Protein 5AF0 (pdb70)

Sequence (950 aa):
KNAEDNEKKDIQNIVKLKVFDQSIKTEDFYVIDVNSYCKANGDYLIGEFTVTQFSLQDGVKNSYHETIIPSCVPVGYMFDVKLGAEEFGLEMPGTDDAGPNYIQILANIIDYLKQKDRTVQVLPPMFTLPEKVDAVQNFISQMCNCATEDDSLFRIYKLDTFFFTLINAISSHHDEGFPKESLALTQLTKDACERHESLDKSNVCTTSRVKRWVFTILDRCCPLLGIPLQPGKHLPFMKNAEDNEKKDIQNIVKLKVFDQSIKTEDFYVIDVNSYCKANGDYLIGEFTVTQFSLQDGVKNSYHETIIPSCVPVGYMFDVKLGAEEFGLEMPGTDDAGPNYIQILANIIDYLKQKDRTVQVLPPMFTLPEKVDAVQNFISQMCNCATEDDSLFRIYKLDTFFFTLINAISHHDEGFPKESLALTQLTKACERHESLDKSNVCTTSRVKRWVFTILDRCCPLLGIPLQPGKHLPFREMKNAEDNEKKDIQNIVKLKVFDQSIKTEDFYVIDVNSYCKANGDYLIGEFTVTQFSLQDGVKNSYHETIIPSCVPVGYMFDVKLGAEEFGLEMPGAGPNYIQILANIIDYLKQKDRTVQVLPPMFTLPEKVDAVQNFISQMCNCATEDDSLFRIYKLDTFFFTLINAISHHDEGFPKESLALTQLTKDPGIACERHESLDKSNVCTTSRVKRWVFTILDRCCPLLGIPLQPGKHLPFQREMKNAEDNEKKDIQNIVKLKVFDQSIKTEDFYVIDVNSYCKANGDYLIGEFTVTQFSLQDGVKNSYHETIIPSCVPVGYMFDVKLGAEEFGLEMPGNYIQILANIIDYLKQKDRTVQVLPPMFTLPEKVDAVQNFISQMCNCATEDDSLFRIYKLDTFFFTLINAIHHDEGFPKESLALTQLTKDLFPGIACERHESLDKSNVCTTSRVKRWVFTILDRCCPLLGIPLQPGKHLPF

Solvent-accessible surface area: 45607 Å² total; per-residue (Å²): 164,127,72,36,40,86,19,81,130,32,1,74,52,13,0,86,22,19,13,90,9,79,41,7,94,72,34,24,10,3,0,0,0,8,0,24,5,15,116,9,116,56,60,52,29,2,1,0,0,0,0,6,26,1,0,3,79,59,0,38,97,82,55,36,63,48,72,7,36,14,48,87,44,28,147,74,60,103,157,53,0,110,89,6,9,130,104,42,30,18,107,55,18,38,68,105,89,71,20,55,71,31,122,101,3,5,56,45,1,27,104,49,0,141,42,98,100,68,27,16,180,35,17,10,10,1,4,0,25,53,134,8,26,87,10,0,78,27,0,4,38,34,0,1,121,71,46,137,67,63,77,89,64,18,62,12,28,54,0,11,18,2,0,46,14,0,2,44,25,13,16,81,90,69,77,30,19,9,122,39,102,67,69,0,33,89,52,4,109,80,94,76,8,89,56,4,67,88,94,98,54,27,91,37,0,0,18,12,38,2,28,83,16,1,45,14,0,0,74,87,0,0,76,59,38,64,16,100,56,86,91,46,20,2,29,87,219,194,114,143,85,41,49,86,19,88,130,28,0,70,54,17,0,120,28,14,24,53,9,69,38,10,85,83,35,46,11,4,2,0,0,7,1,25,8,15,114,13,137,45,65,40,28,8,0,2,0,0,0,6,29,6,5,0,68,82,0,35,55,80,54,37,60,39,84,24,34,18,53,81,40,30,145,72,68,99,149,63,1,110,92,5,7,135,88,39,34,20,116,56,31,29,63,97,97,69,32,60,80,25,111,103,4,5,56,47,1,38,106,47,0,66,22,126,84,44,31,12,156,33,21,9,14,0,9,0,27,47,122,31,23,90,12,0,82,31,4,4,34,62,4,3,119,71,45,132,75,76,71,80,58,13,59,16,32,59,7,12,14,2,0,43,17,0,5,59,34,21,95,85,71,72,42,18,8,128,36,102,69,76,0,65,85,46,17,107,119,101,16,157,67,12,65,84,100,102,76,27,100,44,0,0,21,25,44,0,25,53,18,4,40,46,2,0,77,77,0,0,77,68,46,58,12,114,57,43,102,41,17,5,28,94,121,129,113,101,138,97,64,50,30,51,12,85,92,32,0,79,77,41,3,112,96,58,36,140,111,157,32,5,92,74,42,41,12,7,0,0,0,0,0,6,2,7,61,7,84,51,31,32,22,0,1,0,0,0,0,4,25,0,0,0,88,70,0,37,86,80,56,36,50,50,70,7,67,5,78,67,46,29,94,24,55,66,22,56,0,66,30,0,6,123,69,16,46,19,115,61,20,88,159,51,39,83,4,98,99,22,1,47,46,0,33,116,38,0,88,48,101,109,95,136,80,152,70,4,15,12,0,7,0,18,46,117,41,9,90,8,0,85,34,0,4,26,8,0,6,91,15,29,145,63,72,71,90,74,16,65,10,21,61,0,14,10,2,0,44,16,1,1,73,52,16,124,66,112,134,39,21,19,118,48,78,88,69,0,40,61,69,5,107,78,76,158,75,84,30,11,97,67,7,52,91,66,94,57,18,66,37,0,0,27,24,42,0,22,40,14,0,43,18,0,0,75,98,0,0,82,50,37,63,15,116,56,50,92,43,16,4,77,53,230,152,97,94,124,160,115,55,26,73,80,20,72,132,45,2,66,69,46,2,109,87,53,31,156,101,133,35,4,67,69,51,44,13,6,2,0,0,1,0,6,2,8,67,10,86,44,30,29,19,0,1,0,0,0,0,4,29,6,0,1,88,62,0,40,85,80,54,35,50,63,65,26,80,28,101,44,27,36,70,26,50,60,21,26,0,74,32,0,9,129,62,12,44,15,122,59,14,88,135,38,113,90,10,0,49,52,1,26,111,40,0,87,51,114,105,100,137,76,154,64,8,14,12,0,8,0,6,39,107,38,17,91,7,0,89,30,0,5,41,6,0,5,93,21,29,143,61,63,59,92,90,18,61,11,27,70,5,14,2,4,1,48,18,1,3,86,48,37,175,203,138,60,20,17,132,56,45,85,38,0,41,58,64,0,83,70,70,14,140,140,68,49,30,11,92,66,4,62,91,55,110,64,22,58,34,0,0,22,7,8,0,13,30,0,2,37,21,0,0,87,88,0,0,77,44,60,67,23,119,70,50,92,50,17,10,39,50,234

InterPro domains:
  IPR009071 High mobility group box domain [PF09011] (2-69)
  IPR009071 High mobility group box domain [PS50118] (4-73)
  IPR024970 Maelstrom domain [PF13017] (131-335)
  IPR036910 High mobility group box domain superfamily [G3DSA:1.10.30.10] (7-65)
  IPR036910 High mobility group box domain superfamily [SSF47095] (3-83)
  IPR039259 Protein maelstrom [PTHR21358] (1-335)

Nearest PDB structures (foldseek):
  5af0-assembly1_A  TM=1.004E+00  e=3.821E-50  Bombyx mori
  5af0-assembly2_B  TM=9.986E-01  e=3.903E-43  Bombyx mori
  5af0-assembly3_C  TM=9.819E-01  e=5.572E-43  Bombyx mori
  5af0-assembly4_D  TM=9.742E-01  e=4.497E-41  Bombyx mori
  4ybg-assembly1_A  TM=8.453E-01  e=1.221E-15  Drosophila melanogaster

Radius of gyration: 37.14 Å; Cα contacts (8 Å, |Δi|>4): 1563; chains: 4; bounding box: 86×51×117 Å

Foldseek 3Di:
DVCVVVLLVVLLVVQLVCVVVPNQQPDKAKAKFWQFLAAPDNATRTFWMKIWIAGLAFFTPGMDIDGAAAQADDPPCPVSNVVSCVVQVGDHHRDVCPHDPLLVVLVVVVVVQDDPPDDDLAGHAYAYAPVRQRRVLRSNVVSCVVVVHDSVNYDYHHVLSNLQSNFVSLPPDPVAGDPDSVVSSVQLVVWADPVCVVVVDPPSHNRSSRSTSRLSSSVRRNVSVPHDCDDVGNHDD/DVVVVVVLLVVLLVVQLVCVVVPNQQPDKAKAKFFQFLAAPPQATRTQKMKIWIAGLFFFTPGMDIDGAAAQADPPPCPPSSCVSCVVLVGDHHRPVSPHGPLLVVLVVVVVVFDDDPDPDLAGHEYEYAPVRQSNVLRSQVVSCVVDPHDSVSYHYYYVLSNLQSNQVSLDDPVTGDPDSVVSVVLLVVDDPVCVVVVNRQSHNRNSVSVSQLSSSVRRRCSVDHDCDDPGSHDD/DVCVCPVVCLLVVLLCVQVVCPVVPCQQPDKAKAKFFQFLAAPPNAGRTQKMKIWIAGLAFFTDDIDIDGFQAQADDPPCPPSNVVSCVVLVGDHHRVHDQLQVVLVVVVVVFDDPPDPDLATDEYEYAPVRQSNVLRSNVVSQVSDVHDSVRYHYHHVLSSLQSNFVSLDDDVAGDDDSVVSNVLLVVWACDAPPSQVVVVDGPSGNRNSRSGSRLSSSVRRNVSNPHDDDDPGSHDD/DPPPVVVQVVLLVVLLCVQLVCPVVPNQQPDKAKAKFFQFLAAPPNATRTQKMKIFIAGLAFFTPDIDMDGDAAQADDPPCCVSNVVSCVVLVGDHHVCLQDVLVVVLVVFDDDPDPDPAGHEYEYAPVRLSRVLRSLCVSVVVDVHDSVRYHYYHVLSNLQSNFVSLPPPAGDPDSVVSSVQLVVQLPDQDADPSCSVVVHGSSGNRNNRNSSRLSSSVRHNVSPPHDQDDVRNHDD

Organism: Bombyx mori (NCBI:txid7091)

Secondary structure (DSSP, 8-state):
-TTTHHHHHHHHHHHHHHHHTT-TTT--EEEEEEEEEEEETTEEEEEEEEEEEEETTTEEEEEEEEE---S-PPTT-HHHHHHHHHHHTPPPS-STT----HHHHHHHHHHHHPPTT--SS-PPPEEE-GGGHHHHHHHHHHHHHTTS--GGG--EEEHHHHHHHHHHHS--STTSS-SSTHHHHHHHHH---HHHHHTS--SS-HHHHHHHHHHHHHHHHSGGGT----BTTTB--/-GGGTHHHHHHHHHHHHHHHHTT-TTT--EEEEEEEEEEEETTEEEEEEEEEEEEETTTEEEEEEEEE---SSPPTT-HHHHHHHHHHTTPPPTTGGG----HHHHHHHHHHHH--TT--SS-PPEEEE-GGGHHHHHHHHHHHHHSSS--GGG-EEEEHHHHHHHHHHH---TTSS-SSTHHHHHHHH---HHHHHTS-----HHHHHHHHHHHHHHHHSGGG-----BTTTB--/---HHHHHHHHHHHHHHHHHHHHTT-TTT--EEEEEEEEEEEETTEEEEEEEEEEEEETTTEEEEEEEEE---SSPPTT-HHHHHHHHHHHTPPPP-----HHHHHHHHHHHHPPTT--S--PPEEEE-SSTHHHHHHHHHHHHHSSS--GGG-EEEEHHHHHHHHHTT---TTSS-SSTHHHHHHHHH------HHHHHTS--SS-HHHHHHHHHHHHHHHHSGGGT----BTTTB--/---SGGGTHHHHHHHHHHHHHHHHTT-TTT--EEEEEEEEEEEETTEEEEEEEEEEEEETTTEEEEEEEEE---SSPPTT-HHHHHHHHHHHTPPPP--TTHHHHHHHHHHS-TT-SSS-PPEEEE-HHHHHHHHHHHHHHHHSSS--GGG-EEEEHHHHHHHHHTT--TTSS-SSTHHHHHHHHHTT----S-HHHHHTS--SS-HHHHHHHHHHHHHHHHSGGG-----BTTTB--

B-factor: mean 59.52, std 19.21, range [23.41, 143.08]

Structure (mmCIF, N/CA/C/O backbone):
data_5AF0
#
_entry.id   5AF0
#
_cell.length_a   75.370
_cell.length_b   101.210
_cell.length_c   101.640
_cell.angle_alpha   90.00
_cell.angle_beta   90.04
_cell.angle_gamma   90.00
#
_symmetry.space_group_name_H-M   'P 1 21 1'
#
loop_
_entity.id
_entity.type
_entity.pdbx_description
1 polymer MAELSTROM
2 non-polymer 'ZINC ION'
3 water water
#
loop_
_atom_site.group_PDB
_atom_site.id
_atom_site.type_symbol
_atom_site.label_atom_id
_atom_site.label_alt_id
_atom_site.label_comp_id
_atom_site.label_asym_id
_atom_site.label_entity_id
_atom_site.label_seq_id
_atom_site.pdbx_PDB_ins_code
_atom_site.Cartn_x
_atom_site.Cartn_y
_atom_site.Cartn_z
_atom_site.occupancy
_atom_site.B_iso_or_equiv
_atom_site.auth_seq_id
_atom_site.auth_comp_id
_atom_site.auth_asym_id
_atom_site.auth_atom_id
_atom_site.pdbx_PDB_model_num
ATOM 1 N N . LYS A 1 13 ? 90.277 -20.772 53.128 1.00 112.47 90 LYS A N 1
ATOM 2 C CA . LYS A 1 13 ? 90.663 -19.442 53.590 1.00 111.40 90 LYS A CA 1
ATOM 3 C C . LYS A 1 13 ? 91.767 -19.541 54.658 1.00 113.99 90 LYS A C 1
ATOM 4 O O . LYS A 1 13 ? 92.041 -18.602 55.409 1.00 113.14 90 LYS A O 1
ATOM 10 N N . ASN A 1 14 ? 92.427 -20.697 54.688 1.00 115.23 91 ASN A N 1
ATOM 11 C CA . ASN A 1 14 ? 93.614 -20.920 55.519 1.00 118.23 91 ASN A CA 1
ATOM 12 C C . ASN A 1 14 ? 94.704 -19.890 55.170 1.00 118.85 91 ASN A C 1
ATOM 13 O O . ASN A 1 14 ? 95.716 -19.766 55.856 1.00 118.45 91 ASN A O 1
ATOM 18 N N . ALA A 1 15 ? 94.488 -19.179 54.067 1.00 118.42 92 ALA A N 1
ATOM 19 C CA . ALA A 1 15 ? 95.384 -18.134 53.582 1.00 117.54 92 ALA A CA 1
ATOM 20 C C . ALA A 1 15 ? 94.801 -16.749 53.879 1.00 113.55 92 ALA A C 1
ATOM 21 O O . ALA A 1 15 ? 95.328 -15.732 53.426 1.00 117.74 92 ALA A O 1
ATOM 23 N N . GLU A 1 16 ? 93.693 -16.716 54.614 1.00 105.46 93 GLU A N 1
ATOM 24 C CA . GLU A 1 16 ? 93.043 -15.453 54.950 1.00 99.24 93 GLU A CA 1
ATOM 25 C C . GLU A 1 16 ? 93.359 -15.273 56.428 1.00 91.11 93 GLU A C 1
ATOM 26 O O . GLU A 1 16 ? 93.154 -14.211 57.010 1.00 90.37 93 GLU A O 1
ATOM 32 N N . ASP A 1 17 ? 93.862 -16.350 57.030 1.00 86.57 94 ASP A N 1
ATOM 33 C CA . ASP A 1 17 ? 94.460 -16.280 58.358 1.00 81.19 94 ASP A CA 1
ATOM 34 C C . ASP A 1 17 ? 95.798 -15.624 58.138 1.00 68.49 94 ASP A C 1
ATOM 35 O O . ASP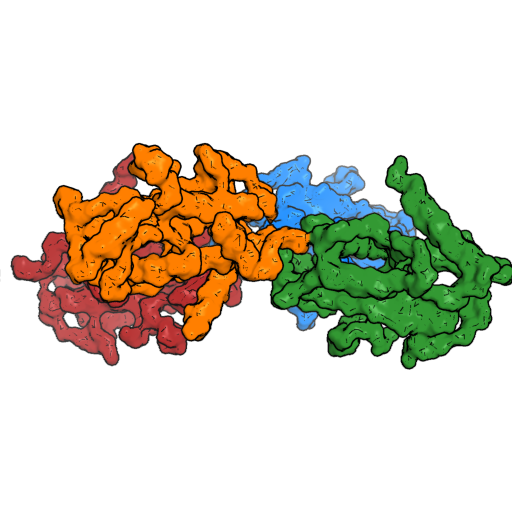 A 1 17 ? 96.300 -14.891 58.985 1.00 66.10 94 ASP A O 1
ATOM 40 N N . ASN A 1 18 ? 96.366 -15.917 56.972 1.00 57.45 95 ASN A N 1
ATOM 41 C CA . ASN A 1 18 ? 97.623 -15.345 56.547 1.00 55.11 95 ASN A CA 1
ATOM 42 C C . ASN A 1 18 ? 97.524 -13.850 56.388 1.00 53.97 95 ASN A C 1
ATOM 43 O O . ASN A 1 18 ? 98.443 -13.123 56.724 1.00 55.53 95 ASN A O 1
ATOM 48 N N . GLU A 1 19 ? 96.399 -13.395 55.859 1.00 52.41 96 GLU A N 1
ATOM 49 C CA . GLU A 1 19 ? 96.166 -11.969 55.717 1.00 54.76 96 GLU A CA 1
ATOM 50 C C . GLU A 1 19 ? 96.065 -11.330 57.082 1.00 52.16 96 GLU A C 1
ATOM 51 O O . GLU A 1 19 ? 96.582 -10.240 57.314 1.00 46.52 96 GLU A O 1
ATOM 57 N N . LYS A 1 20 ? 95.415 -12.046 57.990 1.00 54.67 97 LYS A N 1
ATOM 58 C CA . LYS A 1 20 ? 95.205 -11.569 59.341 1.00 56.21 97 LYS A CA 1
ATOM 59 C C . LYS A 1 20 ? 96.541 -11.510 60.079 1.00 52.24 97 LYS A C 1
ATOM 60 O O . LYS A 1 20 ? 96.874 -10.501 60.692 1.00 56.89 97 LYS A O 1
ATOM 66 N N . LYS A 1 21 ? 97.316 -12.584 59.999 1.00 47.96 98 LYS A N 1
ATOM 67 C CA . LYS A 1 21 ? 98.625 -12.625 60.636 1.00 49.34 98 LYS A CA 1
ATOM 68 C C . LYS A 1 21 ? 99.575 -11.631 59.980 1.00 48.35 98 LYS A C 1
ATOM 69 O O . LYS A 1 21 ? 100.535 -11.194 60.589 1.00 47.73 98 LYS A O 1
ATOM 75 N N . ASP A 1 22 ? 99.338 -11.326 58.712 1.00 49.74 99 ASP A N 1
ATOM 76 C CA . ASP A 1 22 ? 100.135 -10.331 57.999 1.00 50.15 99 ASP A CA 1
ATOM 77 C C . ASP A 1 22 ? 99.856 -8.916 58.533 1.00 50.94 99 ASP A C 1
ATOM 78 O O . ASP A 1 22 ? 100.774 -8.158 58.840 1.00 55.38 99 ASP A O 1
ATOM 83 N N . ILE A 1 23 ? 98.586 -8.570 58.658 1.00 45.69 100 ILE A N 1
ATOM 84 C CA . ILE A 1 23 ? 98.201 -7.254 59.152 1.00 50.25 100 ILE A CA 1
ATOM 85 C C . ILE A 1 23 ? 98.649 -7.022 60.599 1.00 54.15 100 ILE A C 1
ATOM 86 O O . ILE A 1 23 ? 99.036 -5.914 60.962 1.00 60.29 100 ILE A O 1
ATOM 91 N N . GLN A 1 24 ? 98.586 -8.056 61.428 1.00 52.68 101 GLN A N 1
ATOM 92 C CA . GLN A 1 24 ? 99.077 -7.945 62.800 1.00 48.98 101 GLN A CA 1
ATOM 93 C C . GLN A 1 24 ? 100.574 -7.741 62.824 1.00 48.70 101 GLN A C 1
ATOM 94 O O . GLN A 1 24 ? 101.089 -6.861 63.506 1.00 51.13 101 GLN A O 1
ATOM 100 N N . ASN A 1 25 ? 101.255 -8.578 62.058 1.00 52.76 102 ASN A N 1
ATOM 101 C CA . ASN A 1 25 ? 102.701 -8.545 61.920 1.00 53.22 102 ASN A CA 1
ATOM 102 C C . ASN A 1 25 ? 103.221 -7.165 61.567 1.00 47.78 102 ASN A C 1
ATOM 103 O O . ASN A 1 25 ? 104.194 -6.698 62.118 1.00 53.01 102 ASN A O 1
ATOM 108 N N . ILE A 1 26 ? 102.572 -6.512 60.631 1.00 48.54 103 ILE A N 1
ATOM 109 C CA . ILE A 1 26 ? 102.953 -5.158 60.298 1.00 46.24 103 ILE A CA 1
ATOM 110 C C . ILE A 1 26 ? 102.750 -4.224 61.477 1.00 51.67 103 ILE A C 1
ATOM 111 O O . ILE A 1 26 ? 103.652 -3.488 61.852 1.00 51.72 103 ILE A O 1
ATOM 116 N N . VAL A 1 27 ? 101.581 -4.295 62.100 1.00 52.43 104 VAL A N 1
ATOM 117 C CA . VAL A 1 27 ? 101.214 -3.260 63.051 1.00 47.14 104 VAL A CA 1
ATOM 118 C C . VAL A 1 27 ? 101.903 -3.410 64.380 1.00 46.02 104 VAL A C 1
ATOM 119 O O . VAL A 1 27 ? 102.387 -2.423 64.915 1.00 43.89 104 VAL A O 1
ATOM 123 N N . LYS A 1 28 ? 102.001 -4.640 64.879 1.00 52.18 105 LYS A N 1
ATOM 124 C CA . LYS A 1 28 ? 102.590 -4.878 66.197 1.00 50.95 105 LYS A CA 1
ATOM 125 C C . LYS A 1 28 ? 104.036 -4.412 66.228 1.00 50.77 105 LYS A C 1
ATOM 126 O O . LYS A 1 28 ? 104.425 -3.666 67.121 1.00 52.75 105 LYS A O 1
ATOM 132 N N . LEU A 1 29 ? 104.803 -4.808 65.217 1.00 44.91 106 LEU A N 1
ATOM 133 C CA . LEU A 1 29 ? 106.210 -4.466 65.143 1.00 40.92 106 LEU A CA 1
ATOM 134 C C . LEU A 1 29 ? 106.461 -2.963 65.003 1.00 36.51 106 LEU A C 1
ATOM 135 O O . LEU A 1 29 ? 107.429 -2.445 65.535 1.00 34.75 106 LEU A O 1
ATOM 140 N N . LYS A 1 30 ? 105.580 -2.260 64.315 1.00 38.13 107 LYS A N 1
ATOM 141 C CA . LYS A 1 30 ? 105.798 -0.847 64.070 1.00 39.32 107 LYS A CA 1
ATOM 142 C C . LYS A 1 30 ? 105.423 -0.042 65.278 1.00 41.26 107 LYS A C 1
ATOM 143 O O . LYS A 1 30 ? 105.832 1.101 65.397 1.00 44.82 107 LYS A O 1
ATOM 149 N N . VAL A 1 31 ? 104.641 -0.626 66.180 1.00 37.93 108 VAL A N 1
ATOM 150 C CA . VAL A 1 31 ? 104.380 0.062 67.423 1.00 34.80 108 VAL A CA 1
ATOM 151 C C . VAL A 1 31 ? 105.425 -0.440 68.374 1.00 41.99 108 VAL A C 1
ATOM 152 O O . VAL A 1 31 ? 105.895 0.302 69.225 1.00 54.97 108 VAL A O 1
ATOM 156 N N . PHE A 1 32 ? 105.830 -1.692 68.190 1.00 39.82 109 PHE A N 1
ATOM 157 C CA . PHE A 1 32 ? 106.845 -2.277 69.037 1.00 49.35 109 PHE A CA 1
ATOM 158 C C . PHE A 1 32 ? 108.159 -1.528 68.809 1.00 41.76 109 PHE A C 1
ATOM 159 O O . PHE A 1 32 ? 108.907 -1.325 69.743 1.00 46.38 109 PHE A O 1
ATOM 167 N N . ASP A 1 33 ? 108.475 -1.117 67.588 1.00 41.79 110 ASP A N 1
ATOM 168 C CA . ASP A 1 33 ? 109.677 -0.294 67.475 1.00 48.81 110 ASP A CA 1
ATOM 169 C C . ASP A 1 33 ? 109.321 1.198 67.472 1.00 39.60 110 ASP A C 1
ATOM 170 O O . ASP A 1 33 ? 110.090 2.022 66.986 1.00 47.32 110 ASP A O 1
ATOM 175 N N . GLN A 1 34 ? 108.175 1.524 68.059 1.00 25.74 111 GLN A N 1
ATOM 176 C CA . GLN A 1 34 ? 107.755 2.906 68.302 1.00 33.51 111 GLN A CA 1
ATOM 177 C C . GLN A 1 34 ? 107.923 3.854 67.116 1.00 45.07 111 GLN A C 1
ATOM 178 O O . GLN A 1 34 ? 108.594 4.884 67.233 1.00 47.03 111 GLN A O 1
ATOM 184 N N . SER A 1 35 ? 107.308 3.508 65.987 1.00 58.71 112 SER A N 1
ATOM 185 C CA . SER A 1 35 ? 107.383 4.309 64.759 1.00 61.08 112 SER A CA 1
ATOM 186 C C . SER A 1 35 ? 106.034 4.368 64.028 1.00 65.03 112 SER A C 1
ATOM 187 O O . SER A 1 35 ? 105.950 4.800 62.871 1.00 73.85 112 SER A O 1
ATOM 190 N N . ILE A 1 36 ? 104.985 3.920 64.703 1.00 56.42 113 ILE A N 1
ATOM 191 C CA . ILE A 1 36 ? 103.699 3.670 64.061 1.00 52.84 113 ILE A CA 1
ATOM 192 C C . ILE A 1 36 ? 102.929 4.937 63.667 1.00 44.82 113 ILE A C 1
ATOM 193 O O . ILE A 1 36 ? 102.105 4.903 62.771 1.00 50.19 113 ILE A O 1
ATOM 198 N N . LYS A 1 37 ? 103.213 6.047 64.341 1.00 44.82 114 LYS A N 1
ATOM 199 C CA . LYS A 1 37 ? 102.609 7.342 64.045 1.00 45.13 114 LYS A CA 1
ATOM 200 C C . LYS A 1 37 ? 103.073 7.902 62.714 1.00 43.37 114 LYS A C 1
ATOM 201 O O . LYS A 1 37 ? 102.439 8.781 62.149 1.00 43.79 114 LYS A O 1
ATOM 207 N N . THR A 1 38 ? 104.212 7.424 62.238 1.00 46.75 115 THR A N 1
ATOM 208 C CA . THR A 1 38 ? 104.813 8.020 61.067 1.00 48.66 115 THR A CA 1
ATOM 209 C C . THR A 1 38 ? 104.831 7.037 59.924 1.00 59.14 115 THR A C 1
ATOM 210 O O . THR A 1 38 ? 105.178 7.403 58.800 1.00 67.91 115 THR A O 1
ATOM 214 N N . GLU A 1 39 ? 104.478 5.786 60.183 1.00 57.33 116 GLU A N 1
ATOM 215 C CA . GLU A 1 39 ? 104.507 4.857 59.074 1.00 54.98 116 GLU A CA 1
ATOM 216 C C . GLU A 1 39 ? 103.410 5.221 58.089 1.00 48.86 116 GLU A C 1
ATOM 217 O O . GLU A 1 39 ? 102.352 5.721 58.460 1.00 48.08 116 GLU A O 1
ATOM 223 N N . ASP A 1 40 ? 103.703 4.966 56.820 1.00 48.97 117 ASP A N 1
ATOM 224 C CA . ASP A 1 40 ? 102.847 5.317 55.717 1.00 41.36 117 ASP A CA 1
ATOM 225 C C . ASP A 1 40 ? 102.018 4.095 55.328 1.00 38.72 117 ASP A C 1
ATOM 226 O O . ASP A 1 40 ? 102.561 3.053 54.957 1.00 40.84 117 ASP A O 1
ATOM 231 N N . PHE A 1 41 ? 100.701 4.233 55.371 1.00 35.91 118 PHE A N 1
ATOM 232 C CA . PHE A 1 41 ? 99.820 3.156 54.939 1.00 41.58 118 PHE A CA 1
ATOM 233 C C . PHE A 1 41 ? 98.980 3.611 53.758 1.00 42.84 118 PHE A C 1
ATOM 234 O O . PHE A 1 41 ? 98.725 4.806 53.591 1.00 44.94 118 PHE A O 1
ATOM 242 N N . TYR A 1 42 ? 98.553 2.644 52.952 1.00 38.89 119 TYR A N 1
ATOM 243 C CA . TYR A 1 42 ? 97.892 2.921 51.679 1.00 42.96 119 TYR A CA 1
ATOM 244 C C . TYR A 1 42 ? 96.473 2.352 51.548 1.00 43.98 119 TYR A C 1
ATOM 245 O O . TYR A 1 42 ? 96.261 1.158 51.740 1.00 40.93 119 TYR A O 1
ATOM 254 N N . VAL A 1 43 ? 95.518 3.219 51.200 1.00 45.16 120 VAL A N 1
ATOM 255 C CA . VAL A 1 43 ? 94.108 2.837 50.980 1.00 42.62 120 VAL A CA 1
ATOM 256 C C . VAL A 1 43 ? 93.672 3.035 49.515 1.00 46.60 120 VAL A C 1
ATOM 257 O O . VAL A 1 43 ? 94.032 4.015 48.868 1.00 46.36 120 VAL A O 1
ATOM 261 N N . ILE A 1 44 ? 92.901 2.092 48.996 1.00 43.11 121 ILE A N 1
ATOM 262 C CA . ILE A 1 44 ? 92.479 2.155 47.620 1.00 38.16 121 ILE A CA 1
ATOM 263 C C . ILE A 1 44 ? 90.963 1.917 47.510 1.00 43.64 121 ILE A C 1
ATOM 264 O O . ILE A 1 44 ? 90.396 1.163 48.279 1.00 45.09 121 ILE A O 1
ATOM 269 N N . ASP A 1 45 ? 90.304 2.610 46.590 1.00 46.96 122 ASP A N 1
ATOM 270 C CA . ASP A 1 45 ? 88.904 2.341 46.256 1.00 45.97 122 ASP A CA 1
ATOM 271 C C . ASP A 1 45 ? 88.742 2.495 44.735 1.00 55.55 122 ASP A C 1
ATOM 272 O O . ASP A 1 45 ? 89.500 3.236 44.110 1.00 53.89 122 ASP A O 1
ATOM 277 N N . VAL A 1 46 ? 87.762 1.813 44.142 1.00 57.98 123 VAL A N 1
ATOM 278 C CA . VAL A 1 46 ? 87.485 1.934 42.703 1.00 51.04 123 VAL A CA 1
ATOM 279 C C . VAL A 1 46 ? 85.997 2.074 42.453 1.00 44.67 123 VAL A C 1
ATOM 280 O O . VAL A 1 46 ? 85.208 1.661 43.286 1.00 50.36 123 VAL A O 1
ATOM 284 N N . ASN A 1 47 ? 85.631 2.687 41.328 1.00 39.84 124 ASN A N 1
ATOM 285 C CA . ASN A 1 47 ? 84.279 2.612 40.743 1.00 39.35 124 ASN A CA 1
ATOM 286 C C . ASN A 1 47 ? 84.226 1.706 39.515 1.00 28.70 124 ASN A C 1
ATOM 287 O O . ASN A 1 47 ? 85.103 1.760 38.679 1.00 28.78 124 ASN A O 1
ATOM 292 N N . SER A 1 48 ? 83.243 0.826 39.427 1.00 28.79 125 SER A N 1
ATOM 293 C CA . SER A 1 48 ? 83.103 0.006 38.222 1.00 39.35 125 SER A CA 1
ATOM 294 C C . SER A 1 48 ? 81.843 0.342 37.411 1.00 47.01 125 SER A C 1
ATOM 295 O O . SER A 1 48 ? 80.759 0.505 37.975 1.00 46.67 125 SER A O 1
ATOM 298 N N . TYR A 1 49 ? 82.005 0.535 36.100 1.00 44.05 126 TYR A N 1
ATOM 299 C CA . TYR A 1 49 ? 80.864 0.707 35.199 1.00 45.71 126 TYR A CA 1
ATOM 300 C C . TYR A 1 49 ? 79.939 -0.474 35.290 1.00 41.44 126 TYR A C 1
ATOM 301 O O . TYR A 1 49 ? 78.740 -0.321 35.453 1.00 53.35 126 TYR A O 1
ATOM 310 N N . CYS A 1 50 ? 80.522 -1.660 35.177 1.00 36.28 127 CYS A N 1
ATOM 311 C CA . CYS A 1 50 ? 79.777 -2.912 35.192 1.00 40.48 127 CYS A CA 1
ATOM 312 C C . CYS A 1 50 ? 80.729 -4.061 35.419 1.00 43.25 127 CYS A C 1
ATOM 313 O O . CYS A 1 50 ? 81.915 -3.844 35.577 1.00 45.95 127 CYS A O 1
ATOM 316 N N . LYS A 1 51 ? 80.220 -5.281 35.485 1.00 45.64 128 LYS A N 1
ATOM 317 C CA . LYS A 1 51 ? 81.123 -6.418 35.546 1.00 45.99 128 LYS A CA 1
ATOM 318 C C . LYS A 1 51 ? 80.944 -7.269 34.299 1.00 49.78 128 LYS A C 1
ATOM 319 O O . LYS A 1 51 ? 80.137 -8.192 34.259 1.00 53.94 128 LYS A O 1
ATOM 325 N N . ALA A 1 52 ? 81.751 -6.962 33.294 1.00 48.41 129 ALA A N 1
ATOM 326 C CA . ALA A 1 52 ? 81.675 -7.591 31.988 1.00 40.92 129 ALA A CA 1
ATOM 327 C C . ALA A 1 52 ? 82.740 -8.651 31.706 1.00 42.77 129 ALA A C 1
ATOM 328 O O . ALA A 1 52 ? 83.939 -8.387 31.788 1.00 44.35 129 ALA A O 1
ATOM 330 N N . ASN A 1 53 ? 82.269 -9.842 31.356 1.00 42.21 130 ASN A N 1
ATOM 331 C CA . ASN A 1 53 ? 83.090 -10.962 30.899 1.00 38.42 130 ASN A CA 1
ATOM 332 C C . ASN A 1 53 ? 84.054 -11.507 31.917 1.00 43.93 130 ASN A C 1
ATOM 333 O O . ASN A 1 53 ? 85.152 -11.919 31.547 1.00 50.16 130 ASN A O 1
ATOM 338 N N . GLY A 1 54 ? 83.638 -11.572 33.177 1.00 46.45 131 GLY A N 1
ATOM 339 C CA . GLY A 1 54 ? 84.487 -12.126 34.218 1.00 50.89 131 GLY A CA 1
ATOM 340 C C . GLY A 1 54 ? 85.341 -11.084 34.924 1.00 54.33 131 GLY A C 1
ATOM 341 O O . GLY A 1 54 ? 85.877 -11.324 36.007 1.00 53.29 131 GLY A O 1
ATOM 342 N N . ASP A 1 55 ? 85.513 -9.941 34.272 1.00 50.62 132 ASP A N 1
ATOM 343 C CA . ASP A 1 55 ? 86.308 -8.844 34.808 1.00 49.78 132 ASP A CA 1
ATOM 344 C C . ASP A 1 55 ? 85.434 -7.631 35.098 1.00 45.93 132 ASP A C 1
ATOM 345 O O . ASP A 1 55 ? 84.397 -7.449 34.491 1.00 42.26 132 ASP A O 1
ATOM 350 N N . TYR A 1 56 ? 85.855 -6.806 36.040 1.00 47.24 133 TYR A N 1
ATOM 351 C CA . TYR A 1 56 ? 85.126 -5.590 36.354 1.00 46.72 133 TYR A CA 1
ATOM 352 C C . TYR A 1 56 ? 85.566 -4.488 35.428 1.00 29.15 133 TYR A C 1
ATOM 353 O O . TYR A 1 56 ? 86.738 -4.311 35.198 1.00 29.02 133 TYR A O 1
ATOM 362 N N . LEU A 1 57 ? 84.606 -3.816 34.825 1.00 29.55 134 LEU A N 1
ATOM 363 C CA . LEU A 1 57 ? 84.885 -2.648 34.014 1.00 31.69 134 LEU A CA 1
ATOM 364 C C . LEU A 1 57 ? 85.196 -1.426 34.894 1.00 32.98 134 LEU A C 1
ATOM 365 O O . LEU A 1 57 ? 84.299 -0.710 35.311 1.00 40.20 134 LEU A O 1
ATOM 370 N N . ILE A 1 58 ? 86.473 -1.182 35.148 1.00 34.24 135 ILE A N 1
ATOM 371 C CA . ILE A 1 58 ? 86.873 -0.121 36.066 1.00 41.83 135 ILE A CA 1
ATOM 372 C C . ILE A 1 58 ? 86.708 1.282 35.473 1.00 40.50 135 ILE A C 1
ATOM 373 O O . ILE A 1 58 ? 87.106 1.538 34.352 1.00 43.36 135 ILE A O 1
ATOM 378 N N . GLY A 1 59 ? 86.142 2.193 36.241 1.00 29.41 136 GLY A N 1
ATOM 379 C CA . GLY A 1 59 ? 85.946 3.539 35.765 1.00 32.24 136 GLY A CA 1
ATOM 380 C C . GLY A 1 59 ? 86.652 4.645 36.502 1.00 35.95 136 GLY A C 1
ATOM 381 O O . GLY A 1 59 ? 86.743 5.751 35.984 1.00 33.30 136 GLY A O 1
ATOM 382 N N . GLU A 1 60 ? 87.090 4.368 37.732 1.00 35.81 137 GLU A N 1
ATOM 383 C CA . GLU A 1 60 ? 87.842 5.332 38.541 1.00 34.13 137 GLU A CA 1
ATOM 384 C C . GLU A 1 60 ? 88.593 4.600 39.638 1.00 32.09 137 GLU A C 1
ATOM 385 O O . GLU A 1 60 ? 88.233 3.492 39.998 1.00 41.05 137 GLU A O 1
ATOM 391 N N . PHE A 1 61 ? 89.645 5.202 40.164 1.00 32.86 138 PHE A N 1
ATOM 392 C CA . PHE A 1 61 ? 90.241 4.708 41.401 1.00 38.73 138 PHE A CA 1
ATOM 393 C C . PHE A 1 61 ? 91.018 5.822 42.070 1.00 40.20 138 PHE A C 1
ATOM 394 O O . PHE A 1 61 ? 91.439 6.762 41.407 1.00 41.97 138 PHE A O 1
ATOM 402 N N . THR A 1 62 ? 91.194 5.710 43.385 1.00 41.35 139 THR A N 1
ATOM 403 C CA . THR A 1 62 ? 92.140 6.550 44.110 1.00 46.30 139 THR A CA 1
ATOM 404 C C . THR A 1 62 ? 92.965 5.739 45.114 1.00 48.40 139 THR A C 1
ATOM 405 O O . THR A 1 62 ? 92.427 4.937 45.885 1.00 41.28 139 THR A O 1
ATOM 409 N N . VAL A 1 63 ? 94.273 5.986 45.126 1.00 49.59 140 VAL A N 1
ATOM 410 C CA . VAL A 1 63 ? 95.120 5.486 46.199 1.00 45.82 140 VAL A CA 1
ATOM 411 C C . VAL A 1 63 ? 95.640 6.685 46.949 1.00 45.68 140 VAL A C 1
ATOM 412 O O . VAL A 1 63 ? 96.155 7.641 46.365 1.00 42.43 140 VAL A O 1
ATOM 416 N N . THR A 1 64 ? 95.454 6.636 48.256 1.00 46.58 141 THR A N 1
ATOM 417 C CA . THR A 1 64 ? 95.788 7.752 49.099 1.00 48.53 141 THR A CA 1
ATOM 418 C C . THR A 1 64 ? 96.733 7.304 50.192 1.00 48.68 141 THR A C 1
ATOM 419 O O . THR A 1 64 ? 96.668 6.168 50.672 1.00 40.87 141 THR A O 1
ATOM 423 N N . GLN A 1 65 ? 97.653 8.194 50.535 1.00 54.42 142 GLN A N 1
ATOM 424 C CA . GLN A 1 65 ? 98.659 7.915 51.540 1.00 50.61 142 GLN A CA 1
ATOM 425 C C . GLN A 1 65 ? 98.414 8.721 52.811 1.00 50.17 142 GLN A C 1
ATOM 426 O O . GLN A 1 65 ? 98.131 9.920 52.757 1.00 41.82 142 GLN A O 1
ATOM 432 N N . PHE A 1 66 ? 98.455 8.028 53.946 1.00 55.92 143 PHE A N 1
ATOM 433 C CA . PHE A 1 66 ? 98.333 8.661 55.259 1.00 56.22 143 PHE A CA 1
ATOM 434 C C . PHE A 1 66 ? 99.258 8.047 56.333 1.00 59.20 143 PHE A C 1
ATOM 435 O O . PHE A 1 66 ? 99.779 6.946 56.157 1.00 62.74 143 PHE A O 1
ATOM 443 N N . SER A 1 67 ? 99.479 8.793 57.419 1.00 56.75 144 SER A N 1
ATOM 444 C CA . SER A 1 67 ? 100.122 8.299 58.649 1.00 47.59 144 SER A CA 1
ATOM 445 C C . SER A 1 67 ? 99.295 8.822 59.806 1.00 49.10 144 SER A C 1
ATOM 446 O O . SER A 1 67 ? 98.614 9.829 59.648 1.00 51.58 144 SER A O 1
ATOM 449 N N . LEU A 1 68 ? 99.343 8.174 60.965 1.00 48.96 145 LEU A N 1
ATOM 450 C CA . LEU A 1 68 ? 98.592 8.697 62.101 1.00 49.28 145 LEU A CA 1
ATOM 451 C C . LEU A 1 68 ? 98.954 10.152 62.391 1.00 50.97 145 LEU A C 1
ATOM 452 O O . LEU A 1 68 ? 98.077 10.990 62.577 1.00 52.76 145 LEU A O 1
ATOM 457 N N . GLN A 1 69 ? 100.243 10.453 62.377 1.00 51.30 146 GLN A N 1
ATOM 458 C CA . GLN A 1 69 ? 100.725 11.792 62.692 1.00 54.39 146 GLN A CA 1
ATOM 459 C C . GLN A 1 69 ? 100.287 12.898 61.743 1.00 55.69 146 GLN A C 1
ATOM 460 O O . GLN A 1 69 ? 99.799 13.934 62.177 1.00 54.45 146 GLN A O 1
ATOM 466 N N . ASP A 1 70 ? 100.528 12.696 60.452 1.00 60.54 147 ASP A N 1
ATOM 467 C CA . ASP A 1 70 ? 100.340 13.747 59.461 1.00 56.44 147 ASP A CA 1
ATOM 468 C C . ASP A 1 70 ? 98.971 13.669 58.806 1.00 58.10 147 ASP A C 1
ATOM 469 O O . ASP A 1 70 ? 98.522 14.624 58.177 1.00 50.56 147 ASP A O 1
ATOM 474 N N . GLY A 1 71 ? 98.328 12.515 58.936 1.00 64.61 148 GLY A N 1
ATOM 475 C CA . GLY A 1 71 ? 97.058 12.269 58.281 1.00 67.41 148 GLY A CA 1
ATOM 476 C C . GLY A 1 71 ? 97.261 11.962 56.810 1.00 64.92 148 GLY A C 1
ATOM 477 O O . GLY A 1 71 ? 98.320 11.462 56.430 1.00 70.03 148 GLY A O 1
ATOM 478 N N . VAL A 1 72 ? 96.275 12.291 55.980 1.00 55.66 149 VAL A N 1
ATOM 479 C CA . VAL A 1 72 ? 96.393 12.075 54.542 1.00 58.16 149 VAL A CA 1
ATOM 480 C C . VAL A 1 72 ? 97.499 12.965 53.972 1.00 60.17 149 VAL A C 1
ATOM 481 O O . VAL A 1 72 ? 97.477 14.185 54.130 1.00 63.00 149 VAL A O 1
ATOM 485 N N . LYS A 1 73 ? 98.500 12.341 53.358 1.00 58.54 150 LYS A N 1
ATOM 486 C CA . LYS A 1 73 ? 99.638 13.082 52.822 1.00 62.59 150 LYS A CA 1
ATOM 487 C C . LYS A 1 73 ? 99.298 13.596 51.432 1.00 66.60 150 LYS A C 1
ATOM 488 O O . LYS A 1 73 ? 99.489 14.775 51.120 1.00 70.11 150 LYS A O 1
ATOM 494 N N . ASN A 1 74 ? 98.770 12.698 50.616 1.00 66.61 151 ASN A N 1
ATOM 495 C CA . ASN A 1 74 ? 98.302 13.019 49.279 1.00 69.08 151 ASN A CA 1
ATOM 496 C C . ASN A 1 74 ? 97.549 11.823 48.752 1.00 64.17 151 ASN A C 1
ATOM 497 O O . ASN A 1 74 ? 97.257 10.886 49.487 1.00 67.18 151 ASN A O 1
ATOM 502 N N . SER A 1 75 ? 97.230 11.849 47.475 1.00 58.73 152 SER A N 1
ATOM 503 C CA . SER A 1 75 ? 96.549 10.726 46.885 1.00 55.04 152 SER A CA 1
ATOM 504 C C . SER A 1 75 ? 96.777 10.725 45.412 1.00 49.35 152 SER A C 1
ATOM 505 O O . SER A 1 75 ? 97.084 11.755 44.825 1.00 48.25 152 SER A O 1
ATOM 508 N N . TYR A 1 76 ? 96.618 9.553 44.820 1.00 50.20 153 TYR A N 1
ATOM 509 C CA . TYR A 1 76 ? 96.797 9.390 43.389 1.00 48.73 153 TYR A CA 1
ATOM 510 C C . TYR A 1 76 ? 95.490 8.979 42.716 1.00 53.91 153 TYR A C 1
ATOM 511 O O . TYR A 1 76 ? 94.983 7.877 42.910 1.00 54.89 153 TYR A O 1
ATOM 520 N N . HIS A 1 77 ? 94.945 9.903 41.936 1.00 59.64 154 HIS A N 1
ATOM 521 C CA . HIS A 1 77 ? 93.613 9.734 41.364 1.00 67.34 154 HIS A CA 1
ATOM 522 C C . HIS A 1 77 ? 93.546 9.811 39.846 1.00 64.32 154 HIS A C 1
ATOM 523 O O . HIS A 1 77 ? 94.115 10.721 39.228 1.00 59.36 154 HIS A O 1
ATOM 530 N N . GLU A 1 78 ? 92.858 8.838 39.257 1.00 65.32 155 GLU A N 1
ATOM 531 C CA . GLU A 1 78 ? 92.539 8.877 37.838 1.00 71.29 155 GLU A CA 1
ATOM 532 C C . GLU A 1 78 ? 91.088 8.447 37.535 1.00 71.48 155 GLU A C 1
ATOM 533 O O . GLU A 1 78 ? 90.540 7.540 38.167 1.00 72.36 155 GLU A O 1
ATOM 539 N N . THR A 1 79 ? 90.475 9.139 36.575 1.00 69.51 156 THR A N 1
ATOM 540 C CA . THR A 1 79 ? 89.192 8.758 35.988 1.00 56.82 156 THR A CA 1
ATOM 541 C C . THR A 1 79 ? 89.453 8.003 34.698 1.00 55.13 156 THR A C 1
ATOM 542 O O . THR A 1 79 ? 90.117 8.522 33.809 1.00 49.36 156 THR A O 1
ATOM 546 N N . ILE A 1 80 ? 88.947 6.778 34.594 1.00 60.13 157 ILE A N 1
ATOM 547 C CA . ILE A 1 80 ? 89.198 5.948 33.410 1.00 60.23 157 ILE A CA 1
ATOM 548 C C . ILE A 1 80 ? 88.036 5.806 32.451 1.00 64.09 157 ILE A C 1
ATOM 549 O O . ILE A 1 80 ? 87.024 5.201 32.787 1.00 73.06 157 ILE A O 1
ATOM 554 N N . ILE A 1 81 ? 88.171 6.388 31.268 1.00 66.29 158 ILE A N 1
ATOM 555 C CA . ILE A 1 81 ? 87.193 6.195 30.206 1.00 68.28 158 ILE A CA 1
ATOM 556 C C . ILE A 1 81 ? 87.630 5.154 29.181 1.00 77.45 158 ILE A C 1
ATOM 557 O O . ILE A 1 81 ? 88.406 5.466 28.275 1.00 83.90 158 ILE A O 1
ATOM 562 N N . PRO A 1 82 ? 87.125 3.914 29.307 1.00 77.08 159 PRO A N 1
ATOM 563 C CA . PRO A 1 82 ? 87.539 2.864 28.374 1.00 70.91 159 PRO A CA 1
ATOM 564 C C . PRO A 1 82 ? 87.159 3.281 26.974 1.00 67.64 159 PRO A C 1
ATOM 565 O O . PRO A 1 82 ? 86.296 4.138 26.813 1.00 59.06 159 PRO A O 1
ATOM 569 N N . SER A 1 83 ? 87.828 2.731 25.976 1.00 74.31 160 SER A N 1
ATOM 570 C CA . SER A 1 83 ? 87.486 3.051 24.605 1.00 77.00 160 SER A CA 1
ATOM 571 C C . SER A 1 83 ? 86.020 2.726 24.319 1.00 74.42 160 SER A C 1
ATOM 572 O O . SER A 1 83 ? 85.291 3.567 23.818 1.00 67.54 160 SER A O 1
ATOM 575 N N . CYS A 1 84 ? 85.570 1.534 24.703 1.00 74.07 161 CYS A N 1
ATOM 576 C CA . CYS A 1 84 ? 84.256 1.075 24.265 1.00 81.72 161 CYS A CA 1
ATOM 577 C C . CYS A 1 84 ? 83.433 0.282 25.282 1.00 79.74 161 CYS A C 1
ATOM 578 O O . CYS A 1 84 ? 83.951 -0.203 26.284 1.00 78.74 161 CYS A O 1
ATOM 581 N N . VAL A 1 85 ? 82.145 0.134 24.969 1.00 75.09 162 VAL A N 1
ATOM 582 C CA . VAL A 1 85 ? 81.194 -0.654 25.751 1.00 65.10 162 VAL A CA 1
ATOM 583 C C . VAL A 1 85 ? 81.203 -2.129 25.367 1.00 67.43 162 VAL A C 1
ATOM 584 O O . VAL A 1 85 ? 81.064 -2.446 24.186 1.00 75.62 162 VAL A O 1
ATOM 588 N N . PRO A 1 86 ? 81.353 -3.039 26.349 1.00 60.73 163 PRO A N 1
ATOM 589 C CA . PRO A 1 86 ? 81.332 -4.464 26.006 1.00 56.59 163 PRO A CA 1
ATOM 590 C C . PRO A 1 86 ? 80.023 -4.850 25.363 1.00 64.56 163 PRO A C 1
ATOM 591 O O . PRO A 1 86 ? 79.001 -4.219 25.616 1.00 69.65 163 PRO A O 1
ATOM 595 N N . VAL A 1 87 ? 80.060 -5.852 24.499 1.00 65.40 164 VAL A N 1
ATOM 596 C CA . VAL A 1 87 ? 78.874 -6.215 23.763 1.00 52.00 164 VAL A CA 1
ATOM 597 C C . VAL A 1 87 ? 78.075 -7.182 24.635 1.00 52.39 164 VAL A C 1
ATOM 598 O O . VAL A 1 87 ? 78.594 -8.168 25.176 1.00 47.82 164 VAL A O 1
ATOM 602 N N . GLY A 1 88 ? 76.813 -6.820 24.825 1.00 53.50 165 GLY A N 1
ATOM 603 C CA . GLY A 1 88 ? 75.918 -7.515 25.722 1.00 54.64 165 GLY A CA 1
ATOM 604 C C . GLY A 1 88 ? 75.601 -6.730 26.980 1.00 55.28 165 GLY A C 1
ATOM 605 O O . GLY A 1 88 ? 74.691 -7.108 27.706 1.00 60.65 165 GLY A O 1
ATOM 606 N N . TYR A 1 89 ? 76.322 -5.631 27.219 1.00 50.74 166 TYR A N 1
ATOM 607 C CA . TYR A 1 89 ? 76.297 -4.947 28.522 1.00 50.71 166 TYR A CA 1
ATOM 608 C C . TYR A 1 89 ? 76.044 -3.446 28.462 1.00 49.36 166 TYR A C 1
ATOM 609 O O . TYR A 1 89 ? 76.584 -2.690 29.255 1.00 50.08 166 TYR A O 1
ATOM 618 N N . MET A 1 90 ? 75.232 -3.012 27.519 1.00 46.57 167 MET A N 1
ATOM 619 C CA . MET A 1 90 ? 74.955 -1.599 27.375 1.00 45.68 167 MET A CA 1
ATOM 620 C C . MET A 1 90 ? 74.190 -1.038 28.570 1.00 48.59 167 MET A C 1
ATOM 621 O O . MET A 1 90 ? 74.557 -0.001 29.127 1.00 52.74 167 MET A O 1
ATOM 626 N N . PHE A 1 91 ? 73.139 -1.753 28.968 1.00 45.72 168 PHE A N 1
ATOM 627 C CA . PHE A 1 91 ? 72.292 -1.352 30.072 1.00 44.69 168 PHE A CA 1
ATOM 628 C C . PHE A 1 91 ? 73.162 -1.210 31.304 1.00 55.31 168 PHE A C 1
ATOM 629 O O . PHE A 1 91 ? 73.114 -0.216 32.029 1.00 59.91 168 PHE A O 1
ATOM 637 N N . ASP A 1 92 ? 73.963 -2.236 31.523 1.00 55.94 169 ASP A N 1
ATOM 638 C CA . ASP A 1 92 ? 74.825 -2.321 32.684 1.00 58.01 169 ASP A CA 1
ATOM 639 C C . ASP A 1 92 ? 75.821 -1.148 32.718 1.00 57.29 169 ASP A C 1
ATOM 640 O O . ASP A 1 92 ? 75.960 -0.481 33.733 1.00 56.58 169 ASP A O 1
ATOM 645 N N . VAL A 1 93 ? 76.475 -0.880 31.590 1.00 59.56 170 VAL A N 1
ATOM 646 C CA . VAL A 1 93 ? 77.414 0.232 31.458 1.00 53.51 170 VAL A CA 1
ATOM 647 C C . VAL A 1 93 ? 76.745 1.567 31.721 1.00 54.59 170 VAL A C 1
ATOM 648 O O . VAL A 1 93 ? 77.303 2.450 32.364 1.00 49.04 170 VAL A O 1
ATOM 652 N N . LYS A 1 94 ? 75.542 1.722 31.195 1.00 62.12 171 LYS A N 1
ATOM 653 C CA . LYS A 1 94 ? 74.817 2.965 31.379 1.00 66.89 171 LYS A CA 1
ATOM 654 C C . LYS A 1 94 ? 74.405 3.147 32.852 1.00 58.90 171 LYS A C 1
ATOM 655 O O . LYS A 1 94 ? 74.410 4.252 33.384 1.00 55.50 171 LYS A O 1
ATOM 661 N N . LEU A 1 95 ? 74.080 2.048 33.513 1.00 50.00 172 LEU A N 1
ATOM 662 C CA . LEU A 1 95 ? 73.687 2.091 34.907 1.00 49.48 172 LEU A CA 1
ATOM 663 C C . LEU A 1 95 ? 74.805 2.573 35.832 1.00 46.16 172 LEU A C 1
ATOM 664 O O . LEU A 1 95 ? 74.592 3.457 36.654 1.00 50.42 172 LEU A O 1
ATOM 669 N N . GLY A 1 96 ? 75.989 1.980 35.714 1.00 43.79 173 GLY A N 1
ATOM 670 C CA . GLY A 1 96 ? 77.118 2.392 36.524 1.00 31.36 173 GLY A CA 1
ATOM 671 C C . GLY A 1 96 ? 77.544 3.823 36.246 1.00 34.74 173 GLY A C 1
ATOM 672 O O . GLY A 1 96 ? 77.791 4.586 37.167 1.00 47.22 173 GLY A O 1
ATOM 673 N N . ALA A 1 97 ? 77.594 4.196 34.977 1.00 32.09 174 ALA A N 1
ATOM 674 C CA . ALA A 1 97 ? 77.942 5.549 34.569 1.00 44.17 174 ALA A CA 1
ATOM 675 C C . ALA A 1 97 ? 77.000 6.514 35.236 1.00 49.53 174 ALA A C 1
ATOM 676 O O . ALA A 1 97 ? 77.389 7.598 35.668 1.00 43.63 174 ALA A O 1
ATOM 678 N N . GLU A 1 98 ? 75.748 6.062 35.311 1.00 59.81 175 GLU A N 1
ATOM 679 C CA . GLU A 1 98 ? 74.617 6.767 35.893 1.00 62.35 175 GLU A CA 1
ATOM 680 C C . GLU A 1 98 ? 74.839 6.946 37.365 1.00 54.17 175 GLU A C 1
ATOM 681 O O . GLU A 1 98 ? 74.864 8.069 37.856 1.00 53.24 175 GLU A O 1
ATOM 687 N N . GLU A 1 99 ? 75.089 5.836 38.045 1.00 49.79 176 GLU A N 1
ATOM 688 C CA . GLU A 1 99 ? 75.307 5.855 39.475 1.00 48.75 176 GLU A CA 1
ATOM 689 C C . GLU A 1 99 ? 76.514 6.676 39.857 1.00 54.26 176 GLU A C 1
ATOM 690 O O . GLU A 1 99 ? 76.455 7.476 40.785 1.00 57.00 176 GLU A O 1
ATOM 696 N N . PHE A 1 100 ? 77.599 6.485 39.119 1.00 48.13 177 PHE A N 1
ATOM 697 C CA . PHE A 1 100 ? 78.900 6.978 39.526 1.00 46.69 177 PHE A CA 1
ATOM 698 C C . PHE A 1 100 ? 79.381 8.279 38.892 1.00 47.82 177 PHE A C 1
ATOM 699 O O . PHE A 1 100 ? 80.471 8.745 39.186 1.00 52.53 177 PHE A O 1
ATOM 707 N N . GLY A 1 101 ? 78.564 8.871 38.034 1.00 49.06 178 GLY A N 1
ATOM 708 C CA . GLY A 1 101 ? 78.881 10.164 37.454 1.00 53.49 178 GLY A CA 1
ATOM 709 C C . GLY A 1 101 ? 79.960 10.058 36.404 1.00 57.27 178 GLY A C 1
ATOM 710 O O . GLY A 1 101 ? 80.469 11.060 35.905 1.00 58.35 178 GLY A O 1
ATOM 711 N N . LEU A 1 102 ? 80.278 8.819 36.054 1.00 62.37 179 LEU A N 1
ATOM 712 C CA . LEU A 1 102 ? 81.316 8.508 35.096 1.00 57.53 179 LEU A CA 1
ATOM 713 C C . LEU A 1 102 ? 80.854 8.887 33.698 1.00 68.52 179 LEU A C 1
ATOM 714 O O . LEU A 1 102 ? 79.661 8.831 33.395 1.00 75.57 179 LEU A O 1
ATOM 719 N N . GLU A 1 103 ? 81.788 9.266 32.835 1.00 70.40 180 GLU A N 1
ATOM 720 C CA . GLU A 1 103 ? 81.440 9.507 31.441 1.00 73.10 180 GLU A CA 1
ATOM 721 C C . GLU A 1 103 ? 81.455 8.206 30.646 1.00 69.35 180 GLU A C 1
ATOM 722 O O . GLU A 1 103 ? 82.053 7.220 31.063 1.00 69.73 180 GLU A O 1
ATOM 728 N N . MET A 1 104 ? 80.756 8.206 29.517 1.00 65.35 181 MET A N 1
ATOM 729 C CA . MET A 1 104 ? 80.612 7.019 28.682 1.00 61.53 181 MET A CA 1
ATOM 730 C C . MET A 1 104 ? 81.889 6.729 27.904 1.00 63.05 181 MET A C 1
ATOM 731 O O . MET A 1 104 ? 82.675 7.641 27.623 1.00 58.84 181 MET A O 1
ATOM 736 N N . PRO A 1 105 ? 82.093 5.452 27.546 1.00 65.27 182 PRO A N 1
ATOM 737 C CA . PRO A 1 105 ? 83.260 5.004 26.784 1.00 65.37 182 PRO A CA 1
ATOM 738 C C . PRO A 1 105 ? 83.531 5.821 25.530 1.00 62.74 182 PRO A C 1
ATOM 739 O O . PRO A 1 105 ? 82.625 6.453 24.988 1.00 59.52 182 PRO A O 1
ATOM 743 N N . GLY A 1 106 ? 84.789 5.850 25.119 1.00 63.83 183 GLY A N 1
ATOM 744 C CA . GLY A 1 106 ? 85.143 6.527 23.904 1.00 68.71 183 GLY A CA 1
ATOM 745 C C . GLY A 1 106 ? 84.931 8.013 24.010 1.00 73.66 183 GLY A C 1
ATOM 746 O O . GLY A 1 106 ? 83.838 8.506 23.757 1.00 70.77 183 GLY A O 1
ATOM 747 N N . THR A 1 107 ? 85.929 8.726 24.497 1.00 78.55 184 THR A N 1
ATOM 748 C CA . THR A 1 107 ? 85.916 10.167 24.335 1.00 83.39 184 THR A CA 1
ATOM 749 C C . THR A 1 107 ? 87.314 10.521 23.867 1.00 90.70 184 THR A C 1
ATOM 750 O O . THR A 1 107 ? 88.259 10.614 24.662 1.00 88.83 184 THR A O 1
ATOM 754 N N . ASP A 1 108 ? 87.412 10.647 22.543 1.00 101.36 185 ASP A N 1
ATOM 755 C CA . ASP A 1 108 ? 88.651 10.894 21.818 1.00 113.11 185 ASP A CA 1
ATOM 756 C C . ASP A 1 108 ? 89.532 9.655 21.923 1.00 117.20 185 ASP A C 1
ATOM 757 O O . ASP A 1 108 ? 90.688 9.661 21.494 1.00 119.92 185 ASP A O 1
ATOM 759 N N . ASP A 1 109 ? 88.951 8.584 22.459 1.00 119.46 186 ASP A N 1
ATOM 760 C CA . ASP A 1 109 ? 89.711 7.418 22.883 1.00 122.25 186 ASP A CA 1
ATOM 761 C C . ASP A 1 109 ? 90.915 7.862 23.699 1.00 120.53 186 ASP A C 1
ATOM 762 O O . ASP A 1 109 ? 92.035 7.384 23.506 1.00 116.14 186 ASP A O 1
ATOM 767 N N . ALA A 1 110 ? 90.662 8.787 24.621 1.00 115.91 187 ALA A N 1
ATOM 768 C CA . ALA A 1 110 ? 91.622 9.161 25.644 1.00 111.09 187 ALA A CA 1
ATOM 769 C C . ALA A 1 110 ? 91.738 7.910 26.505 1.00 112.64 187 ALA A C 1
ATOM 770 O O . ALA A 1 110 ? 91.306 7.880 27.655 1.00 110.91 187 ALA A O 1
ATOM 772 N N . GLY A 1 111 ? 92.255 6.855 25.874 1.00 116.33 188 GLY A N 1
ATOM 773 C CA . GLY A 1 111 ? 92.221 5.490 26.364 1.00 119.00 188 GLY A CA 1
ATOM 774 C C . GLY A 1 111 ? 92.994 5.137 27.613 1.00 119.88 188 GLY A C 1
ATOM 775 O O . GLY A 1 111 ? 93.928 5.834 28.003 1.00 123.98 188 GLY A O 1
ATOM 776 N N . PRO A 1 112 ? 92.564 4.045 28.273 1.00 110.42 189 PRO A N 1
ATOM 777 C CA . PRO A 1 112 ? 93.219 3.492 29.466 1.00 100.53 189 PRO A CA 1
ATOM 778 C C . PRO A 1 112 ? 94.722 3.246 29.273 1.00 94.84 189 PRO A C 1
ATOM 779 O O . PRO A 1 112 ? 95.123 2.398 28.460 1.00 95.98 189 PRO A O 1
ATOM 783 N N . ASN A 1 113 ? 95.538 3.993 30.011 1.00 83.35 190 ASN A N 1
ATOM 784 C CA . ASN A 1 113 ? 96.992 3.886 29.958 1.00 70.01 190 ASN A CA 1
ATOM 785 C C . ASN A 1 113 ? 97.477 2.800 30.923 1.00 66.37 190 ASN A C 1
ATOM 786 O O . ASN A 1 113 ? 98.397 3.029 31.695 1.00 70.42 190 ASN A O 1
ATOM 791 N N . TYR A 1 114 ? 96.851 1.627 30.881 1.00 62.12 191 TYR A N 1
ATOM 792 C CA . TYR A 1 114 ? 97.101 0.553 31.849 1.00 58.68 191 TYR A CA 1
ATOM 793 C C . TYR A 1 114 ? 98.534 0.088 32.015 1.00 61.92 191 TYR A C 1
ATOM 794 O O . TYR A 1 114 ? 98.949 -0.280 33.115 1.00 63.79 191 TYR A O 1
ATOM 803 N N . ILE A 1 115 ? 99.280 0.072 30.919 1.00 69.30 192 ILE A N 1
ATOM 804 C CA . ILE A 1 115 ? 100.693 -0.238 30.983 1.00 62.86 192 ILE A CA 1
ATOM 805 C C . ILE A 1 115 ? 101.290 0.786 31.942 1.00 60.61 192 ILE A C 1
ATOM 806 O O . ILE A 1 115 ? 101.964 0.447 32.908 1.00 65.95 192 ILE A O 1
ATOM 811 N N . GLN A 1 116 ? 100.942 2.039 31.721 1.00 55.59 193 GLN A N 1
ATOM 812 C CA . GLN A 1 116 ? 101.491 3.123 32.479 1.00 44.51 193 GLN A CA 1
ATOM 813 C C . GLN A 1 116 ? 100.948 3.120 33.902 1.00 42.84 193 GLN A C 1
ATOM 814 O O . GLN A 1 116 ? 101.671 3.386 34.856 1.00 54.38 193 GLN A O 1
ATOM 820 N N . ILE A 1 117 ? 99.669 2.837 34.060 1.00 43.72 194 ILE A N 1
ATOM 821 C CA . ILE A 1 117 ? 99.070 3.042 35.351 1.00 40.78 194 ILE A CA 1
ATOM 822 C C . ILE A 1 117 ? 99.628 2.106 36.410 1.00 50.16 194 ILE A C 1
ATOM 823 O O . ILE A 1 117 ? 99.946 2.563 37.501 1.00 60.90 194 ILE A O 1
ATOM 828 N N . LEU A 1 118 ? 99.847 0.840 36.076 1.00 47.97 195 LEU A N 1
ATOM 829 C CA . LEU A 1 118 ? 100.492 -0.080 37.012 1.00 41.40 195 LEU A CA 1
ATOM 830 C C . LEU A 1 118 ? 101.812 0.491 37.492 1.00 38.04 195 LEU A C 1
ATOM 831 O O . LEU A 1 118 ? 102.150 0.432 38.671 1.00 39.42 195 LEU A O 1
ATOM 836 N N . ALA A 1 119 ? 102.538 1.057 36.543 1.00 33.22 196 ALA A N 1
ATOM 837 C CA . ALA A 1 119 ? 103.787 1.709 36.798 1.00 30.79 196 ALA A CA 1
ATOM 838 C C . ALA A 1 119 ? 103.652 3.010 37.589 1.00 38.91 196 ALA A C 1
ATOM 839 O O . ALA A 1 119 ? 104.596 3.399 38.277 1.00 42.13 196 ALA A O 1
ATOM 841 N N . ASN A 1 120 ? 102.510 3.690 37.531 1.00 35.80 197 ASN A N 1
ATOM 842 C CA . ASN A 1 120 ? 102.409 4.900 38.341 1.00 40.85 197 ASN A CA 1
ATOM 843 C C . ASN A 1 120 ? 102.099 4.520 39.752 1.00 45.32 197 ASN A C 1
ATOM 844 O O . ASN A 1 120 ? 102.526 5.169 40.717 1.00 43.38 197 ASN A O 1
ATOM 849 N N . ILE A 1 121 ? 101.341 3.439 39.842 1.00 46.11 198 ILE A N 1
ATOM 850 C CA . ILE A 1 121 ? 100.960 2.839 41.096 1.00 38.68 198 ILE A CA 1
ATOM 851 C C . ILE A 1 121 ? 102.196 2.257 41.725 1.00 35.42 198 ILE A C 1
ATOM 852 O O . ILE A 1 121 ? 102.520 2.550 42.868 1.00 40.55 198 ILE A O 1
ATOM 857 N N . ILE A 1 122 ? 102.905 1.448 40.957 1.00 32.77 199 ILE A N 1
ATOM 858 C CA . ILE A 1 122 ? 104.104 0.824 41.463 1.00 37.23 199 ILE A CA 1
ATOM 859 C C . ILE A 1 122 ? 105.116 1.873 41.920 1.00 45.65 199 ILE A C 1
ATOM 860 O O . ILE A 1 122 ? 105.827 1.676 42.904 1.00 50.42 199 ILE A O 1
ATOM 865 N N . ASP A 1 123 ? 105.182 2.993 41.219 1.00 49.17 200 ASP A N 1
ATOM 866 C CA . ASP A 1 123 ? 106.020 4.079 41.696 1.00 45.11 200 ASP A CA 1
ATOM 867 C C . ASP A 1 123 ? 105.458 4.639 43.012 1.00 42.05 200 ASP A C 1
ATOM 868 O O . ASP A 1 123 ? 106.199 4.811 43.965 1.00 40.75 200 ASP A O 1
ATOM 873 N N . TYR A 1 124 ? 104.141 4.859 43.085 1.00 45.81 201 TYR A N 1
ATOM 874 C CA . TYR A 1 124 ? 103.492 5.447 44.278 1.00 36.71 201 TYR A CA 1
ATOM 875 C C . TYR A 1 124 ? 103.675 4.651 45.562 1.00 45.57 201 TYR A C 1
ATOM 876 O O . TYR A 1 124 ? 103.837 5.226 46.642 1.00 51.77 201 TYR A O 1
ATOM 885 N N . LEU A 1 125 ? 103.717 3.332 45.439 1.00 47.88 202 LEU A N 1
ATOM 886 C CA . LEU A 1 125 ? 103.769 2.452 46.602 1.00 37.62 202 LEU A CA 1
ATOM 887 C C . LEU A 1 125 ? 105.172 2.249 47.153 1.00 33.02 202 LEU A C 1
ATOM 888 O O . LEU A 1 125 ? 105.351 2.037 48.339 1.00 42.43 202 LEU A O 1
ATOM 893 N N . LYS A 1 126 ? 106.156 2.322 46.271 1.00 45.37 203 LYS A N 1
ATOM 894 C CA . LYS A 1 126 ? 107.547 1.992 46.563 1.00 51.53 203 LYS A CA 1
ATOM 895 C C . LYS A 1 126 ? 108.079 2.830 47.728 1.00 64.63 203 LYS A C 1
ATOM 896 O O . LYS A 1 126 ? 107.892 4.053 47.759 1.00 69.31 203 LYS A O 1
ATOM 902 N N . GLN A 1 127 ? 108.717 2.160 48.692 1.00 66.96 204 GLN A N 1
ATOM 903 C CA . GLN A 1 127 ? 109.185 2.799 49.927 1.00 58.85 204 GLN A CA 1
ATOM 904 C C . GLN A 1 127 ? 110.613 3.318 49.832 1.00 63.87 204 GLN A C 1
ATOM 905 O O . GLN A 1 127 ? 111.514 2.612 49.367 1.00 62.27 204 GLN A O 1
ATOM 911 N N . LYS A 1 128 ? 110.810 4.562 50.258 1.00 72.08 205 LYS A N 1
ATOM 912 C CA . LYS A 1 128 ? 112.144 5.156 50.288 1.00 68.88 205 LYS A CA 1
ATOM 913 C C . LYS A 1 128 ? 113.083 4.329 51.157 1.00 62.18 205 LYS A C 1
ATOM 914 O O . LYS A 1 128 ? 112.767 4.029 52.302 1.00 62.05 205 LYS A O 1
ATOM 916 N N . ASP A 1 129 ? 114.222 3.952 50.591 1.00 55.74 206 ASP A N 1
ATOM 917 C CA . ASP A 1 129 ? 115.270 3.204 51.287 1.00 46.81 206 ASP A CA 1
ATOM 918 C C . ASP A 1 129 ? 114.861 1.818 51.788 1.00 41.06 206 ASP A C 1
ATOM 919 O O . ASP A 1 129 ? 115.294 1.386 52.842 1.00 41.65 206 ASP A O 1
ATOM 924 N N . ARG A 1 130 ? 114.060 1.110 51.007 1.00 42.01 207 ARG A N 1
ATOM 925 C CA . ARG A 1 130 ? 113.708 -0.276 51.298 1.00 42.91 207 ARG A CA 1
ATOM 926 C C . ARG A 1 130 ? 114.762 -1.173 50.663 1.00 55.34 207 ARG A C 1
ATOM 927 O O . ARG A 1 130 ? 115.296 -0.829 49.615 1.00 63.34 207 ARG A O 1
ATOM 935 N N . THR A 1 131 ? 115.107 -2.294 51.291 1.00 52.78 208 THR A N 1
ATOM 936 C CA . THR A 1 131 ? 116.121 -3.176 50.704 1.00 45.33 208 THR A CA 1
ATOM 937 C C . THR A 1 131 ? 115.580 -4.524 50.226 1.00 51.44 208 THR A C 1
ATOM 938 O O . THR A 1 131 ? 116.354 -5.443 49.972 1.00 47.69 208 THR A O 1
ATOM 942 N N . VAL A 1 132 ? 114.253 -4.635 50.129 1.00 56.31 209 VAL A N 1
ATOM 943 C CA . VAL A 1 132 ? 113.575 -5.821 49.588 1.00 42.66 209 VAL A CA 1
ATOM 944 C C . VAL A 1 132 ? 112.686 -5.470 48.403 1.00 45.19 209 VAL A C 1
ATOM 945 O O . VAL A 1 132 ? 112.297 -4.319 48.238 1.00 46.54 209 VAL A O 1
ATOM 949 N N . GLN A 1 133 ? 112.395 -6.465 47.566 1.00 53.45 210 GLN A N 1
ATOM 950 C CA . GLN A 1 133 ? 111.478 -6.295 46.438 1.00 60.14 210 GLN A CA 1
ATOM 951 C C . GLN A 1 133 ? 110.057 -6.514 46.966 1.00 53.86 210 GLN A C 1
ATOM 952 O O . GLN A 1 133 ? 109.440 -7.546 46.698 1.00 52.22 210 GLN A O 1
ATOM 958 N N . VAL A 1 134 ? 109.555 -5.561 47.749 1.00 50.38 211 VAL A N 1
ATOM 959 C CA . VAL A 1 134 ? 108.261 -5.716 48.401 1.00 38.39 211 VAL A CA 1
ATOM 960 C C . VAL A 1 134 ? 107.549 -4.372 48.495 1.00 44.61 211 VAL A C 1
ATOM 961 O O . VAL A 1 134 ? 108.106 -3.395 48.999 1.00 41.81 211 VAL A O 1
ATOM 965 N N . LEU A 1 135 ? 106.298 -4.346 48.044 1.00 54.02 212 LEU A N 1
ATOM 966 C CA . LEU A 1 135 ? 105.464 -3.155 48.112 1.00 55.14 212 LEU A CA 1
ATOM 967 C C . LEU A 1 135 ? 104.516 -3.243 49.285 1.00 46.07 212 LEU A C 1
ATOM 968 O O . LEU A 1 135 ? 104.082 -4.329 49.656 1.00 51.81 212 LEU A O 1
ATOM 973 N N . PRO A 1 136 ? 104.189 -2.090 49.868 1.00 39.45 213 PRO A N 1
ATOM 974 C CA . PRO A 1 136 ? 103.200 -2.028 50.936 1.00 38.32 213 PRO A CA 1
ATOM 975 C C . PRO A 1 136 ? 101.866 -2.620 50.504 1.00 41.62 213 PRO A C 1
ATOM 976 O O . PRO A 1 136 ? 101.628 -2.801 49.310 1.00 38.09 213 PRO A O 1
ATOM 980 N N . PRO A 1 137 ? 100.998 -2.932 51.475 1.00 39.94 214 PRO A N 1
ATOM 981 C CA . PRO A 1 137 ? 99.624 -3.292 51.129 1.00 39.38 214 PRO A CA 1
ATOM 982 C C . PRO A 1 137 ? 98.816 -2.069 50.775 1.00 39.30 214 PRO A C 1
ATOM 983 O O . PRO A 1 137 ? 99.191 -0.941 51.112 1.00 40.65 214 PRO A O 1
ATOM 987 N N . MET A 1 138 ? 97.708 -2.307 50.096 1.00 37.70 215 MET A N 1
ATOM 988 C CA . MET A 1 138 ? 96.676 -1.323 49.991 1.00 34.41 215 MET A CA 1
ATOM 989 C C . MET A 1 138 ? 95.477 -1.973 50.643 1.00 37.04 215 MET A C 1
ATOM 990 O O . MET A 1 138 ? 95.241 -3.167 50.476 1.00 40.62 215 MET A O 1
ATOM 995 N N . PHE A 1 139 ? 94.758 -1.189 51.434 1.00 44.42 216 PHE A N 1
ATOM 996 C CA . PHE A 1 139 ? 93.607 -1.661 52.204 1.00 33.50 216 PHE A CA 1
ATOM 997 C C . PHE A 1 139 ? 92.409 -1.014 51.635 1.00 30.80 216 PHE A C 1
ATOM 998 O O . PHE A 1 139 ? 92.458 0.167 51.361 1.00 24.67 216 PHE A O 1
ATOM 1006 N N . THR A 1 140 ? 91.319 -1.763 51.521 1.00 40.19 217 THR A N 1
ATOM 1007 C CA . THR A 1 140 ? 90.064 -1.241 50.977 1.00 41.03 217 THR A CA 1
ATOM 1008 C C . THR A 1 140 ? 88.936 -1.904 51.727 1.00 40.70 217 THR A C 1
ATOM 1009 O O . THR A 1 140 ? 89.164 -2.881 52.443 1.00 40.53 217 THR A O 1
ATOM 1013 N N . LEU A 1 141 ? 87.732 -1.359 51.619 1.00 33.65 218 LEU A N 1
ATOM 1014 C CA . LEU A 1 141 ? 86.609 -2.031 52.246 1.00 34.71 218 LEU A CA 1
ATOM 1015 C C . LEU A 1 141 ? 86.419 -3.385 51.600 1.00 39.92 218 LEU A C 1
ATOM 1016 O O . LEU A 1 141 ? 86.668 -3.543 50.413 1.00 48.48 218 LEU A O 1
ATOM 1021 N N . PRO A 1 142 ? 86.033 -4.378 52.402 1.00 38.47 219 PRO A N 1
ATOM 1022 C CA . PRO A 1 142 ? 85.855 -5.774 51.994 1.00 42.50 219 PRO A CA 1
ATOM 1023 C C . PRO A 1 142 ? 85.110 -5.970 50.671 1.00 51.81 219 PRO A C 1
ATOM 1024 O O . PRO A 1 142 ? 85.519 -6.836 49.896 1.00 56.33 219 PRO A O 1
ATOM 1028 N N . GLU A 1 143 ? 84.088 -5.156 50.395 1.00 57.51 220 GLU A N 1
ATOM 1029 C CA . GLU A 1 143 ? 83.279 -5.329 49.188 1.00 62.12 220 GLU A CA 1
ATOM 1030 C C . GLU A 1 143 ? 84.130 -5.082 47.963 1.00 60.64 220 GLU A C 1
ATOM 1031 O O . GLU A 1 143 ? 84.052 -5.831 46.983 1.00 59.36 220 GLU A O 1
ATOM 1037 N N . LYS A 1 144 ? 84.975 -4.055 48.057 1.00 58.22 221 LYS A N 1
ATOM 1038 C CA . LYS A 1 144 ? 85.779 -3.590 46.942 1.00 55.12 221 LYS A CA 1
ATOM 1039 C C . LYS A 1 144 ? 87.006 -4.451 46.651 1.00 50.63 221 LYS A C 1
ATOM 1040 O O . LYS A 1 144 ? 87.737 -4.144 45.735 1.00 58.16 221 LYS A O 1
ATOM 1043 N N . VAL A 1 145 ? 87.222 -5.531 47.395 1.00 42.54 222 VAL A N 1
ATOM 1044 C CA . VAL A 1 145 ? 88.378 -6.397 47.153 1.00 36.76 222 VAL A CA 1
ATOM 1045 C C . VAL A 1 145 ? 88.365 -7.122 45.807 1.00 34.69 222 VAL A C 1
ATOM 1046 O O . VAL A 1 145 ? 89.377 -7.123 45.118 1.00 41.46 222 VAL A O 1
ATOM 1050 N N . ASP A 1 146 ? 87.260 -7.755 45.434 1.00 37.21 223 ASP A N 1
ATOM 1051 C CA . ASP A 1 146 ? 87.210 -8.450 44.149 1.00 38.02 223 ASP A CA 1
ATOM 1052 C C . ASP A 1 146 ? 87.480 -7.512 42.989 1.00 38.74 223 ASP A C 1
ATOM 1053 O O . ASP A 1 146 ? 88.248 -7.828 42.087 1.00 41.58 223 ASP A O 1
ATOM 1058 N N . ALA A 1 147 ? 86.860 -6.345 43.039 1.00 40.16 224 ALA A N 1
ATOM 1059 C CA . ALA A 1 147 ? 87.052 -5.328 42.021 1.00 43.93 224 ALA A CA 1
ATOM 1060 C C . ALA A 1 147 ? 88.496 -4.866 41.951 1.00 52.10 224 ALA A C 1
ATOM 1061 O O . ALA A 1 147 ? 89.096 -4.839 40.877 1.00 55.66 224 ALA A O 1
ATOM 1063 N N . VAL A 1 148 ? 89.058 -4.499 43.097 1.00 56.21 225 VAL A N 1
ATOM 1064 C CA . VAL A 1 148 ? 90.394 -3.916 43.103 1.00 55.26 225 VAL A CA 1
ATOM 1065 C C . VAL A 1 148 ? 91.501 -4.939 42.790 1.00 47.46 225 VAL A C 1
ATOM 1066 O O . VAL A 1 148 ? 92.510 -4.576 42.223 1.00 52.83 225 VAL A O 1
ATOM 1070 N N . GLN A 1 149 ? 91.341 -6.194 43.191 1.00 46.34 226 GLN A N 1
ATOM 1071 C CA . GLN A 1 149 ? 92.288 -7.242 42.808 1.00 45.97 226 GLN A CA 1
ATOM 1072 C C . GLN A 1 149 ? 92.238 -7.469 41.298 1.00 47.61 226 GLN A C 1
ATOM 1073 O O . GLN A 1 149 ? 93.270 -7.642 40.637 1.00 56.56 226 GLN A O 1
ATOM 1079 N N . ASN A 1 150 ? 91.025 -7.427 40.762 1.00 42.41 227 ASN A N 1
ATOM 1080 C CA . ASN A 1 150 ? 90.764 -7.649 39.346 1.00 39.79 227 ASN A CA 1
ATOM 1081 C C . ASN A 1 150 ? 91.435 -6.566 38.511 1.00 44.69 227 ASN A C 1
ATOM 1082 O O . ASN A 1 150 ? 92.169 -6.868 37.576 1.00 59.23 227 ASN A O 1
ATOM 1087 N N . PHE A 1 151 ? 91.165 -5.309 38.854 1.00 42.37 228 PHE A N 1
ATOM 1088 C CA . PHE A 1 151 ? 91.862 -4.133 38.315 1.00 40.32 228 PHE A CA 1
ATOM 1089 C C . PHE A 1 151 ? 93.374 -4.305 38.263 1.00 39.98 228 PHE A C 1
ATOM 1090 O O . PHE A 1 151 ? 94.023 -3.997 37.271 1.00 41.39 228 PHE A O 1
ATOM 1098 N N . ILE A 1 152 ? 93.926 -4.739 39.388 1.00 43.31 229 ILE A N 1
ATOM 1099 C CA . ILE A 1 152 ? 95.348 -4.972 39.525 1.00 44.10 229 ILE A CA 1
ATOM 1100 C C . ILE A 1 152 ? 95.740 -6.061 38.544 1.00 45.76 229 ILE A C 1
ATOM 1101 O O . ILE A 1 152 ? 96.677 -5.894 37.768 1.00 59.67 229 ILE A O 1
ATOM 1106 N N . SER A 1 153 ? 95.023 -7.173 38.579 1.00 33.68 230 SER A N 1
ATOM 1107 C CA . SER A 1 153 ? 95.262 -8.240 37.625 1.00 39.95 230 SER A CA 1
ATOM 1108 C C . SER A 1 153 ? 95.145 -7.809 36.149 1.00 44.38 230 SER A C 1
ATOM 1109 O O . SER A 1 153 ? 95.942 -8.239 35.320 1.00 46.03 230 SER A O 1
ATOM 1112 N N . GLN A 1 154 ? 94.126 -7.018 35.807 1.00 45.47 231 GLN A N 1
ATOM 1113 C CA . GLN A 1 154 ? 93.961 -6.555 34.418 1.00 47.58 231 GLN A CA 1
ATOM 1114 C C . GLN A 1 154 ? 95.213 -5.849 33.915 1.00 54.71 231 GLN A C 1
ATOM 1115 O O . GLN A 1 154 ? 95.608 -5.987 32.755 1.00 62.81 231 GLN A O 1
ATOM 1121 N N . MET A 1 155 ? 95.845 -5.098 34.800 1.00 52.70 232 MET A N 1
ATOM 1122 C CA . MET A 1 155 ? 96.960 -4.280 34.398 1.00 53.24 232 MET A CA 1
ATOM 1123 C C . MET A 1 155 ? 98.193 -5.138 34.214 1.00 59.82 232 MET A C 1
ATOM 1124 O O . MET A 1 155 ? 99.066 -4.822 33.399 1.00 63.57 232 MET A O 1
ATOM 1129 N N . CYS A 1 156 ? 98.250 -6.243 34.949 1.00 59.47 233 CYS A N 1
ATOM 1130 C CA . CYS A 1 156 ? 99.441 -7.080 34.935 1.00 60.70 233 CYS A CA 1
ATOM 1131 C C . CYS A 1 156 ? 99.543 -7.964 33.693 1.00 54.27 233 CYS A C 1
ATOM 1132 O O . CYS A 1 156 ? 100.586 -8.566 33.441 1.00 49.76 233 CYS A O 1
ATOM 1135 N N . ASN A 1 157 ? 98.491 -7.988 32.883 1.00 50.56 234 ASN A N 1
ATOM 1136 C CA . ASN A 1 157 ? 98.545 -8.700 31.609 1.00 46.97 234 ASN A CA 1
ATOM 1137 C C . ASN A 1 157 ? 99.045 -7.825 30.469 1.00 51.92 234 ASN A C 1
ATOM 1138 O O . ASN A 1 157 ? 99.710 -8.303 29.532 1.00 49.85 234 ASN A O 1
ATOM 1143 N N . CYS A 1 158 ? 98.767 -6.529 30.587 1.00 52.00 235 CYS A N 1
ATOM 1144 C CA . CYS A 1 158 ? 99.217 -5.540 29.615 1.00 59.37 235 CYS A CA 1
ATOM 1145 C C . CYS A 1 158 ? 100.719 -5.295 29.746 1.00 57.76 235 CYS A C 1
ATOM 1146 O O . CYS A 1 158 ? 101.268 -4.380 29.140 1.00 60.56 235 CYS A O 1
ATOM 1149 N N . ALA A 1 159 ? 101.363 -6.138 30.546 1.00 61.42 236 ALA A N 1
ATOM 1150 C CA . ALA A 1 159 ? 102.768 -6.027 30.881 1.00 64.01 236 ALA A CA 1
ATOM 1151 C C . ALA A 1 159 ? 103.280 -7.369 31.374 1.00 70.52 236 ALA A C 1
ATOM 1152 O O . ALA A 1 159 ? 104.289 -7.432 32.086 1.00 65.25 236 ALA A O 1
ATOM 1154 N N . THR A 1 160 ? 102.548 -8.437 31.044 1.00 75.17 237 THR A N 1
ATOM 1155 C CA . THR A 1 160 ? 102.938 -9.811 31.391 1.00 73.29 237 THR A CA 1
ATOM 1156 C C . THR A 1 160 ? 103.195 -9.962 32.919 1.00 76.12 237 THR A C 1
ATOM 1157 O O . THR A 1 160 ? 103.480 -11.051 33.424 1.00 76.64 237 THR A O 1
ATOM 1161 N N . GLU A 1 161 ? 103.026 -8.853 33.636 1.00 80.10 238 GLU A N 1
ATOM 1162 C CA . GLU A 1 161 ? 103.392 -8.664 35.042 1.00 81.34 238 GLU A CA 1
ATOM 1163 C C . GLU A 1 161 ? 102.577 -9.565 35.981 1.00 81.72 238 GLU A C 1
ATOM 1164 O O . GLU A 1 161 ? 101.617 -10.208 35.547 1.00 87.24 238 GLU A O 1
ATOM 1170 N N . ASP A 1 162 ? 102.957 -9.612 37.258 1.00 80.94 239 ASP A N 1
ATOM 1171 C CA . ASP A 1 162 ? 102.341 -10.534 38.211 1.00 80.34 239 ASP A CA 1
ATOM 1172 C C . ASP A 1 162 ? 101.451 -9.925 39.308 1.00 79.45 239 ASP A C 1
ATOM 1173 O O . ASP A 1 162 ? 101.771 -8.887 39.888 1.00 82.17 239 ASP A O 1
ATOM 1178 N N . ASP A 1 163 ? 100.331 -10.610 39.565 1.00 72.21 240 ASP A N 1
ATOM 1179 C CA . ASP A 1 163 ? 99.440 -10.390 40.704 1.00 58.19 240 ASP A CA 1
ATOM 1180 C C . ASP A 1 163 ? 100.174 -10.317 42.024 1.00 52.50 240 ASP A C 1
ATOM 1181 O O . ASP A 1 163 ? 99.951 -9.404 42.806 1.00 48.59 240 ASP A O 1
ATOM 1186 N N . SER A 1 164 ? 101.047 -11.308 42.240 1.00 56.78 241 SER A N 1
ATOM 1187 C CA . SER A 1 164 ? 101.709 -11.601 43.518 1.00 52.81 241 SER A CA 1
ATOM 1188 C C . SER A 1 164 ? 102.415 -10.420 44.125 1.00 45.51 241 SER A C 1
ATOM 1189 O O . SER A 1 164 ? 102.605 -10.370 45.344 1.00 40.71 241 SER A O 1
ATOM 1192 N N . LEU A 1 165 ? 102.842 -9.498 43.269 1.00 47.45 242 LEU A N 1
ATOM 1193 C CA . LEU A 1 165 ? 103.474 -8.270 43.727 1.00 51.56 242 LEU A CA 1
ATOM 1194 C C . LEU A 1 165 ? 102.657 -7.564 44.809 1.00 48.49 242 LEU A C 1
ATOM 1195 O O . LEU A 1 165 ? 103.206 -6.918 45.698 1.00 46.64 242 LEU A O 1
ATOM 1200 N N . PHE A 1 166 ? 101.338 -7.687 44.699 1.00 52.40 243 PHE A N 1
ATOM 1201 C CA . PHE A 1 166 ? 100.401 -6.908 45.504 1.00 50.65 243 PHE A CA 1
ATOM 1202 C C . PHE A 1 166 ? 99.647 -7.710 46.532 1.00 42.37 243 PHE A C 1
ATOM 1203 O O . PHE A 1 166 ? 99.284 -8.865 46.315 1.00 42.83 243 PHE A O 1
ATOM 1211 N N . ARG A 1 167 ? 99.407 -7.065 47.657 1.00 37.64 244 ARG A N 1
ATOM 1212 C CA . ARG A 1 167 ? 98.556 -7.629 48.684 1.00 31.24 244 ARG A CA 1
ATOM 1213 C C . ARG A 1 167 ? 97.388 -6.698 48.760 1.00 34.06 244 ARG A C 1
ATOM 1214 O O . ARG A 1 167 ? 97.548 -5.517 49.077 1.00 33.88 244 ARG A O 1
ATOM 1222 N N . ILE A 1 168 ? 96.210 -7.220 48.442 1.00 39.70 245 ILE A N 1
ATOM 1223 C CA . ILE A 1 168 ? 95.005 -6.413 48.526 1.00 39.89 245 ILE A CA 1
ATOM 1224 C C . ILE A 1 168 ? 94.223 -6.899 49.701 1.00 41.70 245 ILE A C 1
ATOM 1225 O O . ILE A 1 168 ? 93.587 -7.947 49.646 1.00 45.61 245 ILE A O 1
ATOM 1230 N N . TYR A 1 169 ? 94.309 -6.105 50.765 1.00 42.47 246 TYR A N 1
ATOM 1231 C CA . TYR A 1 169 ? 93.906 -6.468 52.109 1.00 29.35 246 TYR A CA 1
ATOM 1232 C C . TYR A 1 169 ? 92.722 -5.640 52.614 1.00 37.25 246 TYR A C 1
ATOM 1233 O O . TYR A 1 169 ? 92.486 -4.528 52.153 1.00 41.60 246 TYR A O 1
ATOM 1242 N N . LYS A 1 170 ? 92.000 -6.183 53.590 1.00 42.73 247 LYS A N 1
ATOM 1243 C CA . LYS A 1 170 ? 90.776 -5.570 54.118 1.00 47.11 247 LYS A CA 1
ATOM 1244 C C . LYS A 1 170 ? 91.036 -4.457 55.133 1.00 44.12 247 LYS A C 1
ATOM 1245 O O . LYS A 1 170 ? 91.836 -4.625 56.053 1.00 40.31 247 LYS A O 1
ATOM 1251 N N . LEU A 1 171 ? 90.378 -3.316 54.933 1.00 43.21 248 LEU A N 1
ATOM 1252 C CA . LEU A 1 171 ? 90.613 -2.111 55.731 1.00 32.40 248 LEU A CA 1
ATOM 1253 C C . LEU A 1 171 ? 90.077 -2.199 57.150 1.00 47.46 248 LEU A C 1
ATOM 1254 O O . LEU A 1 171 ? 90.662 -1.641 58.079 1.00 66.61 248 LEU A O 1
ATOM 1259 N N . ASP A 1 172 ? 88.975 -2.916 57.326 1.00 43.61 249 ASP A N 1
ATOM 1260 C CA . ASP A 1 172 ? 88.369 -3.040 58.639 1.00 38.45 249 ASP A CA 1
ATOM 1261 C C . ASP A 1 172 ? 89.318 -3.761 59.595 1.00 45.59 249 ASP A C 1
ATOM 1262 O O . ASP A 1 172 ? 89.483 -3.346 60.740 1.00 47.47 249 ASP A O 1
ATOM 1267 N N . THR A 1 173 ? 89.954 -4.822 59.097 1.00 42.92 250 THR A N 1
ATOM 1268 C CA . THR A 1 173 ? 90.964 -5.589 59.823 1.00 31.94 250 THR A CA 1
ATOM 1269 C C . THR A 1 173 ? 92.137 -4.717 60.201 1.00 29.30 250 THR A C 1
ATOM 1270 O O . THR A 1 173 ? 92.718 -4.857 61.269 1.00 29.58 250 THR A O 1
ATOM 1274 N N . PHE A 1 174 ? 92.483 -3.796 59.323 1.00 36.01 251 PHE A N 1
ATOM 1275 C CA . PHE A 1 174 ? 93.513 -2.836 59.659 1.00 31.43 251 PHE A CA 1
ATOM 1276 C C . PHE A 1 174 ? 93.110 -1.900 60.797 1.00 32.36 251 PHE A C 1
ATOM 1277 O O . PHE A 1 174 ? 93.869 -1.748 61.747 1.00 34.61 251 PHE A O 1
ATOM 1285 N N . PHE A 1 175 ? 91.937 -1.264 60.678 1.00 36.00 252 PHE A N 1
ATOM 1286 C CA . PHE A 1 175 ? 91.429 -0.317 61.678 1.00 37.13 252 PHE A CA 1
ATOM 1287 C C . PHE A 1 175 ? 91.433 -0.996 63.034 1.00 43.03 252 PHE A C 1
ATOM 1288 O O . PHE A 1 175 ? 92.014 -0.493 63.988 1.00 52.15 252 PHE A O 1
ATOM 1296 N N . PHE A 1 176 ? 90.822 -2.173 63.072 1.00 49.66 253 PHE A N 1
ATOM 1297 C CA . PHE A 1 176 ? 90.704 -3.020 64.255 1.00 41.42 253 PHE A CA 1
ATOM 1298 C C . PHE A 1 176 ? 92.039 -3.241 64.963 1.00 34.59 253 PHE A C 1
ATOM 1299 O O . PHE A 1 176 ? 92.159 -3.030 66.160 1.00 42.29 253 PHE A O 1
ATOM 1307 N N . THR A 1 177 ? 93.047 -3.651 64.204 1.00 42.07 254 THR A N 1
ATOM 1308 C CA . THR A 1 177 ? 94.375 -3.974 64.734 1.00 31.83 254 THR A CA 1
ATOM 1309 C C . THR A 1 177 ? 95.195 -2.754 65.121 1.00 33.55 254 THR A C 1
ATOM 1310 O O . THR A 1 177 ? 95.840 -2.735 66.172 1.00 33.69 254 THR A O 1
ATOM 1314 N N . LEU A 1 178 ? 95.170 -1.741 64.266 1.00 39.17 255 LEU A N 1
ATOM 1315 C CA . LEU A 1 178 ? 95.857 -0.492 64.554 1.00 42.96 255 LEU A CA 1
ATOM 1316 C C . LEU A 1 178 ? 95.351 0.077 65.862 1.00 43.71 255 LEU A C 1
ATOM 1317 O O . LEU A 1 178 ? 96.128 0.336 66.760 1.00 51.78 255 LEU A O 1
ATOM 1322 N N . ILE A 1 179 ? 94.048 0.273 65.972 1.00 45.89 256 ILE A N 1
ATOM 1323 C CA . ILE A 1 179 ? 93.495 0.897 67.158 1.00 45.84 256 ILE A CA 1
ATOM 1324 C C . ILE A 1 179 ? 93.795 0.055 68.404 1.00 53.81 256 ILE A C 1
ATOM 1325 O O . ILE A 1 179 ? 94.188 0.604 69.431 1.00 61.62 256 ILE A O 1
ATOM 1330 N N . ASN A 1 180 ? 93.668 -1.267 68.317 1.00 49.49 257 ASN A N 1
ATOM 1331 C CA . ASN A 1 180 ? 93.777 -2.086 69.522 1.00 43.80 257 ASN A CA 1
ATOM 1332 C C . ASN A 1 180 ? 95.208 -2.284 69.998 1.00 45.35 257 ASN A C 1
ATOM 1333 O O . ASN A 1 180 ? 95.455 -2.729 71.132 1.00 44.62 257 ASN A O 1
ATOM 1338 N N . ALA A 1 181 ? 96.153 -1.893 69.158 1.00 41.51 258 ALA A N 1
ATOM 1339 C CA . ALA A 1 181 ? 97.551 -1.994 69.518 1.00 41.63 258 ALA A CA 1
ATOM 1340 C C . ALA A 1 181 ? 98.075 -0.683 70.071 1.00 36.06 258 ALA A C 1
ATOM 1341 O O . ALA A 1 181 ? 99.109 -0.652 70.717 1.00 32.49 258 ALA A O 1
ATOM 1343 N N . ILE A 1 182 ? 97.322 0.387 69.863 1.00 41.90 259 ILE A N 1
ATOM 1344 C CA . ILE A 1 182 ? 97.738 1.723 70.263 1.00 40.64 259 ILE A CA 1
ATOM 1345 C C . ILE A 1 182 ? 96.800 2.223 71.327 1.00 50.78 259 ILE A C 1
ATOM 1346 O O . ILE A 1 182 ? 96.740 3.410 71.629 1.00 57.89 259 ILE A O 1
ATOM 1351 N N . SER A 1 183 ? 96.080 1.278 71.911 1.00 52.75 260 SER A N 1
ATOM 1352 C CA . SER A 1 183 ? 94.953 1.584 72.757 1.00 51.53 260 SER A CA 1
ATOM 1353 C C . SER A 1 183 ? 95.329 2.015 74.167 1.00 67.49 260 SER A C 1
ATOM 1354 O O . SER A 1 183 ? 94.769 2.993 74.674 1.00 76.50 260 SER A O 1
ATOM 1357 N N . SER A 1 184 ? 96.275 1.301 74.785 1.00 70.73 261 SER A N 1
ATOM 1358 C CA . SER A 1 184 ? 96.584 1.416 76.235 1.00 74.19 261 SER A CA 1
ATOM 1359 C C . SER A 1 184 ? 95.352 1.097 77.111 1.00 80.25 261 SER A C 1
ATOM 1360 O O . SER A 1 184 ? 95.133 -0.067 77.449 1.00 81.07 261 SER A O 1
ATOM 1363 N N . HIS A 1 185 ? 94.568 2.111 77.495 1.00 78.14 262 HIS A N 1
ATOM 1364 C CA . HIS A 1 185 ? 93.400 1.910 78.376 1.00 65.27 262 HIS A CA 1
ATOM 1365 C C . HIS A 1 185 ? 92.326 0.976 77.824 1.00 61.58 262 HIS A C 1
ATOM 1366 O O . HIS A 1 185 ? 92.085 0.920 76.617 1.00 59.92 262 HIS A O 1
ATOM 1373 N N . HIS A 1 186 ? 91.676 0.270 78.747 1.00 60.61 263 HIS A N 1
ATOM 1374 C CA . HIS A 1 186 ? 90.673 -0.745 78.446 1.00 56.10 263 HIS A CA 1
ATOM 1375 C C . HIS A 1 186 ? 89.449 -0.149 77.786 1.00 60.68 263 HIS A C 1
ATOM 1376 O O . HIS A 1 186 ? 88.800 -0.784 76.956 1.00 64.39 263 HIS A O 1
ATOM 1383 N N . ASP A 1 187 ? 89.161 1.095 78.145 1.00 63.27 264 ASP A N 1
ATOM 1384 C CA . ASP A 1 187 ? 87.992 1.787 77.635 1.00 68.29 264 ASP A CA 1
ATOM 1385 C C . ASP A 1 187 ? 88.081 1.994 76.125 1.00 71.28 264 ASP A C 1
ATOM 1386 O O . ASP A 1 187 ? 87.063 2.156 75.440 1.00 68.84 264 ASP A O 1
ATOM 1388 N N . GLU A 1 188 ? 89.313 1.986 75.624 1.00 75.73 265 GLU A N 1
ATOM 1389 C CA . GLU A 1 188 ? 89.614 2.259 74.220 1.00 78.52 265 GLU A CA 1
ATOM 1390 C C . GLU A 1 188 ? 89.521 1.040 73.296 1.00 77.58 265 GLU A C 1
ATOM 1391 O O . GLU A 1 188 ? 89.846 -0.081 73.689 1.00 83.17 265 GLU A O 1
ATOM 1393 N N . GLY A 1 189 ? 89.062 1.268 72.071 1.00 71.84 266 GLY A N 1
ATOM 1394 C CA . GLY A 1 189 ? 89.098 0.239 71.051 1.00 69.12 266 GLY A CA 1
ATOM 1395 C C . GLY A 1 189 ? 87.846 -0.549 70.710 1.00 67.35 266 GLY A C 1
ATOM 1396 O O . GLY A 1 189 ? 86.728 -0.210 71.106 1.00 71.21 266 GLY A O 1
ATOM 1397 N N . PHE A 1 190 ? 88.054 -1.595 69.917 1.00 61.78 267 PHE A N 1
ATOM 1398 C CA . PHE A 1 190 ? 86.981 -2.444 69.424 1.00 58.44 267 PHE A CA 1
ATOM 1399 C C . PHE A 1 190 ? 87.095 -3.828 70.038 1.00 53.52 267 PHE A C 1
ATOM 1400 O O . PHE A 1 190 ? 88.104 -4.487 69.862 1.00 50.76 267 PHE A O 1
ATOM 1408 N N . PRO A 1 191 ? 86.050 -4.296 70.725 1.00 57.04 268 PRO A N 1
ATOM 1409 C CA . PRO A 1 191 ? 86.102 -5.675 71.232 1.00 53.27 268 PRO A CA 1
ATOM 1410 C C . PRO A 1 191 ? 85.989 -6.711 70.109 1.00 49.63 268 PRO A C 1
ATOM 1411 O O . PRO A 1 191 ? 86.674 -7.737 70.121 1.00 45.89 268 PRO A O 1
ATOM 1415 N N . LYS A 1 192 ? 85.152 -6.428 69.124 1.00 45.92 269 LYS A N 1
ATOM 1416 C CA . LYS A 1 192 ? 84.981 -7.356 68.031 1.00 45.69 269 LYS A CA 1
ATOM 1417 C C . LYS A 1 192 ? 85.314 -6.633 66.719 1.00 50.26 269 LYS A C 1
ATOM 1418 O O . LYS A 1 192 ? 85.135 -5.416 66.608 1.00 54.68 269 LYS A O 1
ATOM 1420 N N . GLU A 1 193 ? 85.811 -7.387 65.739 1.00 44.45 270 GLU A N 1
ATOM 1421 C CA . GLU A 1 193 ? 86.224 -6.844 64.441 1.00 43.17 270 GLU A CA 1
ATOM 1422 C C . GLU A 1 193 ? 85.058 -6.168 63.740 1.00 50.66 270 GLU A C 1
ATOM 1423 O O . GLU A 1 193 ? 85.245 -5.244 62.934 1.00 48.07 270 GLU A O 1
ATOM 1429 N N . SER A 1 194 ? 83.868 -6.702 64.013 1.00 51.37 271 SER A N 1
ATOM 1430 C CA . SER A 1 194 ? 82.604 -6.206 63.503 1.00 43.39 271 SER A CA 1
ATOM 1431 C C . SER A 1 194 ? 82.442 -4.703 63.659 1.00 38.25 271 SER A C 1
ATOM 1432 O O . SER A 1 194 ? 81.935 -4.030 62.772 1.00 44.81 271 SER A O 1
ATOM 1435 N N . LEU A 1 195 ? 82.888 -4.178 64.785 1.00 41.47 272 LEU A N 1
ATOM 1436 C CA . LEU A 1 195 ? 82.678 -2.773 65.094 1.00 49.00 272 LEU A CA 1
ATOM 1437 C C . LEU A 1 195 ? 83.421 -1.868 64.156 1.00 53.19 272 LEU A C 1
ATOM 1438 O O . LEU A 1 195 ? 83.061 -0.706 63.988 1.00 57.34 272 LEU A O 1
ATOM 1443 N N . ALA A 1 196 ? 84.481 -2.406 63.571 1.00 56.64 273 ALA A N 1
ATOM 1444 C CA . ALA A 1 196 ? 85.337 -1.627 62.697 1.00 54.12 273 ALA A CA 1
ATOM 1445 C C . ALA A 1 196 ? 84.686 -1.420 61.336 1.00 51.29 273 ALA A C 1
ATOM 1446 O O . ALA A 1 196 ? 84.552 -0.280 60.882 1.00 54.84 273 ALA A O 1
ATOM 1448 N N . LEU A 1 197 ? 84.246 -2.519 60.719 1.00 46.07 274 LEU A N 1
ATOM 1449 C CA . LEU A 1 197 ? 83.491 -2.480 59.464 1.00 48.67 274 LEU A CA 1
ATOM 1450 C C . LEU A 1 197 ? 82.304 -1.567 59.638 1.00 53.77 274 LEU A C 1
ATOM 1451 O O . LEU A 1 197 ? 81.945 -0.781 58.751 1.00 56.35 274 LEU A O 1
ATOM 1453 N N . THR A 1 198 ? 81.680 -1.734 60.796 1.00 48.88 275 THR A N 1
ATOM 1454 C CA . THR A 1 198 ? 80.491 -1.017 61.164 1.00 47.57 275 THR A CA 1
ATOM 1455 C C . THR A 1 198 ? 80.776 0.461 61.347 1.00 45.20 275 THR A C 1
ATOM 1456 O O . THR A 1 198 ? 79.945 1.296 61.037 1.00 47.28 275 THR A O 1
ATOM 1460 N N . GLN A 1 199 ? 81.984 0.797 61.765 1.00 43.39 276 GLN A N 1
ATOM 1461 C CA . GLN A 1 199 ? 82.292 2.199 61.960 1.00 49.21 276 GLN A CA 1
ATOM 1462 C C . GLN A 1 199 ? 82.721 2.839 60.662 1.00 47.72 276 GLN A C 1
ATOM 1463 O O . GLN A 1 199 ? 82.505 4.031 60.467 1.00 48.18 276 GLN A O 1
ATOM 1469 N N . LEU A 1 200 ? 83.309 2.035 59.777 1.00 49.83 277 LEU A N 1
ATOM 1470 C CA . LEU A 1 200 ? 83.742 2.488 58.442 1.00 48.99 277 LEU A CA 1
ATOM 1471 C C . LEU A 1 200 ? 82.554 2.534 57.495 1.00 42.91 277 LEU A C 1
ATOM 1472 O O . LEU A 1 200 ? 82.620 3.115 56.420 1.00 37.12 277 LEU A O 1
ATOM 1477 N N . THR A 1 201 ? 81.476 1.888 57.912 1.00 46.21 278 THR A N 1
ATOM 1478 C CA . THR A 1 201 ? 80.205 1.952 57.215 1.00 55.02 278 THR A CA 1
ATOM 1479 C C . THR A 1 201 ? 79.382 3.143 57.726 1.00 72.08 278 THR A C 1
ATOM 1480 O O . THR A 1 201 ? 78.579 3.735 56.986 1.00 65.22 278 THR A O 1
ATOM 1484 N N . LYS A 1 202 ? 79.564 3.461 59.009 1.00 87.09 279 LYS A N 1
ATOM 1485 C CA . LYS A 1 202 ? 78.939 4.636 59.608 1.00 85.32 279 LYS A CA 1
ATOM 1486 C C . LYS A 1 202 ? 79.298 5.901 58.828 1.00 87.63 279 LYS A C 1
ATOM 1487 O O . LYS A 1 202 ? 78.421 6.586 58.295 1.00 94.27 279 LYS A O 1
ATOM 1489 N N . ASP A 1 203 ? 80.593 6.178 58.725 1.00 76.95 280 ASP A N 1
ATOM 1490 C CA . ASP A 1 203 ? 81.060 7.335 57.978 1.00 74.11 280 ASP A CA 1
ATOM 1491 C C . ASP A 1 203 ? 82.155 6.955 56.978 1.00 78.50 280 ASP A C 1
ATOM 1492 O O . ASP A 1 203 ? 82.944 6.033 57.206 1.00 79.25 280 ASP A O 1
ATOM 1497 N N . ALA A 1 212 ? 87.317 15.656 47.659 1.00 72.67 289 ALA A N 1
ATOM 1498 C CA . ALA A 1 212 ? 86.887 14.836 46.530 1.00 78.41 289 ALA A CA 1
ATOM 1499 C C . ALA A 1 212 ? 87.769 15.037 45.301 1.00 82.79 289 ALA A C 1
ATOM 1500 O O . ALA A 1 212 ? 88.959 15.338 45.413 1.00 83.79 289 ALA A O 1
ATOM 1502 N N . CYS A 1 213 ? 87.168 14.865 44.126 1.00 85.05 290 CYS A N 1
ATOM 1503 C CA . CYS A 1 213 ? 87.848 15.135 42.863 1.00 88.25 290 CYS A CA 1
ATOM 1504 C C . CYS A 1 213 ? 87.151 16.298 42.161 1.00 91.36 290 CYS A C 1
ATOM 1505 O O . CYS A 1 213 ? 85.965 16.541 42.388 1.00 89.51 290 CYS A O 1
ATOM 1508 N N . GLU A 1 214 ? 87.915 17.051 41.374 1.00 95.89 291 GLU A N 1
ATOM 1509 C CA . GLU A 1 214 ? 87.428 18.258 40.701 1.00 97.84 291 GLU A CA 1
ATOM 1510 C C . GLU A 1 214 ? 86.175 18.033 39.850 1.00 97.32 291 GLU A C 1
ATOM 1511 O O . GLU A 1 214 ? 85.237 18.830 39.909 1.00 99.79 291 GLU A O 1
ATOM 1513 N N . ARG A 1 215 ? 86.164 16.963 39.056 1.00 94.19 292 ARG A N 1
ATOM 1514 C CA . ARG A 1 215 ? 85.011 16.639 38.211 1.00 90.70 292 ARG A CA 1
ATOM 1515 C C . ARG A 1 215 ? 83.763 16.467 39.055 1.00 90.81 292 ARG A C 1
ATOM 1516 O O . ARG A 1 215 ? 82.732 17.081 38.795 1.00 92.50 292 ARG A O 1
ATOM 1518 N N . HIS A 1 216 ? 83.865 15.600 40.052 1.00 91.68 293 HIS A N 1
ATOM 1519 C CA . HIS A 1 216 ? 82.748 15.288 40.928 1.00 97.20 293 HIS A CA 1
ATOM 1520 C C . HIS A 1 216 ? 82.331 16.541 41.708 1.00 100.71 293 HIS A C 1
ATOM 1521 O O . HIS A 1 216 ? 81.140 16.785 41.917 1.00 97.90 293 HIS A O 1
ATOM 1528 N N . GLU A 1 217 ? 83.312 17.314 42.167 1.00 100.95 294 GLU A N 1
ATOM 1529 C CA . GLU A 1 217 ? 83.023 18.588 42.811 1.00 102.02 294 GLU A CA 1
ATOM 1530 C C . GLU A 1 217 ? 82.315 19.499 41.799 1.00 104.18 294 GLU A C 1
ATOM 1531 O O . GLU A 1 217 ? 81.490 20.326 42.182 1.00 109.89 294 GLU A O 1
ATOM 1533 N N . SER A 1 218 ? 82.642 19.348 40.512 1.00 100.93 295 SER A N 1
ATOM 1534 C CA . SER A 1 218 ? 81.934 20.062 39.441 1.00 92.40 295 SER A CA 1
ATOM 1535 C C . SER A 1 218 ? 80.559 19.430 39.177 1.00 88.55 295 SER A C 1
ATOM 1536 O O . SER A 1 218 ? 79.675 20.081 38.630 1.00 88.64 295 SER A O 1
ATOM 1538 N N . LEU A 1 219 ? 80.404 18.150 39.518 1.00 88.39 296 LEU A N 1
ATOM 1539 C CA . LEU A 1 219 ? 79.122 17.443 39.370 1.00 88.52 296 LEU A CA 1
ATOM 1540 C C . LEU A 1 219 ? 78.281 17.439 40.656 1.00 92.97 296 LEU A C 1
ATOM 1541 O O . LEU A 1 219 ? 77.392 16.594 40.808 1.00 91.58 296 LEU A O 1
ATOM 1546 N N . ASP A 1 220 ? 78.589 18.352 41.578 1.00 94.54 297 ASP A N 1
ATOM 1547 C CA . ASP A 1 220 ? 77.867 18.531 42.846 1.00 98.05 297 ASP A CA 1
ATOM 1548 C C . ASP A 1 220 ? 78.139 17.385 43.837 1.00 101.30 297 ASP A C 1
ATOM 1549 O O . ASP A 1 220 ? 78.526 17.623 44.985 1.00 98.09 297 ASP A O 1
ATOM 1551 N N . LYS A 1 221 ? 77.933 16.148 43.393 1.00 107.07 298 LYS A N 1
ATOM 1552 C CA . LYS A 1 221 ? 78.272 14.964 44.184 1.00 106.61 298 LYS A CA 1
ATOM 1553 C C . LYS A 1 221 ? 79.133 14.042 43.316 1.00 99.84 298 LYS A C 1
ATOM 1554 O O . LYS A 1 221 ? 78.607 13.499 42.343 1.00 97.47 298 LYS A O 1
ATOM 1556 N N . SER A 1 222 ? 80.427 13.831 43.595 1.00 95.29 299 SER A N 1
ATOM 1557 C CA . SER A 1 222 ? 81.242 14.241 44.759 1.00 86.87 299 SER A CA 1
ATOM 1558 C C . SER A 1 222 ? 80.754 13.616 46.037 1.00 77.19 299 SER A C 1
ATOM 1559 O O . SER A 1 222 ? 80.870 14.192 47.109 1.00 78.49 299 SER A O 1
ATOM 1561 N N . ASN A 1 223 ? 80.254 12.399 45.911 1.00 72.85 300 ASN A N 1
ATOM 1562 C CA . ASN A 1 223 ? 79.833 11.635 47.059 1.00 72.99 300 ASN A CA 1
ATOM 1563 C C . ASN A 1 223 ? 80.120 10.185 46.743 1.00 65.66 300 ASN A C 1
ATOM 1564 O O . ASN A 1 223 ? 80.383 9.370 47.624 1.00 66.88 300 ASN A O 1
ATOM 1569 N N . VAL A 1 224 ? 80.131 9.898 45.448 1.00 55.57 301 VAL A N 1
ATOM 1570 C CA . VAL A 1 224 ? 80.485 8.586 44.947 1.00 56.80 301 VAL A CA 1
ATOM 1571 C C . VAL A 1 224 ? 81.883 8.640 44.372 1.00 57.40 301 VAL A C 1
ATOM 1572 O O . VAL A 1 224 ? 82.316 7.729 43.673 1.00 52.70 301 VAL A O 1
ATOM 1576 N N . CYS A 1 225 ? 82.589 9.719 44.677 1.00 56.61 302 CYS A N 1
ATOM 1577 C CA . CYS A 1 225 ? 83.971 9.860 44.240 1.00 55.11 302 CYS A CA 1
ATOM 1578 C C . CYS A 1 225 ? 84.893 8.923 45.015 1.00 55.79 302 CYS A C 1
ATOM 1579 O O . CYS A 1 225 ? 84.846 8.869 46.243 1.00 59.44 302 CYS A O 1
ATOM 1582 N N . THR A 1 226 ? 85.722 8.174 44.296 1.00 50.39 303 THR A N 1
ATOM 1583 C CA . THR A 1 226 ? 86.646 7.274 44.957 1.00 47.44 303 THR A CA 1
ATOM 1584 C C . THR A 1 226 ? 87.632 8.068 45.777 1.00 48.80 303 THR A C 1
ATOM 1585 O O . THR A 1 226 ? 88.161 7.563 46.748 1.00 55.75 303 THR A O 1
ATOM 1589 N N . THR A 1 227 ? 87.904 9.300 45.376 1.00 43.07 304 THR A N 1
ATOM 1590 C CA . THR A 1 227 ? 88.705 10.176 46.213 1.00 40.40 304 THR A CA 1
ATOM 1591 C C . THR A 1 227 ? 87.909 10.501 47.474 1.00 34.58 304 THR A C 1
ATOM 1592 O O . THR A 1 227 ? 88.398 10.415 48.592 1.00 38.54 304 THR A O 1
ATOM 1596 N N . SER A 1 228 ? 86.661 10.874 47.284 1.00 37.55 305 SER A N 1
ATOM 1597 C CA . SER A 1 228 ? 85.770 11.078 48.409 1.00 38.14 305 SER A CA 1
ATOM 1598 C C . SER A 1 228 ? 85.608 9.820 49.234 1.00 35.04 305 SER A C 1
ATOM 1599 O O . SER A 1 228 ? 85.961 9.818 50.399 1.00 38.10 305 SER A O 1
ATOM 1602 N N . ARG A 1 229 ? 85.133 8.740 48.606 1.00 39.83 306 ARG A N 1
ATOM 1603 C CA . ARG A 1 229 ? 84.863 7.487 49.320 1.00 39.69 306 ARG A CA 1
ATOM 1604 C C . ARG A 1 229 ? 86.025 7.075 50.182 1.00 36.93 306 ARG A C 1
ATOM 1605 O O . ARG A 1 229 ? 85.852 6.804 51.368 1.00 37.33 306 ARG A O 1
ATOM 1613 N N . VAL A 1 230 ? 87.199 7.022 49.563 1.00 41.52 307 VAL A N 1
ATOM 1614 C CA . VAL A 1 230 ? 88.434 6.632 50.225 1.00 43.99 307 VAL A CA 1
ATOM 1615 C C . VAL A 1 230 ? 88.823 7.604 51.365 1.00 51.40 307 VAL A C 1
ATOM 1616 O O . VAL A 1 230 ? 89.284 7.163 52.405 1.00 57.94 307 VAL A O 1
ATOM 1620 N N . LYS A 1 231 ? 88.567 8.904 51.212 1.00 54.28 308 LYS A N 1
ATOM 1621 C CA . LYS A 1 231 ? 88.955 9.894 52.229 1.00 46.68 308 LYS A CA 1
ATOM 1622 C C . LYS A 1 231 ? 88.053 9.860 53.467 1.00 52.35 308 LYS A C 1
ATOM 1623 O O . LYS A 1 231 ? 88.488 10.163 54.572 1.00 57.40 308 LYS A O 1
ATOM 1625 N N . ARG A 1 232 ? 86.782 9.528 53.292 1.00 54.36 309 ARG A N 1
ATOM 1626 C CA . ARG A 1 232 ? 85.893 9.411 54.449 1.00 52.05 309 ARG A CA 1
ATOM 1627 C C . ARG A 1 232 ? 86.254 8.182 55.284 1.00 51.71 309 ARG A C 1
ATOM 1628 O O . ARG A 1 232 ? 86.062 8.179 56.487 1.00 57.51 309 ARG A O 1
ATOM 1636 N N . TRP A 1 233 ? 86.791 7.146 54.645 1.00 57.08 310 TRP A N 1
ATOM 1637 C CA . TRP A 1 233 ? 87.219 5.949 55.361 1.00 54.33 310 TRP A CA 1
ATOM 1638 C C . TRP A 1 233 ? 88.308 6.295 56.367 1.00 58.62 310 TRP A C 1
ATOM 1639 O O . TRP A 1 233 ? 88.203 5.971 57.550 1.00 59.05 310 TRP A O 1
ATOM 1650 N N . VAL A 1 234 ? 89.338 6.985 55.883 1.00 60.60 311 VAL A N 1
ATOM 1651 C CA . VAL A 1 234 ? 90.514 7.302 56.686 1.00 60.49 311 VAL A CA 1
ATOM 1652 C C . VAL A 1 234 ? 90.194 8.283 57.798 1.00 57.33 311 VAL A C 1
ATOM 1653 O O . VAL A 1 234 ? 90.800 8.221 58.867 1.00 63.01 311 VAL A O 1
ATOM 1657 N N . PHE A 1 235 ? 89.295 9.223 57.537 1.00 48.21 312 PHE A N 1
ATOM 1658 C CA . PHE A 1 235 ? 88.949 10.201 58.543 1.00 44.50 312 PHE A CA 1
ATOM 1659 C C . PHE A 1 235 ? 88.337 9.558 59.774 1.00 48.38 312 PHE A C 1
ATOM 1660 O O . PHE A 1 235 ? 88.552 10.041 60.883 1.00 47.42 312 PHE A O 1
ATOM 1668 N N . THR A 1 236 ? 87.598 8.466 59.605 1.00 48.25 313 THR A N 1
ATOM 1669 C CA . THR A 1 236 ? 86.992 7.858 60.780 1.00 55.73 313 THR A CA 1
ATOM 1670 C C . THR A 1 236 ? 88.008 7.052 61.575 1.00 54.87 313 THR A C 1
ATOM 1671 O O . THR A 1 236 ? 88.007 7.077 62.814 1.00 53.47 313 THR A O 1
ATOM 1675 N N . ILE A 1 237 ? 88.907 6.373 60.871 1.00 52.97 314 ILE A N 1
ATOM 1676 C CA . ILE A 1 237 ? 89.949 5.641 61.569 1.00 47.53 314 ILE A CA 1
ATOM 1677 C C . ILE A 1 237 ? 90.957 6.604 62.201 1.00 49.56 314 ILE A C 1
ATOM 1678 O O . ILE A 1 237 ? 91.306 6.432 63.363 1.00 53.46 314 ILE A O 1
ATOM 1683 N N . LEU A 1 238 ? 91.391 7.633 61.480 1.00 45.98 315 LEU A N 1
ATOM 1684 C CA . LEU A 1 238 ? 92.192 8.674 62.128 1.00 50.21 315 LEU A CA 1
ATOM 1685 C C . LEU A 1 238 ? 91.456 9.257 63.323 1.00 50.07 315 LEU A C 1
ATOM 1686 O O . LEU A 1 238 ? 92.043 9.507 64.369 1.00 60.89 315 LEU A O 1
ATOM 1691 N N . ASP A 1 239 ? 90.167 9.483 63.144 1.00 46.77 316 ASP A N 1
ATOM 1692 C CA . ASP A 1 239 ? 89.329 10.043 64.180 1.00 48.50 316 ASP A CA 1
ATOM 1693 C C . ASP A 1 239 ? 89.418 9.237 65.478 1.00 47.48 316 ASP A C 1
ATOM 1694 O O . ASP A 1 239 ? 89.444 9.804 66.556 1.00 48.56 316 ASP A O 1
ATOM 1699 N N . ARG A 1 240 ? 89.424 7.912 65.377 1.00 47.95 317 ARG A N 1
ATOM 1700 C CA . ARG A 1 240 ? 89.404 7.074 66.571 1.00 42.93 317 ARG A CA 1
ATOM 1701 C C . ARG A 1 240 ? 90.814 6.708 67.050 1.00 44.55 317 ARG A C 1
ATOM 1702 O O . ARG A 1 240 ? 90.992 6.349 68.209 1.00 41.22 317 ARG A O 1
ATOM 1710 N N . CYS A 1 241 ? 91.804 6.828 66.162 1.00 50.63 318 CYS A N 1
ATOM 1711 C CA . CYS A 1 241 ? 93.191 6.378 66.393 1.00 42.81 318 CYS A CA 1
ATOM 1712 C C . CYS A 1 241 ? 94.178 7.466 66.832 1.00 40.92 318 CYS A C 1
ATOM 1713 O O . CYS A 1 241 ? 95.133 7.210 67.572 1.00 24.45 318 CYS A O 1
ATOM 1716 N N . CYS A 1 242 ? 93.992 8.662 66.290 1.00 50.05 319 CYS A N 1
ATOM 1717 C CA . CYS A 1 242 ? 94.864 9.797 66.575 1.00 49.48 319 CYS A CA 1
ATOM 1718 C C . CYS A 1 242 ? 94.869 10.237 68.019 1.00 63.64 319 CYS A C 1
ATOM 1719 O O . CYS A 1 242 ? 95.939 10.503 68.566 1.00 70.25 319 CYS A O 1
ATOM 1722 N N . PRO A 1 243 ? 93.679 10.352 68.644 1.00 67.19 320 PRO A N 1
ATOM 1723 C CA . PRO A 1 243 ? 93.753 10.888 69.997 1.00 62.93 320 PRO A CA 1
ATOM 1724 C C . PRO A 1 243 ? 94.332 9.893 70.991 1.00 59.82 320 PRO A C 1
ATOM 1725 O O . PRO A 1 243 ? 94.854 10.302 72.019 1.00 65.09 320 PRO A O 1
ATOM 1729 N N . LEU A 1 244 ? 94.261 8.607 70.681 1.00 55.66 321 LEU A N 1
ATOM 1730 C CA . LEU A 1 244 ? 94.903 7.602 71.512 1.00 54.18 321 LEU A CA 1
ATOM 1731 C C . LEU A 1 244 ? 96.408 7.824 71.608 1.00 50.82 321 LEU A C 1
ATOM 1732 O O . LEU A 1 244 ? 97.080 7.266 72.472 1.00 54.03 321 LEU A O 1
ATOM 1737 N N . LEU A 1 245 ? 96.930 8.656 70.722 1.00 48.78 322 LEU A N 1
ATOM 1738 C CA . LEU A 1 245 ? 98.356 8.936 70.676 1.00 52.90 322 LEU A CA 1
ATOM 1739 C C . LEU A 1 245 ? 98.610 10.418 70.882 1.00 60.55 322 LEU A C 1
ATOM 1740 O O . LEU A 1 245 ? 99.743 10.893 70.761 1.00 63.31 322 LEU A O 1
ATOM 1745 N N . GLY A 1 246 ? 97.537 11.137 71.190 1.00 61.44 323 GLY A N 1
ATOM 1746 C CA . GLY A 1 246 ? 97.588 12.572 71.367 1.00 62.03 323 GLY A CA 1
ATOM 1747 C C . GLY A 1 246 ? 98.091 13.251 70.119 1.00 70.35 323 GLY A C 1
ATOM 1748 O O . GLY A 1 246 ? 99.204 13.774 70.089 1.00 77.44 323 GLY A O 1
ATOM 1749 N N . ILE A 1 247 ? 97.256 13.246 69.088 1.00 69.87 324 ILE A N 1
ATOM 1750 C CA . ILE A 1 247 ? 97.568 13.910 67.833 1.00 67.26 324 ILE A CA 1
ATOM 1751 C C . ILE A 1 247 ? 96.405 14.828 67.524 1.00 71.68 324 ILE A C 1
ATOM 1752 O O . ILE A 1 247 ? 95.268 14.372 67.424 1.00 70.64 324 ILE A O 1
ATOM 1757 N N . PRO A 1 248 ? 96.686 16.125 67.351 1.00 69.64 325 PRO A N 1
ATOM 1758 C CA . PRO A 1 248 ? 95.620 17.072 67.028 1.00 63.58 325 PRO A CA 1
ATOM 1759 C C . PRO A 1 248 ? 95.104 16.797 65.628 1.00 57.55 325 PRO A C 1
ATOM 1760 O O . PRO A 1 248 ? 95.907 16.641 64.712 1.00 63.29 325 PRO A O 1
ATOM 1764 N N . LEU A 1 249 ? 93.792 16.716 65.465 1.00 49.81 326 LEU A N 1
ATOM 1765 C CA . LEU A 1 249 ? 93.240 16.362 64.176 1.00 53.64 326 LEU A CA 1
ATOM 1766 C C . LEU A 1 249 ? 93.148 17.605 63.324 1.00 62.18 326 LEU A C 1
ATOM 1767 O O . LEU A 1 249 ? 92.099 18.228 63.226 1.00 70.78 326 LEU A O 1
ATOM 1772 N N . GLN A 1 250 ? 94.250 17.947 62.678 1.00 59.86 327 GLN A N 1
ATOM 1773 C CA . GLN A 1 250 ? 94.307 19.156 61.886 1.00 59.88 327 GLN A CA 1
ATOM 1774 C C . GLN A 1 250 ? 93.417 19.095 60.677 1.00 68.09 327 GLN A C 1
ATOM 1775 O O . GLN A 1 250 ? 93.408 18.105 59.956 1.00 77.07 327 GLN A O 1
ATOM 1781 N N . PRO A 1 251 ? 92.691 20.182 60.430 1.00 69.47 328 PRO A N 1
ATOM 1782 C CA . PRO A 1 251 ? 91.790 20.222 59.288 1.00 72.25 328 PRO A CA 1
ATOM 1783 C C . PRO A 1 251 ? 92.588 20.295 57.987 1.00 68.70 328 PRO A C 1
ATOM 1784 O O . PRO A 1 251 ? 93.596 20.996 57.900 1.00 67.17 328 PRO A O 1
ATOM 1788 N N . GLY A 1 252 ? 92.135 19.550 56.990 1.00 63.08 329 GLY A N 1
ATOM 1789 C CA . GLY A 1 252 ? 92.841 19.435 55.734 1.00 63.85 329 GLY A CA 1
ATOM 1790 C C . GLY A 1 252 ? 93.975 18.445 55.845 1.00 69.12 329 GLY A C 1
ATOM 1791 O O . GLY A 1 252 ? 94.731 18.241 54.896 1.00 76.40 329 GLY A O 1
ATOM 1792 N N . LYS A 1 253 ? 94.093 17.820 57.009 1.00 63.02 330 LYS A N 1
ATOM 1793 C CA . LYS A 1 253 ? 95.088 16.784 57.191 1.00 57.34 330 LYS A CA 1
ATOM 1794 C C . LYS A 1 253 ? 94.410 15.582 57.841 1.00 57.63 330 LYS A C 1
ATOM 1795 O O . LYS A 1 253 ? 94.320 14.518 57.238 1.00 62.87 330 LYS A O 1
ATOM 1797 N N . HIS A 1 254 ? 93.870 15.774 59.039 1.00 54.50 331 HIS A N 1
ATOM 1798 C CA . HIS A 1 254 ? 93.152 14.708 59.741 1.00 58.96 331 HIS A CA 1
ATOM 1799 C C . HIS A 1 254 ? 91.644 14.920 59.686 1.00 63.03 331 HIS A C 1
ATOM 1800 O O . HIS A 1 254 ? 90.860 13.976 59.763 1.00 58.99 331 HIS A O 1
ATOM 1807 N N . LEU A 1 255 ? 91.260 16.185 59.578 1.00 68.09 332 LEU A N 1
ATOM 1808 C CA . LEU A 1 255 ? 89.874 16.600 59.455 1.00 67.11 332 LEU A CA 1
ATOM 1809 C C . LEU A 1 255 ? 89.744 17.257 58.080 1.00 71.23 332 LEU A C 1
ATOM 1810 O O . LEU A 1 255 ? 90.755 17.502 57.411 1.00 67.95 332 LEU A O 1
ATOM 1812 N N . PRO A 1 256 ? 88.510 17.503 57.621 1.00 78.04 333 PRO A N 1
ATOM 1813 C CA . PRO A 1 256 ? 88.444 18.308 56.398 1.00 81.43 333 PRO A CA 1
ATOM 1814 C C . PRO A 1 256 ? 88.756 19.798 56.625 1.00 87.04 333 PRO A C 1
ATOM 1815 O O . PRO A 1 256 ? 88.663 20.275 57.756 1.00 84.55 333 PRO A O 1
ATOM 1819 N N . PHE A 1 257 ? 89.046 20.494 55.519 1.00 94.13 334 PHE A N 1
ATOM 1820 C CA . PHE A 1 257 ? 89.413 21.924 55.411 1.00 101.75 334 PHE A CA 1
ATOM 1821 C C . PHE A 1 257 ? 90.927 22.086 55.540 1.00 103.53 334 PHE A C 1
ATOM 1822 O O . PHE A 1 257 ? 91.625 22.349 54.559 1.00 103.59 334 PHE A O 1
ATOM 1830 N N . MET B 1 12 ? 132.782 -21.417 90.350 1.00 103.93 89 MET B N 1
ATOM 1831 C CA . MET B 1 12 ? 131.747 -20.490 90.800 1.00 107.76 89 MET B CA 1
ATOM 1832 C C . MET B 1 12 ? 130.974 -19.872 89.638 1.00 106.06 89 MET B C 1
ATOM 1833 O O . MET B 1 12 ? 130.179 -18.958 89.845 1.00 103.97 89 MET B O 1
ATOM 1838 N N . LYS B 1 13 ? 131.250 -20.322 88.416 1.00 104.22 90 LYS B N 1
ATOM 1839 C CA . LYS B 1 13 ? 130.527 -19.833 87.239 1.00 100.88 90 LYS B CA 1
ATOM 1840 C C . LYS B 1 13 ? 129.033 -20.169 87.182 1.00 99.73 90 LYS B C 1
ATOM 1841 O O . LYS B 1 13 ? 128.277 -19.488 86.488 1.00 92.08 90 LYS B O 1
ATOM 1847 N N . ASN B 1 14 ? 128.605 -21.180 87.938 1.00 106.27 91 ASN B N 1
ATOM 1848 C CA . ASN B 1 14 ? 127.199 -21.582 87.969 1.00 112.87 91 ASN B CA 1
ATOM 1849 C C . ASN B 1 14 ? 126.288 -20.416 88.375 1.00 119.32 91 ASN B C 1
ATOM 1850 O O . ASN B 1 14 ? 125.161 -20.291 87.899 1.00 118.09 91 ASN B O 1
ATOM 1855 N N . ALA B 1 15 ? 126.811 -19.561 89.250 1.00 126.37 92 ALA B N 1
ATOM 1856 C CA . ALA B 1 15 ? 126.140 -18.345 89.711 1.00 126.74 92 ALA B CA 1
ATOM 1857 C C . ALA B 1 15 ? 126.824 -17.055 89.195 1.00 125.55 92 ALA B C 1
ATOM 1858 O O . ALA B 1 15 ? 126.627 -15.992 89.789 1.00 133.21 92 ALA B O 1
ATOM 1860 N N . GLU B 1 16 ? 127.772 -17.170 88.259 1.00 116.10 93 GLU B N 1
ATOM 1861 C CA . GLU B 1 16 ? 128.521 -15.988 87.784 1.00 105.74 93 GLU B CA 1
ATOM 1862 C C . GLU B 1 16 ? 128.317 -15.545 86.319 1.00 99.47 93 GLU B C 1
ATOM 1863 O O . GLU B 1 16 ? 128.604 -14.402 85.939 1.00 91.17 93 GLU B O 1
ATOM 1869 N N . ASP B 1 17 ? 127.843 -16.471 85.502 1.00 106.17 94 ASP B N 1
ATOM 1870 C CA . ASP B 1 17 ? 127.397 -16.177 84.147 1.00 103.45 94 ASP B CA 1
ATOM 1871 C C . ASP B 1 17 ? 126.002 -15.595 84.220 1.00 90.68 94 ASP B C 1
ATOM 1872 O O . ASP B 1 17 ? 125.571 -14.855 83.342 1.00 91.48 94 ASP B O 1
ATOM 1877 N N . ASN B 1 18 ? 125.298 -15.972 85.279 1.00 76.29 95 ASN B N 1
ATOM 1878 C CA . ASN B 1 18 ? 123.975 -15.455 85.558 1.00 70.42 95 ASN B CA 1
ATOM 1879 C C . ASN B 1 18 ? 124.010 -13.949 85.721 1.00 64.62 95 ASN B C 1
ATOM 1880 O O . ASN B 1 18 ? 123.035 -13.278 85.414 1.00 65.60 95 ASN B O 1
ATOM 1885 N N . GLU B 1 19 ? 125.110 -13.420 86.243 1.00 57.41 96 GLU B N 1
ATOM 1886 C CA . GLU B 1 19 ? 125.255 -11.973 86.348 1.00 55.64 96 GLU B CA 1
ATOM 1887 C C . GLU B 1 19 ? 125.231 -11.352 84.967 1.00 52.98 96 GLU B C 1
ATOM 1888 O O . GLU B 1 19 ? 124.600 -10.331 84.744 1.00 46.26 96 GLU B O 1
ATOM 1894 N N . LYS B 1 20 ? 125.901 -12.009 84.029 1.00 57.06 97 LYS B N 1
ATOM 1895 C CA . LYS B 1 20 ? 126.012 -11.509 82.668 1.00 50.31 97 LYS B CA 1
ATOM 1896 C C . LYS B 1 20 ? 124.687 -11.556 81.950 1.00 52.73 97 LYS B C 1
ATOM 1897 O O . LYS B 1 20 ? 124.307 -10.589 81.294 1.00 63.08 97 LYS B O 1
ATOM 1903 N N . LYS B 1 21 ? 123.984 -12.676 82.076 1.00 48.65 98 LYS B N 1
ATOM 1904 C CA . LYS B 1 21 ? 122.693 -12.850 81.415 1.00 46.46 98 LYS B CA 1
ATOM 1905 C C . LYS B 1 21 ? 121.687 -11.855 81.960 1.00 37.61 98 LYS B C 1
ATOM 1906 O O . LYS B 1 21 ? 120.807 -11.398 81.250 1.00 33.25 98 LYS B O 1
ATOM 1912 N N . ASP B 1 22 ? 121.847 -11.528 83.233 1.00 42.23 99 ASP B N 1
ATOM 1913 C CA . ASP B 1 22 ? 121.067 -10.508 83.919 1.00 48.30 99 ASP B CA 1
ATOM 1914 C C . ASP B 1 22 ? 121.429 -9.086 83.453 1.00 52.11 99 ASP B C 1
ATOM 1915 O O . ASP B 1 22 ? 120.550 -8.270 83.167 1.00 47.35 99 ASP B O 1
ATOM 1920 N N . ILE B 1 23 ? 122.728 -8.787 83.402 1.00 56.21 100 ILE B N 1
ATOM 1921 C CA . ILE B 1 23 ? 123.184 -7.465 82.962 1.00 57.61 100 ILE B CA 1
ATOM 1922 C C . ILE B 1 23 ? 122.802 -7.246 81.493 1.00 53.30 100 ILE B C 1
ATOM 1923 O O . ILE B 1 23 ? 122.447 -6.141 81.101 1.00 60.78 100 ILE B O 1
ATOM 1928 N N . GLN B 1 24 ? 122.876 -8.293 80.682 1.00 44.25 101 GLN B N 1
ATOM 1929 C CA . GLN B 1 24 ? 122.383 -8.217 79.309 1.00 40.61 101 GLN B CA 1
ATOM 1930 C C . GLN B 1 24 ? 120.863 -8.028 79.286 1.00 43.84 101 GLN B C 1
ATOM 1931 O O . GLN B 1 24 ? 120.331 -7.190 78.558 1.00 39.83 101 GLN B O 1
ATOM 1937 N N . ASN B 1 25 ? 120.181 -8.846 80.082 1.00 46.27 102 ASN B N 1
ATOM 1938 C CA . ASN B 1 25 ? 118.738 -8.780 80.248 1.00 48.86 102 ASN B CA 1
ATOM 1939 C C . ASN B 1 25 ? 118.203 -7.418 80.618 1.00 51.94 102 ASN B C 1
ATOM 1940 O O . ASN B 1 25 ? 117.154 -7.000 80.151 1.00 53.00 102 ASN B O 1
ATOM 1945 N N . ILE B 1 26 ? 118.879 -6.756 81.534 1.00 55.47 103 ILE B N 1
ATOM 1946 C CA . ILE B 1 26 ? 118.458 -5.426 81.903 1.00 45.63 103 ILE B CA 1
ATOM 1947 C C . ILE B 1 26 ? 118.610 -4.462 80.733 1.00 45.84 103 ILE B C 1
ATOM 1948 O O . ILE B 1 26 ? 117.669 -3.758 80.379 1.00 51.31 103 ILE B O 1
ATOM 1953 N N . VAL B 1 27 ? 119.781 -4.484 80.102 1.00 41.22 104 VAL B N 1
ATOM 1954 C CA . VAL B 1 27 ? 120.179 -3.431 79.178 1.00 42.62 104 VAL B CA 1
ATOM 1955 C C . VAL B 1 27 ? 119.534 -3.562 77.811 1.00 39.92 104 VAL B C 1
ATOM 1956 O O . VAL B 1 27 ? 119.175 -2.563 77.189 1.00 42.88 104 VAL B O 1
ATOM 1960 N N . LYS B 1 28 ? 119.422 -4.790 77.328 1.00 38.60 105 LYS B N 1
ATOM 1961 C CA . LYS B 1 28 ? 118.837 -5.029 76.016 1.00 46.86 105 LYS B CA 1
ATOM 1962 C C . LYS B 1 28 ? 117.385 -4.556 76.004 1.00 52.82 105 LYS B C 1
ATOM 1963 O O . LYS B 1 28 ? 116.948 -3.868 75.085 1.00 60.43 105 LYS B O 1
ATOM 1969 N N . LEU B 1 29 ? 116.643 -4.931 77.035 1.00 51.03 106 LEU B N 1
ATOM 1970 C CA . LEU B 1 29 ? 115.241 -4.567 77.145 1.00 48.03 106 LEU B CA 1
ATOM 1971 C C . LEU B 1 29 ? 114.992 -3.061 77.309 1.00 49.08 106 LEU B C 1
ATOM 1972 O O . LEU B 1 29 ? 114.029 -2.549 76.754 1.00 53.99 106 LEU B O 1
ATOM 1977 N N . LYS B 1 30 ? 115.867 -2.334 77.996 1.00 42.37 107 LYS B N 1
ATOM 1978 C CA . LYS B 1 30 ? 115.604 -0.918 78.197 1.00 40.30 107 LYS B CA 1
ATOM 1979 C C . LYS B 1 30 ? 115.897 -0.106 76.965 1.00 42.33 107 LYS B C 1
ATOM 1980 O O . LYS B 1 30 ? 115.522 1.050 76.880 1.00 43.93 107 LYS B O 1
ATOM 1986 N N . VAL B 1 31 ? 116.648 -0.674 76.039 1.00 45.86 108 VAL B N 1
ATOM 1987 C CA . VAL B 1 31 ? 116.833 -0.002 74.774 1.00 54.59 108 VAL B CA 1
ATOM 1988 C C . VAL B 1 31 ? 115.752 -0.592 73.900 1.00 61.63 108 VAL B C 1
ATOM 1989 O O . VAL B 1 31 ? 115.252 0.076 72.996 1.00 74.29 108 VAL B O 1
ATOM 1993 N N . PHE B 1 32 ? 115.378 -1.842 74.185 1.00 54.00 109 PHE B N 1
ATOM 1994 C CA . PHE B 1 32 ? 114.318 -2.468 73.420 1.00 42.12 109 PHE B CA 1
ATOM 1995 C C . PHE B 1 32 ? 113.076 -1.676 73.682 1.00 33.66 109 PHE B C 1
ATOM 1996 O O . PHE B 1 32 ? 112.330 -1.382 72.765 1.00 47.03 109 PHE B O 1
ATOM 1998 N N . ASP B 1 33 ? 112.849 -1.265 74.915 1.00 33.65 110 ASP B N 1
ATOM 1999 C CA . ASP B 1 33 ? 111.686 -0.430 75.065 1.00 37.94 110 ASP B CA 1
ATOM 2000 C C . ASP B 1 33 ? 112.078 1.036 75.036 1.00 32.05 110 ASP B C 1
ATOM 2001 O O . ASP B 1 33 ? 111.288 1.883 75.355 1.00 24.36 110 ASP B O 1
ATOM 2006 N N . GLN B 1 34 ? 113.253 1.309 74.486 1.00 30.63 111 GLN B N 1
ATOM 2007 C CA . GLN B 1 34 ? 113.703 2.673 74.213 1.00 41.67 111 GLN B CA 1
ATOM 2008 C C . GLN B 1 34 ? 113.514 3.635 75.381 1.00 50.29 111 GLN B C 1
ATOM 2009 O O . GLN B 1 34 ? 112.746 4.592 75.288 1.00 48.66 111 GLN B O 1
ATOM 2015 N N . SER B 1 35 ? 114.199 3.350 76.485 1.00 56.07 112 SER B N 1
ATOM 2016 C CA . SER B 1 35 ? 114.110 4.158 77.693 1.00 59.94 112 SER B CA 1
ATOM 2017 C C . SER B 1 35 ? 115.457 4.424 78.382 1.00 64.14 112 SER B C 1
ATOM 2018 O O . SER B 1 35 ? 115.502 4.967 79.493 1.00 70.00 112 SER B O 1
ATOM 2021 N N . ILE B 1 36 ? 116.554 4.059 77.730 1.00 57.48 113 ILE B N 1
ATOM 2022 C CA . ILE B 1 36 ? 117.838 4.011 78.431 1.00 50.86 113 ILE B CA 1
ATOM 2023 C C . ILE B 1 36 ? 118.510 5.359 78.714 1.00 46.54 113 ILE B C 1
ATOM 2024 O O . ILE B 1 36 ? 119.260 5.468 79.666 1.00 49.28 113 ILE B O 1
ATOM 2029 N N . LYS B 1 37 ? 118.227 6.392 77.930 1.00 44.72 114 LYS B N 1
ATOM 2030 C CA . LYS B 1 37 ? 118.847 7.686 78.190 1.00 47.84 114 LYS B CA 1
ATOM 2031 C C . LYS B 1 37 ? 118.351 8.251 79.501 1.00 45.02 114 LYS B C 1
ATOM 2032 O O . LYS B 1 37 ? 118.990 9.095 80.100 1.00 48.84 114 LYS B O 1
ATOM 2038 N N . THR B 1 38 ? 117.209 7.777 79.956 1.00 42.58 115 THR B N 1
ATOM 2039 C CA . THR B 1 38 ? 116.585 8.386 81.110 1.00 46.46 115 THR B CA 1
ATOM 2040 C C . THR B 1 38 ? 116.593 7.429 82.283 1.00 54.73 115 THR B C 1
ATOM 2041 O O . THR B 1 38 ? 116.207 7.797 83.395 1.00 59.94 115 THR B O 1
ATOM 2045 N N . GLU B 1 39 ? 117.014 6.193 82.038 1.00 53.12 116 GLU B N 1
ATOM 2046 C CA . GLU B 1 39 ? 117.034 5.227 83.115 1.00 48.25 116 GLU B CA 1
ATOM 2047 C C . GLU B 1 39 ? 118.135 5.586 84.108 1.00 44.27 116 GLU B C 1
ATOM 2048 O O . GLU B 1 39 ? 119.153 6.146 83.738 1.00 47.32 116 GLU B O 1
ATOM 2054 N N . ASP B 1 40 ? 117.890 5.271 85.377 1.00 44.61 117 ASP B N 1
ATOM 2055 C CA . ASP B 1 40 ? 118.762 5.585 86.500 1.00 40.80 117 ASP B CA 1
ATOM 2056 C C . ASP B 1 40 ? 119.612 4.372 86.840 1.00 43.53 117 ASP B C 1
ATOM 2057 O O . ASP B 1 40 ? 119.086 3.280 87.021 1.00 38.64 117 ASP B O 1
ATOM 2062 N N . PHE B 1 41 ? 120.926 4.551 86.909 1.00 45.74 118 PHE B N 1
ATOM 2063 C CA . PHE B 1 41 ? 121.795 3.452 87.314 1.00 51.50 118 PHE B CA 1
ATOM 2064 C C . PHE B 1 41 ? 122.577 3.777 88.577 1.00 46.31 118 PHE B C 1
ATOM 2065 O O . PHE B 1 41 ? 122.814 4.943 88.891 1.00 43.49 118 PHE B O 1
ATOM 2073 N N . TYR B 1 42 ? 122.972 2.728 89.295 1.00 49.58 119 TYR B N 1
ATOM 2074 C CA . TYR B 1 42 ? 123.626 2.892 90.585 1.00 48.43 119 TYR B CA 1
ATOM 2075 C C . TYR B 1 42 ? 125.027 2.280 90.686 1.00 51.73 119 TYR B C 1
ATOM 2076 O O . TYR B 1 42 ? 125.237 1.102 90.429 1.00 53.87 119 TYR B O 1
ATOM 2085 N N . VAL B 1 43 ? 125.984 3.122 91.054 1.00 57.28 120 VAL B N 1
ATOM 2086 C CA . VAL B 1 43 ? 127.365 2.707 91.274 1.00 68.54 120 VAL B CA 1
ATOM 2087 C C . VAL B 1 43 ? 127.795 2.944 92.721 1.00 71.86 120 VAL B C 1
ATOM 2088 O O . VAL B 1 43 ? 127.426 3.944 93.335 1.00 73.48 120 VAL B O 1
ATOM 2092 N N . ILE B 1 44 ? 128.545 1.999 93.276 1.00 66.33 121 ILE B N 1
ATOM 2093 C CA . ILE B 1 44 ? 128.981 2.085 94.659 1.00 53.02 121 ILE B CA 1
ATOM 2094 C C . ILE B 1 44 ? 130.487 1.803 94.766 1.00 56.90 121 ILE B C 1
ATOM 2095 O O . ILE B 1 44 ? 131.032 1.024 93.997 1.00 62.15 121 ILE B O 1
ATOM 2100 N N . ASP B 1 45 ? 131.170 2.485 95.680 1.00 58.49 122 ASP B N 1
ATOM 2101 C CA . ASP B 1 45 ? 132.572 2.194 95.993 1.00 50.85 122 ASP B CA 1
ATOM 2102 C C . ASP B 1 45 ? 132.808 2.324 97.508 1.00 54.86 122 ASP B C 1
ATOM 2103 O O . ASP B 1 45 ? 132.080 3.049 98.190 1.00 52.04 122 ASP B O 1
ATOM 2108 N N . VAL B 1 46 ? 133.814 1.632 98.040 1.00 56.22 123 VAL B N 1
ATOM 2109 C CA . VAL B 1 46 ? 134.150 1.767 99.456 1.00 56.62 123 VAL B CA 1
ATOM 2110 C C . VAL B 1 46 ? 135.636 1.922 99.652 1.00 57.97 123 VAL B C 1
ATOM 2111 O O . VAL B 1 46 ? 136.404 1.454 98.823 1.00 68.14 123 VAL B O 1
ATOM 2115 N N . ASN B 1 47 ? 136.024 2.610 100.730 1.00 51.87 124 ASN B N 1
ATOM 2116 C CA . ASN B 1 47 ? 137.363 2.496 101.302 1.00 49.01 124 ASN B CA 1
ATOM 2117 C C . ASN B 1 47 ? 137.252 1.685 102.573 1.00 50.65 124 ASN B C 1
ATOM 2118 O O . ASN B 1 47 ? 136.538 2.088 103.476 1.00 45.60 124 ASN B O 1
ATOM 2123 N N . SER B 1 48 ? 137.984 0.592 102.706 1.00 51.08 125 SER B N 1
ATOM 2124 C CA . SER B 1 48 ? 137.929 -0.079 103.981 1.00 51.41 125 SER B CA 1
ATOM 2125 C C . SER B 1 48 ? 139.307 0.007 104.636 1.00 56.43 125 SER B C 1
ATOM 2126 O O . SER B 1 48 ? 140.318 -0.291 104.011 1.00 63.38 125 SER B O 1
ATOM 2129 N N . TYR B 1 49 ? 139.324 0.417 105.905 1.00 62.16 126 TYR B N 1
ATOM 2130 C CA . TYR B 1 49 ? 140.552 0.574 106.689 1.00 71.96 126 TYR B CA 1
ATOM 2131 C C . TYR B 1 49 ? 141.468 -0.618 106.577 1.00 74.79 126 TYR B C 1
ATOM 2132 O O . TYR B 1 49 ? 142.672 -0.494 106.370 1.00 76.53 126 TYR B O 1
ATOM 2141 N N . CYS B 1 50 ? 140.859 -1.780 106.755 1.00 73.02 127 CYS B N 1
ATOM 2142 C CA . CYS B 1 50 ? 141.552 -3.046 106.764 1.00 69.90 127 CYS B CA 1
ATOM 2143 C C . CYS B 1 50 ? 140.523 -4.144 106.597 1.00 64.69 127 CYS B C 1
ATOM 2144 O O . CYS B 1 50 ? 139.344 -3.874 106.496 1.00 66.20 127 CYS B O 1
ATOM 2147 N N . LYS B 1 51 ? 140.979 -5.382 106.538 1.00 63.12 128 LYS B N 1
ATOM 2148 C CA . LYS B 1 51 ? 140.086 -6.524 106.524 1.00 57.32 128 LYS B CA 1
ATOM 2149 C C . LYS B 1 51 ? 140.346 -7.397 107.772 1.00 62.29 128 LYS B C 1
ATOM 2150 O O . LYS B 1 51 ? 141.241 -8.242 107.761 1.00 63.15 128 LYS B O 1
ATOM 2156 N N . ALA B 1 52 ? 139.574 -7.223 108.845 1.00 69.24 129 ALA B N 1
ATOM 2157 C CA . ALA B 1 52 ? 139.880 -7.962 110.071 1.00 73.35 129 ALA B CA 1
ATOM 2158 C C . ALA B 1 52 ? 139.051 -9.224 110.270 1.00 84.35 129 ALA B C 1
ATOM 2159 O O . ALA B 1 52 ? 137.883 -9.172 110.626 1.00 79.04 129 ALA B O 1
ATOM 2161 N N . ASN B 1 53 ? 139.715 -10.360 110.095 1.00 110.81 130 ASN B N 1
ATOM 2162 C CA . ASN B 1 53 ? 139.142 -11.676 110.341 1.00 115.68 130 ASN B CA 1
ATOM 2163 C C . ASN B 1 53 ? 137.866 -11.939 109.543 1.00 115.69 130 ASN B C 1
ATOM 2164 O O . ASN B 1 53 ? 136.850 -12.335 110.111 1.00 123.57 130 ASN B O 1
ATOM 2169 N N . GLY B 1 54 ? 137.920 -11.672 108.238 1.00 104.25 131 GLY B N 1
ATOM 2170 C CA . GLY B 1 54 ? 136.824 -11.950 107.320 1.00 91.97 131 GLY B CA 1
ATOM 2171 C C . GLY B 1 54 ? 135.885 -10.821 106.951 1.00 78.63 131 GLY B C 1
ATOM 2172 O O . GLY B 1 54 ? 135.198 -10.901 105.936 1.00 77.94 131 GLY B O 1
ATOM 2173 N N . ASP B 1 55 ? 135.857 -9.763 107.749 1.00 69.04 132 ASP B N 1
ATOM 2174 C CA . ASP B 1 55 ? 134.961 -8.655 107.467 1.00 67.05 132 ASP B CA 1
ATOM 2175 C C . ASP B 1 55 ? 135.830 -7.468 107.076 1.00 61.70 132 ASP B C 1
ATOM 2176 O O . ASP B 1 55 ? 136.897 -7.278 107.630 1.00 55.30 132 ASP B O 1
ATOM 2181 N N . TYR B 1 56 ? 135.358 -6.637 106.160 1.00 60.74 133 TYR B N 1
ATOM 2182 C CA . TYR B 1 56 ? 136.103 -5.443 105.809 1.00 54.84 133 TYR B CA 1
ATOM 2183 C C . TYR B 1 56 ? 135.664 -4.297 106.698 1.00 60.27 133 TYR B C 1
ATOM 2184 O O . TYR B 1 56 ? 134.475 -3.999 106.800 1.00 70.34 133 TYR B O 1
ATOM 2193 N N . LEU B 1 57 ? 136.610 -3.645 107.350 1.00 52.69 134 LEU B N 1
ATOM 2194 C CA . LEU B 1 57 ? 136.256 -2.486 108.145 1.00 53.26 134 LEU B CA 1
ATOM 2195 C C . LEU B 1 57 ? 135.962 -1.282 107.282 1.00 52.10 134 LEU B C 1
ATOM 2196 O O . LEU B 1 57 ? 136.883 -0.568 106.903 1.00 57.29 134 LEU B O 1
ATOM 2201 N N . ILE B 1 58 ? 134.697 -1.029 106.984 1.00 41.72 135 ILE B N 1
ATOM 2202 C CA . ILE B 1 58 ? 134.390 0.054 106.068 1.00 45.57 135 ILE B CA 1
ATOM 2203 C C . ILE B 1 58 ? 134.645 1.385 106.745 1.00 47.96 135 ILE B C 1
ATOM 2204 O O . ILE B 1 58 ? 134.250 1.580 107.868 1.00 54.56 135 ILE B O 1
ATOM 2209 N N . GLY B 1 59 ? 135.293 2.312 106.061 1.00 48.16 136 GLY B N 1
ATOM 2210 C CA . GLY B 1 59 ? 135.554 3.595 106.668 1.00 50.20 136 GLY B CA 1
ATOM 2211 C C . GLY B 1 59 ? 134.847 4.713 105.949 1.00 52.09 136 GLY B C 1
ATOM 2212 O O . GLY B 1 59 ? 134.659 5.791 106.511 1.00 51.22 136 GLY B O 1
ATOM 2213 N N . GLU B 1 60 ? 134.446 4.426 104.708 1.00 56.67 137 GLU B N 1
ATOM 2214 C CA . GLU B 1 60 ? 133.723 5.348 103.821 1.00 55.08 137 GLU B CA 1
ATOM 2215 C C . GLU B 1 60 ? 132.951 4.559 102.761 1.00 50.75 137 GLU B C 1
ATOM 2216 O O . GLU B 1 60 ? 133.287 3.416 102.482 1.00 51.17 137 GLU B O 1
ATOM 2222 N N . PHE B 1 61 ? 131.895 5.150 102.203 1.00 48.72 138 PHE B N 1
ATOM 2223 C CA . PHE B 1 61 ? 131.274 4.618 100.986 1.00 44.94 138 PHE B CA 1
ATOM 2224 C C . PHE B 1 61 ? 130.528 5.741 100.291 1.00 50.81 138 PHE B C 1
ATOM 2225 O O . PHE B 1 61 ? 130.138 6.725 100.914 1.00 48.56 138 PHE B O 1
ATOM 2233 N N . THR B 1 62 ? 130.326 5.577 98.991 1.00 52.74 139 THR B N 1
ATOM 2234 C CA . THR B 1 62 ? 129.416 6.424 98.242 1.00 53.21 139 THR B CA 1
ATOM 2235 C C . THR B 1 62 ? 128.589 5.589 97.280 1.00 50.93 139 THR B C 1
ATOM 2236 O O . THR B 1 62 ? 129.099 4.645 96.691 1.00 49.97 139 THR B O 1
ATOM 2240 N N . VAL B 1 63 ? 127.299 5.894 97.167 1.00 47.51 140 VAL B N 1
ATOM 2241 C CA . VAL B 1 63 ? 126.495 5.359 96.068 1.00 49.52 140 VAL B CA 1
ATOM 2242 C C . VAL B 1 63 ? 126.017 6.525 95.213 1.00 47.57 140 VAL B C 1
ATOM 2243 O O . VAL B 1 63 ? 125.534 7.522 95.734 1.00 44.09 140 VAL B O 1
ATOM 2247 N N . THR B 1 64 ? 126.188 6.414 93.901 1.00 53.59 141 THR B N 1
ATOM 2248 C CA . THR B 1 64 ? 125.861 7.520 93.004 1.00 53.05 141 THR B CA 1
ATOM 2249 C C . THR B 1 64 ? 124.828 7.088 92.010 1.00 47.08 141 THR B C 1
ATOM 2250 O O . THR B 1 64 ? 124.824 5.957 91.535 1.00 39.74 141 THR B O 1
ATOM 2254 N N . GLN B 1 65 ? 123.930 8.010 91.727 1.00 52.34 142 GLN B N 1
ATOM 2255 C CA . GLN B 1 65 ? 122.885 7.784 90.771 1.00 48.25 142 GLN B CA 1
ATOM 2256 C C . GLN B 1 65 ? 123.169 8.630 89.555 1.00 51.66 142 GLN B C 1
ATOM 2257 O O . GLN B 1 65 ? 123.490 9.815 89.666 1.00 53.22 142 GLN B O 1
ATOM 2263 N N . PHE B 1 66 ? 123.122 7.996 88.397 1.00 48.37 143 PHE B N 1
ATOM 2264 C CA . PHE B 1 66 ? 123.298 8.698 87.144 1.00 47.99 143 PHE B CA 1
ATOM 2265 C C . PHE B 1 66 ? 122.361 8.151 86.063 1.00 44.98 143 PHE B C 1
ATOM 2266 O O . PHE B 1 66 ? 121.791 7.069 86.209 1.00 40.76 143 PHE B O 1
ATOM 2274 N N . SER B 1 67 ? 122.182 8.931 85.001 1.00 48.47 144 SER B N 1
ATOM 2275 C CA . SER B 1 67 ? 121.517 8.463 83.788 1.00 48.59 144 SER B CA 1
ATOM 2276 C C . SER B 1 67 ? 122.385 8.926 82.643 1.00 58.83 144 SER B C 1
ATOM 2277 O O . SER B 1 67 ? 123.140 9.888 82.794 1.00 63.18 144 SER B O 1
ATOM 2280 N N . LEU B 1 68 ? 122.294 8.248 81.506 1.00 59.49 145 LEU B N 1
ATOM 2281 C CA . LEU B 1 68 ? 123.100 8.622 80.355 1.00 55.00 145 LEU B CA 1
ATOM 2282 C C . LEU B 1 68 ? 122.837 10.063 79.935 1.00 54.07 145 LEU B C 1
ATOM 2283 O O . LEU B 1 68 ? 123.750 10.846 79.747 1.00 56.74 145 LEU B O 1
ATOM 2288 N N . GLN B 1 69 ? 121.569 10.415 79.822 1.00 59.10 146 GLN B N 1
ATOM 2289 C CA . GLN B 1 69 ? 121.199 11.742 79.363 1.00 66.72 146 GLN B CA 1
ATOM 2290 C C . GLN B 1 69 ? 121.615 12.851 80.321 1.00 72.08 146 GLN B C 1
ATOM 2291 O O . GLN B 1 69 ? 122.284 13.801 79.918 1.00 73.61 146 GLN B O 1
ATOM 2297 N N . ASP B 1 70 ? 121.245 12.706 81.589 1.00 73.08 147 ASP B N 1
ATOM 2298 C CA . ASP B 1 70 ? 121.400 13.765 82.584 1.00 70.54 147 ASP B CA 1
ATOM 2299 C C . ASP B 1 70 ? 122.723 13.674 83.347 1.00 69.11 147 ASP B C 1
ATOM 2300 O O . ASP B 1 70 ? 123.110 14.610 84.044 1.00 68.65 147 ASP B O 1
ATOM 2305 N N . GLY B 1 71 ? 123.399 12.536 83.248 1.00 65.49 148 GLY B N 1
ATOM 2306 C CA . GLY B 1 71 ? 124.637 12.352 83.977 1.00 69.57 148 GLY B CA 1
ATOM 2307 C C . GLY B 1 71 ? 124.404 12.025 85.432 1.00 72.06 148 GLY B C 1
ATOM 2308 O O . GLY B 1 71 ? 123.405 11.401 85.777 1.00 76.30 148 GLY B O 1
ATOM 2309 N N . VAL B 1 72 ? 125.324 12.448 86.288 1.00 66.50 149 VAL B N 1
ATOM 2310 C CA . VAL B 1 72 ? 125.181 12.218 87.717 1.00 68.07 149 VAL B CA 1
ATOM 2311 C C . VAL B 1 72 ? 123.985 12.975 88.289 1.00 70.08 149 VAL B C 1
ATOM 2312 O O . VAL B 1 72 ? 123.850 14.188 88.121 1.00 72.15 149 VAL B O 1
ATOM 2316 N N . LYS B 1 73 ? 123.073 12.236 88.909 1.00 69.41 150 LYS B N 1
ATOM 2317 C CA . LYS B 1 73 ? 121.879 12.849 89.472 1.00 72.09 150 LYS B CA 1
ATOM 2318 C C . LYS B 1 73 ? 122.208 13.393 90.850 1.00 78.71 150 LYS B C 1
ATOM 2319 O O . LYS B 1 73 ? 121.919 14.550 91.168 1.00 82.75 150 LYS B O 1
ATOM 2321 N N . ASN B 1 74 ? 122.814 12.529 91.656 1.00 76.60 151 ASN B N 1
ATOM 2322 C CA . ASN B 1 74 ? 123.272 12.846 93.000 1.00 73.31 151 ASN B CA 1
ATOM 2323 C C . ASN B 1 74 ? 124.039 11.659 93.548 1.00 71.85 151 ASN B C 1
ATOM 2324 O O . ASN B 1 74 ? 124.362 10.731 92.810 1.00 75.52 151 ASN B O 1
ATOM 2329 N N . SER B 1 75 ? 124.313 11.671 94.845 1.00 66.88 152 SER B N 1
ATOM 2330 C CA . SER B 1 75 ? 124.997 10.548 95.465 1.00 61.99 152 SER B CA 1
ATOM 2331 C C . SER B 1 75 ? 124.688 10.476 96.933 1.00 63.65 152 SER B C 1
ATOM 2332 O O . SER B 1 75 ? 124.255 11.460 97.532 1.00 65.13 152 SER B O 1
ATOM 2335 N N . TYR B 1 76 ? 124.877 9.290 97.501 1.00 64.84 153 TYR B N 1
ATOM 2336 C CA . TYR B 1 76 ? 124.703 9.095 98.935 1.00 60.72 153 TYR B CA 1
ATOM 2337 C C . TYR B 1 76 ? 126.036 8.649 99.529 1.00 60.36 153 TYR B C 1
ATOM 2338 O O . TYR B 1 76 ? 126.478 7.517 99.331 1.00 59.42 153 TYR B O 1
ATOM 2347 N N . HIS B 1 77 ? 126.653 9.549 100.278 1.00 62.34 154 HIS B N 1
ATOM 2348 C CA . HIS B 1 77 ? 127.996 9.332 100.787 1.00 66.18 154 HIS B CA 1
ATOM 2349 C C . HIS B 1 77 ? 128.037 9.375 102.309 1.00 75.69 154 HIS B C 1
ATOM 2350 O O . HIS B 1 77 ? 127.483 10.287 102.938 1.00 76.53 154 HIS B O 1
ATOM 2357 N N . GLU B 1 78 ? 128.701 8.388 102.896 1.00 80.01 155 GLU B N 1
ATOM 2358 C CA . GLU B 1 78 ? 128.923 8.380 104.333 1.00 74.95 155 GLU B CA 1
ATOM 2359 C C . GLU B 1 78 ? 130.347 8.015 104.756 1.00 68.11 155 GLU B C 1
ATOM 2360 O O . GLU B 1 78 ? 131.032 7.210 104.125 1.00 59.83 155 GLU B O 1
ATOM 2366 N N . THR B 1 79 ? 130.784 8.669 105.827 1.00 71.17 156 THR B N 1
ATOM 2367 C CA . THR B 1 79 ? 132.003 8.315 106.528 1.00 66.83 156 THR B CA 1
ATOM 2368 C C . THR B 1 79 ? 131.698 7.454 107.746 1.00 71.13 156 THR B C 1
ATOM 2369 O O . THR B 1 79 ? 130.962 7.871 108.636 1.00 74.92 156 THR B O 1
ATOM 2373 N N . ILE B 1 80 ? 132.250 6.250 107.791 1.00 69.05 157 ILE B N 1
ATOM 2374 C CA . ILE B 1 80 ? 131.986 5.372 108.919 1.00 62.38 157 ILE B CA 1
ATOM 2375 C C . ILE B 1 80 ? 133.180 5.243 109.829 1.00 67.18 157 ILE B C 1
ATOM 2376 O O . ILE B 1 80 ? 134.165 4.603 109.485 1.00 81.47 157 ILE B O 1
ATOM 2381 N N . ILE B 1 81 ? 133.077 5.836 111.005 1.00 63.87 158 ILE B N 1
ATOM 2382 C CA . ILE B 1 81 ? 134.101 5.686 112.013 1.00 66.21 158 ILE B CA 1
ATOM 2383 C C . ILE B 1 81 ? 133.706 4.573 112.953 1.00 67.87 158 ILE B C 1
ATOM 2384 O O . ILE B 1 81 ? 132.812 4.756 113.769 1.00 73.19 158 ILE B O 1
ATOM 2389 N N . PRO B 1 82 ? 134.331 3.394 112.808 1.00 67.24 159 PRO B N 1
ATOM 2390 C CA . PRO B 1 82 ? 133.934 2.277 113.662 1.00 68.31 159 PRO B CA 1
ATOM 2391 C C . PRO B 1 82 ? 134.148 2.704 115.102 1.00 71.45 159 PRO B C 1
ATOM 2392 O O . PRO B 1 82 ? 134.939 3.617 115.331 1.00 72.16 159 PRO B O 1
ATOM 2396 N N . SER B 1 83 ? 133.456 2.098 116.052 1.00 72.40 160 SER B N 1
ATOM 2397 C CA . SER B 1 83 ? 133.647 2.497 117.436 1.00 78.58 160 SER B CA 1
ATOM 2398 C C . SER B 1 83 ? 135.128 2.392 117.827 1.00 85.43 160 SER B C 1
ATOM 2399 O O . SER B 1 83 ? 135.685 3.317 118.406 1.00 87.06 160 SER B O 1
ATOM 2402 N N . CYS B 1 84 ? 135.769 1.292 117.450 1.00 85.61 161 CYS B N 1
ATOM 2403 C CA . CYS B 1 84 ? 137.111 0.965 117.925 1.00 86.53 161 CYS B CA 1
ATOM 2404 C C . CYS B 1 84 ? 138.010 0.294 116.891 1.00 78.81 161 CYS B C 1
ATOM 2405 O O . CYS B 1 84 ? 137.553 -0.087 115.827 1.00 80.65 161 CYS B O 1
ATOM 2408 N N . VAL B 1 85 ? 139.297 0.170 117.202 1.00 75.33 162 VAL B N 1
ATOM 2409 C CA . VAL B 1 85 ? 140.231 -0.568 116.352 1.00 64.54 162 VAL B CA 1
ATOM 2410 C C . VAL B 1 85 ? 140.207 -2.047 116.695 1.00 63.39 162 VAL B C 1
ATOM 2411 O O . VAL B 1 85 ? 140.359 -2.390 117.852 1.00 65.46 162 VAL B O 1
ATOM 2415 N N . PRO B 1 86 ? 140.011 -2.933 115.702 1.00 60.14 163 PRO B N 1
ATOM 2416 C CA . PRO B 1 86 ? 140.006 -4.357 116.050 1.00 57.93 163 PRO B CA 1
ATOM 2417 C C . PRO B 1 86 ? 141.333 -4.734 116.650 1.00 60.31 163 PRO B C 1
ATOM 2418 O O . PRO B 1 86 ? 142.340 -4.173 116.238 1.00 69.66 163 PRO B O 1
ATOM 2422 N N . VAL B 1 87 ? 141.332 -5.671 117.589 1.00 62.74 164 VAL B N 1
ATOM 2423 C CA . VAL B 1 87 ? 142.534 -5.982 118.350 1.00 60.43 164 VAL B CA 1
ATOM 2424 C C . VAL B 1 87 ? 143.398 -7.004 117.639 1.00 72.77 164 VAL B C 1
ATOM 2425 O O . VAL B 1 87 ? 142.955 -8.098 117.268 1.00 73.80 164 VAL B O 1
ATOM 2429 N N . GLY B 1 88 ? 144.650 -6.600 117.438 1.00 78.98 165 GLY B N 1
ATOM 2430 C CA . GLY B 1 88 ? 145.591 -7.354 116.645 1.00 74.96 165 GLY B CA 1
ATOM 2431 C C . GLY B 1 88 ? 145.861 -6.676 115.316 1.00 72.86 165 GLY B C 1
ATOM 2432 O O . GLY B 1 88 ? 146.739 -7.115 114.588 1.00 66.76 165 GLY B O 1
ATOM 2433 N N . TYR B 1 89 ? 145.109 -5.619 114.999 1.00 74.06 166 TYR B N 1
ATOM 2434 C CA . TYR B 1 89 ? 145.093 -5.058 113.640 1.00 69.93 166 TYR B CA 1
ATOM 2435 C C . TYR B 1 89 ? 145.334 -3.560 113.673 1.00 64.79 166 TYR B C 1
ATOM 2436 O O . TYR B 1 89 ? 144.816 -2.822 112.845 1.00 70.50 166 TYR B O 1
ATOM 2445 N N . MET B 1 90 ? 146.120 -3.116 114.637 1.00 58.00 167 MET B N 1
ATOM 2446 C CA . MET B 1 90 ? 146.364 -1.701 114.826 1.00 62.45 167 MET B CA 1
ATOM 2447 C C . MET B 1 90 ? 147.114 -1.117 113.663 1.00 64.56 167 MET B C 1
ATOM 2448 O O . MET B 1 90 ? 146.793 -0.037 113.177 1.00 68.44 167 MET B O 1
ATOM 2453 N N . PHE B 1 91 ? 148.151 -1.832 113.250 1.00 62.50 168 PHE B N 1
ATOM 2454 C CA . PHE B 1 91 ? 148.982 -1.406 112.149 1.00 61.78 168 PHE B CA 1
ATOM 2455 C C . PHE B 1 91 ? 148.195 -1.273 110.856 1.00 62.17 168 PHE B C 1
ATOM 2456 O O . PHE B 1 91 ? 148.273 -0.264 110.156 1.00 63.47 168 PHE B O 1
ATOM 2464 N N . ASP B 1 92 ? 147.442 -2.310 110.538 1.00 60.34 169 ASP B N 1
ATOM 2465 C CA . ASP B 1 92 ? 146.699 -2.329 109.299 1.00 58.85 169 ASP B CA 1
ATOM 2466 C C . ASP B 1 92 ? 145.721 -1.166 109.259 1.00 61.46 169 ASP B C 1
ATOM 2467 O O . ASP B 1 92 ? 145.662 -0.452 108.269 1.00 69.75 169 ASP B O 1
ATOM 2472 N N . VAL B 1 93 ? 144.993 -0.943 110.349 1.00 59.10 170 VAL B N 1
ATOM 2473 C CA . VAL B 1 93 ? 144.039 0.162 110.430 1.00 59.98 170 VAL B CA 1
ATOM 2474 C C . VAL B 1 93 ? 144.734 1.496 110.183 1.00 69.13 170 VAL B C 1
ATOM 2475 O O . VAL B 1 93 ? 144.222 2.367 109.493 1.00 79.60 170 VAL B O 1
ATOM 2479 N N . LYS B 1 94 ? 145.909 1.653 110.761 1.00 66.87 171 LYS B N 1
ATOM 2480 C CA . LYS B 1 94 ? 146.666 2.882 110.623 1.00 64.12 171 LYS B CA 1
ATOM 2481 C C . LYS B 1 94 ? 147.187 3.020 109.165 1.00 57.36 171 LYS B C 1
ATOM 2482 O O . LYS B 1 94 ? 147.251 4.113 108.588 1.00 50.77 171 LYS B O 1
ATOM 2488 N N . LEU B 1 95 ? 147.543 1.893 108.565 1.00 50.69 172 LEU B N 1
ATOM 2489 C CA . LEU B 1 95 ? 147.993 1.921 107.191 1.00 49.71 172 LEU B CA 1
ATOM 2490 C C . LEU B 1 95 ? 146.880 2.392 106.268 1.00 56.66 172 LEU B C 1
ATOM 2491 O O . LEU B 1 95 ? 147.103 3.303 105.466 1.00 63.17 172 LEU B O 1
ATOM 2496 N N . GLY B 1 96 ? 145.696 1.778 106.385 1.00 56.14 173 GLY B N 1
ATOM 2497 C CA . GLY B 1 96 ? 144.543 2.139 105.572 1.00 47.59 173 GLY B CA 1
ATOM 2498 C C . GLY B 1 96 ? 144.037 3.547 105.824 1.00 51.00 173 GLY B C 1
ATOM 2499 O O . GLY B 1 96 ? 143.801 4.298 104.887 1.00 59.03 173 GLY B O 1
ATOM 2500 N N . ALA B 1 97 ? 143.935 3.921 107.093 1.00 49.31 174 ALA B N 1
ATOM 2501 C CA . ALA B 1 97 ? 143.520 5.261 107.506 1.00 53.74 174 ALA B CA 1
ATOM 2502 C C . ALA B 1 97 ? 144.419 6.330 106.897 1.00 63.87 174 ALA B C 1
ATOM 2503 O O . ALA B 1 97 ? 143.980 7.441 106.609 1.00 68.40 174 ALA B O 1
ATOM 2505 N N . GLU B 1 98 ? 145.690 5.983 106.739 1.00 72.74 175 GLU B N 1
ATOM 2506 C CA . GLU B 1 98 ? 146.705 6.890 106.215 1.00 80.63 175 GLU B CA 1
ATOM 2507 C C . GLU B 1 98 ? 146.445 7.303 104.770 1.00 77.10 175 GLU B C 1
ATOM 2508 O O . GLU B 1 98 ? 146.500 8.488 104.439 1.00 76.57 175 GLU B O 1
ATOM 2514 N N . GLU B 1 99 ? 146.204 6.314 103.914 1.00 70.91 176 GLU B N 1
ATOM 2515 C CA . GLU B 1 99 ? 145.953 6.529 102.490 1.00 61.86 176 GLU B CA 1
ATOM 2516 C C . GLU B 1 99 ? 144.701 7.313 102.240 1.00 61.86 176 GLU B C 1
ATOM 2517 O O . GLU B 1 99 ? 144.659 8.223 101.415 1.00 65.08 176 GLU B O 1
ATOM 2523 N N . PHE B 1 100 ? 143.671 6.926 102.979 1.00 50.92 177 PHE B N 1
ATOM 2524 C CA . PHE B 1 100 ? 142.330 7.284 102.633 1.00 50.91 177 PHE B CA 1
ATOM 2525 C C . PHE B 1 100 ? 141.945 8.527 103.378 1.00 61.17 177 PHE B C 1
ATOM 2526 O O . PHE B 1 100 ? 140.815 9.007 103.280 1.00 72.30 177 PHE B O 1
ATOM 2534 N N . GLY B 1 101 ? 142.898 9.032 104.153 1.00 57.03 178 GLY B N 1
ATOM 2535 C CA . GLY B 1 101 ? 142.737 10.299 104.835 1.00 59.18 178 GLY B CA 1
ATOM 2536 C C . GLY B 1 101 ? 141.774 10.169 105.976 1.00 67.20 178 GLY B C 1
ATOM 2537 O O . GLY B 1 101 ? 141.310 11.167 106.509 1.00 78.87 178 GLY B O 1
ATOM 2538 N N . LEU B 1 102 ? 141.451 8.931 106.327 1.00 66.71 179 LEU B N 1
ATOM 2539 C CA . LEU B 1 102 ? 140.442 8.660 107.340 1.00 64.09 179 LEU B CA 1
ATOM 2540 C C . LEU B 1 102 ? 140.901 8.972 108.765 1.00 69.55 179 LEU B C 1
ATOM 2541 O O . LEU B 1 102 ? 142.087 8.861 109.075 1.00 71.35 179 LEU B O 1
ATOM 2546 N N . GLU B 1 103 ? 139.960 9.367 109.627 1.00 71.51 180 GLU B N 1
ATOM 2547 C CA . GLU B 1 103 ? 140.249 9.532 111.049 1.00 66.99 180 GLU B CA 1
ATOM 2548 C C . GLU B 1 103 ? 140.130 8.257 111.861 1.00 58.91 180 GLU B C 1
ATOM 2549 O O . GLU B 1 103 ? 139.468 7.311 111.489 1.00 56.30 180 GLU B O 1
ATOM 2555 N N . MET B 1 104 ? 140.823 8.252 112.984 1.00 64.77 181 MET B N 1
ATOM 2556 C CA . MET B 1 104 ? 140.880 7.098 113.858 1.00 76.36 181 MET B CA 1
ATOM 2557 C C . MET B 1 104 ? 139.583 7.005 114.658 1.00 87.03 181 MET B C 1
ATOM 2558 O O . MET B 1 104 ? 138.874 8.005 114.816 1.00 93.25 181 MET B O 1
ATOM 2563 N N . PRO B 1 105 ? 139.244 5.794 115.115 1.00 85.72 182 PRO B N 1
ATOM 2564 C CA . PRO B 1 105 ? 138.042 5.489 115.898 1.00 83.39 182 PRO B CA 1
ATOM 2565 C C . PRO B 1 105 ? 137.684 6.406 117.077 1.00 86.61 182 PRO B C 1
ATOM 2566 O O . PRO B 1 105 ? 138.449 7.266 117.536 1.00 84.97 182 PRO B O 1
ATOM 2570 N N . GLY B 1 106 ? 136.442 6.209 117.517 1.00 91.39 183 GLY B N 1
ATOM 2571 C CA . GLY B 1 106 ? 135.853 6.850 118.678 1.00 105.44 183 GLY B CA 1
ATOM 2572 C C . GLY B 1 106 ? 135.440 8.299 118.652 1.00 108.92 183 GLY B C 1
ATOM 2573 O O . GLY B 1 106 ? 134.866 8.763 119.640 1.00 114.08 183 GLY B O 1
ATOM 2574 N N . THR B 1 107 ? 135.750 9.011 117.570 1.00 104.52 184 THR B N 1
ATOM 2575 C CA . THR B 1 107 ? 135.286 10.389 117.395 1.00 101.04 184 THR B CA 1
ATOM 2576 C C . THR B 1 107 ? 133.854 10.591 117.896 1.00 104.02 184 THR B C 1
ATOM 2577 O O . THR B 1 107 ? 132.876 10.208 117.244 1.00 95.93 184 THR B O 1
ATOM 2581 N N . ASP B 1 108 ? 133.785 11.112 119.124 1.00 115.46 185 ASP B N 1
ATOM 2582 C CA . ASP B 1 108 ? 132.551 11.381 119.863 1.00 121.39 185 ASP B CA 1
ATOM 2583 C C . ASP B 1 108 ? 131.850 10.078 120.206 1.00 126.75 185 ASP B C 1
ATOM 2584 O O . ASP B 1 108 ? 130.746 10.076 120.750 1.00 126.55 185 ASP B O 1
ATOM 2586 N N . ASP B 1 109 ? 132.528 8.976 119.898 1.00 132.90 186 ASP B N 1
ATOM 2587 C CA . ASP B 1 109 ? 131.932 7.649 119.869 1.00 135.67 186 ASP B CA 1
ATOM 2588 C C . ASP B 1 109 ? 130.585 7.742 119.176 1.00 132.59 186 ASP B C 1
ATOM 2589 O O . ASP B 1 109 ? 129.618 7.095 119.576 1.00 135.15 186 ASP B O 1
ATOM 2594 N N . ALA B 1 110 ? 130.532 8.559 118.131 1.00 125.77 187 ALA B N 1
ATOM 2595 C CA . ALA B 1 110 ? 129.390 8.578 117.254 1.00 122.49 187 ALA B CA 1
ATOM 2596 C C . ALA B 1 110 ? 129.492 7.274 116.499 1.00 125.63 187 ALA B C 1
ATOM 2597 O O . ALA B 1 110 ? 130.048 7.228 115.404 1.00 127.63 187 ALA B O 1
ATOM 2599 N N . GLY B 1 111 ? 129.012 6.202 117.122 1.00 125.61 188 GLY B N 1
ATOM 2600 C CA . GLY B 1 111 ? 129.251 4.867 116.614 1.00 127.67 188 GLY B CA 1
ATOM 2601 C C . GLY B 1 111 ? 128.561 4.637 115.289 1.00 127.44 188 GLY B C 1
ATOM 2602 O O . GLY B 1 111 ? 127.544 5.270 115.001 1.00 133.13 188 GLY B O 1
ATOM 2603 N N . PRO B 1 112 ? 129.112 3.722 114.475 1.00 113.82 189 PRO B N 1
ATOM 2604 C CA . PRO B 1 112 ? 128.519 3.346 113.188 1.00 101.31 189 PRO B CA 1
ATOM 2605 C C . PRO B 1 112 ? 127.051 2.941 113.327 1.00 86.34 189 PRO B C 1
ATOM 2606 O O . PRO B 1 112 ? 126.719 1.914 113.926 1.00 77.67 189 PRO B O 1
ATOM 2610 N N . ASN B 1 113 ? 126.187 3.769 112.745 1.00 78.76 190 ASN B N 1
ATOM 2611 C CA . ASN B 1 113 ? 124.739 3.590 112.772 1.00 68.18 190 ASN B CA 1
ATOM 2612 C C . ASN B 1 113 ? 124.291 2.660 111.643 1.00 61.30 190 ASN B C 1
ATOM 2613 O O . ASN B 1 113 ? 123.546 3.052 110.758 1.00 58.14 190 ASN B O 1
ATOM 2618 N N . TYR B 1 114 ? 124.799 1.434 111.658 1.00 55.10 191 TYR B N 1
ATOM 2619 C CA . TYR B 1 114 ? 124.570 0.487 110.577 1.00 46.95 191 TYR B CA 1
ATOM 2620 C C . TYR B 1 114 ? 123.109 0.139 110.279 1.00 57.03 191 TYR B C 1
ATOM 2621 O O . TYR B 1 114 ? 122.724 0.026 109.123 1.00 66.06 191 TYR B O 1
ATOM 2623 N N . ILE B 1 115 ? 122.289 0.005 111.308 1.00 63.71 192 ILE B N 1
ATOM 2624 C CA . ILE B 1 115 ? 120.857 -0.178 111.122 1.00 62.46 192 ILE B CA 1
ATOM 2625 C C . ILE B 1 115 ? 120.325 1.005 110.355 1.00 61.18 192 ILE B C 1
ATOM 2626 O O . ILE B 1 115 ? 119.548 0.877 109.422 1.00 65.82 192 ILE B O 1
ATOM 2631 N N . GLN B 1 116 ? 120.776 2.171 110.770 1.00 62.93 193 GLN B N 1
ATOM 2632 C CA . GLN B 1 116 ? 120.338 3.414 110.192 1.00 63.37 193 GLN B CA 1
ATOM 2633 C C . GLN B 1 116 ? 120.756 3.529 108.718 1.00 66.10 193 GLN B C 1
ATOM 2634 O O . GLN B 1 116 ? 119.939 3.848 107.871 1.00 64.32 193 GLN B O 1
ATOM 2640 N N . ILE B 1 117 ? 122.000 3.228 108.381 1.00 70.07 194 ILE B N 1
ATOM 2641 C CA . ILE B 1 117 ? 122.420 3.493 107.015 1.00 66.11 194 ILE B CA 1
ATOM 2642 C C . ILE B 1 117 ? 121.851 2.495 105.989 1.00 62.51 194 ILE B C 1
ATOM 2643 O O . ILE B 1 117 ? 121.529 2.898 104.877 1.00 57.65 194 ILE B O 1
ATOM 2648 N N . LEU B 1 118 ? 121.698 1.221 106.353 1.00 61.99 195 LEU B N 1
ATOM 2649 C CA . LEU B 1 118 ? 121.099 0.235 105.438 1.00 54.68 195 LEU B CA 1
ATOM 2650 C C . LEU B 1 118 ? 119.782 0.689 104.875 1.00 56.65 195 LEU B C 1
ATOM 2651 O O . LEU B 1 118 ? 119.528 0.591 103.675 1.00 59.78 195 LEU B O 1
ATOM 2656 N N . ALA B 1 119 ? 118.963 1.217 105.771 1.00 50.56 196 ALA B N 1
ATOM 2657 C CA . ALA B 1 119 ? 117.657 1.720 105.434 1.00 35.98 196 ALA B CA 1
ATOM 2658 C C . ALA B 1 119 ? 117.795 2.952 104.577 1.00 45.46 196 ALA B C 1
ATOM 2659 O O . ALA B 1 119 ? 116.879 3.294 103.842 1.00 49.94 196 ALA B O 1
ATOM 2661 N N . ASN B 1 120 ? 118.930 3.633 104.654 1.00 39.09 197 ASN B N 1
ATOM 2662 C CA . ASN B 1 120 ? 119.096 4.775 103.783 1.00 35.38 197 ASN B CA 1
ATOM 2663 C C . ASN B 1 120 ? 119.540 4.347 102.405 1.00 42.85 197 ASN B C 1
ATOM 2664 O O . ASN B 1 120 ? 119.211 4.986 101.411 1.00 48.21 197 ASN B O 1
ATOM 2669 N N . ILE B 1 121 ? 120.302 3.263 102.354 1.00 44.76 198 ILE B N 1
ATOM 2670 C CA . ILE B 1 121 ? 120.728 2.708 101.090 1.00 41.35 198 ILE B CA 1
ATOM 2671 C C . ILE B 1 121 ? 119.530 2.116 100.420 1.00 46.37 198 ILE B C 1
ATOM 2672 O O . ILE B 1 121 ? 119.228 2.442 99.279 1.00 54.79 198 ILE B O 1
ATOM 2677 N N . ILE B 1 122 ? 118.825 1.271 101.156 1.00 51.41 199 ILE B N 1
ATOM 2678 C CA . ILE B 1 122 ? 117.629 0.643 100.638 1.00 47.32 199 ILE B CA 1
ATOM 2679 C C . ILE B 1 122 ? 116.646 1.702 100.150 1.00 55.89 199 ILE B C 1
ATOM 2680 O O . ILE B 1 122 ? 116.061 1.574 99.073 1.00 58.47 199 ILE B O 1
ATOM 2685 N N . ASP B 1 123 ? 116.544 2.792 100.897 1.00 59.98 200 ASP B N 1
ATOM 2686 C CA . ASP B 1 123 ? 115.692 3.901 100.503 1.00 59.16 200 ASP B CA 1
ATOM 2687 C C . ASP B 1 123 ? 116.170 4.538 99.219 1.00 55.30 200 ASP B C 1
ATOM 2688 O O . ASP B 1 123 ? 115.361 4.852 98.356 1.00 61.69 200 ASP B O 1
ATOM 2693 N N . TYR B 1 124 ? 117.481 4.741 99.101 1.00 54.89 201 TYR B N 1
ATOM 2694 C CA . TYR B 1 124 ? 118.074 5.365 97.912 1.00 51.35 201 TYR B CA 1
ATOM 2695 C C . TYR B 1 124 ? 117.833 4.568 96.630 1.00 55.66 201 TYR B C 1
ATOM 2696 O O . TYR B 1 124 ? 117.688 5.131 95.541 1.00 52.32 201 TYR B O 1
ATOM 2705 N N . LEU B 1 125 ? 117.776 3.250 96.773 1.00 59.72 202 LEU B N 1
ATOM 2706 C CA . LEU B 1 125 ? 117.691 2.356 95.629 1.00 55.56 202 LEU B CA 1
ATOM 2707 C C . LEU B 1 125 ? 116.267 2.126 95.134 1.00 59.96 202 LEU B C 1
ATOM 2708 O O . LEU B 1 125 ? 116.090 1.779 93.970 1.00 61.70 202 LEU B O 1
ATOM 2713 N N . LYS B 1 126 ? 115.265 2.259 96.009 1.00 65.16 203 LYS B N 1
ATOM 2714 C CA . LYS B 1 126 ? 113.889 1.914 95.635 1.00 59.61 203 LYS B CA 1
ATOM 2715 C C . LYS B 1 126 ? 113.420 2.708 94.423 1.00 62.05 203 LYS B C 1
ATOM 2716 O O . LYS B 1 126 ? 113.417 3.942 94.427 1.00 63.30 203 LYS B O 1
ATOM 2718 N N . GLN B 1 127 ? 112.990 1.974 93.401 1.00 67.71 204 GLN B N 1
ATOM 2719 C CA . GLN B 1 127 ? 112.607 2.560 92.124 1.00 71.07 204 GLN B CA 1
ATOM 2720 C C . GLN B 1 127 ? 111.148 2.882 91.979 1.00 74.61 204 GLN B C 1
ATOM 2721 O O . GLN B 1 127 ? 110.281 2.058 92.275 1.00 72.46 204 GLN B O 1
ATOM 2727 N N . LYS B 1 128 ? 110.930 4.105 91.504 1.00 76.27 205 LYS B N 1
ATOM 2728 C CA . LYS B 1 128 ? 109.639 4.655 91.110 1.00 70.92 205 LYS B CA 1
ATOM 2729 C C . LYS B 1 128 ? 108.394 3.942 91.589 1.00 72.30 205 LYS B C 1
ATOM 2730 O O . LYS B 1 128 ? 108.232 3.598 92.760 1.00 75.29 205 LYS B O 1
ATOM 2736 N N . ASP B 1 129 ? 107.517 3.758 90.614 1.00 69.33 206 ASP B N 1
ATOM 2737 C CA . ASP B 1 129 ? 106.264 3.052 90.719 1.00 62.65 206 ASP B CA 1
ATOM 2738 C C . ASP B 1 129 ? 106.505 1.576 90.413 1.00 49.11 206 ASP B C 1
ATOM 2739 O O . ASP B 1 129 ? 105.831 1.000 89.571 1.00 48.80 206 ASP B O 1
ATOM 2744 N N . ARG B 1 130 ? 107.494 0.976 91.063 1.00 41.77 207 ARG B N 1
ATOM 2745 C CA . ARG B 1 130 ? 107.773 -0.428 90.833 1.00 39.28 207 ARG B CA 1
ATOM 2746 C C . ARG B 1 130 ? 106.796 -1.277 91.656 1.00 44.30 207 ARG B C 1
ATOM 2747 O O . ARG B 1 130 ? 106.486 -0.938 92.791 1.00 45.82 207 ARG B O 1
ATOM 2755 N N . THR B 1 131 ? 106.316 -2.382 91.084 1.00 45.94 208 THR B N 1
ATOM 2756 C CA . THR B 1 131 ? 105.311 -3.225 91.745 1.00 44.15 208 THR B CA 1
ATOM 2757 C C . THR B 1 131 ? 105.853 -4.597 92.176 1.00 49.70 208 THR B C 1
ATOM 2758 O O . THR B 1 131 ? 105.081 -5.502 92.516 1.00 48.55 208 THR B O 1
ATOM 2762 N N . VAL B 1 132 ? 107.180 -4.730 92.174 1.00 53.50 209 VAL B N 1
ATOM 2763 C CA . VAL B 1 132 ? 107.865 -5.928 92.676 1.00 47.33 209 VAL B CA 1
ATOM 2764 C C . VAL B 1 132 ? 108.767 -5.543 93.850 1.00 43.63 209 VAL B C 1
ATOM 2765 O O . VAL B 1 132 ? 109.179 -4.388 93.998 1.00 32.37 209 VAL B O 1
ATOM 2769 N N . GLN B 1 133 ? 109.029 -6.507 94.722 1.00 52.97 210 GLN B N 1
ATOM 2770 C CA . GLN B 1 133 ? 109.904 -6.253 95.847 1.00 58.89 210 GLN B CA 1
ATOM 2771 C C . GLN B 1 133 ? 111.318 -6.557 95.395 1.00 63.63 210 GLN B C 1
ATOM 2772 O O . GLN B 1 133 ? 111.908 -7.548 95.828 1.00 71.4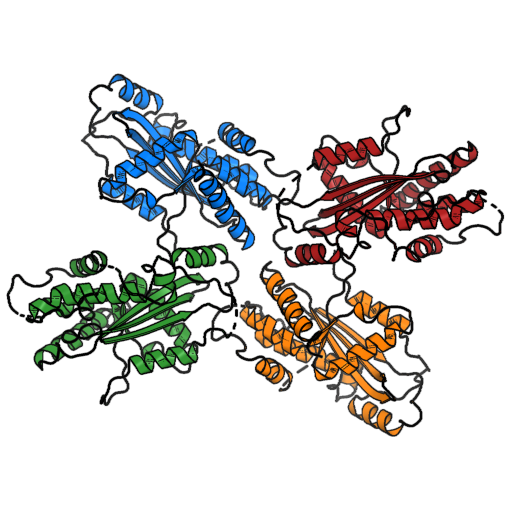1 210 GLN B O 1
ATOM 2778 N N . VAL B 1 134 ? 111.860 -5.691 94.535 1.00 60.37 211 VAL B N 1
ATOM 2779 C CA . VAL B 1 134 ? 113.165 -5.905 93.894 1.00 41.79 211 VAL B CA 1
ATOM 2780 C C . VAL B 1 134 ? 113.918 -4.591 93.761 1.00 36.36 211 VAL B C 1
ATOM 2781 O O . VAL B 1 134 ? 113.400 -3.627 93.217 1.00 31.31 211 VAL B O 1
ATOM 2785 N N . LEU B 1 135 ? 115.160 -4.570 94.230 1.00 42.61 212 LEU B N 1
ATOM 2786 C CA . LEU B 1 135 ? 115.980 -3.373 94.134 1.00 52.29 212 LEU B CA 1
ATOM 2787 C C . LEU B 1 135 ? 116.983 -3.463 92.976 1.00 55.13 212 LEU B C 1
ATOM 2788 O O . LEU B 1 135 ? 117.481 -4.550 92.657 1.00 55.90 212 LEU B O 1
ATOM 2793 N N . PRO B 1 136 ? 117.294 -2.306 92.360 1.00 48.69 213 PRO B N 1
ATOM 2794 C CA . PRO B 1 136 ? 118.324 -2.191 91.336 1.00 47.83 213 PRO B CA 1
ATOM 2795 C C . PRO B 1 136 ? 119.647 -2.738 91.810 1.00 48.41 213 PRO B C 1
ATOM 2796 O O . PRO B 1 136 ? 119.838 -2.951 93.013 1.00 56.91 213 PRO B O 1
ATOM 2800 N N . PRO B 1 137 ? 120.556 -2.990 90.864 1.00 34.59 214 PRO B N 1
ATOM 2801 C CA . PRO B 1 137 ? 121.937 -3.340 91.174 1.00 33.62 214 PRO B CA 1
ATOM 2802 C C . PRO B 1 137 ? 122.781 -2.148 91.576 1.00 37.46 214 PRO B C 1
ATOM 2803 O O . PRO B 1 137 ? 122.440 -0.983 91.401 1.00 37.14 214 PRO B O 1
ATOM 2807 N N . MET B 1 138 ? 123.900 -2.470 92.181 1.00 39.29 215 MET B N 1
ATOM 2808 C CA . MET B 1 138 ? 124.926 -1.502 92.345 1.00 39.52 215 MET B CA 1
ATOM 2809 C C . MET B 1 138 ? 126.109 -2.097 91.641 1.00 39.79 215 MET B C 1
ATOM 2810 O O . MET B 1 138 ? 126.331 -3.304 91.701 1.00 37.80 215 MET B O 1
ATOM 2815 N N . PHE B 1 139 ? 126.817 -1.254 90.904 1.00 45.23 216 PHE B N 1
ATOM 2816 C CA . PHE B 1 139 ? 127.933 -1.684 90.071 1.00 36.95 216 PHE B CA 1
ATOM 2817 C C . PHE B 1 139 ? 129.184 -1.104 90.627 1.00 37.78 216 PHE B C 1
ATOM 2818 O O . PHE B 1 139 ? 129.169 0.022 91.098 1.00 40.19 216 PHE B O 1
ATOM 2826 N N . THR B 1 140 ? 130.249 -1.890 90.642 1.00 45.63 217 THR B N 1
ATOM 2827 C CA . THR B 1 140 ? 131.535 -1.403 91.111 1.00 43.39 217 THR B CA 1
ATOM 2828 C C . THR B 1 140 ? 132.663 -2.146 90.439 1.00 48.11 217 THR B C 1
ATOM 2829 O O . THR B 1 140 ? 132.434 -3.165 89.800 1.00 52.35 217 THR B O 1
ATOM 2833 N N . LEU B 1 141 ? 133.885 -1.652 90.590 1.00 47.27 218 LEU B N 1
ATOM 2834 C CA . LEU B 1 141 ? 135.003 -2.382 90.039 1.00 43.01 218 LEU B CA 1
ATOM 2835 C C . LEU B 1 141 ? 135.070 -3.768 90.634 1.00 46.00 218 LEU B C 1
ATOM 2836 O O . LEU B 1 141 ? 134.848 -3.940 91.820 1.00 56.73 218 LEU B O 1
ATOM 2841 N N . PRO B 1 142 ? 135.394 -4.759 89.799 1.00 47.38 219 PRO B N 1
ATOM 2842 C CA . PRO B 1 142 ? 135.449 -6.189 90.107 1.00 50.74 219 PRO B CA 1
ATOM 2843 C C . PRO B 1 142 ? 136.144 -6.459 91.412 1.00 59.44 219 PRO B C 1
ATOM 2844 O O . PRO B 1 142 ? 135.752 -7.344 92.173 1.00 62.69 219 PRO B O 1
ATOM 2848 N N . GLU B 1 143 ? 137.179 -5.667 91.658 1.00 66.60 220 GLU B N 1
ATOM 2849 C CA . GLU B 1 143 ? 138.011 -5.820 92.831 1.00 70.81 220 GLU B CA 1
ATOM 2850 C C . GLU B 1 143 ? 137.195 -5.498 94.063 1.00 63.61 220 GLU B C 1
ATOM 2851 O O . GLU B 1 143 ? 137.262 -6.220 95.056 1.00 56.29 220 GLU B O 1
ATOM 2857 N N . LYS B 1 144 ? 136.367 -4.458 93.952 1.00 68.90 221 LYS B N 1
ATOM 2858 C CA . LYS B 1 144 ? 135.582 -3.951 95.077 1.00 62.71 221 LYS B CA 1
ATOM 2859 C C . LYS B 1 144 ? 134.367 -4.807 95.401 1.00 51.61 221 LYS B C 1
ATOM 2860 O O . LYS B 1 144 ? 133.667 -4.531 96.352 1.00 49.02 221 LYS B O 1
ATOM 2866 N N . VAL B 1 145 ? 134.133 -5.877 94.660 1.00 50.28 222 VAL B N 1
ATOM 2867 C CA . VAL B 1 145 ? 132.945 -6.656 94.947 1.00 48.33 222 VAL B CA 1
ATOM 2868 C C . VAL B 1 145 ? 132.983 -7.348 96.318 1.00 46.13 222 VAL B C 1
ATOM 2869 O O . VAL B 1 145 ? 132.039 -7.187 97.070 1.00 60.92 222 VAL B O 1
ATOM 2873 N N . ASP B 1 146 ? 134.040 -8.077 96.670 1.00 39.59 223 ASP B N 1
ATOM 2874 C CA . ASP B 1 146 ? 134.090 -8.727 97.984 1.00 35.43 223 ASP B CA 1
ATOM 2875 C C . ASP B 1 146 ? 133.929 -7.739 99.123 1.00 48.20 223 ASP B C 1
ATOM 2876 O O . ASP B 1 146 ? 133.251 -8.023 100.118 1.00 61.96 223 ASP B O 1
ATOM 2881 N N . ALA B 1 147 ? 134.572 -6.590 98.990 1.00 41.71 224 ALA B N 1
ATOM 2882 C CA . ALA B 1 147 ? 134.440 -5.534 99.977 1.00 48.65 224 ALA B CA 1
ATOM 2883 C C . ALA B 1 147 ? 132.982 -5.052 100.110 1.00 49.31 224 ALA B C 1
ATOM 2884 O O . ALA B 1 147 ? 132.451 -4.973 101.211 1.00 49.77 224 ALA B O 1
ATOM 2886 N N . VAL B 1 148 ? 132.355 -4.720 98.976 1.00 50.35 225 VAL B N 1
ATOM 2887 C CA . VAL B 1 148 ? 131.011 -4.140 98.947 1.00 46.94 225 VAL B CA 1
ATOM 2888 C C . VAL B 1 148 ? 129.900 -5.158 99.269 1.00 49.98 225 VAL B C 1
ATOM 2889 O O . VAL B 1 148 ? 128.911 -4.828 99.925 1.00 48.76 225 VAL B O 1
ATOM 2893 N N . GLN B 1 149 ? 130.077 -6.398 98.823 1.00 54.47 226 GLN B N 1
ATOM 2894 C CA . GLN B 1 149 ? 129.138 -7.459 99.165 1.00 55.36 226 GLN B CA 1
ATOM 2895 C C . GLN B 1 149 ? 129.141 -7.673 100.658 1.00 57.47 226 GLN B C 1
ATOM 2896 O O . GLN B 1 149 ? 128.090 -7.895 101.264 1.00 63.00 226 GLN B O 1
ATOM 2902 N N . ASN B 1 150 ? 130.336 -7.622 101.241 1.00 54.54 227 ASN B N 1
ATOM 2903 C CA . ASN B 1 150 ? 130.510 -7.842 102.673 1.00 55.64 227 ASN B CA 1
ATOM 2904 C C . ASN B 1 150 ? 129.863 -6.747 103.509 1.00 54.71 227 ASN B C 1
ATOM 2905 O O . ASN B 1 150 ? 129.115 -7.045 104.429 1.00 69.66 227 ASN B O 1
ATOM 2910 N N . PHE B 1 151 ? 130.160 -5.490 103.190 1.00 49.17 228 PHE B N 1
ATOM 2911 C CA . PHE B 1 151 ? 129.482 -4.326 103.779 1.00 44.23 228 PHE B CA 1
ATOM 2912 C C . PHE B 1 151 ? 127.986 -4.524 103.945 1.00 47.47 228 PHE B C 1
ATOM 2913 O O . PHE B 1 151 ? 127.424 -4.297 105.007 1.00 53.76 228 PHE B O 1
ATOM 2921 N N . ILE B 1 152 ? 127.360 -4.922 102.853 1.00 44.76 229 ILE B N 1
ATOM 2922 C CA . ILE B 1 152 ? 125.961 -5.215 102.807 1.00 40.48 229 ILE B CA 1
ATOM 2923 C C . ILE B 1 152 ? 125.628 -6.408 103.685 1.00 44.43 229 ILE B C 1
ATOM 2924 O O . ILE B 1 152 ? 124.769 -6.327 104.538 1.00 51.57 229 ILE B O 1
ATOM 2929 N N . SER B 1 153 ? 126.310 -7.519 103.466 1.00 46.46 230 SER B N 1
ATOM 2930 C CA . SER B 1 153 ? 126.096 -8.690 104.289 1.00 54.27 230 SER B CA 1
ATOM 2931 C C . SER B 1 153 ? 126.350 -8.328 105.736 1.00 62.76 230 SER B C 1
ATOM 2932 O O . SER B 1 153 ? 125.595 -8.726 106.626 1.00 65.86 230 SER B O 1
ATOM 2935 N N . GLN B 1 154 ? 127.424 -7.580 105.969 1.00 66.14 231 GLN B N 1
ATOM 2936 C CA . GLN B 1 154 ? 127.766 -7.152 107.320 1.00 70.48 231 GLN B CA 1
ATOM 2937 C C . GLN B 1 154 ? 126.576 -6.428 107.963 1.00 65.83 231 GLN B C 1
ATOM 2938 O O . GLN B 1 154 ? 126.263 -6.621 109.144 1.00 66.26 231 GLN B O 1
ATOM 2944 N N . MET B 1 155 ? 125.900 -5.617 107.164 1.00 64.69 232 MET B N 1
ATOM 2945 C CA . MET B 1 155 ? 124.790 -4.818 107.657 1.00 70.11 232 MET B CA 1
ATOM 2946 C C . MET B 1 155 ? 123.461 -5.571 107.772 1.00 74.30 232 MET B C 1
ATOM 2947 O O . MET B 1 155 ? 122.611 -5.209 108.585 1.00 76.93 232 MET B O 1
ATOM 2952 N N . CYS B 1 156 ? 123.270 -6.607 106.966 1.00 68.58 233 CYS B N 1
ATOM 2953 C CA . CYS B 1 156 ? 122.006 -7.326 106.985 1.00 59.73 233 CYS B CA 1
ATOM 2954 C C . CYS B 1 156 ? 121.890 -8.230 108.210 1.00 62.21 233 CYS B C 1
ATOM 2955 O O . CYS B 1 156 ? 120.872 -8.884 108.416 1.00 59.45 233 CYS B O 1
ATOM 2958 N N . ASN B 1 157 ? 122.954 -8.283 109.002 1.00 62.40 234 ASN B N 1
ATOM 2959 C CA . ASN B 1 157 ? 122.941 -8.973 110.282 1.00 62.90 234 ASN B CA 1
ATOM 2960 C C . ASN B 1 157 ? 122.578 -8.082 111.482 1.00 67.49 234 ASN B C 1
ATOM 2961 O O . ASN B 1 157 ? 121.994 -8.562 112.460 1.00 70.65 234 ASN B O 1
ATOM 2966 N N . CYS B 1 158 ? 122.914 -6.789 111.396 1.00 74.60 235 CYS B N 1
ATOM 2967 C CA . CYS B 1 158 ? 122.584 -5.790 112.433 1.00 85.42 235 CYS B CA 1
ATOM 2968 C C . CYS B 1 158 ? 121.098 -5.434 112.409 1.00 84.96 235 CYS B C 1
ATOM 2969 O O . CYS B 1 158 ? 120.655 -4.469 113.018 1.00 79.53 235 CYS B O 1
ATOM 2972 N N . ALA B 1 159 ? 120.358 -6.233 111.660 1.00 88.92 236 ALA B N 1
ATOM 2973 C CA . ALA B 1 159 ? 118.936 -6.100 111.430 1.00 90.27 236 ALA B CA 1
ATOM 2974 C C . ALA B 1 159 ? 118.600 -7.528 111.075 1.00 92.17 236 ALA B C 1
ATOM 2975 O O . ALA B 1 159 ? 119.255 -8.436 111.581 1.00 98.25 236 ALA B O 1
ATOM 2977 N N . THR B 1 160 ? 117.645 -7.780 110.200 1.00 89.53 237 THR B N 1
ATOM 2978 C CA . THR B 1 160 ? 117.402 -9.180 109.906 1.00 87.31 237 THR B CA 1
ATOM 2979 C C . THR B 1 160 ? 117.442 -9.501 108.433 1.00 81.87 237 THR B C 1
ATOM 2980 O O . THR B 1 160 ? 117.380 -10.670 108.053 1.00 80.65 237 THR B O 1
ATOM 2984 N N . GLU B 1 161 ? 117.609 -8.475 107.608 1.00 81.61 238 GLU B N 1
ATOM 2985 C CA . GLU B 1 161 ? 117.416 -8.621 106.167 1.00 78.99 238 GLU B CA 1
ATOM 2986 C C . GLU B 1 161 ? 118.432 -9.539 105.512 1.00 81.27 238 GLU B C 1
ATOM 2987 O O . GLU B 1 161 ? 119.368 -10.004 106.158 1.00 88.53 238 GLU B O 1
ATOM 2993 N N . ASP B 1 162 ? 118.216 -9.827 104.234 1.00 78.40 239 ASP B N 1
ATOM 2994 C CA . ASP B 1 162 ? 119.047 -10.780 103.512 1.00 78.79 239 ASP B CA 1
ATOM 2995 C C . ASP B 1 162 ? 119.931 -10.100 102.490 1.00 79.69 239 ASP B C 1
ATOM 2996 O O . ASP B 1 162 ? 119.538 -9.102 101.884 1.00 78.91 239 ASP B O 1
ATOM 3001 N N . ASP B 1 163 ? 121.128 -10.663 102.321 1.00 77.14 240 ASP B N 1
ATOM 3002 C CA . ASP B 1 163 ? 122.049 -10.272 101.272 1.00 72.28 240 ASP B CA 1
ATOM 3003 C C . ASP B 1 163 ? 121.315 -10.081 99.967 1.00 67.26 240 ASP B C 1
ATOM 3004 O O . ASP B 1 163 ? 121.442 -9.041 99.335 1.00 67.27 240 ASP B O 1
ATOM 3009 N N . SER B 1 164 ? 120.500 -11.083 99.628 1.00 62.95 241 SER B N 1
ATOM 3010 C CA . SER B 1 164 ? 119.888 -11.270 98.310 1.00 53.35 241 SER B CA 1
ATOM 3011 C C . SER B 1 164 ? 119.112 -10.086 97.743 1.00 51.78 241 SER B C 1
ATOM 3012 O O . SER B 1 164 ? 118.965 -9.962 96.521 1.00 49.23 241 SER B O 1
ATOM 3015 N N . LEU B 1 165 ? 118.603 -9.237 98.626 1.00 52.92 242 LEU B N 1
ATOM 3016 C CA . LEU B 1 165 ? 117.893 -8.020 98.228 1.00 57.79 242 LEU B CA 1
ATOM 3017 C C . LEU B 1 165 ? 118.673 -7.219 97.189 1.00 57.12 242 LEU B C 1
ATOM 3018 O O . LEU B 1 165 ? 118.114 -6.518 96.341 1.00 53.62 242 LEU B O 1
ATOM 3023 N N . PHE B 1 166 ? 119.988 -7.311 97.315 1.00 55.34 243 PHE B N 1
ATOM 3024 C CA . PHE B 1 166 ? 120.894 -6.463 96.584 1.00 54.35 243 PHE B CA 1
ATOM 3025 C C . PHE B 1 166 ? 121.630 -7.264 95.532 1.00 46.37 243 PHE B C 1
ATOM 3026 O O . PHE B 1 166 ? 122.008 -8.426 95.746 1.00 44.37 243 PHE B O 1
ATOM 3034 N N . ARG B 1 167 ? 121.866 -6.620 94.404 1.00 37.29 244 ARG B N 1
ATOM 3035 C CA . ARG B 1 167 ? 122.708 -7.227 93.403 1.00 42.34 244 ARG B CA 1
ATOM 3036 C C . ARG B 1 167 ? 123.960 -6.372 93.315 1.00 44.84 244 ARG B C 1
ATOM 3037 O O . ARG B 1 167 ? 123.913 -5.183 93.012 1.00 46.60 244 ARG B O 1
ATOM 3045 N N . ILE B 1 168 ? 125.087 -7.003 93.618 1.00 51.14 245 ILE B N 1
ATOM 3046 C CA . ILE B 1 168 ? 126.378 -6.344 93.557 1.00 54.79 245 ILE B CA 1
ATOM 3047 C C . ILE B 1 168 ? 127.117 -6.856 92.328 1.00 56.39 245 ILE B C 1
ATOM 3048 O O . ILE B 1 168 ? 127.625 -7.976 92.310 1.00 60.49 245 ILE B O 1
ATOM 3053 N N . TYR B 1 169 ? 127.127 -6.030 91.287 1.00 53.97 246 TYR B N 1
ATOM 3054 C CA . TYR B 1 169 ? 127.546 -6.467 89.967 1.00 48.53 246 TYR B CA 1
ATOM 3055 C C . TYR B 1 169 ? 128.778 -5.741 89.453 1.00 47.73 246 TYR B C 1
ATOM 3056 O O . TYR B 1 169 ? 129.077 -4.624 89.868 1.00 50.53 246 TYR B O 1
ATOM 3065 N N . LYS B 1 170 ? 129.458 -6.365 88.501 1.00 45.24 247 LYS B N 1
ATOM 3066 C CA . LYS B 1 170 ? 130.730 -5.855 88.000 1.00 48.48 247 LYS B CA 1
ATOM 3067 C C . LYS B 1 170 ? 130.497 -4.724 87.022 1.00 48.96 247 LYS B C 1
ATOM 3068 O O . LYS B 1 170 ? 129.678 -4.836 86.112 1.00 52.38 247 LYS B O 1
ATOM 3074 N N . LEU B 1 171 ? 131.192 -3.617 87.245 1.00 46.22 248 LEU B N 1
ATOM 3075 C CA . LEU B 1 171 ? 130.990 -2.414 86.457 1.00 48.78 248 LEU B CA 1
ATOM 3076 C C . LEU B 1 171 ? 131.538 -2.573 85.047 1.00 66.40 248 LEU B C 1
ATOM 3077 O O . LEU B 1 171 ? 131.001 -1.988 84.104 1.00 77.90 248 LEU B O 1
ATOM 3082 N N . ASP B 1 172 ? 132.594 -3.372 84.890 1.00 70.41 249 ASP B N 1
ATOM 3083 C CA . ASP B 1 172 ? 133.187 -3.562 83.562 1.00 71.60 249 ASP B CA 1
ATOM 3084 C C . ASP B 1 172 ? 132.182 -4.241 82.614 1.00 71.79 249 ASP B C 1
ATOM 3085 O O . ASP B 1 172 ? 132.084 -3.864 81.442 1.00 73.37 249 ASP B O 1
ATOM 3090 N N . THR B 1 173 ? 131.424 -5.208 83.131 1.00 65.91 250 THR B N 1
ATOM 3091 C CA . THR B 1 173 ? 130.377 -5.873 82.363 1.00 56.99 250 THR B CA 1
ATOM 3092 C C . THR B 1 173 ? 129.317 -4.893 81.859 1.00 58.07 250 THR B C 1
ATOM 3093 O O . THR B 1 173 ? 128.820 -5.026 80.745 1.00 58.27 250 THR B O 1
ATOM 3097 N N . PHE B 1 174 ? 128.984 -3.899 82.677 1.00 54.77 251 PHE B N 1
ATOM 3098 C CA . PHE B 1 174 ? 127.970 -2.919 82.313 1.00 47.03 251 PHE B CA 1
ATOM 3099 C C . PHE B 1 174 ? 128.398 -2.006 81.168 1.00 52.54 251 PHE B C 1
ATOM 3100 O O . PHE B 1 174 ? 127.660 -1.882 80.194 1.00 56.31 251 PHE B O 1
ATOM 3108 N N . PHE B 1 175 ? 129.573 -1.372 81.284 1.00 54.77 252 PHE B N 1
ATOM 3109 C CA . PHE B 1 175 ? 130.089 -0.442 80.256 1.00 54.37 252 PHE B CA 1
ATOM 3110 C C . PHE B 1 175 ? 130.074 -1.145 78.924 1.00 47.02 252 PHE B C 1
ATOM 3111 O O . PHE B 1 175 ? 129.517 -0.655 77.957 1.00 54.10 252 PHE B O 1
ATOM 3119 N N . PHE B 1 176 ? 130.678 -2.319 78.912 1.00 45.16 253 PHE B N 1
ATOM 3120 C CA . PHE B 1 176 ? 130.782 -3.162 77.740 1.00 39.95 253 PHE B CA 1
ATOM 3121 C C . PHE B 1 176 ? 129.401 -3.376 77.128 1.00 33.38 253 PHE B C 1
ATOM 3122 O O . PHE B 1 176 ? 129.171 -3.059 75.976 1.00 41.25 253 PHE B O 1
ATOM 3130 N N . THR B 1 177 ? 128.449 -3.805 77.947 1.00 39.77 254 THR B N 1
ATOM 3131 C CA . THR B 1 177 ? 127.089 -4.116 77.492 1.00 34.33 254 THR B CA 1
ATOM 3132 C C . THR B 1 177 ? 126.326 -2.861 77.127 1.00 37.47 254 THR B C 1
ATOM 3133 O O . THR B 1 177 ? 125.694 -2.797 76.087 1.00 43.03 254 THR B O 1
ATOM 3137 N N . LEU B 1 178 ? 126.435 -1.844 77.961 1.00 36.76 255 LEU B N 1
ATOM 3138 C CA . LEU B 1 178 ? 125.802 -0.574 77.674 1.00 35.79 255 LEU B CA 1
ATOM 3139 C C . LEU B 1 178 ? 126.273 -0.034 76.341 1.00 36.00 255 LEU B C 1
ATOM 3140 O O . LEU B 1 178 ? 125.470 0.220 75.469 1.00 40.85 255 LEU B O 1
ATOM 3145 N N . ILE B 1 179 ? 127.581 0.149 76.191 1.00 47.92 256 ILE B N 1
ATOM 3146 C CA . ILE B 1 179 ? 128.132 0.792 74.998 1.00 46.90 256 ILE B CA 1
ATOM 3147 C C . ILE B 1 179 ? 127.821 -0.068 73.777 1.00 45.28 256 ILE B C 1
ATOM 3148 O O . ILE B 1 179 ? 127.422 0.447 72.734 1.00 49.68 256 ILE B O 1
ATOM 3153 N N . ASN B 1 180 ? 127.970 -1.381 73.912 1.00 44.34 257 ASN B N 1
ATOM 3154 C CA . ASN B 1 180 ? 127.785 -2.267 72.774 1.00 39.68 257 ASN B CA 1
ATOM 3155 C C . ASN B 1 180 ? 126.311 -2.471 72.486 1.00 41.71 257 ASN B C 1
ATOM 3156 O O . ASN B 1 180 ? 125.974 -3.135 71.522 1.00 44.30 257 ASN B O 1
ATOM 3161 N N . ALA B 1 181 ? 125.431 -1.958 73.347 1.00 47.44 258 ALA B N 1
ATOM 3162 C CA . ALA B 1 181 ? 123.998 -2.039 73.072 1.00 42.89 258 ALA B CA 1
ATOM 3163 C C . ALA B 1 181 ? 123.532 -0.752 72.409 1.00 35.70 258 ALA B C 1
ATOM 3164 O O . ALA B 1 181 ? 122.511 -0.723 71.742 1.00 34.46 258 ALA B O 1
ATOM 3166 N N . ILE B 1 182 ? 124.334 0.290 72.533 1.00 39.13 259 ILE B N 1
ATOM 3167 C CA . ILE B 1 182 ? 123.989 1.594 72.008 1.00 37.25 259 ILE B CA 1
ATOM 3168 C C . ILE B 1 182 ? 124.996 2.039 70.967 1.00 50.86 259 ILE B C 1
ATOM 3169 O O . ILE B 1 182 ? 124.630 2.631 69.952 1.00 62.34 259 ILE B O 1
ATOM 3174 N N . SER B 1 184 ? 125.322 1.537 67.272 1.00 64.20 261 SER B N 1
ATOM 3175 C CA . SER B 1 184 ? 124.985 1.611 65.842 1.00 59.25 261 SER B CA 1
ATOM 3176 C C . SER B 1 184 ? 126.113 1.051 64.965 1.00 65.76 261 SER B C 1
ATOM 3177 O O . SER B 1 184 ? 126.187 -0.155 64.728 1.00 65.49 261 SER B O 1
ATOM 3179 N N . HIS B 1 185 ? 126.975 1.948 64.489 1.00 64.79 262 HIS B N 1
ATOM 3180 C CA . HIS B 1 185 ? 128.088 1.654 63.575 1.00 58.01 262 HIS B CA 1
ATOM 3181 C C . HIS B 1 185 ? 129.167 0.694 64.125 1.00 65.08 262 HIS B C 1
ATOM 3182 O O . HIS B 1 185 ? 129.410 0.651 65.330 1.00 71.17 262 HIS B O 1
ATOM 3189 N N . HIS B 1 186 ? 129.799 -0.068 63.226 1.00 64.96 263 HIS B N 1
ATOM 3190 C CA . HIS B 1 186 ? 130.825 -1.072 63.561 1.00 60.80 263 HIS B CA 1
ATOM 3191 C C . HIS B 1 186 ? 132.124 -0.513 64.177 1.00 57.80 263 HIS B C 1
ATOM 3192 O O . HIS B 1 186 ? 132.839 -1.221 64.897 1.00 44.40 263 HIS B O 1
ATOM 3199 N N . ASP B 1 187 ? 132.467 0.726 63.834 1.00 64.02 264 ASP B N 1
ATOM 3200 C CA . ASP B 1 187 ? 133.647 1.380 64.404 1.00 66.07 264 ASP B CA 1
ATOM 3201 C C . ASP B 1 187 ? 133.449 1.706 65.891 1.00 73.22 264 ASP B C 1
ATOM 3202 O O . ASP B 1 187 ? 134.406 1.869 66.664 1.00 70.97 264 ASP B O 1
ATOM 3204 N N . GLU B 1 188 ? 132.187 1.809 66.285 1.00 86.36 265 GLU B N 1
ATOM 3205 C CA . GLU B 1 188 ? 131.841 2.250 67.632 1.00 90.73 265 GLU B CA 1
ATOM 3206 C C . GLU B 1 188 ? 131.886 1.120 68.674 1.00 89.27 265 GLU B C 1
ATOM 3207 O O . GLU B 1 188 ? 131.483 -0.010 68.392 1.00 89.48 265 GLU B O 1
ATOM 3209 N N . GLY B 1 189 ? 132.384 1.425 69.872 1.00 85.12 266 GLY B N 1
ATOM 3210 C CA . GLY B 1 189 ? 132.308 0.477 70.967 1.00 80.85 266 GLY B CA 1
ATOM 3211 C C . GLY B 1 189 ? 133.547 -0.343 71.252 1.00 81.29 266 GLY B C 1
ATOM 3212 O O . GLY B 1 189 ? 134.636 -0.061 70.744 1.00 88.60 266 GLY B O 1
ATOM 3213 N N . PHE B 1 190 ? 133.361 -1.374 72.071 1.00 72.11 267 PHE B N 1
ATOM 3214 C CA . PHE B 1 190 ? 134.443 -2.252 72.491 1.00 64.59 267 PHE B CA 1
ATOM 3215 C C . PHE B 1 190 ? 134.312 -3.590 71.791 1.00 59.55 267 PHE B C 1
ATOM 3216 O O . PHE B 1 190 ? 133.288 -4.238 71.891 1.00 51.14 267 PHE B O 1
ATOM 3224 N N . PRO B 1 191 ? 135.349 -4.020 71.078 1.00 71.82 268 PRO B N 1
ATOM 3225 C CA . PRO B 1 191 ? 135.250 -5.396 70.577 1.00 74.06 268 PRO B CA 1
ATOM 3226 C C . PRO B 1 191 ? 135.382 -6.441 71.701 1.00 76.73 268 PRO B C 1
ATOM 3227 O O . PRO B 1 191 ? 134.686 -7.453 71.680 1.00 80.89 268 PRO B O 1
ATOM 3231 N N . LYS B 1 192 ? 136.229 -6.184 72.689 1.00 69.44 269 LYS B N 1
ATOM 3232 C CA . LYS B 1 192 ? 136.460 -7.161 73.740 1.00 69.17 269 LYS B CA 1
ATOM 3233 C C . LYS B 1 192 ? 136.132 -6.610 75.128 1.00 72.83 269 LYS B C 1
ATOM 3234 O O . LYS B 1 192 ? 136.202 -5.406 75.363 1.00 71.99 269 LYS B O 1
ATOM 3236 N N . GLU B 1 193 ? 135.746 -7.511 76.029 1.00 78.14 270 GLU B N 1
ATOM 3237 C CA . GLU B 1 193 ? 135.339 -7.176 77.399 1.00 84.29 270 GLU B CA 1
ATOM 3238 C C . GLU B 1 193 ? 136.474 -6.508 78.169 1.00 81.64 270 GLU B C 1
ATOM 3239 O O . GLU B 1 193 ? 136.256 -5.614 78.992 1.00 77.14 270 GLU B O 1
ATOM 3245 N N . SER B 1 194 ? 137.682 -6.999 77.905 1.00 77.96 271 SER B N 1
ATOM 3246 C CA . SER B 1 194 ? 138.920 -6.474 78.456 1.00 70.05 271 SER B CA 1
ATOM 3247 C C . SER B 1 194 ? 139.000 -4.962 78.280 1.00 51.68 271 SER B C 1
ATOM 3248 O O . SER B 1 194 ? 139.508 -4.247 79.128 1.00 50.52 271 SER B O 1
ATOM 3251 N N . LEU B 1 195 ? 138.475 -4.488 77.162 1.00 45.95 272 LEU B N 1
ATOM 3252 C CA . LEU B 1 195 ? 138.604 -3.100 76.773 1.00 45.96 272 LEU B CA 1
ATOM 3253 C C . LEU B 1 195 ? 137.955 -2.151 77.743 1.00 49.95 272 LEU B C 1
ATOM 3254 O O . LEU B 1 195 ? 138.336 -0.987 77.837 1.00 50.97 272 LEU B O 1
ATOM 3259 N N . ALA B 1 196 ? 136.976 -2.668 78.474 1.00 56.03 273 ALA B N 1
ATOM 3260 C CA . ALA B 1 196 ? 136.165 -1.859 79.371 1.00 54.59 273 ALA B CA 1
ATOM 3261 C C . ALA B 1 196 ? 136.916 -1.470 80.624 1.00 49.43 273 ALA B C 1
ATOM 3262 O O . ALA B 1 196 ? 136.960 -0.297 80.963 1.00 47.77 273 ALA B O 1
ATOM 3264 N N . LEU B 1 197 ? 137.507 -2.462 81.293 1.00 50.50 274 LEU B N 1
ATOM 3265 C CA . LEU B 1 197 ? 138.393 -2.245 82.435 1.00 51.57 274 LEU B CA 1
ATOM 3266 C C . LEU B 1 197 ? 139.519 -1.313 82.076 1.00 60.22 274 LEU B C 1
ATOM 3267 O O . LEU B 1 197 ? 139.875 -0.417 82.836 1.00 69.22 274 LEU B O 1
ATOM 3272 N N . THR B 1 198 ? 140.085 -1.543 80.902 1.00 55.82 275 THR B N 1
ATOM 3273 C CA . THR B 1 198 ? 141.246 -0.802 80.471 1.00 60.64 275 THR B CA 1
ATOM 3274 C C . THR B 1 198 ? 140.846 0.649 80.374 1.00 59.19 275 THR B C 1
ATOM 3275 O O . THR B 1 198 ? 141.673 1.549 80.479 1.00 65.33 275 THR B O 1
ATOM 3279 N N . GLN B 1 199 ? 139.561 0.891 80.190 1.00 52.95 276 GLN B N 1
ATOM 3280 C CA . GLN B 1 199 ? 139.145 2.264 80.136 1.00 52.62 276 GLN B CA 1
ATOM 3281 C C . GLN B 1 199 ? 138.949 2.769 81.545 1.00 50.73 276 GLN B C 1
ATOM 3282 O O . GLN B 1 199 ? 139.212 3.929 81.843 1.00 49.67 276 GLN B O 1
ATOM 3288 N N . LEU B 1 200 ? 138.504 1.863 82.409 1.00 59.60 277 LEU B N 1
ATOM 3289 C CA . LEU B 1 200 ? 138.211 2.154 83.814 1.00 59.01 277 LEU B CA 1
ATOM 3290 C C . LEU B 1 200 ? 139.416 2.038 84.736 1.00 59.33 277 LEU B C 1
ATOM 3291 O O . LEU B 1 200 ? 139.415 2.558 85.852 1.00 55.52 277 LEU B O 1
ATOM 3296 N N . THR B 1 201 ? 140.442 1.344 84.268 1.00 60.01 278 THR B N 1
ATOM 3297 C CA . THR B 1 201 ? 141.661 1.211 85.038 1.00 58.86 278 THR B CA 1
ATOM 3298 C C . THR B 1 201 ? 142.677 2.320 84.766 1.00 58.32 278 THR B C 1
ATOM 3299 O O . THR B 1 201 ? 143.303 2.828 85.699 1.00 59.02 278 THR B O 1
ATOM 3303 N N . LYS B 1 202 ? 142.772 2.743 83.505 1.00 57.86 279 LYS B N 1
ATOM 3304 C CA . LYS B 1 202 ? 143.653 3.839 83.074 1.00 56.30 279 LYS B CA 1
ATOM 3305 C C . LYS B 1 202 ? 143.459 5.160 83.840 1.00 65.79 279 LYS B C 1
ATOM 3306 O O . LYS B 1 202 ? 142.619 5.280 84.744 1.00 65.56 279 LYS B O 1
ATOM 3308 N N . ALA B 1 212 ? 134.445 17.623 94.437 1.00 83.08 289 ALA B N 1
ATOM 3309 C CA . ALA B 1 212 ? 134.019 16.362 95.037 1.00 84.78 289 ALA B CA 1
ATOM 3310 C C . ALA B 1 212 ? 133.746 16.513 96.531 1.00 90.72 289 ALA B C 1
ATOM 3311 O O . ALA B 1 212 ? 133.325 17.579 96.977 1.00 96.44 289 ALA B O 1
ATOM 3313 N N . CYS B 1 213 ? 133.989 15.442 97.289 1.00 97.31 290 CYS B N 1
ATOM 3314 C CA . CYS B 1 213 ? 133.799 15.418 98.748 1.00 105.84 290 CYS B CA 1
ATOM 3315 C C . CYS B 1 213 ? 134.394 16.620 99.496 1.00 108.84 290 CYS B C 1
ATOM 3316 O O . CYS B 1 213 ? 135.584 16.917 99.370 1.00 110.15 290 CYS B O 1
ATOM 3319 N N . GLU B 1 214 ? 133.551 17.300 100.275 1.00 102.43 291 GLU B N 1
ATOM 3320 C CA . GLU B 1 214 ? 133.936 18.531 100.974 1.00 98.46 291 GLU B CA 1
ATOM 3321 C C . GLU B 1 214 ? 135.125 18.363 101.926 1.00 94.90 291 GLU B C 1
ATOM 3322 O O . GLU B 1 214 ? 136.064 19.165 101.909 1.00 91.10 291 GLU B O 1
ATOM 3328 N N . ARG B 1 215 ? 135.070 17.320 102.753 1.00 92.15 292 ARG B N 1
ATOM 3329 C CA . ARG B 1 215 ? 136.131 17.028 103.717 1.00 91.12 292 ARG B CA 1
ATOM 3330 C C . ARG B 1 215 ? 137.451 16.826 103.006 1.00 93.78 292 ARG B C 1
ATOM 3331 O O . ARG B 1 215 ? 138.450 17.455 103.341 1.00 95.99 292 ARG B O 1
ATOM 3333 N N . HIS B 1 216 ? 137.442 15.921 102.035 1.00 96.96 293 HIS B N 1
ATOM 3334 C CA . HIS B 1 216 ? 138.639 15.580 101.279 1.00 105.03 293 HIS B CA 1
ATOM 3335 C C . HIS B 1 216 ? 139.144 16.790 100.498 1.00 107.82 293 HIS B C 1
ATOM 3336 O O . HIS B 1 216 ? 140.331 17.097 100.535 1.00 105.98 293 HIS B O 1
ATOM 3343 N N . GLU B 1 217 ? 138.230 17.508 99.848 1.00 110.86 294 GLU B N 1
ATOM 3344 C CA . GLU B 1 217 ? 138.584 18.711 99.099 1.00 110.90 294 GLU B CA 1
ATOM 3345 C C . GLU B 1 217 ? 139.235 19.718 100.038 1.00 118.31 294 GLU B C 1
ATOM 3346 O O . GLU B 1 217 ? 140.050 20.532 99.609 1.00 121.28 294 GLU B O 1
ATOM 3348 N N . SER B 1 218 ? 138.859 19.662 101.316 1.00 119.06 295 SER B N 1
ATOM 3349 C CA . SER B 1 218 ? 139.483 20.484 102.351 1.00 121.10 295 SER B CA 1
ATOM 3350 C C . SER B 1 218 ? 140.884 19.976 102.712 1.00 122.06 295 SER B C 1
ATOM 3351 O O . SER B 1 218 ? 141.695 20.732 103.242 1.00 126.23 295 SER B O 1
ATOM 3353 N N . LEU B 1 219 ? 141.157 18.696 102.458 1.00 120.36 296 LEU B N 1
ATOM 3354 C CA . LEU B 1 219 ? 142.467 18.113 102.778 1.00 105.52 296 LEU B CA 1
ATOM 3355 C C . LEU B 1 219 ? 143.490 18.123 101.627 1.00 109.86 296 LEU B C 1
ATOM 3356 O O . LEU B 1 219 ? 144.431 17.321 101.633 1.00 106.85 296 LEU B O 1
ATOM 3361 N N . ASP B 1 220 ? 143.277 18.971 100.622 1.00 112.12 297 ASP B N 1
ATOM 3362 C CA . ASP B 1 220 ? 144.227 19.164 99.517 1.00 114.07 297 ASP B CA 1
ATOM 3363 C C . ASP B 1 220 ? 144.300 17.914 98.639 1.00 116.91 297 ASP B C 1
ATOM 3364 O O . ASP B 1 220 ? 144.157 17.986 97.417 1.00 118.36 297 ASP B O 1
ATOM 3366 N N . LYS B 1 221 ? 144.542 16.772 99.278 1.00 116.08 298 LYS B N 1
ATOM 3367 C CA . LYS B 1 221 ? 144.515 15.467 98.628 1.00 111.55 298 LYS B CA 1
ATOM 3368 C C . LYS B 1 221 ? 143.610 14.501 99.423 1.00 108.49 298 LYS B C 1
ATOM 3369 O O . LYS B 1 221 ? 143.963 14.179 100.562 1.00 102.03 298 LYS B O 1
ATOM 3371 N N . SER B 1 222 ? 142.462 14.027 98.908 1.00 109.26 299 SER B N 1
ATOM 3372 C CA . SER B 1 222 ? 141.327 14.696 98.218 1.00 108.12 299 SER B CA 1
ATOM 3373 C C . SER B 1 222 ? 141.085 14.089 96.855 1.00 100.14 299 SER B C 1
ATOM 3374 O O . SER B 1 222 ? 140.638 14.774 95.939 1.00 101.55 299 SER B O 1
ATOM 3376 N N . ASN B 1 223 ? 141.371 12.804 96.718 1.00 90.83 300 ASN B N 1
ATOM 3377 C CA . ASN B 1 223 ? 141.095 12.113 95.474 1.00 81.82 300 ASN B CA 1
ATOM 3378 C C . ASN B 1 223 ? 140.863 10.626 95.717 1.00 74.04 300 ASN B C 1
ATOM 3379 O O . ASN B 1 223 ? 140.446 9.904 94.817 1.00 77.72 300 ASN B O 1
ATOM 3384 N N . VAL B 1 224 ? 141.142 10.168 96.933 1.00 63.63 301 VAL B N 1
ATOM 3385 C CA . VAL B 1 224 ? 140.929 8.769 97.278 1.00 57.01 301 VAL B CA 1
ATOM 3386 C C . VAL B 1 224 ? 139.584 8.611 97.971 1.00 62.41 301 VAL B C 1
ATOM 3387 O O . VAL B 1 224 ? 139.308 7.606 98.623 1.00 62.44 301 VAL B O 1
ATOM 3391 N N . CYS B 1 225 ? 138.754 9.636 97.821 1.00 65.76 302 CYS B N 1
ATOM 3392 C CA . CYS B 1 225 ? 137.375 9.607 98.283 1.00 64.17 302 CYS B CA 1
ATOM 3393 C C . CYS B 1 225 ? 136.553 8.685 97.401 1.00 60.42 302 CYS B C 1
ATOM 3394 O O . CYS B 1 225 ? 136.653 8.748 96.190 1.00 67.12 302 CYS B O 1
ATOM 3397 N N . THR B 1 226 ? 135.736 7.832 98.001 1.00 61.36 303 THR B N 1
ATOM 3398 C CA . THR B 1 226 ? 134.893 6.930 97.228 1.00 58.42 303 THR B CA 1
ATOM 3399 C C . THR B 1 226 ? 133.936 7.707 96.345 1.00 58.31 303 THR B C 1
ATOM 3400 O O . THR B 1 226 ? 133.491 7.208 95.326 1.00 58.71 303 THR B O 1
ATOM 3404 N N . THR B 1 227 ? 133.601 8.917 96.774 1.00 61.78 304 THR B N 1
ATOM 3405 C CA . THR B 1 227 ? 132.788 9.836 95.992 1.00 65.24 304 THR B CA 1
ATOM 3406 C C . THR B 1 227 ? 133.529 10.299 94.747 1.00 68.09 304 THR B C 1
ATOM 3407 O O . THR B 1 227 ? 132.985 10.303 93.641 1.00 72.99 304 THR B O 1
ATOM 3411 N N . SER B 1 228 ? 134.785 10.678 94.937 1.00 67.47 305 SER B N 1
ATOM 3412 C CA . SER B 1 228 ? 135.660 11.074 93.835 1.00 64.97 305 SER B CA 1
ATOM 3413 C C . SER B 1 228 ? 135.770 9.963 92.798 1.00 64.21 305 SER B C 1
ATOM 3414 O O . SER B 1 228 ? 135.536 10.180 91.617 1.00 71.94 305 SER B O 1
ATOM 3417 N N . ARG B 1 229 ? 136.168 8.782 93.244 1.00 58.30 306 ARG B N 1
ATOM 3418 C CA . ARG B 1 229 ? 136.224 7.621 92.378 1.00 57.60 306 ARG B CA 1
ATOM 3419 C C . ARG B 1 229 ? 134.903 7.409 91.657 1.00 59.18 306 ARG B C 1
ATOM 3420 O O . ARG B 1 229 ? 134.870 7.318 90.442 1.00 68.31 306 ARG B O 1
ATOM 3428 N N . VAL B 1 230 ? 133.807 7.354 92.403 1.00 53.46 307 VAL B N 1
ATOM 3429 C CA . VAL B 1 230 ? 132.533 7.045 91.784 1.00 53.25 307 VAL B CA 1
ATOM 3430 C C . VAL B 1 230 ? 132.173 8.075 90.722 1.00 59.88 307 VAL B C 1
ATOM 3431 O O . VAL B 1 230 ? 131.685 7.709 89.666 1.00 66.36 307 VAL B O 1
ATOM 3433 N N . LYS B 1 231 ? 132.493 9.343 90.943 1.00 58.44 308 LYS B N 1
ATOM 3434 C CA . LYS B 1 231 ? 132.125 10.352 89.957 1.00 53.75 308 LYS B CA 1
ATOM 3435 C C . LYS B 1 231 ? 133.042 10.234 88.740 1.00 55.79 308 LYS B C 1
ATOM 3436 O O . LYS B 1 231 ? 132.628 10.474 87.607 1.00 58.51 308 LYS B O 1
ATOM 3438 N N . ARG B 1 232 ? 134.293 9.867 88.967 1.00 53.24 309 ARG B N 1
ATOM 3439 C CA . ARG B 1 232 ? 135.208 9.664 87.851 1.00 49.14 309 ARG B CA 1
ATOM 3440 C C . ARG B 1 232 ? 134.932 8.379 87.076 1.00 53.67 309 ARG B C 1
ATOM 3441 O O . ARG B 1 232 ? 135.159 8.337 85.879 1.00 62.47 309 ARG B O 1
ATOM 3443 N N . TRP B 1 233 ? 134.434 7.336 87.735 1.00 56.66 310 TRP B N 1
ATOM 3444 C CA . TRP B 1 233 ? 134.100 6.120 86.999 1.00 58.60 310 TRP B CA 1
ATOM 3445 C C . TRP B 1 233 ? 133.038 6.444 85.967 1.00 58.63 310 TRP B C 1
ATOM 3446 O O . TRP B 1 233 ? 133.162 6.069 84.813 1.00 59.63 310 TRP B O 1
ATOM 3457 N N . VAL B 1 234 ? 131.986 7.133 86.387 1.00 61.28 311 VAL B N 1
ATOM 3458 C CA . VAL B 1 234 ? 130.879 7.424 85.487 1.00 60.03 311 VAL B CA 1
ATOM 3459 C C . VAL B 1 234 ? 131.261 8.410 84.402 1.00 60.06 311 VAL B C 1
ATOM 3460 O O . VAL B 1 234 ? 130.794 8.286 83.274 1.00 68.73 311 VAL B O 1
ATOM 3464 N N . PHE B 1 235 ? 132.103 9.383 84.728 1.00 56.11 312 PHE B N 1
ATOM 3465 C CA . PHE B 1 235 ? 132.459 10.418 83.773 1.00 49.53 312 PHE B CA 1
ATOM 3466 C C . PHE B 1 235 ? 133.089 9.795 82.547 1.00 61.54 312 PHE B C 1
ATOM 3467 O O . PHE B 1 235 ? 132.954 10.324 81.442 1.00 67.76 312 PHE B O 1
ATOM 3475 N N . THR B 1 236 ? 133.790 8.678 82.736 1.00 66.11 313 THR B N 1
ATOM 3476 C CA . THR B 1 236 ? 134.412 8.005 81.601 1.00 68.05 313 THR B CA 1
ATOM 3477 C C . THR B 1 236 ? 133.392 7.187 80.787 1.00 64.30 313 THR B C 1
ATOM 3478 O O . THR B 1 236 ? 133.505 7.100 79.562 1.00 70.70 313 THR B O 1
ATOM 3482 N N . ILE B 1 237 ? 132.396 6.604 81.450 1.00 54.23 314 ILE B N 1
ATOM 3483 C CA . ILE B 1 237 ? 131.303 5.956 80.733 1.00 44.58 314 ILE B CA 1
ATOM 3484 C C . ILE B 1 237 ? 130.482 7.025 80.035 1.00 41.54 314 ILE B C 1
ATOM 3485 O O . ILE B 1 237 ? 130.150 6.898 78.876 1.00 37.72 314 ILE B O 1
ATOM 3490 N N . LEU B 1 238 ? 130.169 8.091 80.758 1.00 49.49 315 LEU B N 1
ATOM 3491 C CA . LEU B 1 238 ? 129.476 9.243 80.191 1.00 53.55 315 LEU B CA 1
ATOM 3492 C C . LEU B 1 238 ? 130.277 9.827 79.033 1.00 59.94 315 LEU B C 1
ATOM 3493 O O . LEU B 1 238 ? 129.707 10.248 78.025 1.00 70.52 315 LEU B O 1
ATOM 3498 N N . ASP B 1 239 ? 131.593 9.882 79.188 1.00 57.69 316 ASP B N 1
ATOM 3499 C CA . ASP B 1 239 ? 132.452 10.304 78.093 1.00 57.91 316 ASP B CA 1
ATOM 3500 C C . ASP B 1 239 ? 132.208 9.527 76.820 1.00 59.42 316 ASP B C 1
ATOM 3501 O O . ASP B 1 239 ? 132.079 10.112 75.748 1.00 63.13 316 ASP B O 1
ATOM 3506 N N . ARG B 1 240 ? 132.133 8.208 76.943 1.00 54.32 317 ARG B N 1
ATOM 3507 C CA . ARG B 1 240 ? 132.079 7.363 75.766 1.00 53.90 317 ARG B CA 1
ATOM 3508 C C . ARG B 1 240 ? 130.674 7.023 75.298 1.00 56.18 317 ARG B C 1
ATOM 3509 O O . ARG B 1 240 ? 130.461 6.756 74.116 1.00 49.25 317 ARG B O 1
ATOM 3517 N N . CYS B 1 241 ? 129.712 7.122 76.207 1.00 57.98 318 CYS B N 1
ATOM 3518 C CA . CYS B 1 241 ? 128.350 6.658 75.949 1.00 58.86 318 CYS B CA 1
ATOM 3519 C C . CYS B 1 241 ? 127.399 7.771 75.509 1.00 52.73 318 CYS B C 1
ATOM 3520 O O . CYS B 1 241 ? 126.488 7.522 74.728 1.00 46.90 318 CYS B O 1
ATOM 3523 N N . CYS B 1 242 ? 127.580 8.980 76.030 1.00 55.73 319 CYS B N 1
ATOM 3524 C CA . CYS B 1 242 ? 126.668 10.075 75.712 1.00 56.33 319 CYS B CA 1
ATOM 3525 C C . CYS B 1 242 ? 126.577 10.545 74.258 1.00 63.19 319 CYS B C 1
ATOM 3526 O O . CYS B 1 242 ? 125.486 10.578 73.712 1.00 72.87 319 CYS B O 1
ATOM 3529 N N . PRO B 1 243 ? 127.704 10.900 73.611 1.00 72.04 320 PRO B N 1
ATOM 3530 C CA . PRO B 1 243 ? 127.471 11.375 72.240 1.00 76.73 320 PRO B CA 1
ATOM 3531 C C . PRO B 1 243 ? 127.129 10.241 71.262 1.00 77.09 320 PRO B C 1
ATOM 3532 O O . PRO B 1 243 ? 126.536 10.512 70.216 1.00 77.71 320 PRO B O 1
ATOM 3536 N N . LEU B 1 244 ? 127.426 8.992 71.608 1.00 70.24 321 LEU B N 1
ATOM 3537 C CA . LEU B 1 244 ? 126.945 7.881 70.791 1.00 64.82 321 LEU B CA 1
ATOM 3538 C C . LEU B 1 244 ? 125.436 7.922 70.623 1.00 66.62 321 LEU B C 1
ATOM 3539 O O . LEU B 1 244 ? 124.891 7.288 69.727 1.00 78.74 321 LEU B O 1
ATOM 3544 N N . LEU B 1 245 ? 124.769 8.679 71.486 1.00 61.30 322 LEU B N 1
ATOM 3545 C CA . LEU B 1 245 ? 123.317 8.834 71.474 1.00 54.55 322 LEU B CA 1
ATOM 3546 C C . LEU B 1 245 ? 122.950 10.304 71.301 1.00 56.76 322 LEU B C 1
ATOM 3547 O O . LEU B 1 245 ? 121.777 10.688 71.354 1.00 58.33 322 LEU B O 1
ATOM 3552 N N . GLY B 1 246 ? 123.974 11.114 71.055 1.00 59.71 323 GLY B N 1
ATOM 3553 C CA . GLY B 1 246 ? 123.808 12.543 70.884 1.00 64.43 323 GLY B CA 1
ATOM 3554 C C . GLY B 1 246 ? 123.244 13.263 72.082 1.00 70.23 323 GLY B C 1
ATOM 3555 O O . GLY B 1 246 ? 122.082 13.677 72.098 1.00 69.96 323 GLY B O 1
ATOM 3556 N N . ILE B 1 247 ? 124.097 13.394 73.091 1.00 75.75 324 ILE B N 1
ATOM 3557 C CA . ILE B 1 247 ? 123.784 14.090 74.327 1.00 74.07 324 ILE B CA 1
ATOM 3558 C C . ILE B 1 247 ? 124.889 15.088 74.624 1.00 82.63 324 ILE B C 1
ATOM 3559 O O . ILE B 1 247 ? 126.057 14.714 74.695 1.00 82.13 324 ILE B O 1
ATOM 3564 N N . PRO B 1 248 ? 124.526 16.364 74.803 1.00 95.34 325 PRO B N 1
ATOM 3565 C CA . PRO B 1 248 ? 125.577 17.315 75.155 1.00 97.02 325 PRO B CA 1
ATOM 3566 C C . PRO B 1 248 ? 126.056 16.971 76.549 1.00 97.95 325 PRO B C 1
ATOM 3567 O O . PRO B 1 248 ? 125.241 16.769 77.450 1.00 103.04 325 PRO B O 1
ATOM 3571 N N . LEU B 1 249 ? 127.364 16.893 76.730 1.00 84.77 326 LEU B N 1
ATOM 3572 C CA . LEU B 1 249 ? 127.880 16.434 77.998 1.00 78.67 326 LEU B CA 1
ATOM 3573 C C . LEU B 1 249 ? 127.848 17.640 78.918 1.00 80.20 326 LEU B C 1
ATOM 3574 O O . LEU B 1 249 ? 128.841 18.334 79.088 1.00 83.75 326 LEU B O 1
ATOM 3579 N N . GLN B 1 250 ? 126.693 17.872 79.529 1.00 82.43 327 GLN B N 1
ATOM 3580 C CA . GLN B 1 250 ? 126.508 19.049 80.361 1.00 86.06 327 GLN B CA 1
ATOM 3581 C C . GLN B 1 250 ? 127.440 18.974 81.558 1.00 86.51 327 GLN B C 1
ATOM 3582 O O . GLN B 1 250 ? 127.530 17.940 82.219 1.00 86.44 327 GLN B O 1
ATOM 3584 N N . PRO B 1 251 ? 128.126 20.090 81.846 1.00 87.40 328 PRO B N 1
ATOM 3585 C CA . PRO B 1 251 ? 129.124 20.173 82.916 1.00 86.50 328 PRO B CA 1
ATOM 3586 C C . PRO B 1 251 ? 128.501 20.116 84.298 1.00 89.61 328 PRO B C 1
ATOM 3587 O O . PRO B 1 251 ? 127.498 20.779 84.559 1.00 92.98 328 PRO B O 1
ATOM 3591 N N . GLY B 1 252 ? 129.125 19.356 85.190 1.00 90.23 329 GLY B N 1
ATOM 3592 C CA . GLY B 1 252 ? 128.561 19.128 86.503 1.00 94.28 329 GLY B CA 1
ATOM 3593 C C . GLY B 1 252 ? 127.500 18.051 86.428 1.00 94.96 329 GLY B C 1
ATOM 3594 O O . GLY B 1 252 ? 126.792 17.790 87.401 1.00 100.25 329 GLY B O 1
ATOM 3595 N N . LYS B 1 253 ? 127.383 17.430 85.259 1.00 85.87 330 LYS B N 1
ATOM 3596 C CA . LYS B 1 253 ? 126.425 16.357 85.066 1.00 73.31 330 LYS B CA 1
ATOM 3597 C C . LYS B 1 253 ? 127.114 15.146 84.439 1.00 69.60 330 LYS B C 1
ATOM 3598 O O . LYS B 1 253 ? 127.150 14.076 85.041 1.00 68.06 330 LYS B O 1
ATOM 3600 N N . HIS B 1 254 ? 127.682 15.322 83.250 1.00 66.94 331 HIS B N 1
ATOM 3601 C CA . HIS B 1 254 ? 128.424 14.244 82.595 1.00 68.75 331 HIS B CA 1
ATOM 3602 C C . HIS B 1 254 ? 129.908 14.489 82.659 1.00 74.86 331 HIS B C 1
ATOM 3603 O O . HIS B 1 254 ? 130.709 13.559 82.611 1.00 76.47 331 HIS B O 1
ATOM 3610 N N . LEU B 1 255 ? 130.260 15.765 82.741 1.00 85.69 332 LEU B N 1
ATOM 3611 C CA . LEU B 1 255 ? 131.647 16.203 82.814 1.00 85.98 332 LEU B CA 1
ATOM 3612 C C . LEU B 1 255 ? 131.864 16.825 84.187 1.00 87.11 332 LEU B C 1
ATOM 3613 O O . LEU B 1 255 ? 130.894 17.090 84.905 1.00 90.46 332 LEU B O 1
ATOM 3615 N N . PRO B 1 256 ? 133.130 17.053 84.571 1.00 83.90 333 PRO B N 1
ATOM 3616 C CA . PRO B 1 256 ? 133.308 17.786 85.827 1.00 87.24 333 PRO B CA 1
ATOM 3617 C C . PRO B 1 256 ? 132.923 19.256 85.675 1.00 96.36 333 PRO B C 1
ATOM 3618 O O . PRO B 1 256 ? 132.748 19.699 84.538 1.00 104.26 333 PRO B O 1
ATOM 3622 N N . PHE B 1 257 ? 132.767 19.959 86.801 1.00 94.56 334 PHE B N 1
ATOM 3623 C CA . PHE B 1 257 ? 132.456 21.398 86.883 1.00 95.22 334 PHE B CA 1
ATOM 3624 C C . PHE B 1 257 ? 130.949 21.626 86.817 1.00 99.03 334 PHE B C 1
ATOM 3625 O O . PHE B 1 257 ? 130.252 21.576 87.834 1.00 101.46 334 PHE B O 1
ATOM 3627 N N . ARG C 1 10 ? 128.391 19.674 38.463 1.00 90.84 87 ARG C N 1
ATOM 3628 C CA . ARG C 1 10 ? 127.864 18.320 38.344 1.00 91.57 87 ARG C CA 1
ATOM 3629 C C . ARG C 1 10 ? 128.587 17.381 39.294 1.00 91.19 87 ARG C C 1
ATOM 3630 O O . ARG C 1 10 ? 128.120 16.273 39.557 1.00 88.72 87 ARG C O 1
ATOM 3632 N N . GLU C 1 11 ? 129.727 17.849 39.798 1.00 97.86 88 GLU C N 1
ATOM 3633 C CA . GLU C 1 11 ? 130.607 17.123 40.724 1.00 101.19 88 GLU C CA 1
ATOM 3634 C C . GLU C 1 11 ? 130.691 15.613 40.505 1.00 113.19 88 GLU C C 1
ATOM 3635 O O . GLU C 1 11 ? 130.921 14.851 41.445 1.00 111.39 88 GLU C O 1
ATOM 3637 N N . MET C 1 12 ? 130.508 15.196 39.259 1.00 128.01 89 MET C N 1
ATOM 3638 C CA . MET C 1 12 ? 130.697 13.813 38.874 1.00 132.31 89 MET C CA 1
ATOM 3639 C C . MET C 1 12 ? 131.241 13.825 37.444 1.00 130.24 89 MET C C 1
ATOM 3640 O O . MET C 1 12 ? 130.908 12.959 36.619 1.00 129.48 89 MET C O 1
ATOM 3645 N N . LYS C 1 13 ? 132.054 14.841 37.150 1.00 126.70 90 LYS C N 1
ATOM 3646 C CA . LYS C 1 13 ? 132.746 14.940 35.864 1.00 122.73 90 LYS C CA 1
ATOM 3647 C C . LYS C 1 13 ? 133.660 13.737 35.652 1.00 125.95 90 LYS C C 1
ATOM 3648 O O . LYS C 1 13 ? 133.239 12.774 35.035 1.00 122.93 90 LYS C O 1
ATOM 3654 N N . ASN C 1 14 ? 134.842 13.740 36.269 1.00 125.02 91 ASN C N 1
ATOM 3655 C CA . ASN C 1 14 ? 135.789 12.631 36.144 1.00 129.20 91 ASN C CA 1
ATOM 3656 C C . ASN C 1 14 ? 135.080 11.305 36.533 1.00 133.25 91 ASN C C 1
ATOM 3657 O O . ASN C 1 14 ? 134.917 10.377 35.689 1.00 133.54 91 ASN C O 1
ATOM 3662 N N . ALA C 1 15 ? 134.601 11.294 37.789 1.00 133.55 92 ALA C N 1
ATOM 3663 C CA . ALA C 1 15 ? 133.914 10.185 38.435 1.00 130.80 92 ALA C CA 1
ATOM 3664 C C . ALA C 1 15 ? 133.078 9.215 37.610 1.00 124.16 92 ALA C C 1
ATOM 3665 O O . ALA C 1 15 ? 133.349 8.019 37.612 1.00 128.27 92 ALA C O 1
ATOM 3667 N N . GLU C 1 16 ? 132.069 9.696 36.905 1.00 111.15 93 GLU C N 1
ATOM 3668 C CA . GLU C 1 16 ? 131.216 8.727 36.236 1.00 99.61 93 GLU C CA 1
ATOM 3669 C C . GLU C 1 16 ? 131.588 8.717 34.776 1.00 93.27 93 GLU C C 1
ATOM 3670 O O . GLU C 1 16 ? 131.204 7.814 34.040 1.00 90.43 93 GLU C O 1
ATOM 3676 N N . ASP C 1 17 ? 132.354 9.716 34.357 1.00 88.65 94 ASP C N 1
ATOM 3677 C CA . ASP C 1 17 ? 132.988 9.619 33.057 1.00 87.64 94 ASP C CA 1
ATOM 3678 C C . ASP C 1 17 ? 134.218 8.713 33.100 1.00 82.86 94 ASP C C 1
ATOM 3679 O O . ASP C 1 17 ? 134.439 7.991 32.133 1.00 83.58 94 ASP C O 1
ATOM 3684 N N . ASN C 1 18 ? 134.994 8.723 34.198 1.00 76.90 95 ASN C N 1
ATOM 3685 C CA . ASN C 1 18 ? 136.071 7.731 34.348 1.00 80.02 95 ASN C CA 1
ATOM 3686 C C . ASN C 1 18 ? 135.500 6.395 34.372 1.00 77.83 95 ASN C C 1
ATOM 3687 O O . ASN C 1 18 ? 135.968 5.530 33.674 1.00 82.17 95 ASN C O 1
ATOM 3692 N N . GLU C 1 19 ? 134.377 6.257 35.059 1.00 66.45 96 GLU C N 1
ATOM 3693 C CA . GLU C 1 19 ? 133.914 4.915 35.344 1.00 63.40 96 GLU C CA 1
ATOM 3694 C C . GLU C 1 19 ? 133.722 4.341 33.961 1.00 72.00 96 GLU C C 1
ATOM 3695 O O . GLU C 1 19 ? 134.219 3.277 33.675 1.00 74.10 96 GLU C O 1
ATOM 3701 N N . LYS C 1 20 ? 133.149 5.116 33.045 1.00 74.82 97 LYS C N 1
ATOM 3702 C CA . LYS C 1 20 ? 133.163 4.673 31.653 1.00 75.84 97 LYS C CA 1
ATOM 3703 C C . LYS C 1 20 ? 134.575 4.819 31.050 1.00 81.01 97 LYS C C 1
ATOM 3704 O O . LYS C 1 20 ? 135.077 3.867 30.462 1.00 90.37 97 LYS C O 1
ATOM 3710 N N . LYS C 1 21 ? 135.247 5.960 31.234 1.00 72.45 98 LYS C N 1
ATOM 3711 C CA . LYS C 1 21 ? 136.568 6.118 30.618 1.00 59.79 98 LYS C CA 1
ATOM 3712 C C . LYS C 1 21 ? 137.572 5.117 31.129 1.00 64.81 98 LYS C C 1
ATOM 3713 O O . LYS C 1 21 ? 138.354 4.573 30.366 1.00 75.54 98 LYS C O 1
ATOM 3719 N N . ASP C 1 22 ? 137.500 4.821 32.413 1.00 59.56 99 ASP C N 1
ATOM 3720 C CA . ASP C 1 22 ? 138.427 3.892 33.015 1.00 57.45 99 ASP C CA 1
ATOM 3721 C C . ASP C 1 22 ? 138.098 2.499 32.498 1.00 60.67 99 ASP C C 1
ATOM 3722 O O . ASP C 1 22 ? 138.990 1.759 32.102 1.00 63.07 99 ASP C O 1
ATOM 3727 N N . ILE C 1 23 ? 136.816 2.147 32.471 1.00 56.91 100 ILE C N 1
ATOM 3728 C CA . ILE C 1 23 ? 136.440 0.824 31.991 1.00 49.41 100 ILE C CA 1
ATOM 3729 C C . ILE C 1 23 ? 136.862 0.659 30.546 1.00 54.17 100 ILE C C 1
ATOM 3730 O O . ILE C 1 23 ? 137.310 -0.408 30.149 1.00 58.91 100 ILE C O 1
ATOM 3735 N N . GLN C 1 24 ? 136.766 1.733 29.773 1.00 53.53 101 GLN C N 1
ATOM 3736 C CA . GLN C 1 24 ? 137.145 1.684 28.370 1.00 49.77 101 GLN C CA 1
ATOM 3737 C C . GLN C 1 24 ? 138.620 1.385 28.255 1.00 56.59 101 GLN C C 1
ATOM 3738 O O . GLN C 1 24 ? 139.022 0.473 27.547 1.00 65.41 101 GLN C O 1
ATOM 3744 N N . ASN C 1 25 ? 139.425 2.153 28.977 1.00 53.70 102 ASN C N 1
ATOM 3745 C CA . ASN C 1 25 ? 140.858 1.944 29.007 1.00 49.62 102 ASN C CA 1
ATOM 3746 C C . ASN C 1 25 ? 141.210 0.540 29.406 1.00 41.21 102 ASN C C 1
ATOM 3747 O O . ASN C 1 25 ? 142.012 -0.103 28.781 1.00 49.38 102 ASN C O 1
ATOM 3752 N N . ILE C 1 26 ? 140.551 0.040 30.425 1.00 47.65 103 ILE C N 1
ATOM 3753 C CA . ILE C 1 26 ? 140.841 -1.300 30.885 1.00 48.59 103 ILE C CA 1
ATOM 3754 C C . ILE C 1 26 ? 140.558 -2.248 29.737 1.00 51.56 103 ILE C C 1
ATOM 3755 O O . ILE C 1 26 ? 141.407 -3.036 29.367 1.00 51.63 103 ILE C O 1
ATOM 3760 N N . VAL C 1 27 ? 139.402 -2.119 29.110 1.00 58.21 104 VAL C N 1
ATOM 3761 C CA . VAL C 1 27 ? 139.019 -3.131 28.147 1.00 53.91 104 VAL C CA 1
ATOM 3762 C C . VAL C 1 27 ? 139.730 -2.902 26.825 1.00 58.98 104 VAL C C 1
ATOM 3763 O O . VAL C 1 27 ? 140.224 -3.854 26.226 1.00 66.79 104 VAL C O 1
ATOM 3767 N N . LYS C 1 28 ? 139.831 -1.640 26.405 1.00 57.37 105 LYS C N 1
ATOM 3768 C CA . LYS C 1 28 ? 140.431 -1.292 25.119 1.00 53.29 105 LYS C CA 1
ATOM 3769 C C . LYS C 1 28 ? 141.858 -1.752 25.091 1.00 48.91 105 LYS C C 1
ATOM 3770 O O . LYS C 1 28 ? 142.288 -2.439 24.173 1.00 60.66 105 LYS C O 1
ATOM 3776 N N . LEU C 1 29 ? 142.588 -1.389 26.128 1.00 41.10 106 LEU C N 1
ATOM 3777 C CA . LEU C 1 29 ? 143.995 -1.711 26.172 1.00 49.25 106 LEU C CA 1
ATOM 3778 C C . LEU C 1 29 ? 144.247 -3.203 26.338 1.00 48.02 106 LEU C C 1
ATOM 3779 O O . LEU C 1 29 ? 145.167 -3.739 25.745 1.00 50.32 106 LEU C O 1
ATOM 3784 N N . LYS C 1 30 ? 143.392 -3.891 27.077 1.00 49.07 107 LYS C N 1
ATOM 3785 C CA . LYS C 1 30 ? 143.619 -5.308 27.322 1.00 55.60 107 LYS C CA 1
ATOM 3786 C C . LYS C 1 30 ? 143.230 -6.187 26.140 1.00 60.77 107 LYS C C 1
ATOM 3787 O O . LYS C 1 30 ? 143.648 -7.340 26.062 1.00 66.41 107 LYS C O 1
ATOM 3793 N N . VAL C 1 31 ? 142.462 -5.653 25.203 1.00 56.67 108 VAL C N 1
ATOM 3794 C CA . VAL C 1 31 ? 142.138 -6.455 24.041 1.00 59.74 108 VAL C CA 1
ATOM 3795 C C . VAL C 1 31 ? 143.191 -6.242 22.989 1.00 57.33 108 VAL C C 1
ATOM 3796 O O . VAL C 1 31 ? 143.531 -7.161 22.251 1.00 58.61 108 VAL C O 1
ATOM 3800 N N . PHE C 1 32 ? 143.731 -5.031 22.957 1.00 56.71 109 PHE C N 1
ATOM 3801 C CA . PHE C 1 32 ? 144.753 -4.684 21.999 1.00 59.13 109 PHE C CA 1
ATOM 3802 C C . PHE C 1 32 ? 146.053 -5.434 22.214 1.00 62.07 109 PHE C C 1
ATOM 3803 O O . PHE C 1 32 ? 146.645 -5.913 21.259 1.00 74.63 109 PHE C O 1
ATOM 3811 N N . ASP C 1 33 ? 146.495 -5.595 23.448 1.00 69.22 110 ASP C N 1
ATOM 3812 C CA . ASP C 1 33 ? 147.673 -6.434 23.627 1.00 77.32 110 ASP C CA 1
ATOM 3813 C C . ASP C 1 33 ? 147.251 -7.853 23.994 1.00 66.80 110 ASP C C 1
ATOM 3814 O O . ASP C 1 33 ? 147.945 -8.591 24.701 1.00 62.10 110 ASP C O 1
ATOM 3819 N N . GLN C 1 34 ? 146.059 -8.164 23.489 1.00 56.19 111 GLN C N 1
ATOM 3820 C CA . GLN C 1 34 ? 145.538 -9.511 23.300 1.00 50.90 111 GLN C CA 1
ATOM 3821 C C . GLN C 1 34 ? 145.619 -10.488 24.440 1.00 59.51 111 GLN C C 1
ATOM 3822 O O . GLN C 1 34 ? 146.151 -11.586 24.269 1.00 63.91 111 GLN C O 1
ATOM 3828 N N . SER C 1 35 ? 145.021 -10.112 25.569 1.00 64.01 112 SER C N 1
ATOM 3829 C CA . SER C 1 35 ? 145.020 -10.930 26.774 1.00 64.97 112 SER C CA 1
ATOM 3830 C C . SER C 1 35 ? 143.639 -10.914 27.403 1.00 64.82 112 SER C C 1
ATOM 3831 O O . SER C 1 35 ? 143.445 -11.416 28.513 1.00 67.07 112 SER C O 1
ATOM 3834 N N . ILE C 1 36 ? 142.667 -10.380 26.671 1.00 62.53 113 ILE C N 1
ATOM 3835 C CA . ILE C 1 36 ? 141.386 -10.054 27.277 1.00 55.39 113 ILE C CA 1
ATOM 3836 C C . ILE C 1 36 ? 140.613 -11.322 27.618 1.00 58.86 113 ILE C C 1
ATOM 3837 O O . ILE C 1 36 ? 139.796 -11.343 28.530 1.00 64.18 113 ILE C O 1
ATOM 3842 N N . LYS C 1 37 ? 140.896 -12.389 26.892 1.00 62.75 114 LYS C N 1
ATOM 3843 C CA . LYS C 1 37 ? 140.255 -13.664 27.133 1.00 65.82 114 LYS C CA 1
ATOM 3844 C C . LYS C 1 37 ? 140.714 -14.276 28.443 1.00 61.90 114 LYS C C 1
ATOM 3845 O O . LYS C 1 37 ? 140.030 -15.110 29.014 1.00 62.59 114 LYS C O 1
ATOM 3851 N N . THR C 1 38 ? 141.865 -13.846 28.934 1.00 58.31 115 THR C N 1
ATOM 3852 C CA . THR C 1 38 ? 142.471 -14.542 30.050 1.00 62.14 115 THR C CA 1
ATOM 3853 C C . THR C 1 38 ? 142.532 -13.701 31.318 1.00 70.07 115 THR C C 1
ATOM 3854 O O . THR C 1 38 ? 142.861 -14.208 32.400 1.00 81.14 115 THR C O 1
ATOM 3858 N N . GLU C 1 39 ? 142.202 -12.423 31.196 1.00 61.73 116 GLU C N 1
ATOM 3859 C CA . GLU C 1 39 ? 142.272 -11.541 32.347 1.00 54.12 116 GLU C CA 1
ATOM 3860 C C . GLU C 1 39 ? 141.192 -11.891 33.336 1.00 52.41 116 GLU C C 1
ATOM 3861 O O . GLU C 1 39 ? 140.177 -12.447 32.967 1.00 62.89 116 GLU C O 1
ATOM 3867 N N . ASP C 1 40 ? 141.451 -11.622 34.605 1.00 48.31 117 ASP C N 1
ATOM 3868 C CA . ASP C 1 40 ? 140.517 -11.931 35.672 1.00 41.72 117 ASP C CA 1
ATOM 3869 C C . ASP C 1 40 ? 139.722 -10.692 36.039 1.00 43.36 117 ASP C C 1
ATOM 3870 O O . ASP C 1 40 ? 140.288 -9.629 36.262 1.00 51.56 117 ASP C O 1
ATOM 3875 N N . PHE C 1 41 ? 138.402 -10.834 36.076 1.00 45.61 118 PHE C N 1
ATOM 3876 C CA . PHE C 1 41 ? 137.502 -9.751 36.470 1.00 47.15 118 PHE C CA 1
ATOM 3877 C C . PHE C 1 41 ? 136.750 -10.127 37.746 1.00 45.93 118 PHE C C 1
ATOM 3878 O O . PHE C 1 41 ? 136.552 -11.313 38.023 1.00 42.66 118 PHE C O 1
ATOM 3886 N N . TYR C 1 42 ? 136.330 -9.121 38.513 1.00 46.53 119 TYR C N 1
ATOM 3887 C CA . TYR C 1 42 ? 135.677 -9.364 39.807 1.00 51.21 119 TYR C CA 1
ATOM 3888 C C . TYR C 1 42 ? 134.263 -8.763 39.893 1.00 46.71 119 TYR C C 1
ATOM 3889 O O . TYR C 1 42 ? 134.076 -7.567 39.698 1.00 46.47 119 TYR C O 1
ATOM 3898 N N . VAL C 1 43 ? 133.270 -9.597 40.200 1.00 50.53 120 VAL C N 1
ATOM 3899 C CA . VAL C 1 43 ? 131.877 -9.123 40.330 1.00 49.44 120 VAL C CA 1
ATOM 3900 C C . VAL C 1 43 ? 131.286 -9.301 41.750 1.00 46.48 120 VAL C C 1
ATOM 3901 O O . VAL C 1 43 ? 131.438 -10.355 42.366 1.00 47.07 120 VAL C O 1
ATOM 3905 N N . ILE C 1 44 ? 130.561 -8.301 42.243 1.00 41.80 121 ILE C N 1
ATOM 3906 C CA . ILE C 1 44 ? 130.072 -8.361 43.621 1.00 44.96 121 ILE C CA 1
ATOM 3907 C C . ILE C 1 44 ? 128.549 -8.095 43.815 1.00 47.68 121 ILE C C 1
ATOM 3908 O O . ILE C 1 44 ? 127.912 -7.342 43.077 1.00 44.91 121 ILE C O 1
ATOM 3913 N N . ASP C 1 45 ? 127.982 -8.776 44.809 1.00 46.68 122 ASP C N 1
ATOM 3914 C CA . ASP C 1 45 ? 126.606 -8.575 45.253 1.00 43.14 122 ASP C CA 1
ATOM 3915 C C . ASP C 1 45 ? 126.553 -8.607 46.791 1.00 44.83 122 ASP C C 1
ATOM 3916 O O . ASP C 1 45 ? 127.435 -9.187 47.432 1.00 37.99 122 ASP C O 1
ATOM 3921 N N . VAL C 1 46 ? 125.550 -7.952 47.379 1.00 42.53 123 VAL C N 1
ATOM 3922 C CA . VAL C 1 46 ? 125.303 -8.029 48.820 1.00 34.20 123 VAL C CA 1
ATOM 3923 C C . VAL C 1 46 ? 123.831 -8.221 49.071 1.00 35.08 123 VAL C C 1
ATOM 3924 O O . VAL C 1 46 ? 123.017 -7.822 48.260 1.00 45.09 123 VAL C O 1
ATOM 3928 N N . ASN C 1 47 ? 123.492 -8.879 50.173 1.00 36.02 124 ASN C N 1
ATOM 3929 C CA . ASN C 1 47 ? 122.163 -8.778 50.775 1.00 29.87 124 ASN C CA 1
ATOM 3930 C C . ASN C 1 47 ? 122.230 -7.964 52.048 1.00 33.51 124 ASN C C 1
ATOM 3931 O O . ASN C 1 47 ? 123.089 -8.201 52.899 1.00 40.22 124 ASN C O 1
ATOM 3936 N N . SER C 1 48 ? 121.367 -6.971 52.169 1.00 33.48 125 SER C N 1
ATOM 3937 C CA . SER C 1 48 ? 121.266 -6.241 53.427 1.00 40.83 125 SER C CA 1
ATOM 3938 C C . SER C 1 48 ? 119.882 -6.438 54.113 1.00 44.64 125 SER C C 1
ATOM 3939 O O . SER C 1 48 ? 118.854 -6.443 53.439 1.00 48.66 125 SER C O 1
ATOM 3942 N N . TYR C 1 49 ? 119.869 -6.690 55.428 1.00 46.60 126 TYR C N 1
ATOM 3943 C CA . TYR C 1 49 ? 118.610 -6.801 56.201 1.00 48.60 126 TYR C CA 1
ATOM 3944 C C . TYR C 1 49 ? 117.720 -5.595 55.951 1.00 54.03 126 TYR C C 1
ATOM 3945 O O . TYR C 1 49 ? 116.549 -5.741 55.611 1.00 62.90 126 TYR C O 1
ATOM 3954 N N . CYS C 1 50 ? 118.295 -4.406 56.116 1.00 50.60 127 CYS C N 1
ATOM 3955 C CA . CYS C 1 50 ? 117.589 -3.150 55.883 1.00 52.69 127 CYS C CA 1
ATOM 3956 C C . CYS C 1 50 ? 118.603 -2.016 55.821 1.00 50.39 127 CYS C C 1
ATOM 3957 O O . CYS C 1 50 ? 119.792 -2.245 55.972 1.00 50.96 127 CYS C O 1
ATOM 3960 N N . LYS C 1 51 ? 118.144 -0.790 55.611 1.00 49.42 128 LYS C N 1
ATOM 3961 C CA . LYS C 1 51 ? 119.065 0.333 55.668 1.00 49.32 128 LYS C CA 1
ATOM 3962 C C . LYS C 1 51 ? 118.744 1.229 56.864 1.00 58.31 128 LYS C C 1
ATOM 3963 O O . LYS C 1 51 ? 117.870 2.094 56.800 1.00 54.93 128 LYS C O 1
ATOM 3969 N N . ALA C 1 52 ? 119.454 0.961 57.961 1.00 63.65 129 ALA C N 1
ATOM 3970 C CA . ALA C 1 52 ? 119.308 1.640 59.247 1.00 66.59 129 ALA C CA 1
ATOM 3971 C C . ALA C 1 52 ? 120.424 2.648 59.547 1.00 72.32 129 ALA C C 1
ATOM 3972 O O . ALA C 1 52 ? 121.601 2.279 59.597 1.00 75.60 129 ALA C O 1
ATOM 3974 N N . ASN C 1 53 ? 120.044 3.906 59.766 1.00 74.87 130 ASN C N 1
ATOM 3975 C CA . ASN C 1 53 ? 120.963 4.970 60.197 1.00 75.16 130 ASN C CA 1
ATOM 3976 C C . ASN C 1 53 ? 122.093 5.285 59.220 1.00 76.01 130 ASN C C 1
ATOM 3977 O O . ASN C 1 53 ? 123.226 5.528 59.640 1.00 75.22 130 ASN C O 1
ATOM 3982 N N . GLY C 1 54 ? 121.790 5.303 57.926 1.00 75.41 131 GLY C N 1
ATOM 3983 C CA . GLY C 1 54 ? 122.788 5.661 56.936 1.00 71.37 131 GLY C CA 1
ATOM 3984 C C . GLY C 1 54 ? 123.532 4.460 56.403 1.00 65.79 131 GLY C C 1
ATOM 3985 O O . GLY C 1 54 ? 124.172 4.539 55.361 1.00 76.19 131 GLY C O 1
ATOM 3986 N N . ASP C 1 55 ? 123.456 3.351 57.131 1.00 56.98 132 ASP C N 1
ATOM 3987 C CA . ASP C 1 55 ? 124.186 2.136 56.790 1.00 52.49 132 ASP C CA 1
ATOM 3988 C C . ASP C 1 55 ? 123.293 0.987 56.337 1.00 46.01 132 ASP C C 1
ATOM 3989 O O . ASP C 1 55 ? 122.164 0.877 56.763 1.00 50.17 132 ASP C O 1
ATOM 3994 N N . TYR C 1 56 ? 123.805 0.130 55.467 1.00 42.11 133 TYR C N 1
ATOM 3995 C CA . TYR C 1 56 ? 123.106 -1.101 55.121 1.00 39.98 133 TYR C CA 1
ATOM 3996 C C . TYR C 1 56 ? 123.535 -2.174 56.098 1.00 35.50 133 TYR C C 1
ATOM 3997 O O . TYR C 1 56 ? 124.714 -2.442 56.280 1.00 48.17 133 TYR C O 1
ATOM 4006 N N . LEU C 1 57 ? 122.578 -2.790 56.747 1.00 34.41 134 LEU C N 1
ATOM 4007 C CA . LEU C 1 57 ? 122.906 -3.893 57.618 1.00 41.80 134 LEU C CA 1
ATOM 4008 C C . LEU C 1 57 ? 123.224 -5.097 56.760 1.00 43.09 134 LEU C C 1
ATOM 4009 O O . LEU C 1 57 ? 122.330 -5.763 56.268 1.00 41.89 134 LEU C O 1
ATOM 4014 N N . ILE C 1 58 ? 124.499 -5.350 56.527 1.00 37.62 135 ILE C N 1
ATOM 4015 C CA . ILE C 1 58 ? 124.832 -6.431 55.629 1.00 36.20 135 ILE C CA 1
ATOM 4016 C C . ILE C 1 58 ? 124.553 -7.765 56.291 1.00 37.10 135 ILE C C 1
ATOM 4017 O O . ILE C 1 58 ? 124.813 -7.952 57.469 1.00 48.73 135 ILE C O 1
ATOM 4022 N N . GLY C 1 59 ? 123.943 -8.664 55.548 1.00 31.69 136 GLY C N 1
ATOM 4023 C CA . GLY C 1 59 ? 123.696 -9.985 56.051 1.00 33.04 136 GLY C CA 1
ATOM 4024 C C . GLY C 1 59 ? 124.380 -10.996 55.168 1.00 37.24 136 GLY C C 1
ATOM 4025 O O . GLY C 1 59 ? 124.642 -12.110 55.600 1.00 40.96 136 GLY C O 1
ATOM 4026 N N . GLU C 1 60 ? 124.681 -10.598 53.930 1.00 38.29 137 GLU C N 1
ATOM 4027 C CA . GLU C 1 60 ? 125.340 -11.488 52.973 1.00 40.87 137 GLU C CA 1
ATOM 4028 C C . GLU C 1 60 ? 126.086 -10.781 51.836 1.00 44.39 137 GLU C C 1
ATOM 4029 O O . GLU C 1 60 ? 125.705 -9.698 51.412 1.00 51.39 137 GLU C O 1
ATOM 4035 N N . PHE C 1 61 ? 127.128 -11.418 51.314 1.00 39.47 138 PHE C N 1
ATOM 4036 C CA . PHE C 1 61 ? 127.716 -10.957 50.070 1.00 45.62 138 PHE C CA 1
ATOM 4037 C C . PHE C 1 61 ? 128.517 -12.044 49.382 1.00 47.01 138 PHE C C 1
ATOM 4038 O O . PHE C 1 61 ? 128.952 -13.007 50.010 1.00 38.90 138 PHE C O 1
ATOM 4046 N N . THR C 1 62 ? 128.703 -11.868 48.079 1.00 45.36 139 THR C N 1
ATOM 4047 C CA . THR C 1 62 ? 129.690 -12.631 47.343 1.00 44.28 139 THR C CA 1
ATOM 4048 C C . THR C 1 62 ? 130.441 -11.717 46.379 1.00 41.29 139 THR C C 1
ATOM 4049 O O . THR C 1 62 ? 129.842 -10.826 45.795 1.00 29.10 139 THR C O 1
ATOM 4053 N N . VAL C 1 63 ? 131.761 -11.895 46.291 1.00 37.20 140 VAL C N 1
ATOM 4054 C CA . VAL C 1 63 ? 132.575 -11.317 45.211 1.00 46.57 140 VAL C CA 1
ATOM 4055 C C . VAL C 1 63 ? 133.208 -12.456 44.393 1.00 51.51 140 VAL C C 1
ATOM 4056 O O . VAL C 1 63 ? 133.826 -13.367 44.947 1.00 54.42 140 VAL C O 1
ATOM 4060 N N . THR C 1 64 ? 133.045 -12.402 43.075 1.00 49.65 141 THR C N 1
ATOM 4061 C CA . THR C 1 64 ? 133.474 -13.498 42.211 1.00 49.37 141 THR C CA 1
ATOM 4062 C C . THR C 1 64 ? 134.468 -13.082 41.161 1.00 49.09 141 THR C C 1
ATOM 4063 O O . THR C 1 64 ? 134.344 -12.023 40.565 1.00 43.62 141 THR C O 1
ATOM 4067 N N . GLN C 1 65 ? 135.427 -13.966 40.919 1.00 54.92 142 GLN C N 1
ATOM 4068 C CA . GLN C 1 65 ? 136.464 -13.771 39.933 1.00 53.14 142 GLN C CA 1
ATOM 4069 C C . GLN C 1 65 ? 136.185 -14.646 38.737 1.00 55.06 142 GLN C C 1
ATOM 4070 O O . GLN C 1 65 ? 136.060 -15.862 38.873 1.00 57.39 142 GLN C O 1
ATOM 4076 N N . PHE C 1 66 ? 136.118 -14.038 37.558 1.00 55.13 143 PHE C N 1
ATOM 4077 C CA . PHE C 1 66 ? 135.928 -14.811 36.344 1.00 53.18 143 PHE C CA 1
ATOM 4078 C C . PHE C 1 66 ? 136.764 -14.258 35.197 1.00 50.96 143 PHE C C 1
ATOM 4079 O O . PHE C 1 66 ? 137.103 -13.079 35.166 1.00 47.21 143 PHE C O 1
ATOM 4087 N N . SER C 1 67 ? 137.004 -15.104 34.208 1.00 49.99 144 SER C N 1
ATOM 4088 C CA . SER C 1 67 ? 137.673 -14.677 32.993 1.00 55.47 144 SER C CA 1
ATOM 4089 C C . SER C 1 67 ? 136.895 -15.197 31.807 1.00 60.75 144 SER C C 1
ATOM 4090 O O . SER C 1 67 ? 136.134 -16.154 31.934 1.00 66.94 144 SER C O 1
ATOM 4093 N N . LEU C 1 68 ? 137.050 -14.539 30.667 1.00 56.17 145 LEU C N 1
ATOM 4094 C CA . LEU C 1 68 ? 136.395 -14.985 29.452 1.00 57.41 145 LEU C CA 1
ATOM 4095 C C . LEU C 1 68 ? 136.782 -16.439 29.137 1.00 56.31 145 LEU C C 1
ATOM 4096 O O . LEU C 1 68 ? 135.931 -17.257 28.817 1.00 52.17 145 LEU C O 1
ATOM 4101 N N . GLN C 1 69 ? 138.068 -16.756 29.259 1.00 58.20 146 GLN C N 1
ATOM 4102 C CA . GLN C 1 69 ? 138.576 -18.090 28.935 1.00 60.05 146 GLN C CA 1
ATOM 4103 C C . GLN C 1 69 ? 138.040 -19.199 29.834 1.00 62.70 146 GLN C C 1
ATOM 4104 O O . GLN C 1 69 ? 137.519 -20.206 29.345 1.00 62.25 146 GLN C O 1
ATOM 4110 N N . ASP C 1 70 ? 138.187 -19.009 31.145 1.00 62.64 147 ASP C N 1
ATOM 4111 C CA . ASP C 1 70 ? 137.870 -20.037 32.131 1.00 61.29 147 ASP C CA 1
ATOM 4112 C C . ASP C 1 70 ? 136.447 -19.931 32.698 1.00 57.44 147 ASP C C 1
ATOM 4113 O O . ASP C 1 70 ? 135.904 -20.910 33.188 1.00 54.66 147 ASP C O 1
ATOM 4118 N N . GLY C 1 71 ? 135.832 -18.761 32.592 1.00 56.16 148 GLY C N 1
ATOM 4119 C CA . GLY C 1 71 ? 134.555 -18.529 33.235 1.00 64.71 148 GLY C CA 1
ATOM 4120 C C . GLY C 1 71 ? 134.761 -18.224 34.709 1.00 71.82 148 GLY C C 1
ATOM 4121 O O . GLY C 1 71 ? 135.787 -17.653 35.077 1.00 78.46 148 GLY C O 1
ATOM 4122 N N . VAL C 1 72 ? 133.799 -18.592 35.551 1.00 65.84 149 VAL C N 1
ATOM 4123 C CA . VAL C 1 72 ? 133.944 -18.382 36.988 1.00 66.03 149 VAL C CA 1
ATOM 4124 C C . VAL C 1 72 ? 135.086 -19.224 37.578 1.00 69.12 149 VAL C C 1
ATOM 4125 O O . VAL C 1 72 ? 135.077 -20.452 37.509 1.00 74.51 149 VAL C O 1
ATOM 4129 N N . LYS C 1 73 ? 136.079 -18.556 38.153 1.00 61.06 150 LYS C N 1
ATOM 4130 C CA . LYS C 1 73 ? 137.216 -19.267 38.702 1.00 55.93 150 LYS C CA 1
ATOM 4131 C C . LYS C 1 73 ? 136.956 -19.718 40.124 1.00 67.72 150 LYS C C 1
ATOM 4132 O O . LYS C 1 73 ? 137.133 -20.891 40.445 1.00 73.28 150 LYS C O 1
ATOM 4138 N N . ASN C 1 74 ? 136.506 -18.778 40.956 1.00 73.23 151 ASN C N 1
ATOM 4139 C CA . ASN C 1 74 ? 136.152 -19.022 42.361 1.00 69.61 151 ASN C CA 1
ATOM 4140 C C . ASN C 1 74 ? 135.453 -17.808 42.962 1.00 62.81 151 ASN C C 1
ATOM 4141 O O . ASN C 1 74 ? 135.155 -16.851 42.254 1.00 68.16 151 ASN C O 1
ATOM 4146 N N . SER C 1 75 ? 135.201 -17.827 44.262 1.00 56.98 152 SER C N 1
ATOM 4147 C CA . SER C 1 75 ? 134.565 -16.676 44.900 1.00 56.94 152 SER C CA 1
ATOM 4148 C C . SER C 1 75 ? 134.774 -16.603 46.400 1.00 58.30 152 SER C C 1
ATOM 4149 O O . SER C 1 75 ? 135.128 -17.590 47.043 1.00 54.91 152 SER C O 1
ATOM 4152 N N . TYR C 1 76 ? 134.596 -15.401 46.936 1.00 55.35 153 TYR C N 1
ATOM 4153 C CA . TYR C 1 76 ? 134.669 -15.190 48.364 1.00 44.85 153 TYR C CA 1
ATOM 4154 C C . TYR C 1 76 ? 133.309 -14.686 48.856 1.00 47.30 153 TYR C C 1
ATOM 4155 O O . TYR C 1 76 ? 132.887 -13.583 48.535 1.00 42.49 153 TYR C O 1
ATOM 4164 N N . HIS C 1 77 ? 132.629 -15.528 49.625 1.00 50.23 154 HIS C N 1
ATOM 4165 C CA . HIS C 1 77 ? 131.266 -15.260 50.067 1.00 55.96 154 HIS C CA 1
ATOM 4166 C C . HIS C 1 77 ? 131.097 -15.227 51.572 1.00 55.51 154 HIS C C 1
ATOM 4167 O O . HIS C 1 77 ? 131.482 -16.169 52.252 1.00 58.41 154 HIS C O 1
ATOM 4174 N N . GLU C 1 78 ? 130.433 -14.208 52.097 1.00 59.48 155 GLU C N 1
ATOM 4175 C CA . GLU C 1 78 ? 130.176 -14.220 53.528 1.00 62.20 155 GLU C CA 1
ATOM 4176 C C . GLU C 1 78 ? 128.743 -13.917 53.944 1.00 59.95 155 GLU C C 1
ATOM 4177 O O . GLU C 1 78 ? 128.073 -13.045 53.395 1.00 55.06 155 GLU C O 1
ATOM 4183 N N . THR C 1 79 ? 128.308 -14.672 54.947 1.00 60.81 156 THR C N 1
ATOM 4184 C CA . THR C 1 79 ? 127.082 -14.422 55.674 1.00 54.81 156 THR C CA 1
ATOM 4185 C C . THR C 1 79 ? 127.371 -13.678 56.965 1.00 44.88 156 THR C C 1
ATOM 4186 O O . THR C 1 79 ? 128.070 -14.165 57.827 1.00 37.67 156 THR C O 1
ATOM 4190 N N . ILE C 1 80 ? 126.812 -12.493 57.089 1.00 47.92 157 ILE C N 1
ATOM 4191 C CA . ILE C 1 80 ? 127.008 -11.677 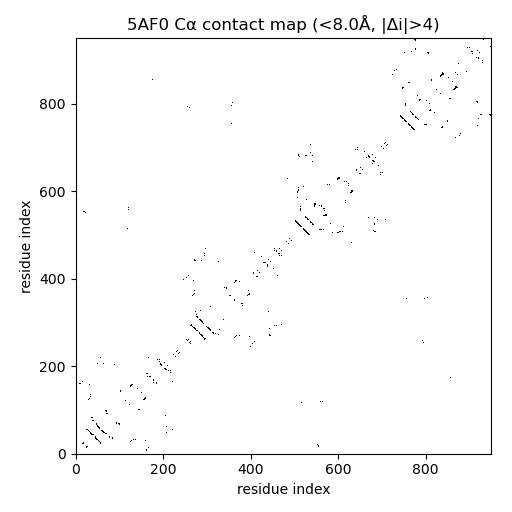58.261 1.00 44.29 157 ILE C CA 1
ATOM 4192 C C . ILE C 1 80 ? 125.742 -11.645 59.095 1.00 50.19 157 ILE C C 1
ATOM 4193 O O . ILE C 1 80 ? 124.778 -10.986 58.742 1.00 53.65 157 ILE C O 1
ATOM 4198 N N . ILE C 1 81 ? 125.754 -12.340 60.222 1.00 58.44 158 ILE C N 1
ATOM 4199 C CA . ILE C 1 81 ? 124.627 -12.289 61.134 1.00 57.16 158 ILE C CA 1
ATOM 4200 C C . ILE C 1 81 ? 124.982 -11.277 62.199 1.00 58.08 158 ILE C C 1
ATOM 4201 O O . ILE C 1 81 ? 125.715 -11.602 63.123 1.00 60.36 158 ILE C O 1
ATOM 4206 N N . PRO C 1 82 ? 124.435 -10.057 62.090 1.00 54.26 159 PRO C N 1
ATOM 4207 C CA . PRO C 1 82 ? 124.851 -8.941 62.941 1.00 54.86 159 PRO C CA 1
ATOM 4208 C C . PRO C 1 82 ? 124.685 -9.287 64.404 1.00 64.93 159 PRO C C 1
ATOM 4209 O O . PRO C 1 82 ? 123.929 -10.194 64.731 1.00 72.24 159 PRO C O 1
ATOM 4213 N N . SER C 1 83 ? 125.437 -8.625 65.268 1.00 65.10 160 SER C N 1
ATOM 4214 C CA . SER C 1 83 ? 125.295 -8.862 66.689 1.00 66.42 160 SER C CA 1
ATOM 4215 C C . SER C 1 83 ? 123.851 -8.594 67.122 1.00 64.36 160 SER C C 1
ATOM 4216 O O . SER C 1 83 ? 123.239 -9.404 67.811 1.00 65.63 160 SER C O 1
ATOM 4219 N N . CYS C 1 84 ? 123.309 -7.461 66.693 1.00 60.00 161 CYS C N 1
ATOM 4220 C CA . CYS C 1 84 ? 122.010 -7.011 67.157 1.00 56.96 161 CYS C CA 1
ATOM 4221 C C . CYS C 1 84 ? 121.217 -6.265 66.087 1.00 46.94 161 CYS C C 1
ATOM 4222 O O . CYS C 1 84 ? 121.772 -5.871 65.081 1.00 25.13 161 CYS C O 1
ATOM 4225 N N . VAL C 1 85 ? 119.921 -6.073 66.344 1.00 39.53 162 VAL C N 1
ATOM 4226 C CA . VAL C 1 85 ? 118.999 -5.293 65.511 1.00 38.89 162 VAL C CA 1
ATOM 4227 C C . VAL C 1 85 ? 118.995 -3.789 65.854 1.00 41.12 162 VAL C C 1
ATOM 4228 O O . VAL C 1 85 ? 118.820 -3.437 67.005 1.00 40.71 162 VAL C O 1
ATOM 4232 N N . PRO C 1 86 ? 119.150 -2.895 64.856 1.00 39.32 163 PRO C N 1
ATOM 4233 C CA . PRO C 1 86 ? 119.195 -1.445 65.133 1.00 37.91 163 PRO C CA 1
ATOM 4234 C C . PRO C 1 86 ? 117.949 -0.949 65.857 1.00 40.00 163 PRO C C 1
ATOM 4235 O O . PRO C 1 86 ? 116.908 -1.578 65.737 1.00 39.63 163 PRO C O 1
ATOM 4239 N N . VAL C 1 87 ? 118.050 0.130 66.622 1.00 38.63 164 VAL C N 1
ATOM 4240 C CA . VAL C 1 87 ? 116.911 0.510 67.438 1.00 45.55 164 VAL C CA 1
ATOM 4241 C C . VAL C 1 87 ? 115.933 1.304 66.569 1.00 47.25 164 VAL C C 1
ATOM 4242 O O . VAL C 1 87 ? 116.284 2.314 65.943 1.00 45.12 164 VAL C O 1
ATOM 4246 N N . GLY C 1 88 ? 114.704 0.791 66.504 1.00 47.04 165 GLY C N 1
ATOM 4247 C CA . GLY C 1 88 ? 113.699 1.323 65.603 1.00 46.46 165 GLY C CA 1
ATOM 4248 C C . GLY C 1 88 ? 113.349 0.483 64.377 1.00 51.97 165 GLY C C 1
ATOM 4249 O O . GLY C 1 88 ? 112.407 0.829 63.666 1.00 61.52 165 GLY C O 1
ATOM 4250 N N . TYR C 1 89 ? 114.080 -0.606 64.122 1.00 47.78 166 TYR C N 1
ATOM 4251 C CA . TYR C 1 89 ? 114.009 -1.324 62.831 1.00 41.19 166 TYR C CA 1
ATOM 4252 C C . TYR C 1 89 ? 113.707 -2.800 62.940 1.00 49.04 166 TYR C C 1
ATOM 4253 O O . TYR C 1 89 ? 114.199 -3.592 62.147 1.00 55.91 166 TYR C O 1
ATOM 4262 N N . MET C 1 90 ? 112.895 -3.167 63.916 1.00 45.30 167 MET C N 1
ATOM 4263 C CA . MET C 1 90 ? 112.542 -4.558 64.106 1.00 50.34 167 MET C CA 1
ATOM 4264 C C . MET C 1 90 ? 111.746 -5.078 62.919 1.00 49.36 167 MET C C 1
ATOM 4265 O O . MET C 1 90 ? 111.984 -6.189 62.428 1.00 50.68 167 MET C O 1
ATOM 4270 N N . PHE C 1 91 ? 110.780 -4.278 62.480 1.00 41.09 168 PHE C N 1
ATOM 4271 C CA . PHE C 1 91 ? 109.956 -4.657 61.349 1.00 40.02 168 PHE C CA 1
ATOM 4272 C C . PHE C 1 91 ? 110.776 -4.857 60.085 1.00 44.49 168 PHE C C 1
ATOM 4273 O O . PHE C 1 91 ? 110.682 -5.891 59.426 1.00 50.82 168 PHE C O 1
ATOM 4281 N N . ASP C 1 92 ? 111.574 -3.843 59.767 1.00 39.82 169 ASP C N 1
ATOM 4282 C CA . ASP C 1 92 ? 112.415 -3.809 58.578 1.00 33.92 169 ASP C CA 1
ATOM 4283 C C . ASP C 1 92 ? 113.437 -4.947 58.582 1.00 33.73 169 ASP C C 1
ATOM 4284 O O . ASP C 1 92 ? 113.605 -5.624 57.580 1.00 40.50 169 ASP C O 1
ATOM 4289 N N . VAL C 1 93 ? 114.136 -5.146 59.697 1.00 30.81 170 VAL C N 1
ATOM 4290 C CA . VAL C 1 93 ? 115.096 -6.248 59.798 1.00 33.56 170 VAL C CA 1
ATOM 4291 C C . VAL C 1 93 ? 114.427 -7.613 59.647 1.00 35.11 170 VAL C C 1
ATOM 4292 O O . VAL C 1 93 ? 114.903 -8.466 58.918 1.00 27.41 170 VAL C O 1
ATOM 4296 N N . LYS C 1 94 ? 113.287 -7.808 60.289 1.00 43.53 171 LYS C N 1
ATOM 4297 C CA . LYS C 1 94 ? 112.642 -9.105 60.189 1.00 51.50 171 LYS C CA 1
ATOM 4298 C C . LYS C 1 94 ? 112.152 -9.393 58.761 1.00 53.35 171 LYS C C 1
ATOM 4299 O O . LYS C 1 94 ? 112.226 -10.524 58.273 1.00 54.92 171 LYS C O 1
ATOM 4305 N N . LEU C 1 95 ? 111.679 -8.356 58.085 1.00 48.39 172 LEU C N 1
ATOM 4306 C CA . LEU C 1 95 ? 111.209 -8.492 56.722 1.00 45.31 172 LEU C CA 1
ATOM 4307 C C . LEU C 1 95 ? 112.379 -8.888 55.827 1.00 53.16 172 LEU C C 1
ATOM 4308 O O . LEU C 1 95 ? 112.283 -9.840 55.047 1.00 56.23 172 LEU C O 1
ATOM 4313 N N . GLY C 1 96 ? 113.484 -8.153 55.962 1.00 53.44 173 GLY C N 1
ATOM 4314 C CA . GLY C 1 96 ? 114.702 -8.404 55.211 1.00 47.29 173 GLY C CA 1
ATOM 4315 C C . GLY C 1 96 ? 115.271 -9.768 55.535 1.00 37.73 173 GLY C C 1
ATOM 4316 O O . GLY C 1 96 ? 115.794 -10.448 54.662 1.00 32.99 173 GLY C O 1
ATOM 4317 N N . ALA C 1 97 ? 115.213 -10.139 56.809 1.00 36.08 174 ALA C N 1
ATOM 4318 C CA . ALA C 1 97 ? 115.650 -11.456 57.245 1.00 39.62 174 ALA C CA 1
ATOM 4319 C C . ALA C 1 97 ? 114.860 -12.529 56.552 1.00 49.05 174 ALA C C 1
ATOM 4320 O O . ALA C 1 97 ? 115.398 -13.541 56.120 1.00 55.75 174 ALA C O 1
ATOM 4322 N N . GLU C 1 98 ? 113.562 -12.281 56.464 1.00 50.44 175 GLU C N 1
ATOM 4323 C CA . GLU C 1 98 ? 112.622 -13.220 55.887 1.00 49.22 175 GLU C CA 1
ATOM 4324 C C . GLU C 1 98 ? 112.792 -13.316 54.370 1.00 47.25 175 GLU C C 1
ATOM 4325 O O . GLU C 1 98 ? 112.887 -14.415 53.821 1.00 46.31 175 GLU C O 1
ATOM 4331 N N . GLU C 1 99 ? 112.838 -12.159 53.707 1.00 43.36 176 GLU C N 1
ATOM 4332 C CA . GLU C 1 99 ? 112.937 -12.093 52.247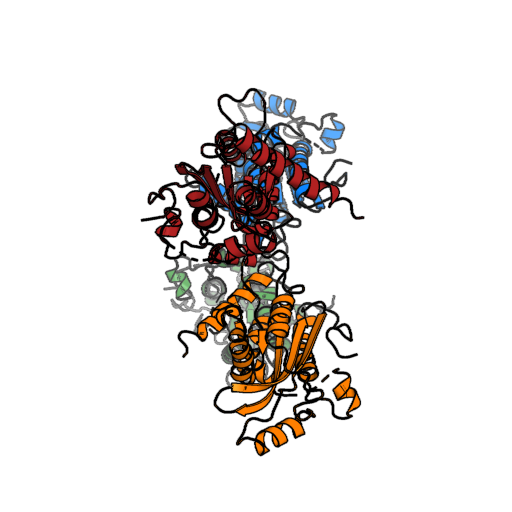 1.00 43.08 176 GLU C CA 1
ATOM 4333 C C . GLU C 1 99 ? 114.196 -12.763 51.718 1.00 42.56 176 GLU C C 1
ATOM 4334 O O . GLU C 1 99 ? 114.145 -13.476 50.728 1.00 43.46 176 GLU C O 1
ATOM 4340 N N . PHE C 1 100 ? 115.321 -12.510 52.382 1.00 42.37 177 PHE C N 1
ATOM 4341 C CA . PHE C 1 100 ? 116.626 -12.898 51.884 1.00 36.52 177 PHE C CA 1
ATOM 4342 C C . PHE C 1 100 ? 117.127 -14.193 52.482 1.00 34.77 177 PHE C C 1
ATOM 4343 O O . PHE C 1 100 ? 118.211 -14.653 52.151 1.00 42.19 177 PHE C O 1
ATOM 4351 N N . GLY C 1 101 ? 116.326 -14.797 53.343 1.00 33.55 178 GLY C N 1
ATOM 4352 C CA . GLY C 1 101 ? 116.678 -16.078 53.915 1.00 37.47 178 GLY C CA 1
ATOM 4353 C C . GLY C 1 101 ? 117.721 -15.921 54.985 1.00 47.94 178 GLY C C 1
ATOM 4354 O O . GLY C 1 101 ? 118.301 -16.895 55.437 1.00 57.88 178 GLY C O 1
ATOM 4355 N N . LEU C 1 102 ? 117.955 -14.677 55.384 1.00 52.65 179 LEU C N 1
ATOM 4356 C CA . LEU C 1 102 ? 118.933 -14.343 56.411 1.00 45.62 179 LEU C CA 1
ATOM 4357 C C . LEU C 1 102 ? 118.475 -14.760 57.803 1.00 51.62 179 LEU C C 1
ATOM 4358 O O . LEU C 1 102 ? 117.276 -14.794 58.087 1.00 61.07 179 LEU C O 1
ATOM 4363 N N . GLU C 1 103 ? 119.424 -15.067 58.679 1.00 47.45 180 GLU C N 1
ATOM 4364 C CA . GLU C 1 103 ? 119.088 -15.299 60.079 1.00 46.78 180 GLU C CA 1
ATOM 4365 C C . GLU C 1 103 ? 119.001 -13.954 60.760 1.00 44.76 180 GLU C C 1
ATOM 4366 O O . GLU C 1 103 ? 119.534 -12.982 60.268 1.00 50.38 180 GLU C O 1
ATOM 4372 N N . MET C 1 104 ? 118.270 -13.878 61.853 1.00 44.84 181 MET C N 1
ATOM 4373 C CA . MET C 1 104 ? 118.144 -12.622 62.560 1.00 49.58 181 MET C CA 1
ATOM 4374 C C . MET C 1 104 ? 119.379 -12.411 63.413 1.00 46.61 181 MET C C 1
ATOM 4375 O O . MET C 1 104 ? 120.009 -13.378 63.841 1.00 51.67 181 MET C O 1
ATOM 4380 N N . PRO C 1 105 ? 119.727 -11.148 63.671 1.00 41.20 182 PRO C N 1
ATOM 4381 C CA . PRO C 1 105 ? 120.860 -10.826 64.538 1.00 41.66 182 PRO C CA 1
ATOM 4382 C C . PRO C 1 105 ? 120.830 -11.555 65.889 1.00 44.32 182 PRO C C 1
ATOM 4383 O O . PRO C 1 105 ? 119.757 -11.954 66.344 1.00 52.37 182 PRO C O 1
ATOM 4387 N N . GLY C 1 106 ? 121.998 -11.748 66.499 1.00 28.58 183 GLY C N 1
ATOM 4388 C CA . GLY C 1 106 ? 122.080 -12.427 67.773 1.00 36.41 183 GLY C CA 1
ATOM 4389 C C . GLY C 1 106 ? 121.770 -13.912 67.679 1.00 46.26 183 GLY C C 1
ATOM 4390 O O . GLY C 1 106 ? 122.046 -14.573 66.674 1.00 51.83 183 GLY C O 1
ATOM 4391 N N . ALA C 1 110 ? 131.178 -13.403 69.140 1.00 103.22 187 ALA C N 1
ATOM 4392 C CA . ALA C 1 110 ? 131.229 -14.095 67.856 1.00 100.05 187 ALA C CA 1
ATOM 4393 C C . ALA C 1 110 ? 130.770 -13.196 66.723 1.00 101.91 187 ALA C C 1
ATOM 4394 O O . ALA C 1 110 ? 130.474 -13.678 65.630 1.00 104.43 187 ALA C O 1
ATOM 4396 N N . GLY C 1 111 ? 130.695 -11.894 66.987 1.00 103.59 188 GLY C N 1
ATOM 4397 C CA . GLY C 1 111 ? 130.111 -10.974 66.030 1.00 103.24 188 GLY C CA 1
ATOM 4398 C C . GLY C 1 111 ? 131.003 -10.895 64.808 1.00 103.24 188 GLY C C 1
ATOM 4399 O O . GLY C 1 111 ? 132.213 -11.090 64.912 1.00 106.01 188 GLY C O 1
ATOM 4400 N N . PRO C 1 112 ? 130.407 -10.599 63.645 1.00 99.65 189 PRO C N 1
ATOM 4401 C CA . PRO C 1 112 ? 131.099 -10.428 62.358 1.00 92.75 189 PRO C CA 1
ATOM 4402 C C . PRO C 1 112 ? 132.240 -9.396 62.373 1.00 80.70 189 PRO C C 1
ATOM 4403 O O . PRO C 1 112 ? 131.957 -8.202 62.538 1.00 74.29 189 PRO C O 1
ATOM 4407 N N . ASN C 1 113 ? 133.494 -9.838 62.209 1.00 72.68 190 ASN C N 1
ATOM 4408 C CA . ASN C 1 113 ? 134.621 -8.894 62.203 1.00 58.95 190 ASN C CA 1
ATOM 4409 C C . ASN C 1 113 ? 134.990 -8.306 60.839 1.00 58.53 190 ASN C C 1
ATOM 4410 O O . ASN C 1 113 ? 135.626 -8.954 59.998 1.00 59.33 190 ASN C O 1
ATOM 4415 N N . TYR C 1 114 ? 134.554 -7.070 60.634 1.00 57.28 191 TYR C N 1
ATOM 4416 C CA . TYR C 1 114 ? 134.744 -6.351 59.382 1.00 50.29 191 TYR C CA 1
ATOM 4417 C C . TYR C 1 114 ? 136.196 -6.071 59.024 1.00 49.43 191 TYR C C 1
ATOM 4418 O O . TYR C 1 114 ? 136.539 -6.018 57.850 1.00 49.95 191 TYR C O 1
ATOM 4427 N N . ILE C 1 115 ? 137.028 -5.871 60.043 1.00 50.04 192 ILE C N 1
ATOM 4428 C CA . ILE C 1 115 ? 138.471 -5.703 59.883 1.00 43.48 192 ILE C CA 1
ATOM 4429 C C . ILE C 1 115 ? 139.092 -6.877 59.132 1.00 40.43 192 ILE C C 1
ATOM 4430 O O . ILE C 1 115 ? 139.903 -6.684 58.233 1.00 45.38 192 ILE C O 1
ATOM 4435 N N . GLN C 1 116 ? 138.749 -8.093 59.527 1.00 41.63 193 GLN C N 1
ATOM 4436 C CA . GLN C 1 116 ? 139.312 -9.249 58.863 1.00 54.21 193 GLN C CA 1
ATOM 4437 C C . GLN C 1 116 ? 138.774 -9.480 57.467 1.00 65.49 193 GLN C C 1
ATOM 4438 O O . GLN C 1 116 ? 139.542 -9.714 56.538 1.00 75.27 193 GLN C O 1
ATOM 4444 N N . ILE C 1 117 ? 137.457 -9.430 57.304 1.00 64.31 194 ILE C N 1
ATOM 4445 C CA . ILE C 1 117 ? 136.898 -9.794 56.016 1.00 55.90 194 ILE C CA 1
ATOM 4446 C C . ILE C 1 117 ? 137.259 -8.705 55.003 1.00 47.84 194 ILE C C 1
ATOM 4447 O O . ILE C 1 117 ? 137.525 -9.017 53.855 1.00 44.93 194 ILE C O 1
ATOM 4452 N N . LEU C 1 118 ? 137.334 -7.449 55.439 1.00 47.41 195 LEU C N 1
ATOM 4453 C CA . LEU C 1 118 ? 137.855 -6.372 54.592 1.00 43.78 195 LEU C CA 1
ATOM 4454 C C . LEU C 1 118 ? 139.160 -6.807 54.016 1.00 51.60 195 LEU C C 1
ATOM 4455 O O . LEU C 1 118 ? 139.466 -6.568 52.856 1.00 58.29 195 LEU C O 1
ATOM 4460 N N . ALA C 1 119 ? 139.956 -7.412 54.878 1.00 54.76 196 ALA C N 1
ATOM 4461 C CA . ALA C 1 119 ? 141.245 -7.933 54.491 1.00 55.85 196 ALA C CA 1
ATOM 4462 C C . ALA C 1 119 ? 141.186 -9.194 53.620 1.00 59.09 196 ALA C C 1
ATOM 4463 O O . ALA C 1 119 ? 142.113 -9.445 52.854 1.00 60.95 196 ALA C O 1
ATOM 4465 N N . ASN C 1 120 ? 140.120 -9.983 53.696 1.00 55.73 197 ASN C N 1
ATOM 4466 C CA . ASN C 1 120 ? 140.073 -11.165 52.832 1.00 57.86 197 ASN C CA 1
ATOM 4467 C C . ASN C 1 120 ? 139.648 -10.817 51.425 1.00 56.26 197 ASN C C 1
ATOM 4468 O O . ASN C 1 120 ? 140.049 -11.479 50.463 1.00 60.01 197 ASN C O 1
ATOM 4473 N N . ILE C 1 121 ? 138.856 -9.759 51.319 1.00 49.82 198 ILE C N 1
ATOM 4474 C CA . ILE C 1 121 ? 138.432 -9.238 50.037 1.00 52.17 198 ILE C CA 1
ATOM 4475 C C . ILE C 1 121 ? 139.649 -8.719 49.330 1.00 49.87 198 ILE C C 1
ATOM 4476 O O . ILE C 1 121 ? 139.899 -9.040 48.180 1.00 44.38 198 ILE C O 1
ATOM 4481 N N . ILE C 1 122 ? 140.404 -7.906 50.047 1.00 52.21 199 ILE C N 1
ATOM 4482 C CA . ILE C 1 122 ? 141.616 -7.305 49.529 1.00 46.43 199 ILE C CA 1
ATOM 4483 C C . ILE C 1 122 ? 142.618 -8.368 49.036 1.00 44.84 199 ILE C C 1
ATOM 4484 O O . ILE C 1 122 ? 143.272 -8.196 48.006 1.00 36.38 199 ILE C O 1
ATOM 4489 N N . ASP C 1 123 ? 142.702 -9.483 49.752 1.00 48.57 200 ASP C N 1
ATOM 4490 C CA . ASP C 1 123 ? 143.525 -10.605 49.316 1.00 46.98 200 ASP C CA 1
ATOM 4491 C C . ASP C 1 123 ? 142.943 -11.168 48.038 1.00 44.67 200 ASP C C 1
ATOM 4492 O O . ASP C 1 123 ? 143.662 -11.484 47.091 1.00 46.91 200 ASP C O 1
ATOM 4497 N N . TYR C 1 124 ? 141.623 -11.289 48.022 1.00 49.21 201 TYR C N 1
ATOM 4498 C CA . TYR C 1 124 ? 140.912 -11.803 46.862 1.00 48.29 201 TYR C CA 1
ATOM 4499 C C . TYR C 1 124 ? 141.166 -10.923 45.620 1.00 51.31 201 TYR C C 1
ATOM 4500 O O . TYR C 1 124 ? 141.295 -11.432 44.501 1.00 53.98 201 TYR C O 1
ATOM 4509 N N . LEU C 1 125 ? 141.295 -9.612 45.830 1.00 53.08 202 LEU C N 1
ATOM 4510 C CA . LEU C 1 125 ? 141.421 -8.650 44.729 1.00 46.87 202 LEU C CA 1
ATOM 4511 C C . LEU C 1 125 ? 142.836 -8.332 44.214 1.00 57.81 202 LEU C C 1
ATOM 4512 O O . LEU C 1 125 ? 143.019 -8.113 43.018 1.00 60.04 202 LEU C O 1
ATOM 4517 N N . LYS C 1 126 ? 143.820 -8.285 45.110 1.00 67.29 203 LYS C N 1
ATOM 4518 C CA . LYS C 1 126 ? 145.179 -7.867 44.747 1.00 66.94 203 LYS C CA 1
ATOM 4519 C C . LYS C 1 126 ? 145.752 -8.800 43.705 1.00 67.38 203 LYS C C 1
ATOM 4520 O O . LYS C 1 126 ? 145.585 -10.025 43.796 1.00 61.59 203 LYS C O 1
ATOM 4526 N N . GLN C 1 127 ? 146.380 -8.186 42.698 1.00 73.51 204 GLN C N 1
ATOM 4527 C CA . GLN C 1 127 ? 146.886 -8.859 41.494 1.00 69.50 204 GLN C CA 1
ATOM 4528 C C . GLN C 1 127 ? 148.335 -9.351 41.550 1.00 72.59 204 GLN C C 1
ATOM 4529 O O . GLN C 1 127 ? 149.240 -8.654 42.016 1.00 67.59 204 GLN C O 1
ATOM 4535 N N . LYS C 1 128 ? 148.534 -10.582 41.097 1.00 85.61 205 LYS C N 1
ATOM 4536 C CA . LYS C 1 128 ? 149.869 -11.149 40.998 1.00 89.96 205 LYS C CA 1
ATOM 4537 C C . LYS C 1 128 ? 150.771 -10.300 40.103 1.00 88.32 205 LYS C C 1
ATOM 4538 O O . LYS C 1 128 ? 150.345 -9.805 39.055 1.00 87.05 205 LYS C O 1
ATOM 4540 N N . ASP C 1 129 ? 152.014 -10.134 40.544 1.00 83.15 206 ASP C N 1
ATOM 4541 C CA . ASP C 1 129 ? 153.056 -9.422 39.807 1.00 68.99 206 ASP C CA 1
ATOM 4542 C C . ASP C 1 129 ? 152.667 -8.037 39.294 1.00 66.86 206 ASP C C 1
ATOM 4543 O O . ASP C 1 129 ? 153.091 -7.634 38.224 1.00 70.02 206 ASP C O 1
ATOM 4545 N N . ARG C 1 130 ? 151.868 -7.311 40.065 1.00 64.99 207 ARG C N 1
ATOM 4546 C CA . ARG C 1 130 ? 151.546 -5.916 39.782 1.00 58.58 207 ARG C CA 1
ATOM 4547 C C . ARG C 1 130 ? 152.576 -5.055 40.509 1.00 61.29 207 ARG C C 1
ATOM 4548 O O . ARG C 1 130 ? 153.042 -5.441 41.575 1.00 66.29 207 ARG C O 1
ATOM 4556 N N . THR C 1 131 ? 152.962 -3.915 39.939 1.00 60.90 208 THR C N 1
ATOM 4557 C CA . THR C 1 131 ? 153.977 -3.061 40.566 1.00 51.73 208 THR C CA 1
ATOM 4558 C C . THR C 1 131 ? 153.422 -1.737 41.099 1.00 52.44 208 THR C C 1
ATOM 4559 O O . THR C 1 131 ? 154.186 -0.840 41.449 1.00 50.05 208 THR C O 1
ATOM 4563 N N . VAL C 1 132 ? 152.091 -1.620 41.150 1.00 58.31 209 VAL C N 1
ATOM 4564 C CA . VAL C 1 132 ? 151.420 -0.473 41.768 1.00 50.06 209 VAL C CA 1
ATOM 4565 C C . VAL C 1 132 ? 150.503 -0.947 42.881 1.00 54.16 209 VAL C C 1
ATOM 4566 O O . VAL C 1 132 ? 149.976 -2.060 42.843 1.00 55.79 209 VAL C O 1
ATOM 4570 N N . GLN C 1 133 ? 150.306 -0.093 43.874 1.00 53.64 210 GLN C N 1
ATOM 4571 C CA . GLN C 1 133 ? 149.404 -0.411 44.971 1.00 47.57 210 GLN C CA 1
ATOM 4572 C C . GLN C 1 133 ? 148.013 0.084 44.644 1.00 47.65 210 GLN C C 1
ATOM 4573 O O . GLN C 1 133 ? 147.596 1.146 45.081 1.00 53.65 210 GLN C O 1
ATOM 4579 N N . VAL C 1 134 ? 147.337 -0.695 43.812 1.00 49.94 211 VAL C N 1
ATOM 4580 C CA . VAL C 1 134 ? 146.046 -0.364 43.219 1.00 48.11 211 VAL C CA 1
ATOM 4581 C C . VAL C 1 134 ? 145.221 -1.635 43.158 1.00 49.98 211 VAL C C 1
ATOM 4582 O O . VAL C 1 134 ? 145.738 -2.702 42.811 1.00 52.36 211 VAL C O 1
ATOM 4586 N N . LEU C 1 135 ? 143.957 -1.536 43.552 1.00 51.92 212 LEU C N 1
ATOM 4587 C CA . LEU C 1 135 ? 143.048 -2.672 43.468 1.00 54.08 212 LEU C CA 1
ATOM 4588 C C . LEU C 1 135 ? 142.175 -2.569 42.219 1.00 51.14 212 LEU C C 1
ATOM 4589 O O . LEU C 1 135 ? 141.793 -1.477 41.804 1.00 55.05 212 LEU C O 1
ATOM 4594 N N . PRO C 1 136 ? 141.874 -3.711 41.599 1.00 43.27 213 PRO C N 1
ATOM 4595 C CA . PRO C 1 136 ? 140.920 -3.675 40.505 1.00 49.03 213 PRO C CA 1
ATOM 4596 C C . PRO C 1 136 ? 139.580 -3.123 40.994 1.00 62.89 213 PRO C C 1
ATOM 4597 O O . PRO C 1 136 ? 139.338 -3.043 42.207 1.00 72.22 213 PRO C O 1
ATOM 4601 N N . PRO C 1 137 ? 138.710 -2.725 40.061 1.00 60.25 214 PRO C N 1
ATOM 4602 C CA . PRO C 1 137 ? 137.340 -2.401 40.452 1.00 53.91 214 PRO C CA 1
ATOM 4603 C C . PRO C 1 137 ? 136.548 -3.666 40.702 1.00 50.96 214 PRO C C 1
ATOM 4604 O O . PRO C 1 137 ? 136.966 -4.755 40.323 1.00 53.77 214 PRO C O 1
ATOM 4608 N N . MET C 1 138 ? 135.414 -3.518 41.358 1.00 47.82 215 MET C N 1
ATOM 4609 C CA . MET C 1 138 ? 134.451 -4.582 41.423 1.00 39.96 215 MET C CA 1
ATOM 4610 C C . MET C 1 138 ? 133.197 -4.086 40.768 1.00 42.17 215 MET C C 1
ATOM 4611 O O . MET C 1 138 ? 132.860 -2.905 40.855 1.00 45.46 215 MET C O 1
ATOM 4616 N N . PHE C 1 139 ? 132.532 -4.975 40.052 1.00 47.33 216 PHE C N 1
ATOM 4617 C CA . PHE C 1 139 ? 131.363 -4.573 39.294 1.00 46.04 216 PHE C CA 1
ATOM 4618 C C . PHE C 1 139 ? 130.142 -5.146 39.908 1.00 38.08 216 PHE C C 1
ATOM 4619 O O . PHE C 1 139 ? 130.132 -6.294 40.311 1.00 46.12 216 PHE C O 1
ATOM 4627 N N . THR C 1 140 ? 129.098 -4.343 39.951 1.00 40.25 217 THR C N 1
ATOM 4628 C CA . THR C 1 140 ? 127.843 -4.788 40.517 1.00 43.69 217 THR C CA 1
ATOM 4629 C C . THR C 1 140 ? 126.786 -4.081 39.702 1.00 40.28 217 THR C C 1
ATOM 4630 O O . THR C 1 140 ? 127.107 -3.194 38.911 1.00 42.12 217 THR C O 1
ATOM 4634 N N . LEU C 1 141 ? 125.549 -4.519 39.843 1.00 31.22 218 LEU C N 1
ATOM 4635 C CA . LEU C 1 141 ? 124.439 -3.855 39.196 1.00 34.78 218 LEU C CA 1
ATOM 4636 C C . LEU C 1 141 ? 124.317 -2.439 39.706 1.00 38.61 218 LEU C C 1
ATOM 4637 O O . LEU C 1 141 ? 124.547 -2.187 40.868 1.00 48.38 218 LEU C O 1
ATOM 4642 N N . PRO C 1 142 ? 123.968 -1.506 38.829 1.00 39.00 219 PRO C N 1
ATOM 4643 C CA . PRO C 1 142 ? 123.841 -0.073 39.112 1.00 41.74 219 PRO C CA 1
ATOM 4644 C C . PRO C 1 142 ? 123.071 0.279 40.376 1.00 45.37 219 PRO C C 1
ATOM 4645 O O . PRO C 1 142 ? 123.434 1.245 41.043 1.00 43.59 219 PRO C O 1
ATOM 4649 N N . GLU C 1 143 ? 121.987 -0.446 40.651 1.00 50.46 220 GLU C N 1
ATOM 4650 C CA . GLU C 1 143 ? 121.154 -0.193 41.825 1.00 55.13 220 GLU C CA 1
ATOM 4651 C C . GLU C 1 143 ? 121.852 -0.652 43.104 1.00 52.24 220 GLU C C 1
ATOM 4652 O O . GLU C 1 143 ? 121.791 0.023 44.133 1.00 50.02 220 GLU C O 1
ATOM 4658 N N . LYS C 1 144 ? 122.514 -1.805 43.018 1.00 52.94 221 LYS C N 1
ATOM 4659 C CA . LYS C 1 144 ? 123.189 -2.420 44.155 1.00 50.64 221 LYS C CA 1
ATOM 4660 C C . LYS C 1 144 ? 124.499 -1.725 44.490 1.00 49.53 221 LYS C C 1
ATOM 4661 O O . LYS C 1 144 ? 125.220 -2.148 45.387 1.00 52.85 221 LYS C O 1
ATOM 4667 N N . VAL C 1 145 ? 124.810 -0.656 43.773 1.00 48.11 222 VAL C N 1
ATOM 4668 C CA . VAL C 1 145 ? 126.053 0.058 44.000 1.00 42.09 222 VAL C CA 1
ATOM 4669 C C . VAL C 1 145 ? 126.115 0.740 45.378 1.00 52.17 222 VAL C C 1
ATOM 4670 O O . VAL C 1 145 ? 127.070 0.551 46.121 1.00 64.60 222 VAL C O 1
ATOM 4674 N N . ASP C 1 146 ? 125.077 1.491 45.733 1.00 50.07 223 ASP C N 1
ATOM 4675 C CA . ASP C 1 146 ? 125.035 2.266 46.979 1.00 43.07 223 ASP C CA 1
ATOM 4676 C C . ASP C 1 146 ? 125.283 1.419 48.221 1.00 33.52 223 ASP C C 1
ATOM 4677 O O . ASP C 1 146 ? 125.990 1.817 49.154 1.00 36.86 223 ASP C O 1
ATOM 4682 N N . ALA C 1 147 ? 124.644 0.257 48.221 1.00 35.91 224 ALA C N 1
ATOM 4683 C CA . ALA C 1 147 ? 124.754 -0.727 49.276 1.00 31.46 224 ALA C CA 1
ATOM 4684 C C . ALA C 1 147 ? 126.168 -1.216 49.400 1.00 27.17 224 ALA C C 1
ATOM 4685 O O . ALA C 1 147 ? 126.744 -1.187 50.476 1.00 28.50 224 ALA C O 1
ATOM 4687 N N . VAL C 1 148 ? 126.731 -1.634 48.272 1.00 41.81 225 VAL C N 1
ATOM 4688 C CA . VAL C 1 148 ? 128.055 -2.244 48.251 1.00 42.57 225 VAL C CA 1
ATOM 4689 C C . VAL C 1 148 ? 129.134 -1.219 48.552 1.00 46.85 225 VAL C C 1
ATOM 4690 O O . VAL C 1 148 ? 130.068 -1.513 49.280 1.00 55.57 225 VAL C O 1
ATOM 4694 N N . GLN C 1 149 ? 128.971 0.002 48.057 1.00 41.23 226 GLN C N 1
ATOM 4695 C CA . GLN C 1 149 ? 129.903 1.057 48.398 1.00 40.83 226 GLN C CA 1
ATOM 4696 C C . GLN C 1 149 ? 129.884 1.336 49.884 1.00 43.08 226 GLN C C 1
ATOM 4697 O O . GLN C 1 149 ? 130.933 1.480 50.505 1.00 51.68 226 GLN C O 1
ATOM 4703 N N . ASN C 1 150 ? 128.689 1.370 50.462 1.00 48.09 227 ASN C N 1
ATOM 4704 C CA . ASN C 1 150 ? 128.544 1.621 51.895 1.00 49.06 227 ASN C CA 1
ATOM 4705 C C . ASN C 1 150 ? 129.136 0.520 52.759 1.00 46.09 227 ASN C C 1
ATOM 4706 O O . ASN C 1 150 ? 129.844 0.787 53.720 1.00 56.84 227 ASN C O 1
ATOM 4711 N N . PHE C 1 151 ? 128.774 -0.709 52.434 1.00 45.27 228 PHE C N 1
ATOM 4712 C CA . PHE C 1 151 ? 129.388 -1.902 52.980 1.00 44.46 228 PHE C CA 1
ATOM 4713 C C . PHE C 1 151 ? 130.894 -1.755 53.073 1.00 53.29 228 PHE C C 1
ATOM 4714 O O . PHE C 1 151 ? 131.520 -2.071 54.088 1.00 56.51 228 PHE C O 1
ATOM 4722 N N . ILE C 1 152 ? 131.470 -1.302 51.971 1.00 49.07 229 ILE C N 1
ATOM 4723 C CA . ILE C 1 152 ? 132.892 -1.126 51.887 1.00 42.08 229 ILE C CA 1
ATOM 4724 C C . ILE C 1 152 ? 133.328 -0.135 52.924 1.00 38.57 229 ILE C C 1
ATOM 4725 O O . ILE C 1 152 ? 134.148 -0.470 53.746 1.00 47.78 229 ILE C O 1
ATOM 4730 N N . SER C 1 153 ? 132.731 1.052 52.932 1.00 35.17 230 SER C N 1
ATOM 4731 C CA . SER C 1 153 ? 133.116 2.081 53.892 1.00 41.48 230 SER C CA 1
ATOM 4732 C C . SER C 1 153 ? 133.046 1.561 55.287 1.00 52.06 230 SER C C 1
ATOM 4733 O O . SER C 1 153 ? 133.977 1.727 56.055 1.00 65.11 230 SER C O 1
ATOM 4736 N N . GLN C 1 154 ? 131.955 0.877 55.595 1.00 53.35 231 GLN C N 1
ATOM 4737 C CA . GLN C 1 154 ? 131.772 0.311 56.915 1.00 55.04 231 GLN C CA 1
ATOM 4738 C C . GLN C 1 154 ? 132.979 -0.515 57.261 1.00 53.80 231 GLN C C 1
ATOM 4739 O O . GLN C 1 154 ? 133.406 -0.556 58.397 1.00 61.27 231 GLN C O 1
ATOM 4745 N N . MET C 1 155 ? 133.523 -1.185 56.262 1.00 51.89 232 MET C N 1
ATOM 4746 C CA . MET C 1 155 ? 134.663 -2.033 56.483 1.00 45.56 232 MET C CA 1
ATOM 4747 C C . MET C 1 155 ? 135.946 -1.196 56.528 1.00 47.53 232 MET C C 1
ATOM 4748 O O . MET C 1 155 ? 136.865 -1.505 57.263 1.00 41.76 232 MET C O 1
ATOM 4753 N N . CYS C 1 156 ? 136.001 -0.137 55.729 1.00 50.57 233 CYS C N 1
ATOM 4754 C CA . CYS C 1 156 ? 137.154 0.753 55.712 1.00 47.92 233 CYS C CA 1
ATOM 4755 C C . CYS C 1 156 ? 137.070 1.821 56.778 1.00 61.10 233 CYS C C 1
ATOM 4756 O O . CYS C 1 156 ? 138.012 2.581 56.976 1.00 76.64 233 CYS C O 1
ATOM 4759 N N . ASN C 1 157 ? 135.946 1.890 57.469 1.00 61.95 234 ASN C N 1
ATOM 4760 C CA . ASN C 1 157 ? 135.852 2.781 58.607 1.00 67.25 234 ASN C CA 1
ATOM 4761 C C . ASN C 1 157 ? 136.385 1.976 59.767 1.00 69.43 234 ASN C C 1
ATOM 4762 O O . ASN C 1 157 ? 136.916 2.513 60.732 1.00 71.37 234 ASN C O 1
ATOM 4767 N N . CYS C 1 158 ? 136.222 0.664 59.628 1.00 68.62 235 CYS C N 1
ATOM 4768 C CA . CYS C 1 158 ? 136.697 -0.356 60.563 1.00 64.57 235 CYS C CA 1
ATOM 4769 C C . CYS C 1 158 ? 138.209 -0.618 60.477 1.00 62.08 235 CYS C C 1
ATOM 4770 O O . CYS C 1 158 ? 138.698 -1.621 60.996 1.00 60.50 235 CYS C O 1
ATOM 4773 N N . ALA C 1 159 ? 138.926 0.226 59.744 1.00 60.07 236 ALA C N 1
ATOM 4774 C CA . ALA C 1 159 ? 140.351 0.032 59.537 1.00 55.30 236 ALA C CA 1
ATOM 4775 C C . ALA C 1 159 ? 141.014 1.326 59.084 1.00 60.72 236 ALA C C 1
ATOM 4776 O O . ALA C 1 159 ? 140.339 2.298 58.739 1.00 64.16 236 ALA C O 1
ATOM 4778 N N . THR C 1 160 ? 142.338 1.304 58.995 1.00 61.62 237 THR C N 1
ATOM 4779 C CA . THR C 1 160 ? 143.100 2.474 58.554 1.00 67.21 237 THR C CA 1
ATOM 4780 C C . THR C 1 160 ? 142.876 2.680 57.078 1.00 72.13 237 THR C C 1
ATOM 4781 O O . THR C 1 160 ? 143.357 3.651 56.488 1.00 74.29 237 THR C O 1
ATOM 4785 N N . GLU C 1 161 ? 142.141 1.737 56.494 1.00 71.99 238 GLU C N 1
ATOM 4786 C CA . GLU C 1 161 ? 141.928 1.665 55.062 1.00 59.68 238 GLU C CA 1
ATOM 4787 C C . GLU C 1 161 ? 141.031 2.768 54.558 1.00 50.84 238 GLU C C 1
ATOM 4788 O O . GLU C 1 161 ? 140.397 3.481 55.330 1.00 45.43 238 GLU C O 1
ATOM 4794 N N . ASP C 1 162 ? 141.023 2.918 53.244 1.00 54.59 239 ASP C N 1
ATOM 4795 C CA . ASP C 1 162 ? 140.252 3.950 52.602 1.00 55.30 239 ASP C CA 1
ATOM 4796 C C . ASP C 1 162 ? 139.191 3.388 51.670 1.00 64.69 239 ASP C C 1
ATOM 4797 O O . ASP C 1 162 ? 139.423 2.394 50.979 1.00 70.46 239 ASP C O 1
ATOM 4802 N N . ASP C 1 163 ? 138.025 4.025 51.673 1.00 67.58 240 ASP C N 1
ATOM 4803 C CA . ASP C 1 163 ? 137.023 3.833 50.642 1.00 65.25 240 ASP C CA 1
ATOM 4804 C C . ASP C 1 163 ? 137.720 3.915 49.290 1.00 62.54 240 ASP C C 1
ATOM 4805 O O . ASP C 1 163 ? 137.449 3.117 48.394 1.00 53.95 240 ASP C O 1
ATOM 4810 N N . SER C 1 164 ? 138.614 4.901 49.164 1.00 65.11 241 SER C N 1
ATOM 4811 C CA . SER C 1 164 ? 139.231 5.274 47.891 1.00 67.18 241 SER C CA 1
ATOM 4812 C C . SER C 1 164 ? 139.868 4.112 47.143 1.00 61.68 241 SER C C 1
ATOM 4813 O O . SER C 1 164 ? 139.818 4.054 45.914 1.00 60.34 241 SER C O 1
ATOM 4816 N N . LEU C 1 165 ? 140.432 3.176 47.895 1.00 55.08 242 LEU C N 1
ATOM 4817 C CA . LEU C 1 165 ? 141.032 1.972 47.327 1.00 46.79 242 LEU C CA 1
ATOM 4818 C C . LEU C 1 165 ? 140.170 1.168 46.380 1.00 48.68 242 LEU C C 1
ATOM 4819 O O . LEU C 1 165 ? 140.685 0.541 45.462 1.00 59.23 242 LEU C O 1
ATOM 4824 N N . PHE C 1 166 ? 138.863 1.157 46.620 1.00 44.11 243 PHE C N 1
ATOM 4825 C CA . PHE C 1 166 ? 137.994 0.234 45.919 1.00 43.76 243 PHE C CA 1
ATOM 4826 C C . PHE C 1 166 ? 137.150 0.960 44.902 1.00 53.57 243 PHE C C 1
ATOM 4827 O O . PHE C 1 166 ? 136.679 2.073 45.153 1.00 53.80 243 PHE C O 1
ATOM 4835 N N . ARG C 1 167 ? 136.922 0.308 43.768 1.00 53.88 244 ARG C N 1
ATOM 4836 C CA . ARG C 1 167 ? 136.035 0.865 42.776 1.00 54.80 244 ARG C CA 1
ATOM 4837 C C . ARG C 1 167 ? 134.840 -0.041 42.617 1.00 57.94 244 ARG C C 1
ATOM 4838 O O . ARG C 1 167 ? 134.967 -1.243 42.386 1.00 59.98 244 ARG C O 1
ATOM 4846 N N . ILE C 1 168 ? 133.671 0.546 42.820 1.00 59.42 245 ILE C N 1
ATOM 4847 C CA . ILE C 1 168 ? 132.417 -0.171 42.674 1.00 54.82 245 ILE C CA 1
ATOM 4848 C C . ILE C 1 168 ? 131.714 0.282 41.422 1.00 50.66 245 ILE C C 1
ATOM 4849 O O . ILE C 1 168 ? 131.130 1.365 41.381 1.00 54.38 245 ILE C O 1
ATOM 4854 N N . TYR C 1 169 ? 131.764 -0.551 40.397 1.00 44.29 246 TYR C N 1
ATOM 4855 C CA . TYR C 1 169 ? 131.357 -0.090 39.090 1.00 46.15 246 TYR C CA 1
ATOM 4856 C C . TYR C 1 169 ? 130.099 -0.767 38.591 1.00 53.46 246 TYR C C 1
ATOM 4857 O O . TYR C 1 169 ? 129.658 -1.799 39.108 1.00 53.36 246 TYR C O 1
ATOM 4866 N N . LYS C 1 170 ? 129.491 -0.120 37.609 1.00 55.34 247 LYS C N 1
ATOM 4867 C CA . LYS C 1 170 ? 128.243 -0.585 37.055 1.00 48.96 247 LYS C CA 1
ATOM 4868 C C . LYS C 1 170 ? 128.575 -1.656 36.040 1.00 43.23 247 LYS C C 1
ATOM 4869 O O . LYS C 1 170 ? 129.388 -1.470 35.140 1.00 43.79 247 LYS C O 1
ATOM 4875 N N . LEU C 1 171 ? 127.948 -2.801 36.237 1.00 42.37 248 LEU C N 1
ATOM 4876 C CA . LEU C 1 171 ? 128.268 -4.015 35.523 1.00 35.27 248 LEU C CA 1
ATOM 4877 C C . LEU C 1 171 ? 127.828 -3.971 34.078 1.00 46.90 248 LEU C C 1
ATOM 4878 O O . LEU C 1 171 ? 128.427 -4.615 33.231 1.00 54.60 248 LEU C O 1
ATOM 4883 N N . ASP C 1 172 ? 126.757 -3.241 33.799 1.00 50.31 249 ASP C N 1
ATOM 4884 C CA . ASP C 1 172 ? 126.272 -3.114 32.427 1.00 55.62 249 ASP C CA 1
ATOM 4885 C C . ASP C 1 172 ? 127.263 -2.313 31.584 1.00 59.33 249 ASP C C 1
ATOM 4886 O O . ASP C 1 172 ? 127.536 -2.671 30.437 1.00 65.70 249 ASP C O 1
ATOM 4891 N N . THR C 1 173 ? 127.806 -1.239 32.156 1.00 54.47 250 THR C N 1
ATOM 4892 C CA . THR C 1 173 ? 128.820 -0.441 31.476 1.00 45.56 250 THR C CA 1
ATOM 4893 C C . THR C 1 173 ? 129.991 -1.338 31.162 1.00 43.83 250 THR C C 1
ATOM 4894 O O . THR C 1 173 ? 130.667 -1.170 30.171 1.00 45.09 250 THR C O 1
ATOM 4898 N N . PHE C 1 174 ? 130.251 -2.291 32.032 1.00 51.51 251 PHE C N 1
ATOM 4899 C CA . PHE C 1 174 ? 131.287 -3.265 31.741 1.00 50.32 251 PHE C CA 1
ATOM 4900 C C . PHE C 1 174 ? 130.843 -4.108 30.562 1.00 44.54 251 PHE C C 1
ATOM 4901 O O . PHE C 1 174 ? 131.600 -4.311 29.632 1.00 49.45 251 PHE C O 1
ATOM 4909 N N . PHE C 1 175 ? 129.622 -4.633 30.647 1.00 47.17 252 PHE C N 1
ATOM 4910 C CA . PHE C 1 175 ? 129.031 -5.494 29.624 1.00 43.08 252 PHE C CA 1
ATOM 4911 C C . PHE C 1 175 ? 129.023 -4.762 28.300 1.00 42.87 252 PHE C C 1
ATOM 4912 O O . PHE C 1 175 ? 129.513 -5.261 27.301 1.00 46.94 252 PHE C O 1
ATOM 4920 N N . PHE C 1 176 ? 128.431 -3.573 28.305 1.00 46.32 253 PHE C N 1
ATOM 4921 C CA . PHE C 1 176 ? 128.360 -2.754 27.106 1.00 45.02 253 PHE C CA 1
ATOM 4922 C C . PHE C 1 176 ? 129.725 -2.499 26.513 1.00 49.82 253 PHE C C 1
ATOM 4923 O O . PHE C 1 176 ? 129.917 -2.664 25.307 1.00 60.09 253 PHE C O 1
ATOM 4931 N N . THR C 1 177 ? 130.679 -2.098 27.346 1.00 46.63 254 THR C N 1
ATOM 4932 C CA . THR C 1 177 ? 132.003 -1.734 26.838 1.00 47.45 254 THR C CA 1
ATOM 4933 C C . THR C 1 177 ? 132.758 -2.968 26.341 1.00 48.27 254 THR C C 1
ATOM 4934 O O . THR C 1 177 ? 133.408 -2.923 25.308 1.00 48.92 254 THR C O 1
ATOM 4938 N N . LEU C 1 178 ? 132.677 -4.061 27.088 1.00 52.99 255 LEU C N 1
ATOM 4939 C CA . LEU C 1 178 ? 133.285 -5.326 26.681 1.00 51.75 255 LEU C CA 1
ATOM 4940 C C . LEU C 1 178 ? 132.783 -5.903 25.351 1.00 50.95 255 LEU C C 1
ATOM 4941 O O . LEU C 1 178 ? 133.551 -6.099 24.423 1.00 52.72 255 LEU C O 1
ATOM 4946 N N . ILE C 1 179 ? 131.489 -6.191 25.274 1.00 54.96 256 ILE C N 1
ATOM 4947 C CA . ILE C 1 179 ? 130.945 -6.941 24.148 1.00 54.56 256 ILE C CA 1
ATOM 4948 C C . ILE C 1 179 ? 131.062 -6.209 22.815 1.00 62.86 256 ILE C C 1
ATOM 4949 O O . ILE C 1 179 ? 131.423 -6.815 21.810 1.00 64.84 256 ILE C O 1
ATOM 4954 N N . ASN C 1 180 ? 130.790 -4.913 22.790 1.00 65.83 257 ASN C N 1
ATOM 4955 C CA . ASN C 1 180 ? 130.766 -4.209 21.522 1.00 67.77 257 ASN C CA 1
ATOM 4956 C C . ASN C 1 180 ? 132.185 -3.937 21.036 1.00 84.11 257 ASN C C 1
ATOM 4957 O O . ASN C 1 180 ? 132.407 -3.470 19.917 1.00 96.33 257 ASN C O 1
ATOM 4962 N N . ALA C 1 181 ? 133.148 -4.258 21.889 1.00 85.17 258 ALA C N 1
ATOM 4963 C CA . ALA C 1 181 ? 134.555 -4.112 21.558 1.00 81.21 258 ALA C CA 1
ATOM 4964 C C . ALA C 1 181 ? 135.165 -5.410 21.029 1.00 76.15 258 ALA C C 1
ATOM 4965 O O . ALA C 1 181 ? 136.296 -5.412 20.565 1.00 79.38 258 ALA C O 1
ATOM 4967 N N . ILE C 1 182 ? 134.446 -6.520 21.146 1.00 70.05 259 ILE C N 1
ATOM 4968 C CA . ILE C 1 182 ? 134.971 -7.809 20.704 1.00 62.16 259 ILE C CA 1
ATOM 4969 C C . ILE C 1 182 ? 134.129 -8.411 19.588 1.00 62.14 259 ILE C C 1
ATOM 4970 O O . ILE C 1 182 ? 133.518 -7.685 18.801 1.00 70.02 259 ILE C O 1
ATOM 4975 N N . SER C 1 184 ? 134.214 -7.992 16.185 1.00 81.75 261 SER C N 1
ATOM 4976 C CA . SER C 1 184 ? 134.512 -8.320 14.785 1.00 80.84 261 SER C CA 1
ATOM 4977 C C . SER C 1 184 ? 133.389 -7.849 13.838 1.00 80.24 261 SER C C 1
ATOM 4978 O O . SER C 1 184 ? 133.405 -6.710 13.372 1.00 77.69 261 SER C O 1
ATOM 4980 N N . HIS C 1 185 ? 132.445 -8.740 13.532 1.00 81.51 262 HIS C N 1
ATOM 4981 C CA . HIS C 1 185 ? 131.328 -8.439 12.632 1.00 80.49 262 HIS C CA 1
ATOM 4982 C C . HIS C 1 185 ? 130.413 -7.310 13.164 1.00 80.94 262 HIS C C 1
ATOM 4983 O O . HIS C 1 185 ? 130.256 -7.147 14.379 1.00 75.32 262 HIS C O 1
ATOM 4985 N N . HIS C 1 186 ? 129.841 -6.532 12.237 1.00 82.07 263 HIS C N 1
ATOM 4986 C CA . HIS C 1 186 ? 128.993 -5.364 12.537 1.00 75.73 263 HIS C CA 1
ATOM 4987 C C . HIS C 1 186 ? 127.626 -5.638 13.198 1.00 75.20 263 HIS C C 1
ATOM 4988 O O . HIS C 1 186 ? 127.128 -4.806 13.954 1.00 79.56 263 HIS C O 1
ATOM 4990 N N . ASP C 1 187 ? 126.998 -6.768 12.894 1.00 69.75 264 ASP C N 1
ATOM 4991 C CA . ASP C 1 187 ? 125.721 -7.107 13.521 1.00 67.11 264 ASP C CA 1
ATOM 4992 C C . ASP C 1 187 ? 125.870 -7.454 15.016 1.00 71.23 264 ASP C C 1
ATOM 4993 O O . ASP C 1 187 ? 124.896 -7.408 15.777 1.00 73.77 264 ASP C O 1
ATOM 4998 N N . GLU C 1 188 ? 127.088 -7.802 15.429 1.00 67.58 265 GLU C N 1
ATOM 4999 C CA . GLU C 1 188 ? 127.356 -8.289 16.790 1.00 62.87 265 GLU C CA 1
ATOM 5000 C C . GLU C 1 188 ? 127.492 -7.159 17.837 1.00 58.68 265 GLU C C 1
ATOM 5001 O O . GLU C 1 188 ? 128.077 -6.116 17.555 1.00 67.69 265 GLU C O 1
ATOM 5003 N N . GLY C 1 189 ? 126.970 -7.378 19.043 1.00 50.83 266 GLY C N 1
ATOM 5004 C CA . GLY C 1 189 ? 127.110 -6.415 20.128 1.00 59.57 266 GLY C CA 1
ATOM 5005 C C . GLY C 1 189 ? 125.879 -5.552 20.386 1.00 66.66 266 GLY C C 1
ATOM 5006 O O . GLY C 1 189 ? 124.826 -5.811 19.818 1.00 72.05 266 GLY C O 1
ATOM 5007 N N . PHE C 1 190 ? 126.011 -4.527 21.234 1.00 62.15 267 PHE C N 1
ATOM 5008 C CA . PHE C 1 190 ? 124.877 -3.669 21.643 1.00 64.11 267 PHE C CA 1
ATOM 5009 C C . PHE C 1 190 ? 124.946 -2.246 21.087 1.00 68.20 267 PHE C C 1
ATOM 5010 O O . PHE C 1 190 ? 125.990 -1.601 21.173 1.00 65.30 267 PHE C O 1
ATOM 5018 N N . PRO C 1 191 ? 123.833 -1.764 20.496 1.00 69.95 268 PRO C N 1
ATOM 5019 C CA . PRO C 1 191 ? 123.719 -0.400 19.947 1.00 68.64 268 PRO C CA 1
ATOM 5020 C C . PRO C 1 191 ? 123.651 0.752 20.962 1.00 65.04 268 PRO C C 1
ATOM 5021 O O . PRO C 1 191 ? 124.304 1.784 20.765 1.00 64.61 268 PRO C O 1
ATOM 5025 N N . LYS C 1 192 ? 122.863 0.578 22.018 1.00 60.22 269 LYS C N 1
ATOM 5026 C CA . LYS C 1 192 ? 122.687 1.594 23.048 1.00 52.84 269 LYS C CA 1
ATOM 5027 C C . LYS C 1 192 ? 122.954 0.948 24.396 1.00 56.37 269 LYS C C 1
ATOM 5028 O O . LYS C 1 192 ? 122.812 -0.263 24.531 1.00 63.63 269 LYS C O 1
ATOM 5030 N N . GLU C 1 193 ? 123.377 1.737 25.376 1.00 54.57 270 GLU C N 1
ATOM 5031 C CA . GLU C 1 193 ? 123.718 1.211 26.706 1.00 60.79 270 GLU C CA 1
ATOM 5032 C C . GLU C 1 193 ? 122.577 0.539 27.468 1.00 64.39 270 GLU C C 1
ATOM 5033 O O . GLU C 1 193 ? 122.786 -0.449 28.171 1.00 67.61 270 GLU C O 1
ATOM 5039 N N . SER C 1 194 ? 121.378 1.088 27.321 1.00 65.50 271 SER C N 1
ATOM 5040 C CA . SER C 1 194 ? 120.180 0.594 27.991 1.00 67.47 271 SER C CA 1
ATOM 5041 C C . SER C 1 194 ? 120.024 -0.922 27.912 1.00 69.30 271 SER C C 1
ATOM 5042 O O . SER C 1 194 ? 119.567 -1.571 28.857 1.00 72.60 271 SER C O 1
ATOM 5045 N N . LEU C 1 195 ? 120.420 -1.464 26.766 1.00 66.11 272 LEU C N 1
ATOM 5046 C CA . LEU C 1 195 ? 120.238 -2.868 26.427 1.00 65.93 272 LEU C CA 1
ATOM 5047 C C . LEU C 1 195 ? 121.007 -3.827 27.316 1.00 63.47 272 LEU C C 1
ATOM 5048 O O . LEU C 1 195 ? 120.642 -4.994 27.447 1.00 60.28 272 LEU C O 1
ATOM 5053 N N . ALA C 1 196 ? 122.077 -3.334 27.919 1.00 65.23 273 ALA C N 1
ATOM 5054 C CA . ALA C 1 196 ? 122.949 -4.181 28.716 1.00 64.05 273 ALA C CA 1
ATOM 5055 C C . ALA C 1 196 ? 122.292 -4.526 30.051 1.00 63.23 273 ALA C C 1
ATOM 5056 O O . ALA C 1 196 ? 122.316 -5.684 30.481 1.00 65.08 273 ALA C O 1
ATOM 5058 N N . LEU C 1 197 ? 121.728 -3.517 30.711 1.00 60.29 274 LEU C N 1
ATOM 5059 C CA . LEU C 1 197 ? 120.978 -3.740 31.946 1.00 51.53 274 LEU C CA 1
ATOM 5060 C C . LEU C 1 197 ? 119.889 -4.779 31.783 1.00 48.90 274 LEU C C 1
ATOM 5061 O O . LEU C 1 197 ? 119.792 -5.720 32.565 1.00 59.44 274 LEU C O 1
ATOM 5063 N N . THR C 1 198 ? 119.102 -4.642 30.732 1.00 39.38 275 THR C N 1
ATOM 5064 C CA . THR C 1 198 ? 117.967 -5.517 30.554 1.00 40.77 275 THR C CA 1
ATOM 5065 C C . THR C 1 198 ? 118.398 -6.951 30.314 1.00 45.39 275 THR C C 1
ATOM 5066 O O . THR C 1 198 ? 117.665 -7.884 30.584 1.00 53.51 275 THR C O 1
ATOM 5068 N N . GLN C 1 199 ? 119.603 -7.134 29.821 1.00 43.68 276 GLN C N 1
ATOM 5069 C CA . GLN C 1 199 ? 120.031 -8.465 29.484 1.00 48.78 276 GLN C CA 1
ATOM 5070 C C . GLN C 1 199 ? 120.517 -9.137 30.732 1.00 49.77 276 GLN C C 1
ATOM 5071 O O . GLN C 1 199 ? 120.421 -10.354 30.882 1.00 51.66 276 GLN C O 1
ATOM 5077 N N . LEU C 1 200 ? 121.034 -8.315 31.634 1.00 50.96 277 LEU C N 1
ATOM 5078 C CA . LEU C 1 200 ? 121.560 -8.789 32.897 1.00 51.60 277 LEU C CA 1
ATOM 5079 C C . LEU C 1 200 ? 120.423 -9.011 33.885 1.00 60.12 277 LEU C C 1
ATOM 5080 O O . LEU C 1 200 ? 120.567 -9.743 34.865 1.00 59.61 277 LEU C O 1
ATOM 5085 N N . THR C 1 201 ? 119.286 -8.376 33.606 1.00 67.08 278 THR C N 1
ATOM 5086 C CA . THR C 1 201 ? 118.057 -8.590 34.369 1.00 64.06 278 THR C CA 1
ATOM 5087 C C . THR C 1 201 ? 117.224 -9.714 33.730 1.00 68.32 278 THR C C 1
ATOM 5088 O O . THR C 1 201 ? 116.541 -10.464 34.436 1.00 70.82 278 THR C O 1
ATOM 5092 N N . LYS C 1 202 ? 117.303 -9.832 32.400 1.00 70.45 279 LYS C N 1
ATOM 5093 C CA . LYS C 1 202 ? 116.627 -10.902 31.658 1.00 69.18 279 LYS C CA 1
ATOM 5094 C C . LYS C 1 202 ? 116.973 -12.285 32.199 1.00 80.66 279 LYS C C 1
ATOM 5095 O O . LYS C 1 202 ? 116.091 -13.037 32.612 1.00 82.09 279 LYS C O 1
ATOM 5097 N N . ASP C 1 203 ? 118.259 -12.606 32.236 1.00 84.07 280 ASP C N 1
ATOM 5098 C CA . ASP C 1 203 ? 118.686 -13.892 32.768 1.00 93.99 280 ASP C CA 1
ATOM 5099 C C . ASP C 1 203 ? 119.754 -13.702 33.835 1.00 104.86 280 ASP C C 1
ATOM 5100 O O . ASP C 1 203 ? 120.281 -12.601 34.012 1.00 111.94 280 ASP C O 1
ATOM 5102 N N . PRO C 1 209 ? 120.271 -22.677 38.344 1.00 83.65 286 PRO C N 1
ATOM 5103 C CA . PRO C 1 209 ? 119.821 -22.439 39.719 1.00 82.83 286 PRO C CA 1
ATOM 5104 C C . PRO C 1 209 ? 120.207 -23.568 40.689 1.00 79.43 286 PRO C C 1
ATOM 5105 O O . PRO C 1 209 ? 119.601 -23.710 41.754 1.00 78.21 286 PRO C O 1
ATOM 5109 N N . GLY C 1 210 ? 121.215 -24.348 40.311 1.00 79.44 287 GLY C N 1
ATOM 5110 C CA . GLY C 1 210 ? 121.680 -25.497 41.075 1.00 79.37 287 GLY C CA 1
ATOM 5111 C C . GLY C 1 210 ? 122.679 -25.286 42.211 1.00 81.44 287 GLY C C 1
ATOM 5112 O O . GLY C 1 210 ? 122.878 -26.196 43.009 1.00 82.68 287 GLY C O 1
ATOM 5113 N N . ILE C 1 211 ? 123.341 -24.127 42.260 1.00 83.81 288 ILE C N 1
ATOM 5114 C CA . ILE C 1 211 ? 124.397 -23.847 43.250 1.00 88.33 288 ILE C CA 1
ATOM 5115 C C . ILE C 1 211 ? 124.366 -22.437 43.879 1.00 96.06 288 ILE C C 1
ATOM 5116 O O . ILE C 1 211 ? 124.145 -21.438 43.191 1.00 94.32 288 ILE C O 1
ATOM 5118 N N . ALA C 1 212 ? 124.584 -22.384 45.195 1.00 103.15 289 ALA C N 1
ATOM 5119 C CA . ALA C 1 212 ? 124.595 -21.142 45.984 1.00 100.13 289 ALA C CA 1
ATOM 5120 C C . ALA C 1 212 ? 125.504 -21.284 47.221 1.00 101.69 289 ALA C C 1
ATOM 5121 O O . ALA C 1 212 ? 126.565 -21.913 47.157 1.00 107.69 289 ALA C O 1
ATOM 5123 N N . CYS C 1 213 ? 125.136 -20.626 48.317 1.00 96.45 290 CYS C N 1
ATOM 5124 C CA . CYS C 1 213 ? 125.832 -20.801 49.593 1.00 81.56 290 CYS C CA 1
ATOM 5125 C C . CYS C 1 213 ? 125.181 -21.995 50.284 1.00 73.08 290 CYS C C 1
ATOM 5126 O O . CYS C 1 213 ? 124.011 -22.272 50.043 1.00 65.90 290 CYS C O 1
ATOM 5129 N N . GLU C 1 214 ? 125.937 -22.715 51.105 1.00 73.03 291 GLU C N 1
ATOM 5130 C CA . GLU C 1 214 ? 125.459 -23.964 51.698 1.00 76.57 291 GLU C CA 1
ATOM 5131 C C . GLU C 1 214 ? 124.094 -23.808 52.357 1.00 77.06 291 GLU C C 1
ATOM 5132 O O . GLU C 1 214 ? 123.228 -24.674 52.212 1.00 81.32 291 GLU C O 1
ATOM 5134 N N . ARG C 1 215 ? 123.909 -22.718 53.094 1.00 74.40 292 ARG C N 1
ATOM 5135 C CA . ARG C 1 215 ? 122.632 -22.459 53.756 1.00 69.55 292 ARG C CA 1
ATOM 5136 C C . ARG C 1 215 ? 121.447 -22.360 52.794 1.00 71.71 292 ARG C C 1
ATOM 5137 O O . ARG C 1 215 ? 120.475 -23.094 52.941 1.00 76.59 292 ARG C O 1
ATOM 5139 N N . HIS C 1 216 ? 121.537 -21.472 51.804 1.00 67.99 293 HIS C N 1
ATOM 5140 C CA . HIS C 1 216 ? 120.401 -21.191 50.919 1.00 65.27 293 HIS C CA 1
ATOM 5141 C C . HIS C 1 216 ? 119.879 -22.328 50.036 1.00 74.71 293 HIS C C 1
ATOM 5142 O O . HIS C 1 216 ? 118.672 -22.549 49.983 1.00 80.81 293 HIS C O 1
ATOM 5149 N N . GLU C 1 217 ? 120.761 -23.043 49.341 1.00 79.63 294 GLU C N 1
ATOM 5150 C CA . GLU C 1 217 ? 120.328 -24.161 48.498 1.00 81.06 294 GLU C CA 1
ATOM 5151 C C . GLU C 1 217 ? 119.693 -25.243 49.349 1.00 87.33 294 GLU C C 1
ATOM 5152 O O . GLU C 1 217 ? 118.807 -25.959 48.892 1.00 89.69 294 GLU C O 1
ATOM 5154 N N . SER C 1 218 ? 120.175 -25.363 50.585 1.00 88.25 295 SER C N 1
ATOM 5155 C CA . SER C 1 218 ? 119.600 -26.276 51.566 1.00 92.05 295 SER C CA 1
ATOM 5156 C C . SER C 1 218 ? 118.278 -25.727 52.135 1.00 92.76 295 SER C C 1
ATOM 5157 O O . SER C 1 218 ? 117.429 -26.485 52.605 1.00 93.61 295 SER C O 1
ATOM 5159 N N . LEU C 1 219 ? 118.118 -24.405 52.093 1.00 91.71 296 LEU C N 1
ATOM 5160 C CA . LEU C 1 219 ? 116.911 -23.732 52.584 1.00 80.74 296 LEU C CA 1
ATOM 5161 C C . LEU C 1 219 ? 115.912 -23.531 51.437 1.00 85.94 296 LEU C C 1
ATOM 5162 O O . LEU C 1 219 ? 115.097 -22.604 51.462 1.00 83.70 296 LEU C O 1
ATOM 5164 N N . ASP C 1 220 ? 116.041 -24.375 50.414 1.00 90.56 297 ASP C N 1
ATOM 5165 C CA . ASP C 1 220 ? 115.153 -24.425 49.245 1.00 92.77 297 ASP C CA 1
ATOM 5166 C C . ASP C 1 220 ? 115.359 -23.263 48.269 1.00 97.39 297 ASP C C 1
ATOM 5167 O O . ASP C 1 220 ? 115.536 -23.491 47.071 1.00 105.66 297 ASP C O 1
ATOM 5169 N N . LYS C 1 221 ? 115.336 -22.029 48.762 1.00 93.24 298 LYS C N 1
ATOM 5170 C CA . LYS C 1 221 ? 115.628 -20.865 47.922 1.00 90.34 298 LYS C CA 1
ATOM 5171 C C . LYS C 1 221 ? 116.722 -20.014 48.585 1.00 85.79 298 LYS C C 1
ATOM 5172 O O . LYS C 1 221 ? 116.451 -19.481 49.658 1.00 83.68 298 LYS C O 1
ATOM 5174 N N . SER C 1 222 ? 117.952 -19.876 48.057 1.00 74.91 299 SER C N 1
ATOM 5175 C CA . SER C 1 222 ? 118.586 -20.448 46.845 1.00 72.69 299 SER C CA 1
ATOM 5176 C C . SER C 1 222 ? 118.224 -19.669 45.599 1.00 70.90 299 SER C C 1
ATOM 5177 O O . SER C 1 222 ? 118.026 -20.249 44.533 1.00 74.67 299 SER C O 1
ATOM 5179 N N . ASN C 1 223 ? 118.169 -18.353 45.745 1.00 62.68 300 ASN C N 1
ATOM 5180 C CA . ASN C 1 223 ? 117.900 -17.457 44.635 1.00 55.96 300 ASN C CA 1
ATOM 5181 C C . ASN C 1 223 ? 117.978 -16.037 45.144 1.00 55.20 300 ASN C C 1
ATOM 5182 O O . ASN C 1 223 ? 118.077 -15.084 44.372 1.00 58.84 300 ASN C O 1
ATOM 5184 N N . VAL C 1 224 ? 117.934 -15.912 46.463 1.00 49.01 301 VAL C N 1
ATOM 5185 C CA . VAL C 1 224 ? 118.103 -14.632 47.115 1.00 46.48 301 VAL C CA 1
ATOM 5186 C C . VAL C 1 224 ? 119.531 -14.599 47.604 1.00 51.17 301 VAL C C 1
ATOM 5187 O O . VAL C 1 224 ? 119.960 -13.695 48.334 1.00 50.14 301 VAL C O 1
ATOM 5191 N N . CYS C 1 225 ? 120.266 -15.604 47.148 1.00 51.07 302 CYS C N 1
ATOM 5192 C CA . CYS C 1 225 ? 121.671 -15.758 47.438 1.00 47.50 302 CYS C CA 1
ATOM 5193 C C . CYS C 1 225 ? 122.548 -14.812 46.609 1.00 46.71 302 CYS C C 1
ATOM 5194 O O . CYS C 1 225 ? 122.440 -14.781 45.393 1.00 48.26 302 CYS C O 1
ATOM 5197 N N . THR C 1 226 ? 123.440 -14.075 47.267 1.00 47.12 303 THR C N 1
ATOM 5198 C CA . THR C 1 226 ? 124.345 -13.149 46.590 1.00 45.03 303 THR C CA 1
ATOM 5199 C C . THR C 1 226 ? 125.288 -13.889 45.673 1.00 48.57 303 THR C C 1
ATOM 5200 O O . THR C 1 226 ? 125.787 -13.339 44.687 1.00 47.15 303 THR C O 1
ATOM 5204 N N . THR C 1 227 ? 125.550 -15.136 46.034 1.00 49.97 304 THR C N 1
ATOM 5205 C CA . THR C 1 227 ? 126.336 -16.022 45.208 1.00 47.29 304 THR C CA 1
ATOM 5206 C C . THR C 1 227 ? 125.610 -16.297 43.906 1.00 44.66 304 THR C C 1
ATOM 5207 O O . THR C 1 227 ? 126.153 -16.134 42.830 1.00 53.35 304 THR C O 1
ATOM 5211 N N . SER C 1 228 ? 124.342 -16.651 44.011 1.00 51.59 305 SER C N 1
ATOM 5212 C CA . SER C 1 228 ? 123.507 -16.896 42.842 1.00 56.64 305 SER C CA 1
ATOM 5213 C C . SER C 1 228 ? 123.443 -15.675 41.913 1.00 55.68 305 SER C C 1
ATOM 5214 O O . SER C 1 228 ? 123.654 -15.783 40.712 1.00 55.02 305 SER C O 1
ATOM 5217 N N . ARG C 1 229 ? 123.089 -14.528 42.479 1.00 54.75 306 ARG C N 1
ATOM 5218 C CA . ARG C 1 229 ? 123.031 -13.264 41.753 1.00 51.24 306 ARG C CA 1
ATOM 5219 C C . ARG C 1 229 ? 124.326 -12.949 40.994 1.00 50.80 306 ARG C C 1
ATOM 5220 O O . ARG C 1 229 ? 124.311 -12.740 39.784 1.00 44.96 306 ARG C O 1
ATOM 5228 N N . VAL C 1 230 ? 125.452 -12.958 41.702 1.00 52.34 307 VAL C N 1
ATOM 5229 C CA . VAL C 1 230 ? 126.737 -12.630 41.089 1.00 54.44 307 VAL C CA 1
ATOM 5230 C C . VAL C 1 230 ? 127.123 -13.600 39.964 1.00 57.25 307 VAL C C 1
ATOM 5231 O O . VAL C 1 230 ? 127.722 -13.196 38.978 1.00 62.08 307 VAL C O 1
ATOM 5233 N N . LYS C 1 231 ? 126.784 -14.875 40.110 1.00 57.39 308 LYS C N 1
ATOM 5234 C CA . LYS C 1 231 ? 127.140 -15.868 39.105 1.00 53.90 308 LYS C CA 1
ATOM 5235 C C . LYS C 1 231 ? 126.225 -15.799 37.888 1.00 56.42 308 LYS C C 1
ATOM 5236 O O . LYS C 1 231 ? 126.664 -16.004 36.752 1.00 65.32 308 LYS C O 1
ATOM 5238 N N . ARG C 1 232 ? 124.956 -15.492 38.115 1.00 48.10 309 ARG C N 1
ATOM 5239 C CA . ARG C 1 232 ? 124.017 -15.377 37.009 1.00 42.74 309 ARG C CA 1
ATOM 5240 C C . ARG C 1 232 ? 124.303 -14.147 36.160 1.00 43.34 309 ARG C C 1
ATOM 5241 O O . ARG C 1 232 ? 123.978 -14.120 34.989 1.00 52.00 309 ARG C O 1
ATOM 5243 N N . TRP C 1 233 ? 124.850 -13.111 36.779 1.00 42.83 310 TRP C N 1
ATOM 5244 C CA . TRP C 1 233 ? 125.318 -11.928 36.067 1.00 40.86 310 TRP C CA 1
ATOM 5245 C C . TRP C 1 233 ? 126.437 -12.330 35.140 1.00 35.68 310 TRP C C 1
ATOM 5246 O O . TRP C 1 233 ? 126.458 -11.975 33.973 1.00 48.09 310 TRP C O 1
ATOM 5257 N N . VAL C 1 234 ? 127.386 -13.068 35.681 1.00 34.10 311 VAL C N 1
ATOM 5258 C CA . VAL C 1 234 ? 128.537 -13.457 34.902 1.00 37.08 311 VAL C CA 1
ATOM 5259 C C . VAL C 1 234 ? 128.122 -14.418 33.814 1.00 40.37 311 VAL C C 1
ATOM 5260 O O . VAL C 1 234 ? 128.559 -14.296 32.689 1.00 50.78 311 VAL C O 1
ATOM 5264 N N . PHE C 1 235 ? 127.235 -15.342 34.129 1.00 39.24 312 PHE C N 1
ATOM 5265 C CA . PHE C 1 235 ? 126.851 -16.328 33.141 1.00 41.96 312 PHE C CA 1
ATOM 5266 C C . PHE C 1 235 ? 126.190 -15.723 31.893 1.00 49.62 312 PHE C C 1
ATOM 5267 O O . PHE C 1 235 ? 126.343 -16.251 30.796 1.00 46.37 312 PHE C O 1
ATOM 5275 N N . THR C 1 236 ? 125.423 -14.646 32.055 1.00 53.65 313 THR C N 1
ATOM 5276 C CA . THR C 1 236 ? 124.778 -14.020 30.896 1.00 55.54 313 THR C CA 1
ATOM 5277 C C . THR C 1 236 ? 125.771 -13.138 30.164 1.00 57.23 313 THR C C 1
ATOM 5278 O O . THR C 1 236 ? 125.625 -12.876 28.970 1.00 59.87 313 THR C O 1
ATOM 5282 N N . ILE C 1 237 ? 126.753 -12.631 30.896 1.00 54.71 314 ILE C N 1
ATOM 5283 C CA . ILE C 1 237 ? 127.826 -11.882 30.262 1.00 46.44 314 ILE C CA 1
ATOM 5284 C C . ILE C 1 237 ? 128.659 -12.796 29.366 1.00 47.40 314 ILE C C 1
ATOM 5285 O O . ILE C 1 237 ? 128.891 -12.497 28.196 1.00 49.58 314 ILE C O 1
ATOM 5290 N N . LEU C 1 238 ? 129.056 -13.939 29.910 1.00 46.71 315 LEU C N 1
ATOM 5291 C CA . LEU C 1 238 ? 129.796 -14.935 29.152 1.00 45.80 315 LEU C CA 1
ATOM 5292 C C . LEU C 1 238 ? 129.044 -15.434 27.928 1.00 44.83 315 LEU C C 1
ATOM 5293 O O . LEU C 1 238 ? 129.599 -15.542 26.842 1.00 53.16 315 LEU C O 1
ATOM 5298 N N . ASP C 1 239 ? 127.763 -15.692 28.115 1.00 44.38 316 ASP C N 1
ATOM 5299 C CA . ASP C 1 239 ? 126.890 -16.183 27.066 1.00 51.64 316 ASP C CA 1
ATOM 5300 C C . ASP C 1 239 ? 126.931 -15.387 25.782 1.00 55.18 316 ASP C C 1
ATOM 5301 O O . ASP C 1 239 ? 126.947 -15.947 24.698 1.00 56.72 316 ASP C O 1
ATOM 5306 N N . ARG C 1 240 ? 126.912 -14.073 25.911 1.00 60.66 317 ARG C N 1
ATOM 5307 C CA . ARG C 1 240 ? 126.798 -13.227 24.748 1.00 64.85 317 ARG C CA 1
ATOM 5308 C C . ARG C 1 240 ? 128.188 -12.854 24.265 1.00 73.39 317 ARG C C 1
ATOM 5309 O O . ARG C 1 240 ? 128.366 -12.453 23.118 1.00 74.20 317 ARG C O 1
ATOM 5317 N N . CYS C 1 241 ? 129.173 -13.011 25.149 1.00 78.04 318 CYS C N 1
ATOM 5318 C CA . CYS C 1 241 ? 130.537 -12.545 24.891 1.00 76.09 318 CYS C CA 1
ATOM 5319 C C . CYS C 1 241 ? 131.487 -13.640 24.404 1.00 67.57 318 CYS C C 1
ATOM 5320 O O . CYS C 1 241 ? 132.335 -13.397 23.553 1.00 65.58 318 CYS C O 1
ATOM 5323 N N . CYS C 1 242 ? 131.348 -14.840 24.952 1.00 61.07 319 CYS C N 1
ATOM 5324 C CA . CYS C 1 242 ? 132.207 -15.953 24.579 1.00 52.83 319 CYS C CA 1
ATOM 5325 C C . CYS C 1 242 ? 132.108 -16.344 23.117 1.00 58.78 319 CYS C C 1
ATOM 5326 O O . CYS C 1 242 ? 133.130 -16.587 22.476 1.00 67.26 319 CYS C O 1
ATOM 5329 N N . PRO C 1 243 ? 130.886 -16.455 22.575 1.00 56.74 320 PRO C N 1
ATOM 5330 C CA . PRO C 1 243 ? 130.966 -16.874 21.178 1.00 54.55 320 PRO C CA 1
ATOM 5331 C C . PRO C 1 243 ? 131.475 -15.752 20.275 1.00 62.94 320 PRO C C 1
ATOM 5332 O O . PRO C 1 243 ? 131.970 -16.033 19.189 1.00 68.54 320 PRO C O 1
ATOM 5336 N N . LEU C 1 244 ? 131.374 -14.504 20.723 1.00 64.65 321 LEU C N 1
ATOM 5337 C CA . LEU C 1 244 ? 131.990 -13.392 20.003 1.00 63.76 321 LEU C CA 1
ATOM 5338 C C . LEU C 1 244 ? 133.493 -13.530 19.873 1.00 68.80 321 LEU C C 1
ATOM 5339 O O . LEU C 1 244 ? 134.132 -12.776 19.148 1.00 71.22 321 LEU C O 1
ATOM 5344 N N . LEU C 1 245 ? 134.061 -14.458 20.625 1.00 74.74 322 LEU C N 1
ATOM 5345 C CA . LEU C 1 245 ? 135.500 -14.613 20.670 1.00 70.90 322 LEU C CA 1
ATOM 5346 C C . LEU C 1 245 ? 135.856 -16.017 20.242 1.00 70.95 322 LEU C C 1
ATOM 5347 O O . LEU C 1 245 ? 137.024 -16.410 20.246 1.00 68.70 322 LEU C O 1
ATOM 5352 N N . GLY C 1 246 ? 134.823 -16.761 19.859 1.00 71.80 323 GLY C N 1
ATOM 5353 C CA . GLY C 1 246 ? 134.962 -18.162 19.529 1.00 70.35 323 GLY C CA 1
ATOM 5354 C C . GLY C 1 246 ? 135.526 -18.909 20.719 1.00 74.05 323 GLY C C 1
ATOM 5355 O O . GLY C 1 246 ? 136.689 -19.312 20.715 1.00 74.72 323 GLY C O 1
ATOM 5356 N N . ILE C 1 247 ? 134.715 -19.055 21.761 1.00 72.37 324 ILE C N 1
ATOM 5357 C CA . ILE C 1 247 ? 135.116 -19.806 22.946 1.00 70.60 324 ILE C CA 1
ATOM 5358 C C . ILE C 1 247 ? 134.040 -20.812 23.340 1.00 77.50 324 ILE C C 1
ATOM 5359 O O . ILE C 1 247 ? 132.876 -20.443 23.500 1.00 76.29 324 ILE C O 1
ATOM 5364 N N . PRO C 1 248 ? 134.423 -22.092 23.476 1.00 78.47 325 PRO C N 1
ATOM 5365 C CA . PRO C 1 248 ? 133.506 -23.148 23.926 1.00 77.67 325 PRO C CA 1
ATOM 5366 C C . PRO C 1 248 ? 133.136 -22.988 25.404 1.00 74.54 325 PRO C C 1
ATOM 5367 O O . PRO C 1 248 ? 134.014 -22.742 26.236 1.00 75.05 325 PRO C O 1
ATOM 5371 N N . LEU C 1 249 ? 131.846 -23.084 25.710 1.00 65.76 326 LEU C N 1
ATOM 5372 C CA . LEU C 1 249 ? 131.340 -22.851 27.060 1.00 58.69 326 LEU C CA 1
ATOM 5373 C C . LEU C 1 249 ? 131.349 -24.090 27.960 1.00 66.78 326 LEU C C 1
ATOM 5374 O O . LEU C 1 249 ? 130.384 -24.840 27.981 1.00 72.46 326 LEU C O 1
ATOM 5379 N N . GLN C 1 250 ? 132.445 -24.323 28.672 1.00 69.66 327 GLN C N 1
ATOM 5380 C CA . GLN C 1 250 ? 132.568 -25.476 29.568 1.00 72.46 327 GLN C CA 1
ATOM 5381 C C . GLN C 1 250 ? 131.604 -25.365 30.766 1.00 78.73 327 GLN C C 1
ATOM 5382 O O . GLN C 1 250 ? 131.435 -24.286 31.328 1.00 82.07 327 GLN C O 1
ATOM 5384 N N . PRO C 1 251 ? 130.957 -26.480 31.147 1.00 80.61 328 PRO C N 1
ATOM 5385 C CA . PRO C 1 251 ? 129.978 -26.506 32.244 1.00 75.26 328 PRO C CA 1
ATOM 5386 C C . PRO C 1 251 ? 130.608 -26.356 33.626 1.00 71.58 328 PRO C C 1
ATOM 5387 O O . PRO C 1 251 ? 131.663 -26.932 33.891 1.00 71.97 328 PRO C O 1
ATOM 5391 N N . GLY C 1 252 ? 129.954 -25.601 34.503 1.00 67.43 329 GLY C N 1
ATOM 5392 C CA . GLY C 1 252 ? 130.520 -25.309 35.802 1.00 66.85 329 GLY C CA 1
ATOM 5393 C C . GLY C 1 252 ? 131.510 -24.171 35.671 1.00 66.85 329 GLY C C 1
ATOM 5394 O O . GLY C 1 252 ? 132.235 -23.849 36.609 1.00 71.47 329 GLY C O 1
ATOM 5395 N N . LYS C 1 253 ? 131.554 -23.565 34.493 1.00 62.85 330 LYS C N 1
ATOM 5396 C CA . LYS C 1 253 ? 132.463 -22.459 34.266 1.00 60.40 330 LYS C CA 1
ATOM 5397 C C . LYS C 1 253 ? 131.756 -21.267 33.642 1.00 58.26 330 LYS C C 1
ATOM 5398 O O . LYS C 1 253 ? 131.748 -20.171 34.195 1.00 55.13 330 LYS C O 1
ATOM 5400 N N . HIS C 1 254 ? 131.171 -21.497 32.475 1.00 66.30 331 HIS C N 1
ATOM 5401 C CA . HIS C 1 254 ? 130.372 -20.496 31.766 1.00 71.94 331 HIS C CA 1
ATOM 5402 C C . HIS C 1 254 ? 128.920 -20.890 31.952 1.00 78.04 331 HIS C C 1
ATOM 5403 O O . HIS C 1 254 ? 128.003 -20.073 31.867 1.00 76.72 331 HIS C O 1
ATOM 5410 N N . LEU C 1 255 ? 128.749 -22.186 32.179 1.00 80.61 332 LEU C N 1
ATOM 5411 C CA . LEU C 1 255 ? 127.469 -22.807 32.445 1.00 79.69 332 LEU C CA 1
ATOM 5412 C C . LEU C 1 255 ? 127.433 -23.403 33.845 1.00 80.88 332 LEU C C 1
ATOM 5413 O O . LEU C 1 255 ? 128.474 -23.567 34.479 1.00 81.39 332 LEU C O 1
ATOM 5418 N N . PRO C 1 256 ? 126.222 -23.714 34.330 1.00 83.13 333 PRO C N 1
ATOM 5419 C CA . PRO C 1 256 ? 125.917 -24.557 35.496 1.00 81.31 333 PRO C CA 1
ATOM 5420 C C . PRO C 1 256 ? 126.147 -26.037 35.134 1.00 81.27 333 PRO C C 1
ATOM 5421 O O . PRO C 1 256 ? 126.556 -26.261 33.992 1.00 79.75 333 PRO C O 1
ATOM 5425 N N . PHE C 1 257 ? 125.959 -26.971 36.078 1.00 76.58 334 PHE C N 1
ATOM 5426 C CA . PHE C 1 257 ? 126.097 -28.437 35.892 1.00 75.12 334 PHE C CA 1
ATOM 5427 C C . PHE C 1 257 ? 127.513 -28.902 36.241 1.00 71.78 334 PHE C C 1
ATOM 5428 O O . PHE C 1 257 ? 128.248 -28.236 36.970 1.00 71.16 334 PHE C O 1
ATOM 5436 N N . GLN D 1 9 ? 95.739 22.401 100.069 1.00 108.43 86 GLN D N 1
ATOM 5437 C CA . GLN D 1 9 ? 96.892 21.657 100.559 1.00 112.61 86 GLN D CA 1
ATOM 5438 C C . GLN D 1 9 ? 96.453 20.362 101.242 1.00 119.63 86 GLN D C 1
ATOM 5439 O O . GLN D 1 9 ? 96.148 19.370 100.574 1.00 116.25 86 GLN D O 1
ATOM 5441 N N . ARG D 1 10 ? 96.412 20.382 102.574 1.00 126.91 87 ARG D N 1
ATOM 5442 C CA . ARG D 1 10 ? 95.991 19.222 103.366 1.00 128.55 87 ARG D CA 1
ATOM 5443 C C . ARG D 1 10 ? 94.519 18.888 103.140 1.00 127.24 87 ARG D C 1
ATOM 5444 O O . ARG D 1 10 ? 93.713 18.918 104.068 1.00 127.69 87 ARG D O 1
ATOM 5446 N N . GLU D 1 11 ? 94.179 18.579 101.895 1.00 125.40 88 GLU D N 1
ATOM 5447 C CA . GLU D 1 11 ? 92.809 18.264 101.518 1.00 121.18 88 GLU D CA 1
ATOM 5448 C C . GLU D 1 11 ? 92.515 16.767 101.536 1.00 117.82 88 GLU D C 1
ATOM 5449 O O . GLU D 1 11 ? 91.732 16.290 100.714 1.00 115.13 88 GLU D O 1
ATOM 5451 N N . MET D 1 12 ? 93.122 16.020 102.458 1.00 124.48 89 MET D N 1
ATOM 5452 C CA . MET D 1 12 ? 92.824 14.588 102.520 1.00 123.67 89 MET D CA 1
ATOM 5453 C C . MET D 1 12 ? 92.684 13.924 103.899 1.00 130.66 89 MET D C 1
ATOM 5454 O O . MET D 1 12 ? 91.888 12.986 104.031 1.00 139.63 89 MET D O 1
ATOM 5459 N N . LYS D 1 13 ? 93.364 14.412 104.938 1.00 135.64 90 LYS D N 1
ATOM 5460 C CA . LYS D 1 13 ? 93.184 13.790 106.262 1.00 136.53 90 LYS D CA 1
ATOM 5461 C C . LYS D 1 13 ? 91.733 13.823 106.700 1.00 129.18 90 LYS D C 1
ATOM 5462 O O . LYS D 1 13 ? 91.313 13.051 107.564 1.00 131.91 90 LYS D O 1
ATOM 5468 N N . ASN D 1 14 ? 90.976 14.723 106.086 1.00 121.71 91 ASN D N 1
ATOM 5469 C CA . ASN D 1 14 ? 89.534 14.778 106.243 1.00 112.29 91 ASN D CA 1
ATOM 5470 C C . ASN D 1 14 ? 88.895 13.489 105.730 1.00 101.10 91 ASN D C 1
ATOM 5471 O O . ASN D 1 14 ? 87.763 13.192 106.050 1.00 98.74 91 ASN D O 1
ATOM 5476 N N . ALA D 1 15 ? 89.583 12.768 104.853 1.00 88.81 92 ALA D N 1
ATOM 5477 C CA . ALA D 1 15 ? 89.026 11.524 104.326 1.00 80.39 92 ALA D CA 1
ATOM 5478 C C . ALA D 1 15 ? 89.671 10.248 104.874 1.00 78.99 92 ALA D C 1
ATOM 5479 O O . ALA D 1 15 ? 89.325 9.151 104.454 1.00 80.37 92 ALA D O 1
ATOM 5481 N N . GLU D 1 16 ? 90.611 10.374 105.797 1.00 74.45 93 GLU D N 1
ATOM 5482 C CA . GLU D 1 16 ? 91.248 9.179 106.336 1.00 81.42 93 GLU D CA 1
ATOM 5483 C C . GLU D 1 16 ? 90.729 8.974 107.744 1.00 86.25 93 GLU D C 1
ATOM 5484 O O . GLU D 1 16 ? 90.746 7.864 108.271 1.00 88.92 93 GLU D O 1
ATOM 5490 N N . ASP D 1 17 ? 90.192 10.037 108.334 1.00 81.62 94 ASP D N 1
ATOM 5491 C CA . ASP D 1 17 ? 89.451 9.883 109.572 1.00 73.58 94 ASP D CA 1
ATOM 5492 C C . ASP D 1 17 ? 88.078 9.378 109.185 1.00 61.17 94 ASP D C 1
ATOM 5493 O O . ASP D 1 17 ? 87.493 8.553 109.868 1.00 57.31 94 ASP D O 1
ATOM 5498 N N . ASN D 1 18 ? 87.602 9.863 108.046 1.00 57.63 95 ASN D N 1
ATOM 5499 C CA . ASN D 1 18 ? 86.336 9.444 107.475 1.00 54.34 95 ASN D CA 1
ATOM 5500 C C . ASN D 1 18 ? 86.320 7.992 107.074 1.00 46.94 95 ASN D C 1
ATOM 5501 O O . ASN D 1 18 ? 85.298 7.347 107.137 1.00 50.04 95 ASN D O 1
ATOM 5506 N N . GLU D 1 19 ? 87.429 7.477 106.589 1.00 52.46 96 GLU D N 1
ATOM 5507 C CA . GLU D 1 19 ? 87.465 6.048 106.377 1.00 52.06 96 GLU D CA 1
ATOM 5508 C C . GLU D 1 19 ? 87.368 5.367 107.740 1.00 57.69 96 GLU D C 1
ATOM 5509 O O . GLU D 1 19 ? 86.671 4.368 107.888 1.00 59.24 96 GLU D O 1
ATOM 5515 N N . LYS D 1 20 ? 88.047 5.936 108.739 1.00 61.21 97 LYS D N 1
ATOM 5516 C CA . LYS D 1 20 ? 88.093 5.334 110.069 1.00 62.20 97 LYS D CA 1
ATOM 5517 C C . LYS D 1 20 ? 86.752 5.326 110.758 1.00 67.31 97 LYS D C 1
ATOM 5518 O O . LYS D 1 20 ? 86.335 4.293 111.268 1.00 72.25 97 LYS D O 1
ATOM 5524 N N . LYS D 1 21 ? 86.050 6.450 110.751 1.00 65.27 98 LYS D N 1
ATOM 5525 C CA . LYS D 1 21 ? 84.783 6.488 111.455 1.00 63.10 98 LYS D CA 1
ATOM 5526 C C . LYS D 1 21 ? 83.828 5.485 110.870 1.00 60.62 98 LYS D C 1
ATOM 5527 O O . LYS D 1 21 ? 83.048 4.885 111.588 1.00 71.06 98 LYS D O 1
ATOM 5533 N N . ASP D 1 22 ? 83.942 5.241 109.578 1.00 54.68 99 ASP D N 1
ATOM 5534 C CA . ASP D 1 22 ? 83.091 4.253 108.948 1.00 49.33 99 ASP D CA 1
ATOM 5535 C C . ASP D 1 22 ? 83.466 2.864 109.466 1.00 44.24 99 ASP D C 1
ATOM 5536 O O . ASP D 1 22 ? 82.601 2.081 109.847 1.00 47.85 99 ASP D O 1
ATOM 5541 N N . ILE D 1 23 ? 84.754 2.562 109.502 1.00 39.52 100 ILE D N 1
ATOM 5542 C CA . ILE D 1 23 ? 85.171 1.253 109.961 1.00 46.20 100 ILE D CA 1
ATOM 5543 C C . ILE D 1 23 ? 84.762 1.013 111.407 1.00 59.92 100 ILE D C 1
ATOM 5544 O O . ILE D 1 23 ? 84.320 -0.079 111.750 1.00 66.81 100 ILE D O 1
ATOM 5549 N N . GLN D 1 24 ? 84.844 2.051 112.238 1.00 63.00 101 GLN D N 1
ATOM 5550 C CA . GLN D 1 24 ? 84.524 1.915 113.657 1.00 55.32 101 GLN D CA 1
ATOM 5551 C C . GLN D 1 24 ? 83.071 1.571 113.844 1.00 58.80 101 GLN D C 1
ATOM 5552 O O . GLN D 1 24 ? 82.732 0.570 114.463 1.00 63.59 101 GLN D O 1
ATOM 5558 N N . ASN D 1 25 ? 82.214 2.400 113.270 1.00 58.85 102 ASN D N 1
ATOM 5559 C CA . ASN D 1 25 ? 80.783 2.171 113.317 1.00 58.76 102 ASN D CA 1
ATOM 5560 C C . ASN D 1 25 ? 80.388 0.817 112.778 1.00 50.23 102 ASN D C 1
ATOM 5561 O O . ASN D 1 25 ? 79.534 0.156 113.334 1.00 56.65 102 ASN D O 1
ATOM 5566 N N . ILE D 1 26 ? 81.018 0.383 111.711 1.00 53.35 103 ILE D N 1
ATOM 5567 C CA . ILE D 1 26 ? 80.729 -0.953 111.223 1.00 53.51 103 ILE D CA 1
ATOM 5568 C C . ILE D 1 26 ? 81.064 -1.971 112.315 1.00 54.20 103 ILE D C 1
ATOM 5569 O O . ILE D 1 26 ? 80.266 -2.829 112.644 1.00 47.58 103 ILE D O 1
ATOM 5574 N N . VAL D 1 27 ? 82.237 -1.877 112.907 1.00 59.71 104 VAL D N 1
ATOM 5575 C CA . VAL D 1 27 ? 82.619 -2.944 113.807 1.00 58.63 104 VAL D CA 1
ATOM 5576 C C . VAL D 1 27 ? 81.962 -2.742 115.175 1.00 53.93 104 VAL D C 1
ATOM 5577 O O . VAL D 1 27 ? 81.569 -3.717 115.808 1.00 51.35 104 VAL D O 1
ATOM 5581 N N . LYS D 1 28 ? 81.846 -1.487 115.624 1.00 53.73 105 LYS D N 1
ATOM 5582 C CA . LYS D 1 28 ? 81.244 -1.177 116.929 1.00 50.82 105 LYS D CA 1
ATOM 5583 C C . LYS D 1 28 ? 79.811 -1.646 117.001 1.00 40.51 105 LYS D C 1
ATOM 5584 O O . LYS D 1 28 ? 79.409 -2.306 117.947 1.00 45.36 105 LYS D O 1
ATOM 5590 N N . LEU D 1 29 ? 79.036 -1.283 115.997 1.00 39.43 106 LEU D N 1
ATOM 5591 C CA . LEU D 1 29 ? 77.629 -1.637 115.977 1.00 53.34 106 LEU D CA 1
ATOM 5592 C C . LEU D 1 29 ? 77.377 -3.129 115.813 1.00 49.41 106 LEU D C 1
ATOM 5593 O O . LEU D 1 29 ? 76.352 -3.638 116.254 1.00 52.59 106 LEU D O 1
ATOM 5598 N N . LYS D 1 30 ? 78.276 -3.830 115.153 1.00 46.46 107 LYS D N 1
ATOM 5599 C CA . LYS D 1 30 ? 78.073 -5.258 114.958 1.00 53.36 107 LYS D CA 1
ATOM 5600 C C . LYS D 1 30 ? 78.392 -6.085 116.184 1.00 50.69 107 LYS D C 1
ATOM 5601 O O . LYS D 1 30 ? 78.043 -7.259 116.248 1.00 53.42 107 LYS D O 1
ATOM 5607 N N . VAL D 1 31 ? 79.081 -5.509 117.152 1.00 47.02 108 VAL D N 1
ATOM 5608 C CA . VAL D 1 31 ? 79.303 -6.285 118.351 1.00 48.67 108 VAL D CA 1
ATOM 5609 C C . VAL D 1 31 ? 78.197 -5.966 119.312 1.00 55.94 108 VAL D C 1
ATOM 5610 O O . VAL D 1 31 ? 77.703 -6.845 119.993 1.00 66.11 108 VAL D O 1
ATOM 5614 N N . PHE D 1 32 ? 77.758 -4.714 119.315 1.00 54.09 109 PHE D N 1
ATOM 5615 C CA . PHE D 1 32 ? 76.678 -4.304 120.191 1.00 53.99 109 PHE D CA 1
ATOM 5616 C C . PHE D 1 32 ? 75.345 -4.956 119.841 1.00 56.36 109 PHE D C 1
ATOM 5617 O O . PHE D 1 32 ? 74.556 -5.238 120.745 1.00 60.07 109 PHE D O 1
ATOM 5625 N N . ASP D 1 33 ? 75.049 -5.197 118.569 1.00 57.83 110 ASP D N 1
ATOM 5626 C CA . ASP D 1 33 ? 73.845 -5.984 118.332 1.00 59.23 110 ASP D CA 1
ATOM 5627 C C . ASP D 1 33 ? 74.265 -7.442 118.160 1.00 54.99 110 ASP D C 1
ATOM 5628 O O . ASP D 1 33 ? 73.540 -8.271 117.624 1.00 56.98 110 ASP D O 1
ATOM 5633 N N . GLN D 1 34 ? 75.455 -7.715 118.691 1.00 51.42 111 GLN D N 1
ATOM 5634 C CA . GLN D 1 34 ? 76.017 -9.046 118.906 1.00 43.83 111 GLN D CA 1
ATOM 5635 C C . GLN D 1 34 ? 75.923 -10.033 117.762 1.00 45.29 111 GLN D C 1
ATOM 5636 O O . GLN D 1 34 ? 75.442 -11.140 117.967 1.00 50.64 111 GLN D O 1
ATOM 5642 N N . SER D 1 35 ? 76.474 -9.685 116.600 1.00 48.18 112 SER D N 1
ATOM 5643 C CA . SER D 1 35 ? 76.433 -10.585 115.446 1.00 51.96 112 SER D CA 1
ATOM 5644 C C . SER D 1 35 ? 77.781 -10.672 114.744 1.00 50.42 112 SER D C 1
ATOM 5645 O O . SER D 1 35 ? 77.882 -11.256 113.665 1.00 52.97 112 SER D O 1
ATOM 5648 N N . ILE D 1 36 ? 78.821 -10.127 115.363 1.00 46.07 113 ILE D N 1
ATOM 5649 C CA . ILE D 1 36 ? 80.080 -9.932 114.661 1.00 49.76 113 ILE D CA 1
ATOM 5650 C C . ILE D 1 36 ? 80.822 -11.241 114.383 1.00 51.09 113 ILE D C 1
ATOM 5651 O O . ILE D 1 36 ? 81.679 -11.319 113.510 1.00 51.07 113 ILE D O 1
ATOM 5656 N N . LYS D 1 37 ? 80.488 -12.271 115.137 1.00 53.85 114 LYS D N 1
ATOM 5657 C CA . LYS D 1 37 ? 81.143 -13.555 114.998 1.00 55.91 114 LYS D CA 1
ATOM 5658 C C . LYS D 1 37 ? 80.812 -14.170 113.668 1.00 50.07 114 LYS D C 1
ATOM 5659 O O . LYS D 1 37 ? 81.542 -14.998 113.156 1.00 52.17 114 LYS D O 1
ATOM 5665 N N . THR D 1 38 ? 79.694 -13.752 113.108 1.00 47.70 115 THR D N 1
ATOM 5666 C CA . THR D 1 38 ? 79.146 -14.451 111.977 1.00 53.81 115 THR D CA 1
ATOM 5667 C C . THR D 1 38 ? 79.101 -13.614 110.717 1.00 63.04 115 THR D C 1
ATOM 5668 O O . THR D 1 38 ? 78.838 -14.129 109.626 1.00 69.31 115 THR D O 1
ATOM 5672 N N . GLU D 1 39 ? 79.378 -12.326 110.864 1.00 63.56 116 GLU D N 1
ATOM 5673 C CA . GLU D 1 39 ? 79.354 -11.423 109.722 1.00 60.47 116 GLU D CA 1
ATOM 5674 C C . GLU D 1 39 ? 80.507 -11.665 108.770 1.00 65.33 116 GLU D C 1
ATOM 5675 O O . GLU D 1 39 ? 81.581 -12.102 109.168 1.00 72.74 116 GLU D O 1
ATOM 5681 N N . ASP D 1 40 ? 80.260 -11.354 107.505 1.00 64.13 117 ASP D N 1
ATOM 5682 C CA . ASP D 1 40 ? 81.187 -11.609 106.418 1.00 52.82 117 ASP D CA 1
ATOM 5683 C C . ASP D 1 40 ? 82.034 -10.385 106.121 1.00 53.99 117 ASP D C 1
ATOM 5684 O O . ASP D 1 40 ? 81.511 -9.285 105.965 1.00 63.65 117 ASP D O 1
ATOM 5689 N N . PHE D 1 41 ? 83.348 -10.571 106.087 1.00 49.15 118 PHE D N 1
ATOM 5690 C CA . PHE D 1 41 ? 84.254 -9.504 105.686 1.00 46.52 118 PHE D CA 1
ATOM 5691 C C . PHE D 1 41 ? 85.019 -9.940 104.444 1.00 56.01 118 PHE D C 1
ATOM 5692 O O . PHE D 1 41 ? 85.225 -11.141 104.221 1.00 50.87 118 PHE D O 1
ATOM 5700 N N . TYR D 1 42 ? 85.441 -8.964 103.640 1.00 65.04 119 TYR D N 1
ATOM 5701 C CA . TYR D 1 42 ? 86.080 -9.251 102.355 1.00 66.61 119 TYR D CA 1
ATOM 5702 C C . TYR D 1 42 ? 87.487 -8.645 102.245 1.00 61.77 119 TYR D C 1
ATOM 5703 O O . TYR D 1 42 ? 87.676 -7.438 102.381 1.00 60.17 119 TYR D O 1
ATOM 5712 N N . VAL D 1 43 ? 88.471 -9.493 101.970 1.00 62.37 120 VAL D N 1
ATOM 5713 C CA . VAL D 1 43 ? 89.842 -9.030 101.805 1.00 64.01 120 VAL D CA 1
ATOM 5714 C C . VAL D 1 43 ? 90.276 -9.280 100.366 1.00 56.20 120 VAL D C 1
ATOM 5715 O O . VAL D 1 43 ? 89.952 -10.309 99.774 1.00 52.62 120 VAL D O 1
ATOM 5719 N N . ILE D 1 44 ? 91.002 -8.322 99.807 1.00 53.86 121 ILE D N 1
ATOM 5720 C CA . ILE D 1 44 ? 91.397 -8.387 98.410 1.00 53.93 121 ILE D CA 1
ATOM 5721 C C . ILE D 1 44 ? 92.913 -8.203 98.241 1.00 57.90 121 ILE D C 1
ATOM 5722 O O . ILE D 1 44 ? 93.565 -7.486 99.006 1.00 56.39 121 ILE D O 1
ATOM 5727 N N . ASP D 1 45 ? 93.466 -8.915 97.263 1.00 54.70 122 ASP D N 1
ATOM 5728 C CA . ASP D 1 45 ? 94.859 -8.761 96.877 1.00 55.44 122 ASP D CA 1
ATOM 5729 C C . ASP D 1 45 ? 95.009 -8.816 95.366 1.00 59.75 122 ASP D C 1
ATOM 5730 O O . ASP D 1 45 ? 94.186 -9.423 94.694 1.00 66.51 122 ASP D O 1
ATOM 5735 N N . VAL D 1 46 ? 96.046 -8.168 94.832 1.00 54.18 123 VAL D N 1
ATOM 5736 C CA . VAL D 1 46 ? 96.347 -8.246 93.403 1.00 44.52 123 VAL D CA 1
ATOM 5737 C C . VAL D 1 46 ? 97.830 -8.421 93.179 1.00 47.18 123 VAL D C 1
ATOM 5738 O O . VAL D 1 46 ? 98.627 -7.987 94.005 1.00 57.60 123 VAL D O 1
ATOM 5742 N N . ASN D 1 47 ? 98.194 -9.087 92.084 1.00 38.43 124 ASN D N 1
ATOM 5743 C CA . ASN D 1 47 ? 99.528 -8.985 91.502 1.00 33.40 124 ASN D CA 1
ATOM 5744 C C . ASN D 1 47 ? 99.419 -8.168 90.239 1.00 35.80 124 ASN D C 1
ATOM 5745 O O . ASN D 1 47 ? 98.662 -8.514 89.353 1.00 31.77 124 ASN D O 1
ATOM 5750 N N . SER D 1 48 ? 100.200 -7.112 90.121 1.00 42.18 125 SER D N 1
ATOM 5751 C CA . SER D 1 48 ? 100.184 -6.341 88.892 1.00 45.73 125 SER D CA 1
ATOM 5752 C C . SER D 1 48 ? 101.527 -6.445 88.159 1.00 47.37 125 SER D C 1
ATOM 5753 O O . SER D 1 48 ? 102.572 -6.328 88.783 1.00 54.79 125 SER D O 1
ATOM 5756 N N . TYR D 1 49 ? 101.499 -6.714 86.848 1.00 52.75 126 TYR D N 1
ATOM 5757 C CA . TYR D 1 49 ? 102.735 -6.814 86.048 1.00 49.86 126 TYR D CA 1
ATOM 5758 C C . TYR D 1 49 ? 103.620 -5.595 86.237 1.00 52.20 126 TYR D C 1
ATOM 5759 O O . TYR D 1 49 ? 104.803 -5.736 86.489 1.00 62.10 126 TYR D O 1
ATOM 5768 N N . CYS D 1 50 ? 103.053 -4.405 86.084 1.00 51.39 127 CYS D N 1
ATOM 5769 C CA . CYS D 1 50 ? 103.784 -3.162 86.328 1.00 50.72 127 CYS D CA 1
ATOM 5770 C C . CYS D 1 50 ? 102.801 -2.005 86.364 1.00 43.49 127 CYS D C 1
ATOM 5771 O O . CYS D 1 50 ? 101.636 -2.191 86.124 1.00 31.54 127 CYS D O 1
ATOM 5774 N N . LYS D 1 51 ? 103.271 -0.792 86.583 1.00 48.52 128 LYS D N 1
ATOM 5775 C CA . LYS D 1 51 ? 102.343 0.318 86.532 1.00 46.60 128 LYS D CA 1
ATOM 5776 C C . LYS D 1 51 ? 102.590 1.170 85.289 1.00 59.83 128 LYS D C 1
ATOM 5777 O O . LYS D 1 51 ? 103.446 2.048 85.261 1.00 65.08 128 LYS D O 1
ATOM 5783 N N . ALA D 1 52 ? 101.827 0.870 84.247 1.00 60.67 129 ALA D N 1
ATOM 5784 C CA . ALA D 1 52 ? 101.957 1.531 82.965 1.00 58.77 129 ALA D CA 1
ATOM 5785 C C . ALA D 1 52 ? 100.880 2.576 82.737 1.00 61.60 129 ALA D C 1
ATOM 5786 O O . ALA D 1 52 ? 99.694 2.255 82.725 1.00 65.76 129 ALA D O 1
ATOM 5788 N N . ASN D 1 53 ? 101.305 3.823 82.572 1.00 63.45 130 ASN D N 1
ATOM 5789 C CA . ASN D 1 53 ? 100.422 4.921 82.190 1.00 64.32 130 ASN D CA 1
ATOM 5790 C C . ASN D 1 53 ? 99.273 5.168 83.163 1.00 60.35 130 ASN D C 1
ATOM 5791 O O . ASN D 1 53 ? 98.131 5.352 82.735 1.00 60.46 130 ASN D O 1
ATOM 5796 N N . GLY D 1 54 ? 99.560 5.130 84.462 1.00 58.93 131 GLY D N 1
ATOM 5797 C CA . GLY D 1 54 ? 98.555 5.432 85.470 1.00 56.82 131 GLY D CA 1
ATOM 5798 C C . GLY D 1 54 ? 97.819 4.199 85.950 1.00 52.03 131 GLY D C 1
ATOM 5799 O O . GLY D 1 54 ? 97.173 4.204 87.005 1.00 50.37 131 GLY D O 1
ATOM 5800 N N . ASP D 1 55 ? 97.917 3.136 85.159 1.00 50.60 132 ASP D N 1
ATOM 5801 C CA . ASP D 1 55 ? 97.201 1.904 85.439 1.00 51.83 132 ASP D CA 1
ATOM 5802 C C . ASP D 1 55 ? 98.083 0.752 85.871 1.00 50.00 132 ASP D C 1
ATOM 5803 O O . ASP D 1 55 ? 99.222 0.640 85.459 1.00 52.73 132 ASP D O 1
ATOM 5808 N N . TYR D 1 56 ? 97.541 -0.107 86.715 1.00 48.66 133 TYR D N 1
ATOM 5809 C CA . TYR D 1 56 ? 98.224 -1.333 87.062 1.00 44.81 133 TYR D CA 1
ATOM 5810 C C . TYR D 1 56 ? 97.815 -2.414 86.096 1.00 40.52 133 TYR D C 1
ATOM 5811 O O . TYR D 1 56 ? 96.632 -2.672 85.902 1.00 48.51 133 TYR D O 1
ATOM 5820 N N . LEU D 1 57 ? 98.792 -3.047 85.480 1.00 38.86 134 LEU D N 1
ATOM 5821 C CA . LEU D 1 57 ? 98.490 -4.167 84.624 1.00 41.22 134 LEU D CA 1
ATOM 5822 C C . LEU D 1 57 ? 98.173 -5.341 85.522 1.00 45.43 134 LEU D C 1
ATOM 5823 O O . LEU D 1 57 ? 99.064 -6.097 85.881 1.00 53.27 134 LEU D O 1
ATOM 5825 N N . ILE D 1 58 ? 96.913 -5.522 85.876 1.00 38.73 135 ILE D N 1
ATOM 5826 C CA . ILE D 1 58 ? 96.609 -6.565 86.837 1.00 37.55 135 ILE D CA 1
ATOM 5827 C C . ILE D 1 58 ? 96.734 -7.900 86.133 1.00 36.67 135 ILE D C 1
ATOM 5828 O O . ILE D 1 58 ? 96.287 -8.060 85.010 1.00 46.27 135 ILE D O 1
ATOM 583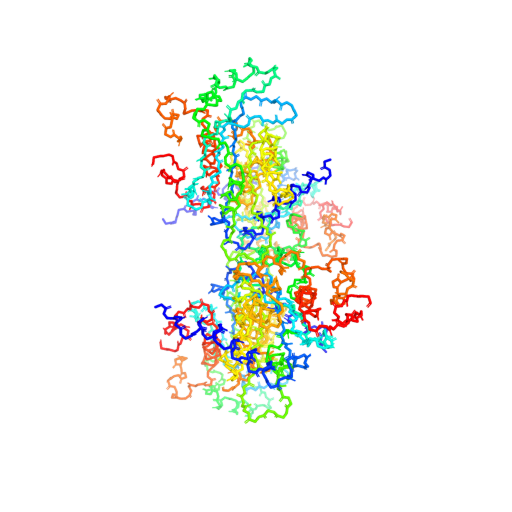3 N N . GLY D 1 59 ? 97.389 -8.838 86.785 1.00 28.48 136 GLY D N 1
ATOM 5834 C CA . GLY D 1 59 ? 97.584 -10.150 86.229 1.00 32.41 136 GLY D CA 1
ATOM 5835 C C . GLY D 1 59 ? 96.937 -11.178 87.112 1.00 38.99 136 GLY D C 1
ATOM 5836 O O . GLY D 1 59 ? 96.693 -12.311 86.703 1.00 43.84 136 GLY D O 1
ATOM 5837 N N . GLU D 1 60 ? 96.661 -10.773 88.345 1.00 41.25 137 GLU D N 1
ATOM 5838 C CA . GLU D 1 60 ? 96.032 -11.654 89.303 1.00 35.85 137 GLU D CA 1
ATOM 5839 C C . GLU D 1 60 ? 95.311 -10.874 90.378 1.00 45.18 137 GLU D C 1
ATOM 5840 O O . GLU D 1 60 ? 95.635 -9.731 90.665 1.00 50.12 137 GLU D O 1
ATOM 5846 N N . PHE D 1 61 ? 94.302 -11.503 90.954 1.00 45.92 138 PHE D N 1
ATOM 5847 C CA . PHE D 1 61 ? 93.695 -11.012 92.165 1.00 44.06 138 PHE D CA 1
ATOM 5848 C C . PHE D 1 61 ? 92.994 -12.166 92.842 1.00 44.18 138 PHE D C 1
ATOM 5849 O O . PHE D 1 61 ? 92.669 -13.172 92.203 1.00 37.09 138 PHE D O 1
ATOM 5857 N N . THR D 1 62 ? 92.788 -12.006 94.145 1.00 42.90 139 THR D N 1
ATOM 5858 C CA . THR D 1 62 ? 91.899 -12.856 94.896 1.00 41.84 139 THR D CA 1
ATOM 5859 C C . THR D 1 62 ? 91.083 -11.961 95.812 1.00 47.86 139 THR D C 1
ATOM 5860 O O . THR D 1 62 ? 91.609 -11.001 96.364 1.00 50.65 139 THR D O 1
ATOM 5864 N N . VAL D 1 63 ? 89.788 -12.243 95.916 1.00 48.41 140 VAL D N 1
ATOM 5865 C CA . VAL D 1 63 ? 88.938 -11.646 96.940 1.00 49.02 140 VAL D CA 1
ATOM 5866 C C . VAL D 1 63 ? 88.457 -12.776 97.844 1.00 58.89 140 VAL D C 1
ATOM 5867 O O . VAL D 1 63 ? 87.993 -13.804 97.351 1.00 59.83 140 VAL D O 1
ATOM 5871 N N . THR D 1 64 ? 88.582 -12.609 99.159 1.00 60.24 141 THR D N 1
ATOM 5872 C CA . THR D 1 64 ? 88.224 -13.692 100.078 1.00 60.43 141 THR D CA 1
ATOM 5873 C C . THR D 1 64 ? 87.140 -13.288 101.071 1.00 57.18 141 THR D C 1
ATOM 5874 O O . THR D 1 64 ? 87.153 -12.180 101.603 1.00 56.70 141 THR D O 1
ATOM 5878 N N . GLN D 1 65 ? 86.213 -14.209 101.326 1.00 54.20 142 GLN D N 1
ATOM 5879 C CA . GLN D 1 65 ? 85.132 -13.986 102.274 1.00 45.87 142 GLN D CA 1
ATOM 5880 C C . GLN D 1 65 ? 85.383 -14.820 103.509 1.00 51.29 142 GLN D C 1
ATOM 5881 O O . GLN D 1 65 ? 85.535 -16.038 103.445 1.00 53.68 142 GLN D O 1
ATOM 5887 N N . PHE D 1 66 ? 85.408 -14.166 104.652 1.00 57.89 143 PHE D N 1
ATOM 5888 C CA . PHE D 1 66 ? 85.584 -14.903 105.874 1.00 61.64 143 PHE D CA 1
ATOM 5889 C C . PHE D 1 66 ? 84.720 -14.292 106.954 1.00 61.57 143 PHE D C 1
ATOM 5890 O O . PHE D 1 66 ? 84.295 -13.142 106.848 1.00 59.54 143 PHE D O 1
ATOM 5898 N N . SER D 1 67 ? 84.480 -15.074 107.996 1.00 64.02 144 SER D N 1
ATOM 5899 C CA . SER D 1 67 ? 83.851 -14.597 109.215 1.00 64.06 144 SER D CA 1
ATOM 5900 C C . SER D 1 67 ? 84.654 -15.155 110.378 1.00 68.92 144 SER D C 1
ATOM 5901 O O . SER D 1 67 ? 85.371 -16.146 110.207 1.00 66.47 144 SER D O 1
ATOM 5904 N N . LEU D 1 68 ? 84.577 -14.507 111.538 1.00 67.57 145 LEU D N 1
ATOM 5905 C CA . LEU D 1 68 ? 85.285 -14.995 112.719 1.00 66.30 145 LEU D CA 1
ATOM 5906 C C . LEU D 1 68 ? 84.883 -16.436 113.015 1.00 69.65 145 LEU D C 1
ATOM 5907 O O . LEU D 1 68 ? 85.725 -17.283 113.293 1.00 72.25 145 LEU D O 1
ATOM 5912 N N . GLN D 1 69 ? 83.588 -16.704 112.931 1.00 69.78 146 GLN D N 1
ATOM 5913 C CA . GLN D 1 69 ? 83.049 -18.022 113.215 1.00 68.91 146 GLN D CA 1
ATOM 5914 C C . GLN D 1 69 ? 83.581 -19.061 112.249 1.00 70.77 146 GLN D C 1
ATOM 5915 O O . GLN D 1 69 ? 84.050 -20.120 112.653 1.00 69.14 146 GLN D O 1
ATOM 5921 N N . ASP D 1 70 ? 83.491 -18.740 110.963 1.00 80.38 147 ASP D N 1
ATOM 5922 C CA . ASP D 1 70 ? 83.724 -19.709 109.902 1.00 85.64 147 ASP D CA 1
ATOM 5923 C C . ASP D 1 70 ? 85.155 -19.746 109.356 1.00 78.13 147 ASP D C 1
ATOM 5924 O O . ASP D 1 70 ? 85.582 -20.757 108.791 1.00 70.03 147 ASP D O 1
ATOM 5929 N N . GLY D 1 71 ? 85.898 -18.657 109.536 1.00 75.73 148 GLY D N 1
ATOM 5930 C CA . GLY D 1 71 ? 87.215 -18.550 108.933 1.00 79.38 148 GLY D CA 1
ATOM 5931 C C . GLY D 1 71 ? 87.042 -18.251 107.452 1.00 75.70 148 GLY D C 1
ATOM 5932 O O . GLY D 1 71 ? 86.057 -17.643 107.053 1.00 77.16 148 GLY D O 1
ATOM 5933 N N . VAL D 1 72 ? 87.972 -18.702 106.625 1.00 69.46 149 VAL D N 1
ATOM 5934 C CA . VAL D 1 72 ? 87.822 -18.514 105.196 1.00 64.30 149 VAL D CA 1
ATOM 5935 C C . VAL D 1 72 ? 86.619 -19.297 104.688 1.00 62.50 149 VAL D C 1
ATOM 5936 O O . VAL D 1 72 ? 86.551 -20.515 104.822 1.00 65.62 149 VAL D O 1
ATOM 5940 N N . LYS D 1 73 ? 85.652 -18.594 104.115 1.00 58.52 150 LYS D N 1
ATOM 5941 C CA . LYS D 1 73 ? 84.467 -19.274 103.622 1.00 60.91 150 LYS D CA 1
ATOM 5942 C C . LYS D 1 73 ? 84.715 -19.814 102.230 1.00 67.00 150 LYS D C 1
ATOM 5943 O O . LYS D 1 73 ? 84.490 -20.996 101.972 1.00 68.52 150 LYS D O 1
ATOM 5949 N N . ASN D 1 74 ? 85.203 -18.935 101.357 1.00 70.47 151 ASN D N 1
ATOM 5950 C CA . ASN D 1 74 ? 85.578 -19.247 99.974 1.00 67.31 151 ASN D CA 1
ATOM 5951 C C . ASN D 1 74 ? 86.263 -18.032 99.366 1.00 61.95 151 ASN D C 1
ATOM 5952 O O . ASN D 1 74 ? 86.568 -17.081 100.073 1.00 63.33 151 ASN D O 1
ATOM 5957 N N . SER D 1 75 ? 86.508 -18.053 98.063 1.00 61.64 152 SER D N 1
ATOM 5958 C CA . SER D 1 75 ? 87.109 -16.893 97.408 1.00 58.54 152 SER D CA 1
ATOM 5959 C C . SER D 1 75 ? 86.909 -16.845 95.895 1.00 58.04 152 SER D C 1
ATOM 5960 O O . SER D 1 75 ? 86.639 -17.867 95.258 1.00 54.53 152 SER D O 1
ATOM 5963 N N . TYR D 1 76 ? 87.030 -15.643 95.333 1.00 60.28 153 TYR D N 1
ATOM 5964 C CA . TYR D 1 76 ? 86.935 -15.455 93.889 1.00 54.65 153 TYR D CA 1
ATOM 5965 C C . TYR D 1 76 ? 88.243 -14.912 93.305 1.00 54.48 153 TYR D C 1
ATOM 5966 O O . TYR D 1 76 ? 88.589 -13.741 93.459 1.00 55.62 153 TYR D O 1
ATOM 5975 N N . HIS D 1 77 ? 88.933 -15.781 92.586 1.00 56.15 154 HIS D N 1
ATOM 5976 C CA . HIS D 1 77 ? 90.260 -15.490 92.067 1.00 60.47 154 HIS D CA 1
ATOM 5977 C C . HIS D 1 77 ? 90.368 -15.609 90.549 1.00 60.12 154 HIS D C 1
ATOM 5978 O O . HIS D 1 77 ? 89.914 -16.587 89.949 1.00 58.85 154 HIS D O 1
ATOM 5985 N N . GLU D 1 78 ? 90.989 -14.614 89.932 1.00 57.99 155 GLU D N 1
ATOM 5986 C CA . GLU D 1 78 ? 91.261 -14.691 88.510 1.00 58.84 155 GLU D CA 1
ATOM 5987 C C . GLU D 1 78 ? 92.712 -14.305 88.203 1.00 66.24 155 GLU D C 1
ATOM 5988 O O . GLU D 1 78 ? 93.311 -13.472 88.885 1.00 68.54 155 GLU D O 1
ATOM 5994 N N . THR D 1 79 ? 93.286 -14.978 87.211 1.00 65.61 156 THR D N 1
ATOM 5995 C CA . THR D 1 79 ? 94.552 -14.581 86.611 1.00 58.27 156 THR D CA 1
ATOM 5996 C C . THR D 1 79 ? 94.252 -13.799 85.349 1.00 49.59 156 THR D C 1
ATOM 5997 O O . THR D 1 79 ? 93.569 -14.308 84.486 1.00 49.67 156 THR D O 1
ATOM 6001 N N . ILE D 1 80 ? 94.729 -12.565 85.246 1.00 48.00 157 ILE D N 1
ATOM 6002 C CA . ILE D 1 80 ? 94.441 -11.748 84.068 1.00 46.82 157 ILE D CA 1
ATOM 6003 C C . ILE D 1 80 ? 95.661 -11.588 83.150 1.00 53.27 157 ILE D C 1
ATOM 6004 O O . ILE D 1 80 ? 96.599 -10.868 83.461 1.00 62.58 157 ILE D O 1
ATOM 6009 N N . ILE D 1 81 ? 95.639 -12.238 82.002 1.00 54.58 158 ILE D N 1
ATOM 6010 C CA . ILE D 1 81 ? 96.711 -12.097 81.023 1.00 54.42 158 ILE D CA 1
ATOM 6011 C C . ILE D 1 81 ? 96.337 -11.100 79.921 1.00 55.19 158 ILE D C 1
ATOM 6012 O O . ILE D 1 81 ? 95.556 -11.436 79.045 1.00 54.43 158 ILE D O 1
ATOM 6017 N N . PRO D 1 82 ? 96.895 -9.872 79.964 1.00 56.19 159 PRO D N 1
ATOM 6018 C CA . PRO D 1 82 ? 96.489 -8.798 79.051 1.00 56.23 159 PRO D CA 1
ATOM 6019 C C . PRO D 1 82 ? 96.657 -9.191 77.597 1.00 70.82 159 PRO D C 1
ATOM 6020 O O . PRO D 1 82 ? 97.424 -10.109 77.301 1.00 79.29 159 PRO D O 1
ATOM 6024 N N . SER D 1 83 ? 95.928 -8.529 76.705 1.00 69.27 160 SER D N 1
ATOM 6025 C CA . SER D 1 83 ? 96.046 -8.820 75.286 1.00 66.72 160 SER D CA 1
ATOM 6026 C C . SER D 1 83 ? 97.500 -8.677 74.841 1.00 68.39 160 SER D C 1
ATOM 6027 O O . SER D 1 83 ? 98.045 -9.571 74.198 1.00 69.96 160 SER D O 1
ATOM 6030 N N . CYS D 1 84 ? 98.128 -7.566 75.223 1.00 68.37 161 CYS D N 1
ATOM 6031 C CA . CYS D 1 84 ? 99.475 -7.231 74.766 1.00 66.46 161 CYS D CA 1
ATOM 6032 C C . CYS D 1 84 ? 100.277 -6.552 75.876 1.00 55.96 161 CYS D C 1
ATOM 6033 O O . CYS D 1 84 ? 99.715 -6.104 76.868 1.00 48.44 161 CYS D O 1
ATOM 6036 N N . VAL D 1 85 ? 101.587 -6.451 75.668 1.00 54.10 162 VAL D N 1
ATOM 6037 C CA . VAL D 1 85 ? 102.513 -5.777 76.577 1.00 42.31 162 VAL D CA 1
ATOM 6038 C C . VAL D 1 85 ? 102.534 -4.284 76.310 1.00 39.09 162 VAL D C 1
ATOM 6039 O O . VAL D 1 85 ? 102.667 -3.894 75.175 1.00 42.54 162 VAL D O 1
ATOM 6043 N N . PRO D 1 86 ? 102.380 -3.441 77.353 1.00 45.11 163 PRO D N 1
ATOM 6044 C CA . PRO D 1 86 ? 102.372 -1.996 77.074 1.00 39.23 163 PRO D CA 1
ATOM 6045 C C . PRO D 1 86 ? 103.652 -1.612 76.399 1.00 31.25 163 PRO D C 1
ATOM 6046 O O . PRO D 1 86 ? 104.650 -2.273 76.672 1.00 29.06 163 PRO D O 1
ATOM 6050 N N . VAL D 1 87 ? 103.620 -0.603 75.532 1.00 36.29 164 VAL D N 1
ATOM 6051 C CA . VAL D 1 87 ? 104.804 -0.236 74.753 1.00 39.60 164 VAL D CA 1
ATOM 6052 C C . VAL D 1 87 ? 105.592 0.708 75.653 1.00 45.42 164 VAL D C 1
ATOM 6053 O O . VAL D 1 87 ? 105.029 1.644 76.244 1.00 43.37 164 VAL D O 1
ATOM 6057 N N . GLY D 1 88 ? 106.866 0.359 75.855 1.00 47.53 165 GLY D N 1
ATOM 6058 C CA . GLY D 1 88 ? 107.744 1.063 76.763 1.00 38.73 165 GLY D CA 1
ATOM 6059 C C . GLY D 1 88 ? 108.016 0.308 78.050 1.00 44.93 165 GLY D C 1
ATOM 6060 O O . GLY D 1 88 ? 108.874 0.721 78.828 1.00 44.37 165 GLY D O 1
ATOM 6061 N N . TYR D 1 89 ? 107.292 -0.791 78.278 1.00 46.95 166 TYR D N 1
ATOM 6062 C CA . TYR D 1 89 ? 107.267 -1.465 79.586 1.00 40.18 166 TYR D CA 1
ATOM 6063 C C . TYR D 1 89 ? 107.578 -2.942 79.440 1.00 40.35 166 TYR D C 1
ATOM 6064 O O . TYR D 1 89 ? 106.991 -3.782 80.118 1.00 54.07 166 TYR D O 1
ATOM 6073 N N . MET D 1 90 ? 108.447 -3.255 78.496 1.00 35.60 167 MET D N 1
ATOM 6074 C CA . MET D 1 90 ? 108.865 -4.621 78.259 1.00 41.13 167 MET D CA 1
ATOM 6075 C C . MET D 1 90 ? 109.705 -5.113 79.451 1.00 44.66 167 MET D C 1
ATOM 6076 O O . MET D 1 90 ? 109.586 -6.250 79.906 1.00 49.21 167 MET D O 1
ATOM 6081 N N . PHE D 1 91 ? 110.597 -4.253 79.919 1.00 36.59 168 PHE D N 1
ATOM 6082 C CA . PHE D 1 91 ? 111.434 -4.571 81.056 1.00 35.11 168 PHE D CA 1
ATOM 6083 C C . PHE D 1 91 ? 110.612 -4.890 82.307 1.00 38.99 168 PHE D C 1
ATOM 6084 O O . PHE D 1 91 ? 110.775 -5.941 82.928 1.00 37.04 168 PHE D O 1
ATOM 6092 N N . ASP D 1 92 ? 109.731 -3.959 82.660 1.00 39.77 169 ASP D N 1
ATOM 6093 C CA . ASP D 1 92 ? 108.827 -4.080 83.802 1.00 25.24 169 ASP D CA 1
ATOM 6094 C C . ASP D 1 92 ? 107.772 -5.207 83.695 1.00 31.25 169 ASP D C 1
ATOM 6095 O O . ASP D 1 92 ? 107.504 -5.879 84.673 1.00 36.46 169 ASP D O 1
ATOM 6100 N N . VAL D 1 93 ? 107.102 -5.365 82.562 1.00 24.91 170 VAL D N 1
ATOM 6101 C CA . VAL D 1 93 ? 106.174 -6.487 82.424 1.00 36.81 170 VAL D CA 1
ATOM 6102 C C . VAL D 1 93 ? 106.897 -7.831 82.500 1.00 37.05 170 VAL D C 1
ATOM 6103 O O . VAL D 1 93 ? 106.437 -8.763 83.154 1.00 30.23 170 VAL D O 1
ATOM 6107 N N . LYS D 1 94 ? 108.033 -7.918 81.818 1.00 38.25 171 LYS D N 1
ATOM 6108 C CA . LYS D 1 94 ? 108.767 -9.172 81.763 1.00 52.01 171 LYS D CA 1
ATOM 6109 C C . LYS D 1 94 ? 109.346 -9.460 83.145 1.00 61.18 171 LYS D C 1
ATOM 6110 O O . LYS D 1 94 ? 109.447 -10.614 83.562 1.00 64.63 171 LYS D O 1
ATOM 6116 N N . LEU D 1 95 ? 109.749 -8.395 83.835 1.00 55.61 172 LEU D N 1
ATOM 6117 C CA . LEU D 1 95 ? 110.210 -8.493 85.212 1.00 50.46 172 LEU D CA 1
ATOM 6118 C C . LEU D 1 95 ? 109.087 -8.944 86.121 1.00 48.95 172 LEU D C 1
ATOM 6119 O O . LEU D 1 95 ? 109.255 -9.879 86.898 1.00 53.11 172 LEU D O 1
ATOM 6124 N N . GLY D 1 96 ? 107.944 -8.264 86.005 1.00 50.98 173 GLY D N 1
ATOM 6125 C CA . GLY D 1 96 ? 106.752 -8.532 86.798 1.00 44.92 173 GLY D CA 1
ATOM 6126 C C . GLY D 1 96 ? 106.220 -9.927 86.562 1.00 36.89 173 GLY D C 1
ATOM 6127 O O . GLY D 1 96 ? 105.748 -10.584 87.483 1.00 34.02 173 GLY D O 1
ATOM 6128 N N . ALA D 1 97 ? 106.259 -10.360 85.311 1.00 35.03 174 ALA D N 1
ATOM 6129 C CA . ALA D 1 97 ? 105.843 -11.705 84.974 1.00 39.63 174 ALA D CA 1
ATOM 6130 C C . ALA D 1 97 ? 106.677 -12.715 85.732 1.00 41.95 174 ALA D C 1
ATOM 6131 O O . ALA D 1 97 ? 106.172 -13.717 86.236 1.00 44.95 174 ALA D O 1
ATOM 6133 N N . GLU D 1 98 ? 107.965 -12.410 85.819 1.00 46.68 175 GLU D N 1
ATOM 6134 C CA . GLU D 1 98 ? 108.948 -13.289 86.431 1.00 51.08 175 GLU D CA 1
ATOM 6135 C C . GLU D 1 98 ? 108.735 -13.383 87.936 1.00 53.47 175 GLU D C 1
ATOM 6136 O O . GLU D 1 98 ? 108.656 -14.480 88.491 1.00 54.08 175 GLU D O 1
ATOM 6142 N N . GLU D 1 99 ? 108.616 -12.229 88.585 1.00 53.77 176 GLU D N 1
ATOM 6143 C CA . GLU D 1 99 ? 108.457 -12.180 90.031 1.00 54.69 176 GLU D CA 1
ATOM 6144 C C . GLU D 1 99 ? 107.204 -12.898 90.538 1.00 50.67 176 GLU D C 1
ATOM 6145 O O . GLU D 1 99 ? 107.281 -13.678 91.479 1.00 46.37 176 GLU D O 1
ATOM 6151 N N . PHE D 1 100 ? 106.063 -12.656 89.899 1.00 47.61 177 PHE D N 1
ATOM 6152 C CA . PHE D 1 100 ? 104.795 -13.074 90.467 1.00 46.99 177 PHE D CA 1
ATOM 6153 C C . PHE D 1 100 ? 104.303 -14.363 89.862 1.00 56.42 177 PHE D C 1
ATOM 6154 O O . PHE D 1 100 ? 103.255 -14.876 90.245 1.00 66.08 177 PHE D O 1
ATOM 6162 N N . GLY D 1 101 ? 105.093 -14.902 88.943 1.00 57.05 178 GLY D N 1
ATOM 6163 C CA . GLY D 1 101 ? 104.780 -16.160 88.299 1.00 54.44 178 GLY D CA 1
ATOM 6164 C C . GLY D 1 101 ? 103.725 -16.019 87.228 1.00 56.12 178 GLY D C 1
ATOM 6165 O O . GLY D 1 101 ? 103.176 -17.015 86.780 1.00 64.80 178 GLY D O 1
ATOM 6166 N N . LEU D 1 102 ? 103.426 -14.783 86.837 1.00 55.54 179 LEU D N 1
ATOM 6167 C CA . LEU D 1 102 ? 102.397 -14.495 85.837 1.00 53.66 179 LEU D CA 1
ATOM 6168 C C . LEU D 1 102 ? 102.832 -14.849 84.414 1.00 58.71 179 LEU D C 1
ATOM 6169 O O . LEU D 1 102 ? 104.011 -14.768 84.094 1.00 69.05 179 LEU D O 1
ATOM 6174 N N . GLU D 1 103 ? 101.893 -15.210 83.544 1.00 53.93 180 GLU D N 1
ATOM 6175 C CA . GLU D 1 103 ? 102.244 -15.408 82.137 1.00 48.01 180 GLU D CA 1
ATOM 6176 C C . GLU D 1 103 ? 102.247 -14.075 81.420 1.00 48.07 180 GLU D C 1
ATOM 6177 O O . GLU D 1 103 ? 101.552 -13.154 81.818 1.00 57.44 180 GLU D O 1
ATOM 6183 N N . MET D 1 104 ? 103.015 -13.983 80.346 1.00 43.22 181 MET D N 1
ATOM 6184 C CA . MET D 1 104 ? 103.176 -12.733 79.636 1.00 39.47 181 MET D CA 1
ATOM 6185 C C . MET D 1 104 ? 101.934 -12.479 78.843 1.00 36.91 181 MET D C 1
ATOM 6186 O O . MET D 1 104 ? 101.265 -13.421 78.448 1.00 47.94 181 MET D O 1
ATOM 6191 N N . PRO D 1 105 ? 101.615 -11.206 78.600 1.00 34.71 182 PRO D N 1
ATOM 6192 C CA . PRO D 1 105 ? 100.454 -10.869 77.776 1.00 38.92 182 PRO D CA 1
ATOM 6193 C C . PRO D 1 105 ? 100.501 -11.603 76.448 1.00 46.25 182 PRO D C 1
ATOM 6194 O O . PRO D 1 105 ? 101.596 -11.937 76.001 1.00 56.08 182 PRO D O 1
ATOM 6198 N N . GLY D 1 106 ? 99.358 -11.851 75.825 1.00 43.75 183 GLY D N 1
ATOM 6199 C CA . GLY D 1 106 ? 99.368 -12.544 74.555 1.00 44.51 183 GLY D CA 1
ATOM 6200 C C . GLY D 1 106 ? 99.772 -13.995 74.739 1.00 45.38 183 GLY D C 1
ATOM 6201 O O . GLY D 1 106 ? 99.768 -14.519 75.861 1.00 47.12 183 GLY D O 1
ATOM 6202 N N . ASN D 1 113 ? 85.897 -9.401 79.897 1.00 60.31 190 ASN D N 1
ATOM 6203 C CA . ASN D 1 113 ? 85.954 -9.796 81.308 1.00 67.54 190 ASN D CA 1
ATOM 6204 C C . ASN D 1 113 ? 85.959 -8.622 82.275 1.00 56.70 190 ASN D C 1
ATOM 6205 O O . ASN D 1 113 ? 85.350 -8.685 83.341 1.00 62.33 190 ASN D O 1
ATOM 6210 N N . TYR D 1 114 ? 86.669 -7.561 81.915 1.00 42.73 191 TYR D N 1
ATOM 6211 C CA . TYR D 1 114 ? 86.793 -6.396 82.780 1.00 39.02 191 TYR D CA 1
ATOM 6212 C C . TYR D 1 114 ? 85.370 -5.903 83.051 1.00 41.78 191 TYR D C 1
ATOM 6213 O O . TYR D 1 114 ? 85.070 -5.256 84.056 1.00 33.86 191 TYR D O 1
ATOM 6222 N N . ILE D 1 115 ? 84.537 -6.139 82.047 1.00 47.36 192 ILE D N 1
ATOM 6223 C CA . ILE D 1 115 ? 83.085 -6.071 82.120 1.00 44.33 192 ILE D CA 1
ATOM 6224 C C . ILE D 1 115 ? 82.472 -7.165 83.032 1.00 46.13 192 ILE D C 1
ATOM 6225 O O . ILE D 1 115 ? 81.716 -6.877 83.949 1.00 51.64 192 ILE D O 1
ATOM 6230 N N . GLN D 1 116 ? 82.831 -8.417 82.771 1.00 45.12 193 GLN D N 1
ATOM 6231 C CA . GLN D 1 116 ? 82.314 -9.573 83.496 1.00 36.27 193 GLN D CA 1
ATOM 6232 C C . GLN D 1 116 ? 82.821 -9.787 84.901 1.00 39.77 193 GLN D C 1
ATOM 6233 O O . GLN D 1 116 ? 82.034 -10.049 85.806 1.00 55.78 193 GLN D O 1
ATOM 6239 N N . ILE D 1 117 ? 84.133 -9.724 85.102 1.00 40.42 194 ILE D N 1
ATOM 6240 C CA . ILE D 1 117 ? 84.650 -10.083 86.417 1.00 44.68 194 ILE D CA 1
ATOM 6241 C C . ILE D 1 117 ? 84.210 -8.969 87.342 1.00 47.18 194 ILE D C 1
ATOM 6242 O O . ILE D 1 117 ? 83.884 -9.228 88.485 1.00 56.67 194 ILE D O 1
ATOM 6247 N N . LEU D 1 118 ? 84.172 -7.744 86.828 1.00 40.63 195 LEU D N 1
ATOM 6248 C CA . LEU D 1 118 ? 83.553 -6.641 87.539 1.00 38.83 195 LEU D CA 1
ATOM 6249 C C . LEU D 1 118 ? 82.160 -7.042 87.956 1.00 41.14 195 LEU D C 1
ATOM 6250 O O . LEU D 1 118 ? 81.723 -6.780 89.075 1.00 44.62 195 LEU D O 1
ATOM 6255 N N . ALA D 1 119 ? 81.456 -7.677 87.034 1.00 36.33 196 ALA D N 1
ATOM 6256 C CA . ALA D 1 119 ? 80.116 -8.149 87.315 1.00 30.00 196 ALA D CA 1
ATOM 6257 C C . ALA D 1 119 ? 80.124 -9.324 88.271 1.00 32.96 196 ALA D C 1
ATOM 6258 O O . ALA D 1 119 ? 79.136 -9.575 88.945 1.00 40.57 196 ALA D O 1
ATOM 6260 N N . ASN D 1 120 ? 81.209 -10.077 88.316 1.00 34.36 197 ASN D N 1
ATOM 6261 C CA . ASN D 1 120 ? 81.289 -11.169 89.284 1.00 45.42 197 ASN D CA 1
ATOM 6262 C C . ASN D 1 120 ? 81.773 -10.752 90.658 1.00 47.93 197 ASN D C 1
ATOM 6263 O O . ASN D 1 120 ? 81.448 -11.380 91.667 1.00 48.66 197 ASN D O 1
ATOM 6268 N N . ILE D 1 121 ? 82.563 -9.692 90.681 1.00 49.56 198 ILE D N 1
ATOM 6269 C CA . ILE D 1 121 ? 83.040 -9.116 91.921 1.00 43.47 198 ILE D CA 1
ATOM 6270 C C . ILE D 1 121 ? 81.842 -8.525 92.630 1.00 40.97 198 ILE D C 1
ATOM 6271 O O . ILE D 1 121 ? 81.611 -8.783 93.799 1.00 46.87 198 ILE D O 1
ATOM 6276 N N . ILE D 1 122 ? 81.077 -7.733 91.898 1.00 40.71 199 ILE D N 1
ATOM 6277 C CA . ILE D 1 122 ? 79.890 -7.087 92.436 1.00 44.80 199 ILE D CA 1
ATOM 6278 C C . ILE D 1 122 ? 78.892 -8.104 93.018 1.00 53.05 199 ILE D C 1
ATOM 6279 O O . ILE D 1 122 ? 78.277 -7.879 94.070 1.00 43.13 199 ILE D O 1
ATOM 6284 N N . ASP D 1 123 ? 78.769 -9.241 92.344 1.00 56.87 200 ASP D N 1
ATOM 6285 C CA . ASP D 1 123 ? 77.952 -10.332 92.844 1.00 54.53 200 ASP D CA 1
ATOM 6286 C C . ASP D 1 123 ? 78.512 -10.905 94.149 1.00 49.01 200 ASP D C 1
ATOM 6287 O O . ASP D 1 123 ? 77.781 -11.148 95.090 1.00 51.27 200 ASP D O 1
ATOM 6292 N N . TYR D 1 124 ? 79.816 -11.114 94.201 1.00 51.90 201 TYR D N 1
ATOM 6293 C CA . TYR D 1 124 ? 80.476 -11.653 95.388 1.00 44.38 201 TYR D CA 1
ATOM 6294 C C . TYR D 1 124 ? 80.258 -10.735 96.594 1.00 54.38 201 TYR D C 1
ATOM 6295 O O . TYR D 1 124 ? 80.145 -11.194 97.733 1.00 58.40 201 TYR D O 1
ATOM 6304 N N . LEU D 1 125 ? 80.186 -9.433 96.340 1.00 59.65 202 LEU D N 1
ATOM 6305 C CA . LEU D 1 125 ? 80.099 -8.457 97.421 1.00 59.85 202 LEU D CA 1
ATOM 6306 C C . LEU D 1 125 ? 78.670 -8.117 97.893 1.00 61.72 202 LEU D C 1
ATOM 6307 O O . LEU D 1 125 ? 78.447 -7.929 99.081 1.00 60.30 202 LEU D O 1
ATOM 6312 N N . LYS D 1 126 ? 77.710 -8.054 96.973 1.00 69.59 203 LYS D N 1
ATOM 6313 C CA . LYS D 1 126 ? 76.337 -7.638 97.297 1.00 71.36 203 LYS D CA 1
ATOM 6314 C C . LYS D 1 126 ? 75.681 -8.541 98.314 1.00 73.30 203 LYS D C 1
ATOM 6315 O O . LYS D 1 126 ? 75.801 -9.768 98.225 1.00 74.65 203 LYS D O 1
ATOM 6321 N N . GLN D 1 127 ? 75.003 -7.931 99.288 1.00 72.65 204 GLN D N 1
ATOM 6322 C CA . GLN D 1 127 ? 74.399 -8.699 100.367 1.00 66.42 204 GLN D CA 1
ATOM 6323 C C . GLN D 1 127 ? 73.016 -9.092 99.851 1.00 60.10 204 GLN D C 1
ATOM 6324 O O . GLN D 1 127 ? 72.230 -8.249 99.413 1.00 52.24 204 GLN D O 1
ATOM 6330 N N . LYS D 1 128 ? 72.736 -10.387 99.924 1.00 59.79 205 LYS D N 1
ATOM 6331 C CA . LYS D 1 128 ? 71.528 -10.971 99.356 1.00 63.53 205 LYS D CA 1
ATOM 6332 C C . LYS D 1 128 ? 70.203 -10.390 99.857 1.00 63.90 205 LYS D C 1
ATOM 6333 O O . LYS D 1 128 ? 69.405 -9.897 99.052 1.00 64.60 205 LYS D O 1
ATOM 6335 N N . ASP D 1 129 ? 69.969 -10.453 101.168 1.00 56.20 206 ASP D N 1
ATOM 6336 C CA . ASP D 1 129 ? 68.751 -9.897 101.748 1.00 57.14 206 ASP D CA 1
ATOM 6337 C C . ASP D 1 129 ? 68.978 -8.538 102.399 1.00 55.75 206 ASP D C 1
ATOM 6338 O O . ASP D 1 129 ? 68.430 -8.251 103.459 1.00 50.28 206 ASP D O 1
ATOM 6340 N N . ARG D 1 130 ? 69.798 -7.717 101.760 1.00 50.36 207 ARG D N 1
ATOM 6341 C CA . ARG D 1 130 ? 70.013 -6.336 102.161 1.00 48.81 207 ARG D CA 1
ATOM 6342 C C . ARG D 1 130 ? 68.969 -5.496 101.431 1.00 59.96 207 ARG D C 1
ATOM 6343 O O . ARG D 1 130 ? 68.540 -5.878 100.344 1.00 69.93 207 ARG D O 1
ATOM 6351 N N . THR D 1 131 ? 68.531 -4.383 102.013 1.00 58.15 208 THR D N 1
ATOM 6352 C CA . THR D 1 131 ? 67.477 -3.576 101.391 1.00 54.81 208 THR D CA 1
ATOM 6353 C C . THR D 1 131 ? 68.019 -2.289 100.781 1.00 56.53 208 THR D C 1
ATOM 6354 O O . THR D 1 131 ? 67.255 -1.403 100.396 1.00 53.89 208 THR D O 1
ATOM 6358 N N . VAL D 1 132 ? 69.343 -2.189 100.697 1.00 63.25 209 VAL D N 1
ATOM 6359 C CA . VAL D 1 132 ? 69.991 -1.045 100.056 1.00 62.81 209 VAL D CA 1
ATOM 6360 C C . VAL D 1 132 ? 70.980 -1.433 98.949 1.00 64.59 209 VAL D C 1
ATOM 6361 O O . VAL D 1 132 ? 71.554 -2.529 98.944 1.00 64.49 209 VAL D O 1
ATOM 6365 N N . GLN D 1 133 ? 71.179 -0.516 98.011 1.00 67.36 210 GLN D N 1
ATOM 6366 C CA . GLN D 1 133 ? 72.117 -0.752 96.933 1.00 57.19 210 GLN D CA 1
ATOM 6367 C C . GLN D 1 133 ? 73.478 -0.318 97.399 1.00 62.55 210 GLN D C 1
ATOM 6368 O O . GLN D 1 133 ? 73.942 0.775 97.091 1.00 70.52 210 GLN D O 1
ATOM 6374 N N . VAL D 1 134 ? 74.083 -1.181 98.205 1.00 64.00 211 VAL D N 1
ATOM 6375 C CA . VAL D 1 134 ? 75.350 -0.897 98.871 1.00 58.93 211 VAL D CA 1
ATOM 6376 C C . VAL D 1 134 ? 76.221 -2.146 98.931 1.00 61.41 211 VAL D C 1
ATOM 6377 O O . VAL D 1 134 ? 75.749 -3.258 99.223 1.00 58.28 211 VAL D O 1
ATOM 6381 N N . LEU D 1 135 ? 77.485 -1.950 98.570 1.00 58.73 212 LEU D N 1
ATOM 6382 C CA . LEU D 1 135 ? 78.481 -2.995 98.627 1.00 56.76 212 LEU D CA 1
ATOM 6383 C C . LEU D 1 135 ? 79.349 -2.794 99.885 1.00 50.68 212 LEU D C 1
ATOM 6384 O O . LEU D 1 135 ? 79.667 -1.664 100.250 1.00 48.83 212 LEU D O 1
ATOM 6389 N N . PRO D 1 136 ? 79.736 -3.895 100.548 1.00 49.19 213 PRO D N 1
ATOM 6390 C CA . PRO D 1 136 ? 80.669 -3.863 101.672 1.00 50.24 213 PRO D CA 1
ATOM 6391 C C . PRO D 1 136 ? 81.998 -3.243 101.277 1.00 57.14 213 PRO D C 1
ATOM 6392 O O . PRO D 1 136 ? 82.295 -3.135 100.083 1.00 63.47 213 PRO D O 1
ATOM 6396 N N . PRO D 1 137 ? 82.811 -2.842 102.263 1.00 52.80 214 PRO D N 1
ATOM 6397 C CA . PRO D 1 137 ? 84.151 -2.460 101.835 1.00 52.26 214 PRO D CA 1
ATOM 6398 C C . PRO D 1 137 ? 84.977 -3.708 101.559 1.00 54.54 214 PRO D C 1
ATOM 6399 O O . PRO D 1 137 ? 84.593 -4.800 101.990 1.00 57.68 214 PRO D O 1
ATOM 6403 N N . MET D 1 138 ? 86.081 -3.551 100.842 1.00 54.01 215 MET D N 1
ATOM 6404 C CA . MET D 1 138 ? 87.078 -4.603 100.795 1.00 49.69 215 MET D CA 1
ATOM 6405 C C . MET D 1 138 ? 88.348 -4.064 101.389 1.00 46.37 215 MET D C 1
ATOM 6406 O O . MET D 1 138 ? 88.689 -2.906 101.187 1.00 48.73 215 MET D O 1
ATOM 6411 N N . PHE D 1 139 ? 89.030 -4.903 102.151 1.00 45.61 216 PHE D N 1
ATOM 6412 C CA . PHE D 1 139 ? 90.211 -4.475 102.879 1.00 45.18 216 PHE D CA 1
ATOM 6413 C C . PHE D 1 139 ? 91.452 -5.084 102.288 1.00 48.66 216 PHE D C 1
ATOM 6414 O O . PHE D 1 139 ? 91.464 -6.247 101.920 1.00 54.11 216 PHE D O 1
ATOM 6422 N N . THR D 1 140 ? 92.505 -4.294 102.206 1.00 49.65 217 THR D N 1
ATOM 6423 C CA . THR D 1 140 ? 93.758 -4.791 101.675 1.00 48.33 217 THR D CA 1
ATOM 6424 C C . THR D 1 140 ? 94.837 -4.070 102.447 1.00 46.42 217 THR D C 1
ATOM 6425 O O . THR D 1 140 ? 94.553 -3.100 103.133 1.00 52.67 217 THR D O 1
ATOM 6429 N N . LEU D 1 141 ? 96.065 -4.550 102.357 1.00 46.30 218 LEU D N 1
ATOM 6430 C CA . LEU D 1 141 ? 97.169 -3.884 103.020 1.00 42.01 218 LEU D CA 1
ATOM 6431 C C . LEU D 1 141 ? 97.310 -2.487 102.474 1.00 51.73 218 LEU D C 1
ATOM 6432 O O . LEU D 1 141 ? 97.157 -2.288 101.279 1.00 61.00 218 LEU D O 1
ATOM 6437 N N . PRO D 1 142 ? 97.618 -1.519 103.344 1.00 52.51 219 PRO D N 1
ATOM 6438 C CA . PRO D 1 142 ? 97.730 -0.101 102.986 1.00 54.52 219 PRO D CA 1
ATOM 6439 C C . PRO D 1 142 ? 98.515 0.147 101.702 1.00 57.23 219 PRO D C 1
ATOM 6440 O O . PRO D 1 142 ? 98.152 1.032 100.930 1.00 61.07 219 PRO D O 1
ATOM 6444 N N . GLU D 1 143 ? 99.581 -0.618 101.485 1.00 57.59 220 GLU D N 1
ATOM 6445 C CA . GLU D 1 143 ? 100.401 -0.444 100.296 1.00 57.41 220 GLU D CA 1
ATOM 6446 C C . GLU D 1 143 ? 99.625 -0.900 99.054 1.00 57.59 220 GLU D C 1
ATOM 6447 O O . GLU D 1 143 ? 99.628 -0.219 98.026 1.00 57.41 220 GLU D O 1
ATOM 6453 N N . LYS D 1 144 ? 98.927 -2.027 99.174 1.00 58.25 221 LYS D N 1
ATOM 6454 C CA . LYS D 1 144 ? 98.150 -2.583 98.071 1.00 52.59 221 LYS D CA 1
ATOM 6455 C C . LYS D 1 144 ? 96.814 -1.877 97.844 1.00 54.37 221 LYS D C 1
ATOM 6456 O O . LYS D 1 144 ? 96.049 -2.293 96.986 1.00 56.60 221 LYS D O 1
ATOM 6462 N N . VAL D 1 145 ? 96.510 -0.847 98.629 1.00 56.38 222 VAL D N 1
ATOM 6463 C CA . VAL D 1 145 ? 95.262 -0.092 98.467 1.00 56.91 222 VAL D CA 1
ATOM 6464 C C . VAL D 1 145 ? 95.290 0.665 97.143 1.00 63.27 222 VAL D C 1
ATOM 6465 O O . VAL D 1 145 ? 94.320 0.688 96.392 1.00 65.68 222 VAL D O 1
ATOM 6469 N N . ASP D 1 146 ? 96.428 1.301 96.897 1.00 67.24 223 ASP D N 1
ATOM 6470 C CA . ASP D 1 146 ? 96.696 2.110 95.712 1.00 58.41 223 ASP D CA 1
ATOM 6471 C C . ASP D 1 146 ? 96.468 1.322 94.439 1.00 44.27 223 ASP D C 1
ATOM 6472 O O . ASP D 1 146 ? 95.927 1.832 93.468 1.00 49.71 223 ASP D O 1
ATOM 6477 N N . ALA D 1 147 ? 96.949 0.085 94.446 1.00 41.10 224 ALA D N 1
ATOM 6478 C CA . ALA D 1 147 ? 96.802 -0.848 93.334 1.00 34.44 224 ALA D CA 1
ATOM 6479 C C . ALA D 1 147 ? 95.362 -1.190 93.057 1.00 31.77 224 ALA D C 1
ATOM 6480 O O . ALA D 1 147 ? 94.902 -1.066 91.944 1.00 26.96 224 ALA D O 1
ATOM 6482 N N . VAL D 1 148 ? 94.657 -1.600 94.105 1.00 34.07 225 VAL D N 1
ATOM 6483 C CA . VAL D 1 148 ? 93.306 -2.104 93.984 1.00 33.21 225 VAL D CA 1
ATOM 6484 C C . VAL D 1 148 ? 92.350 -0.987 93.599 1.00 37.79 225 VAL D C 1
ATOM 6485 O O . VAL D 1 148 ? 91.449 -1.202 92.805 1.00 46.02 225 VAL D O 1
ATOM 6489 N N . GLN D 1 149 ? 92.567 0.218 94.106 1.00 37.04 226 GLN D N 1
ATOM 6490 C CA . GLN D 1 149 ? 91.713 1.323 93.697 1.00 42.45 226 GLN D CA 1
ATOM 6491 C C . GLN D 1 149 ? 91.870 1.631 92.217 1.00 41.67 226 GLN D C 1
ATOM 6492 O O . GLN D 1 149 ? 90.889 1.938 91.556 1.00 51.80 226 GLN D O 1
ATOM 6498 N N . ASN D 1 150 ? 93.079 1.557 91.686 1.00 40.43 227 ASN D N 1
ATOM 6499 C CA . ASN D 1 150 ? 93.245 1.763 90.239 1.00 44.17 227 ASN D CA 1
ATOM 6500 C C . ASN D 1 150 ? 92.544 0.718 89.373 1.00 38.53 227 ASN D C 1
ATOM 6501 O O . ASN D 1 150 ? 91.772 1.063 88.484 1.00 48.41 227 ASN D O 1
ATOM 6506 N N . PHE D 1 151 ? 92.828 -0.549 89.653 1.00 30.90 228 PHE D N 1
ATOM 6507 C CA . PHE D 1 151 ? 92.166 -1.702 89.055 1.00 33.67 228 PHE D CA 1
ATOM 6508 C C . PHE D 1 151 ? 90.660 -1.546 88.904 1.00 43.09 228 PHE D C 1
ATOM 6509 O O . PHE D 1 151 ? 90.099 -1.745 87.828 1.00 43.98 228 PHE D O 1
ATOM 6517 N N . ILE D 1 152 ? 90.025 -1.190 90.017 1.00 49.92 229 ILE D N 1
ATOM 6518 C CA . ILE D 1 152 ? 88.588 -0.976 90.111 1.00 45.13 229 ILE D CA 1
ATOM 6519 C C . ILE D 1 152 ? 88.165 0.150 89.193 1.00 45.87 229 ILE D C 1
ATOM 6520 O O . ILE D 1 152 ? 87.240 -0.011 88.401 1.00 57.82 229 ILE D O 1
ATOM 6525 N N . SER D 1 153 ? 88.846 1.287 89.310 1.00 37.14 230 SER D N 1
ATOM 6526 C CA . SER D 1 153 ? 88.569 2.429 88.464 1.00 37.78 230 SER D CA 1
ATOM 6527 C C . SER D 1 153 ? 88.674 2.005 87.036 1.00 34.94 230 SER D C 1
ATOM 6528 O O . SER D 1 153 ? 87.798 2.295 86.228 1.00 37.86 230 SER D O 1
ATOM 6531 N N . GLN D 1 154 ? 89.740 1.282 86.735 1.00 39.04 231 GLN D N 1
ATOM 6532 C CA . GLN D 1 154 ? 89.929 0.795 85.383 1.00 39.19 231 GLN D CA 1
ATOM 6533 C C . GLN D 1 154 ? 88.698 0.029 84.972 1.00 32.47 231 GLN D C 1
ATOM 6534 O O . GLN D 1 154 ? 88.212 0.195 83.855 1.00 37.87 231 GLN D O 1
ATOM 6540 N N . MET D 1 155 ? 88.144 -0.747 85.896 1.00 35.14 232 MET D N 1
ATOM 6541 C CA . MET D 1 155 ? 87.067 -1.644 85.508 1.00 41.92 232 MET D CA 1
ATOM 6542 C C . MET D 1 155 ? 85.701 -1.011 85.364 1.00 46.64 232 MET D C 1
ATOM 6543 O O . MET D 1 155 ? 84.896 -1.430 84.523 1.00 30.67 232 MET D O 1
ATOM 6548 N N . CYS D 1 156 ? 85.442 -0.004 86.186 1.00 51.86 233 CYS D N 1
ATOM 6549 C CA . CYS D 1 156 ? 84.164 0.675 86.164 1.00 51.70 233 CYS D CA 1
ATOM 6550 C C . CYS D 1 156 ? 84.103 1.723 85.059 1.00 62.63 233 CYS D C 1
ATOM 6551 O O . CYS D 1 156 ? 83.098 2.413 84.896 1.00 73.43 233 CYS D O 1
ATOM 6554 N N . ASN D 1 157 ? 85.199 1.855 84.318 1.00 58.57 234 ASN D N 1
ATOM 6555 C CA . ASN D 1 157 ? 85.187 2.661 83.111 1.00 51.16 234 ASN D CA 1
ATOM 6556 C C . ASN D 1 157 ? 84.709 1.747 82.005 1.00 59.56 234 ASN D C 1
ATOM 6557 O O . ASN D 1 157 ? 84.094 2.177 81.029 1.00 71.51 234 ASN D O 1
ATOM 6562 N N . CYS D 1 158 ? 85.012 0.467 82.179 1.00 57.55 235 CYS D N 1
ATOM 6563 C CA . CYS D 1 158 ? 84.613 -0.591 81.258 1.00 59.40 235 CYS D CA 1
ATOM 6564 C C . CYS D 1 158 ? 83.140 -1.010 81.373 1.00 57.05 235 CYS D C 1
ATOM 6565 O O . CYS D 1 158 ? 82.722 -1.973 80.718 1.00 60.08 235 CYS D O 1
ATOM 6568 N N . ALA D 1 159 ? 82.364 -0.300 82.194 1.00 46.32 236 ALA D N 1
ATOM 6569 C CA . ALA D 1 159 ? 80.982 -0.679 82.470 1.00 38.32 236 ALA D CA 1
ATOM 6570 C C . ALA D 1 159 ? 80.165 0.497 82.997 1.00 44.94 236 ALA D C 1
ATOM 6571 O O . ALA D 1 159 ? 80.728 1.494 83.470 1.00 34.77 236 ALA D O 1
ATOM 6573 N N . THR D 1 160 ? 78.840 0.311 83.025 1.00 57.87 237 THR D N 1
ATOM 6574 C CA . THR D 1 160 ? 77.887 1.358 83.420 1.00 66.59 237 THR D CA 1
ATOM 6575 C C . THR D 1 160 ? 78.053 1.786 84.855 1.00 72.75 237 THR D C 1
ATOM 6576 O O . THR D 1 160 ? 77.411 2.742 85.302 1.00 67.42 237 THR D O 1
ATOM 6580 N N . GLU D 1 161 ? 78.898 1.046 85.571 1.00 79.81 238 GLU D N 1
ATOM 6581 C CA . GLU D 1 161 ? 79.114 1.235 86.999 1.00 77.44 238 GLU D CA 1
ATOM 6582 C C . GLU D 1 161 ? 79.991 2.430 87.333 1.00 69.19 238 GLU D C 1
ATOM 6583 O O . GLU D 1 161 ? 80.628 3.033 86.469 1.00 56.79 238 GLU D O 1
ATOM 6589 N N . ASP D 1 162 ? 80.011 2.761 88.614 1.00 74.81 239 ASP D N 1
ATOM 6590 C CA . ASP D 1 162 ? 80.770 3.897 89.075 1.00 78.14 239 ASP D CA 1
ATOM 6591 C C . ASP D 1 162 ? 81.904 3.447 89.970 1.00 82.03 239 ASP D C 1
ATOM 6592 O O . ASP D 1 162 ? 81.743 2.544 90.790 1.00 82.50 239 ASP D O 1
ATOM 6597 N N . ASP D 1 163 ? 83.051 4.090 89.792 1.00 88.56 240 ASP D N 1
ATOM 6598 C CA . ASP D 1 163 ? 84.181 3.967 90.695 1.00 85.88 240 ASP D CA 1
ATOM 6599 C C . ASP D 1 163 ? 83.699 4.088 92.144 1.00 76.80 240 ASP D C 1
ATOM 6600 O O . ASP D 1 163 ? 84.044 3.265 92.988 1.00 71.11 240 ASP D O 1
ATOM 6605 N N . SER D 1 164 ? 82.887 5.113 92.405 1.00 73.47 241 SER D N 1
ATOM 6606 C CA . SER D 1 164 ? 82.473 5.500 93.759 1.00 69.00 241 SER D CA 1
ATOM 6607 C C . SER D 1 164 ? 81.791 4.412 94.586 1.00 67.66 241 SER D C 1
ATOM 6608 O O . SER D 1 164 ? 81.919 4.387 95.803 1.00 71.20 241 SER D O 1
ATOM 6611 N N . LEU D 1 165 ? 81.075 3.516 93.921 1.00 60.15 242 LEU D N 1
ATOM 6612 C CA . LEU D 1 165 ? 80.378 2.407 94.581 1.00 56.93 242 LEU D CA 1
ATOM 6613 C C . LEU D 1 165 ? 81.193 1.536 95.552 1.00 51.13 242 LEU D C 1
ATOM 6614 O O . LEU D 1 165 ? 80.634 0.983 96.495 1.00 50.83 242 LEU D O 1
ATOM 6619 N N . PHE D 1 166 ? 82.495 1.398 95.323 1.00 45.69 243 PHE D N 1
ATOM 6620 C CA . PHE D 1 166 ? 83.306 0.441 96.081 1.00 44.89 243 PHE D CA 1
ATOM 6621 C C . PHE D 1 166 ? 84.159 1.108 97.140 1.00 49.80 243 PHE D C 1
ATOM 6622 O O . PHE D 1 166 ? 84.539 2.274 97.007 1.00 55.11 243 PHE D O 1
ATOM 6630 N N . ARG D 1 167 ? 84.418 0.376 98.218 1.00 42.85 244 ARG D N 1
ATOM 6631 C CA . ARG D 1 167 ? 85.336 0.871 99.226 1.00 43.42 244 ARG D CA 1
ATOM 6632 C C . ARG D 1 167 ? 86.574 0.003 99.338 1.00 45.79 244 ARG D C 1
ATOM 6633 O O . ARG D 1 167 ? 86.475 -1.210 99.540 1.00 48.62 244 ARG D O 1
ATOM 6641 N N . ILE D 1 168 ? 87.733 0.628 99.132 1.00 46.60 245 ILE D N 1
ATOM 6642 C CA . ILE D 1 168 ? 89.033 -0.040 99.281 1.00 49.87 245 ILE D CA 1
ATOM 6643 C C . ILE D 1 168 ? 89.789 0.463 100.512 1.00 56.50 245 ILE D C 1
ATOM 6644 O O . ILE D 1 168 ? 90.382 1.540 100.498 1.00 65.71 245 ILE D O 1
ATOM 6649 N N . TYR D 1 169 ? 89.770 -0.339 101.571 1.00 50.49 246 TYR D N 1
ATOM 6650 C CA . TYR D 1 169 ? 90.157 0.125 102.892 1.00 47.70 246 TYR D CA 1
ATOM 6651 C C . TYR D 1 169 ? 91.385 -0.524 103.476 1.00 54.59 246 TYR D C 1
ATOM 6652 O O . TYR D 1 169 ? 91.759 -1.632 103.086 1.00 50.83 246 TYR D O 1
ATOM 6661 N N . LYS D 1 170 ? 91.983 0.156 104.455 1.00 58.55 247 LYS D N 1
ATOM 6662 C CA . LYS D 1 170 ? 93.215 -0.329 105.062 1.00 53.46 247 LYS D CA 1
ATOM 6663 C C . LYS D 1 170 ? 92.926 -1.425 106.060 1.00 51.09 247 LYS D C 1
ATOM 6664 O O . LYS D 1 170 ? 92.137 -1.251 106.986 1.00 55.70 247 LYS D O 1
ATOM 6670 N N . LEU D 1 171 ? 93.610 -2.545 105.879 1.00 51.42 248 LEU D N 1
ATOM 6671 C CA . LEU D 1 171 ? 93.331 -3.746 106.640 1.00 54.01 248 LEU D CA 1
ATOM 6672 C C . LEU D 1 171 ? 93.775 -3.558 108.090 1.00 65.44 248 LEU D C 1
ATOM 6673 O O . LEU D 1 171 ? 93.148 -4.092 109.003 1.00 71.28 248 LEU D O 1
ATOM 6678 N N . ASP D 1 172 ? 94.845 -2.787 108.300 1.00 68.80 249 ASP D N 1
ATOM 6679 C CA . ASP D 1 172 ? 95.335 -2.508 109.652 1.00 70.96 249 ASP D CA 1
ATOM 6680 C C . ASP D 1 172 ? 94.357 -1.622 110.423 1.00 69.73 249 ASP D C 1
ATOM 6681 O O . ASP D 1 172 ? 94.105 -1.862 111.597 1.00 77.77 249 ASP D O 1
ATOM 6686 N N . THR D 1 173 ? 93.807 -0.603 109.766 1.00 59.37 250 THR D N 1
ATOM 6687 C CA . THR D 1 173 ? 92.793 0.241 110.382 1.00 48.31 250 THR D CA 1
ATOM 6688 C C . THR D 1 173 ? 91.610 -0.613 110.783 1.00 50.37 250 THR D C 1
ATOM 6689 O O . THR D 1 173 ? 91.001 -0.411 111.825 1.00 49.63 250 THR D O 1
ATOM 6693 N N . PHE D 1 174 ? 91.299 -1.596 109.958 1.00 48.49 251 PHE D N 1
ATOM 6694 C CA . PHE D 1 174 ? 90.271 -2.558 110.316 1.00 47.21 251 PHE D CA 1
ATOM 6695 C C . PHE D 1 174 ? 90.662 -3.434 111.486 1.00 48.87 251 PHE D C 1
ATOM 6696 O O . PHE D 1 174 ? 89.921 -3.550 112.449 1.00 52.76 251 PHE D O 1
ATOM 6704 N N . PHE D 1 175 ? 91.820 -4.076 111.365 1.00 50.51 252 PHE D N 1
ATOM 6705 C CA . PHE D 1 175 ? 92.320 -5.013 112.365 1.00 47.47 252 PHE D CA 1
ATOM 6706 C C . PHE D 1 175 ? 92.417 -4.322 113.703 1.00 46.16 252 PHE D C 1
ATOM 6707 O O . PHE D 1 175 ? 92.000 -4.859 114.719 1.00 58.26 252 PHE D O 1
ATOM 6715 N N . PHE D 1 176 ? 93.047 -3.156 113.710 1.00 46.86 253 PHE D N 1
ATOM 6716 C CA . PHE D 1 176 ? 93.170 -2.380 114.930 1.00 52.66 253 PHE D CA 1
ATOM 6717 C C . PHE D 1 176 ? 91.799 -2.181 115.531 1.00 55.56 253 PHE D C 1
ATOM 6718 O O . PHE D 1 176 ? 91.592 -2.433 116.703 1.00 58.78 253 PHE D O 1
ATOM 6726 N N . THR D 1 177 ? 90.853 -1.782 114.688 1.00 58.86 254 THR D N 1
ATOM 6727 C CA . THR D 1 177 ? 89.510 -1.427 115.126 1.00 52.40 254 THR D CA 1
ATOM 6728 C C . THR D 1 177 ? 88.707 -2.644 115.606 1.00 51.96 254 THR D C 1
ATOM 6729 O O . THR D 1 177 ? 88.022 -2.583 116.615 1.00 48.85 254 THR D O 1
ATOM 6733 N N . LEU D 1 178 ? 88.804 -3.746 114.877 1.00 54.38 255 LEU D N 1
ATOM 6734 C CA . LEU D 1 178 ? 88.163 -5.001 115.269 1.00 53.94 255 LEU D CA 1
ATOM 6735 C C . LEU D 1 178 ? 88.569 -5.581 116.636 1.00 57.69 255 LEU D C 1
ATOM 6736 O O . LEU D 1 178 ? 87.736 -5.732 117.519 1.00 56.47 255 LEU D O 1
ATOM 6741 N N . ILE D 1 179 ? 89.853 -5.899 116.804 1.00 65.97 256 ILE D N 1
ATOM 6742 C CA . ILE D 1 179 ? 90.339 -6.637 117.983 1.00 64.04 256 ILE D CA 1
ATOM 6743 C C . ILE D 1 179 ? 90.170 -5.952 119.346 1.00 61.79 256 ILE D C 1
ATOM 6744 O O . ILE D 1 179 ? 89.820 -6.608 120.322 1.00 64.64 256 ILE D O 1
ATOM 6749 N N . ASN D 1 180 ? 90.413 -4.650 119.425 1.00 61.06 257 ASN D N 1
ATOM 6750 C CA . ASN D 1 180 ? 90.419 -3.976 120.709 1.00 59.07 257 ASN D CA 1
ATOM 6751 C C . ASN D 1 180 ? 88.992 -3.738 121.192 1.00 69.86 257 ASN D C 1
ATOM 6752 O O . ASN D 1 180 ? 88.739 -3.355 122.343 1.00 77.34 257 ASN D O 1
ATOM 6757 N N . ALA D 1 181 ? 88.059 -4.028 120.296 1.00 71.18 258 ALA D N 1
ATOM 6758 C CA . ALA D 1 181 ? 86.641 -3.928 120.576 1.00 69.37 258 ALA D CA 1
ATOM 6759 C C . ALA D 1 181 ? 86.070 -5.271 121.012 1.00 63.96 258 ALA D C 1
ATOM 6760 O O . ALA D 1 181 ? 84.915 -5.345 121.404 1.00 64.14 258 ALA D O 1
ATOM 6762 N N . ILE D 1 182 ? 86.837 -6.344 120.862 1.00 63.53 259 ILE D N 1
ATOM 6763 C CA . ILE D 1 182 ? 86.351 -7.653 121.271 1.00 57.93 259 ILE D CA 1
ATOM 6764 C C . ILE D 1 182 ? 87.269 -8.197 122.353 1.00 54.16 259 ILE D C 1
ATOM 6765 O O . ILE D 1 182 ? 86.993 -9.232 122.941 1.00 55.39 259 ILE D O 1
ATOM 6770 N N . HIS D 1 185 ? 88.976 -7.408 128.268 1.00 90.39 262 HIS D N 1
ATOM 6771 C CA . HIS D 1 185 ? 89.987 -7.282 129.316 1.00 90.11 262 HIS D CA 1
ATOM 6772 C C . HIS D 1 185 ? 91.031 -6.209 128.949 1.00 85.39 262 HIS D C 1
ATOM 6773 O O . HIS D 1 185 ? 91.375 -6.060 127.773 1.00 87.43 262 HIS D O 1
ATOM 6780 N N . HIS D 1 186 ? 91.547 -5.491 129.950 1.00 74.87 263 HIS D N 1
ATOM 6781 C CA . HIS D 1 186 ? 92.573 -4.452 129.751 1.00 72.21 263 HIS D CA 1
ATOM 6782 C C . HIS D 1 186 ? 93.860 -5.042 129.214 1.00 72.35 263 HIS D C 1
ATOM 6783 O O . HIS D 1 186 ? 94.640 -4.384 128.528 1.00 75.06 263 HIS D O 1
ATOM 6790 N N . ASP D 1 187 ? 94.066 -6.298 129.564 1.00 69.94 264 ASP D N 1
ATOM 6791 C CA . ASP D 1 187 ? 95.219 -7.070 129.168 1.00 65.96 264 ASP D CA 1
ATOM 6792 C C . ASP D 1 187 ? 95.282 -7.369 127.651 1.00 72.80 264 ASP D C 1
ATOM 6793 O O . ASP D 1 187 ? 96.362 -7.534 127.080 1.00 73.99 264 ASP D O 1
ATOM 6798 N N . GLU D 1 188 ? 94.113 -7.403 127.015 1.00 74.31 265 GLU D N 1
ATOM 6799 C CA . GLU D 1 188 ? 93.933 -7.821 125.615 1.00 71.82 265 GLU D CA 1
ATOM 6800 C C . GLU D 1 188 ? 94.080 -6.766 124.498 1.00 69.90 265 GLU D C 1
ATOM 6801 O O . GLU D 1 188 ? 93.704 -5.610 124.675 1.00 69.11 265 GLU D O 1
ATOM 6807 N N . GLY D 1 189 ? 94.625 -7.166 123.348 1.00 67.94 266 GLY D N 1
ATOM 6808 C CA . GLY D 1 189 ? 94.614 -6.289 122.189 1.00 67.94 266 GLY D CA 1
ATOM 6809 C C . GLY D 1 189 ? 95.866 -5.503 121.860 1.00 69.36 266 GLY D C 1
ATOM 6810 O O . GLY D 1 189 ? 96.949 -5.790 122.358 1.00 74.92 266 GLY D O 1
ATOM 6811 N N . PHE D 1 190 ? 95.703 -4.520 120.980 1.00 65.36 267 PHE D N 1
ATOM 6812 C CA . PHE D 1 190 ? 96.796 -3.662 120.523 1.00 67.80 267 PHE D CA 1
ATOM 6813 C C . PHE D 1 190 ? 96.688 -2.250 121.095 1.00 68.73 267 PHE D C 1
ATOM 6814 O O . PHE D 1 190 ? 95.653 -1.597 120.953 1.00 64.51 267 PHE D O 1
ATOM 6822 N N . PRO D 1 191 ? 97.764 -1.778 121.744 1.00 68.06 268 PRO D N 1
ATOM 6823 C CA . PRO D 1 191 ? 97.850 -0.403 122.242 1.00 68.59 268 PRO D CA 1
ATOM 6824 C C . PRO D 1 191 ? 98.019 0.637 121.135 1.00 67.94 268 PRO D C 1
ATOM 6825 O O . PRO D 1 191 ? 97.396 1.691 121.211 1.00 72.11 268 PRO D O 1
ATOM 6829 N N . LYS D 1 192 ? 98.849 0.351 120.134 1.00 66.49 269 LYS D N 1
ATOM 6830 C CA . LYS D 1 192 ? 99.063 1.277 119.019 1.00 68.48 269 LYS D CA 1
ATOM 6831 C C . LYS D 1 192 ? 98.846 0.584 117.669 1.00 68.91 269 LYS D C 1
ATOM 6832 O O . LYS D 1 192 ? 99.112 -0.611 117.536 1.00 70.92 269 LYS D O 1
ATOM 6834 N N . GLU D 1 193 ? 98.393 1.337 116.666 1.00 68.89 270 GLU D N 1
ATOM 6835 C CA . GLU D 1 193 ? 98.057 0.763 115.352 1.00 66.80 270 GLU D CA 1
ATOM 6836 C C . GLU D 1 193 ? 99.232 0.136 114.617 1.00 72.63 270 GLU D C 1
ATOM 6837 O O . GLU D 1 193 ? 99.071 -0.881 113.959 1.00 75.71 270 GLU D O 1
ATOM 6843 N N . SER D 1 194 ? 100.405 0.751 114.731 1.00 71.27 271 SER D N 1
ATOM 6844 C CA . SER D 1 194 ? 101.621 0.268 114.086 1.00 67.31 271 SER D CA 1
ATOM 6845 C C . SER D 1 194 ? 101.837 -1.220 114.289 1.00 64.30 271 SER D C 1
ATOM 6846 O O . SER D 1 194 ? 102.335 -1.921 113.404 1.00 65.02 271 SER D O 1
ATOM 6849 N N . LEU D 1 195 ? 101.481 -1.684 115.478 1.00 64.57 272 LEU D N 1
ATOM 6850 C CA . LEU D 1 195 ? 101.676 -3.068 115.854 1.00 65.84 272 LEU D CA 1
ATOM 6851 C C . LEU D 1 195 ? 100.781 -3.960 115.011 1.00 65.74 272 LEU D C 1
ATOM 6852 O O . LEU D 1 195 ? 101.058 -5.142 114.822 1.00 65.53 272 LEU D O 1
ATOM 6854 N N . ALA D 1 196 ? 99.693 -3.380 114.519 1.00 62.44 273 ALA D N 1
ATOM 6855 C CA . ALA D 1 196 ? 98.731 -4.111 113.705 1.00 60.48 273 ALA D CA 1
ATOM 6856 C C . ALA D 1 196 ? 99.303 -4.299 112.302 1.00 59.33 273 ALA D C 1
ATOM 6857 O O . ALA D 1 196 ? 99.249 -5.399 111.743 1.00 61.89 273 ALA D O 1
ATOM 6859 N N . LEU D 1 197 ? 99.819 -3.210 111.729 1.00 55.86 274 LEU D N 1
ATOM 6860 C CA . LEU D 1 197 ? 100.550 -3.276 110.468 1.00 48.97 274 LEU D CA 1
ATOM 6861 C C . LEU D 1 197 ? 101.666 -4.289 110.601 1.00 46.90 274 LEU D C 1
ATOM 6862 O O . LEU D 1 197 ? 101.845 -5.154 109.751 1.00 49.50 274 LEU D O 1
ATOM 6864 N N . THR D 1 198 ? 102.398 -4.177 111.701 1.00 44.31 275 THR D N 1
ATOM 6865 C CA . THR D 1 198 ? 103.538 -5.030 111.968 1.00 43.79 275 THR D CA 1
ATOM 6866 C C . THR D 1 198 ? 103.173 -6.486 112.248 1.00 46.67 275 THR D C 1
ATOM 6867 O O . THR D 1 198 ? 103.981 -7.365 112.051 1.00 49.95 275 THR D O 1
ATOM 6869 N N . GLN D 1 199 ? 101.967 -6.749 112.724 1.00 51.33 276 GLN D N 1
ATOM 6870 C CA . GLN D 1 199 ? 101.576 -8.128 113.016 1.00 58.88 276 GLN D CA 1
ATOM 6871 C C . GLN D 1 199 ? 101.126 -8.847 111.767 1.00 65.37 276 GLN D C 1
ATOM 6872 O O . GLN D 1 199 ? 101.310 -10.058 111.637 1.00 67.70 276 GLN D O 1
ATOM 6878 N N . LEU D 1 200 ? 100.549 -8.083 110.847 1.00 67.03 277 LEU D N 1
ATOM 6879 C CA . LEU D 1 200 ? 100.148 -8.611 109.554 1.00 64.89 277 LEU D CA 1
ATOM 6880 C C . LEU D 1 200 ? 101.356 -8.665 108.622 1.00 77.29 277 LEU D C 1
ATOM 6881 O O . LEU D 1 200 ? 101.330 -9.359 107.606 1.00 78.90 277 LEU D O 1
ATOM 6886 N N . THR D 1 201 ? 102.398 -7.905 108.959 1.00 82.78 278 THR D N 1
ATOM 6887 C CA . THR D 1 201 ? 103.682 -7.984 108.259 1.00 80.35 278 THR D CA 1
ATOM 6888 C C . THR D 1 201 ? 104.569 -9.016 108.970 1.00 87.66 278 THR D C 1
ATOM 6889 O O . THR D 1 201 ? 105.414 -9.648 108.333 1.00 92.75 278 THR D O 1
ATOM 6893 N N . LYS D 1 202 ? 104.353 -9.192 110.278 1.00 86.33 279 LYS D N 1
ATOM 6894 C CA . LYS D 1 202 ? 105.036 -10.227 111.064 1.00 78.44 279 LYS D CA 1
ATOM 6895 C C . LYS D 1 202 ? 104.899 -11.524 110.297 1.00 75.35 279 LYS D C 1
ATOM 6896 O O . LYS D 1 202 ? 105.876 -12.243 110.104 1.00 70.10 279 LYS D O 1
ATOM 6898 N N . ASP D 1 203 ? 103.680 -11.829 109.868 1.00 75.16 280 ASP D N 1
ATOM 6899 C CA . ASP D 1 203 ? 103.480 -13.000 109.035 1.00 78.51 280 ASP D CA 1
ATOM 6900 C C . ASP D 1 203 ? 102.732 -12.669 107.729 1.00 84.53 280 ASP D C 1
ATOM 6901 O O . ASP D 1 203 ? 101.799 -13.376 107.357 1.00 89.76 280 ASP D O 1
ATOM 6906 N N . LEU D 1 204 ? 103.118 -11.598 107.034 1.00 84.49 281 LEU D N 1
ATOM 6907 C CA . LEU D 1 204 ? 102.687 -11.440 105.634 1.00 85.45 281 LEU D CA 1
ATOM 6908 C C . LEU D 1 204 ? 103.480 -12.472 104.850 1.00 94.62 281 LEU D C 1
ATOM 6909 O O . LEU D 1 204 ? 102.916 -13.410 104.276 1.00 102.49 281 LEU D O 1
ATOM 6914 N N . PHE D 1 205 ? 104.796 -12.290 104.835 1.00 86.26 282 PHE D N 1
ATOM 6915 C CA . PHE D 1 205 ? 105.674 -13.265 104.224 1.00 82.55 282 PHE D CA 1
ATOM 6916 C C . PHE D 1 205 ? 106.307 -14.112 105.327 1.00 80.38 282 PHE D C 1
ATOM 6917 O O . PHE D 1 205 ? 105.678 -14.392 106.352 1.00 73.39 282 PHE D O 1
ATOM 6925 N N . PRO D 1 209 ? 103.541 -22.056 103.058 1.00 84.74 286 PRO D N 1
ATOM 6926 C CA . PRO D 1 209 ? 102.357 -22.920 103.140 1.00 83.20 286 PRO D CA 1
ATOM 6927 C C . PRO D 1 209 ? 101.776 -23.241 101.759 1.00 77.69 286 PRO D C 1
ATOM 6928 O O . PRO D 1 209 ? 102.079 -22.532 100.801 1.00 77.48 286 PRO D O 1
ATOM 6932 N N . GLY D 1 210 ? 100.933 -24.268 101.674 1.00 76.47 287 GLY D N 1
ATOM 6933 C CA . GLY D 1 210 ? 100.417 -24.750 100.400 1.00 82.79 287 GLY D CA 1
ATOM 6934 C C . GLY D 1 210 ? 99.224 -24.083 99.719 1.00 89.21 287 GLY D C 1
ATOM 6935 O O . GLY D 1 210 ? 99.029 -24.279 98.522 1.00 90.62 287 GLY D O 1
ATOM 6936 N N . ILE D 1 211 ? 98.428 -23.303 100.451 1.00 87.50 288 ILE D N 1
ATOM 6937 C CA . ILE D 1 211 ? 97.226 -22.687 99.875 1.00 84.70 288 ILE D CA 1
ATOM 6938 C C . ILE D 1 211 ? 97.466 -21.613 98.804 1.00 91.91 288 ILE D C 1
ATOM 6939 O O . ILE D 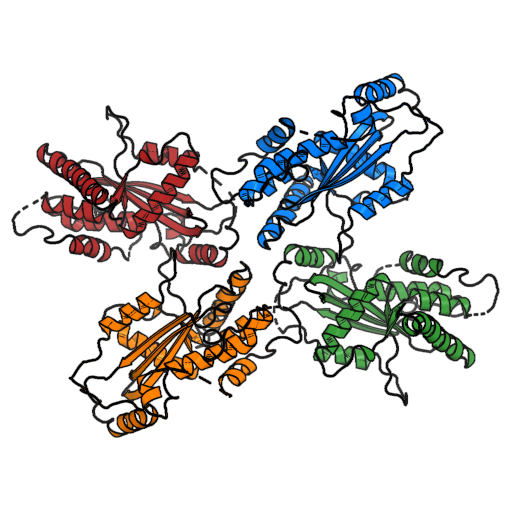1 211 ? 97.965 -20.523 99.104 1.00 94.17 288 ILE D O 1
ATOM 6941 N N . ALA D 1 212 ? 97.052 -21.907 97.568 1.00 97.36 289 ALA D N 1
ATOM 6942 C CA . ALA D 1 212 ? 97.153 -20.951 96.458 1.00 95.89 289 ALA D CA 1
ATOM 6943 C C . ALA D 1 212 ? 96.205 -21.290 95.296 1.00 95.78 289 ALA D C 1
ATOM 6944 O O . ALA D 1 212 ? 95.174 -21.940 95.486 1.00 101.19 289 ALA D O 1
ATOM 6946 N N . CYS D 1 213 ? 96.562 -20.825 94.099 1.00 90.55 290 CYS D N 1
ATOM 6947 C CA . CYS D 1 213 ? 95.870 -21.163 92.847 1.00 79.97 290 CYS D CA 1
ATOM 6948 C C . CYS D 1 213 ? 96.545 -22.339 92.132 1.00 78.08 290 CYS D C 1
ATOM 6949 O O . CYS D 1 213 ? 97.744 -22.570 92.304 1.00 70.48 290 CYS D O 1
ATOM 6952 N N . GLU D 1 214 ? 95.765 -23.089 91.359 1.00 89.42 291 GLU D N 1
ATOM 6953 C CA . GLU D 1 214 ? 96.250 -24.294 90.691 1.00 93.92 291 GLU D CA 1
ATOM 6954 C C . GLU D 1 214 ? 97.523 -24.018 89.901 1.00 101.04 291 GLU D C 1
ATOM 6955 O O . GLU D 1 214 ? 98.453 -24.828 89.923 1.00 110.11 291 GLU D O 1
ATOM 6957 N N . ARG D 1 215 ? 97.561 -22.893 89.189 1.00 92.76 292 ARG D N 1
ATOM 6958 C CA . ARG D 1 215 ? 98.756 -22.536 88.427 1.00 82.32 292 ARG D CA 1
ATOM 6959 C C . ARG D 1 215 ? 99.978 -22.426 89.330 1.00 77.63 292 ARG D C 1
ATOM 6960 O O . ARG D 1 215 ? 100.940 -23.163 89.161 1.00 76.93 292 ARG D O 1
ATOM 6962 N N . HIS D 1 216 ? 99.901 -21.552 90.329 1.00 80.08 293 HIS D N 1
ATOM 6963 C CA . HIS D 1 216 ? 101.029 -21.286 91.219 1.00 87.16 293 HIS D CA 1
ATOM 6964 C C . HIS D 1 216 ? 101.460 -22.504 92.040 1.00 96.44 293 HIS D C 1
ATOM 6965 O O . HIS D 1 216 ? 102.657 -22.777 92.161 1.00 98.80 293 HIS D O 1
ATOM 6972 N N . GLU D 1 217 ? 100.497 -23.234 92.598 1.00 98.69 294 GLU D N 1
ATOM 6973 C CA . GLU D 1 217 ? 100.815 -24.427 93.381 1.00 100.82 294 GLU D CA 1
ATOM 6974 C C . GLU D 1 217 ? 101.534 -25.468 92.527 1.00 99.38 294 GLU D C 1
ATOM 6975 O O . GLU D 1 217 ? 102.409 -26.190 93.003 1.00 99.66 294 GLU D O 1
ATOM 6977 N N . SER D 1 218 ? 101.160 -25.534 91.258 1.00 94.74 295 SER D N 1
ATOM 6978 C CA . SER D 1 218 ? 101.846 -26.388 90.306 1.00 89.54 295 SER D CA 1
ATOM 6979 C C . SER D 1 218 ? 103.166 -25.761 89.854 1.00 85.43 295 SER D C 1
ATOM 6980 O O . SER D 1 218 ? 104.085 -26.462 89.446 1.00 81.14 295 SER D O 1
ATOM 6982 N N . LEU D 1 219 ? 103.263 -24.440 89.970 1.00 86.68 296 LEU D N 1
ATOM 6983 C CA . LEU D 1 219 ? 104.402 -23.692 89.439 1.00 84.83 296 LEU D CA 1
ATOM 6984 C C . LEU D 1 219 ? 105.599 -23.483 90.363 1.00 87.62 296 LEU D C 1
ATOM 6985 O O . LEU D 1 219 ? 106.327 -22.505 90.188 1.00 83.20 296 LEU D O 1
ATOM 6987 N N . ASP D 1 220 ? 105.769 -24.341 91.370 1.00 95.40 297 ASP D N 1
ATOM 6988 C CA . ASP D 1 220 ? 106.978 -24.316 92.214 1.00 101.60 297 ASP D CA 1
ATOM 6989 C C . ASP D 1 220 ? 107.052 -23.130 93.175 1.00 101.69 297 ASP D C 1
ATOM 6990 O O . ASP D 1 220 ? 107.461 -23.289 94.321 1.00 101.40 297 ASP D O 1
ATOM 6992 N N . LYS D 1 221 ? 106.702 -21.939 92.700 1.00 104.75 298 LYS D N 1
ATOM 6993 C CA . LYS D 1 221 ? 106.685 -20.765 93.564 1.00 106.95 298 LYS D CA 1
ATOM 6994 C C . LYS D 1 221 ? 105.283 -20.171 93.631 1.00 102.43 298 LYS D C 1
ATOM 6995 O O . LYS D 1 221 ? 104.759 -19.612 92.665 1.00 100.91 298 LYS D O 1
ATOM 6997 N N . SER D 1 222 ? 104.701 -20.306 94.815 1.00 95.61 299 SER D N 1
ATOM 6998 C CA . SER D 1 222 ? 103.304 -20.023 95.071 1.00 93.14 299 SER D CA 1
ATOM 6999 C C . 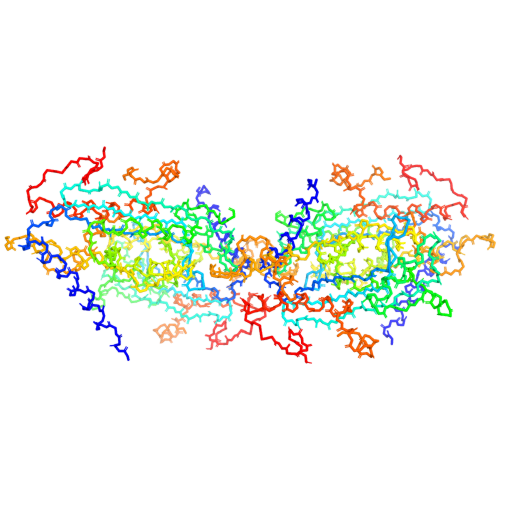SER D 1 222 ? 103.172 -19.332 96.415 1.00 84.35 299 SER D C 1
ATOM 7000 O O . SER D 1 222 ? 102.502 -19.822 97.316 1.00 83.66 299 SER D O 1
ATOM 7002 N N . ASN D 1 223 ? 103.817 -18.185 96.538 1.00 73.19 300 ASN D N 1
ATOM 7003 C CA . ASN D 1 223 ? 103.779 -17.408 97.759 1.00 64.45 300 ASN D CA 1
ATOM 7004 C C . ASN D 1 223 ? 103.661 -15.953 97.355 1.00 62.48 300 ASN D C 1
ATOM 7005 O O . ASN D 1 223 ? 103.456 -15.072 98.199 1.00 66.90 300 ASN D O 1
ATOM 7007 N N . VAL D 1 224 ? 103.831 -15.726 96.050 1.00 52.51 301 VAL D N 1
ATOM 7008 C CA . VAL D 1 224 ? 103.646 -14.429 95.425 1.00 49.13 301 VAL D CA 1
ATOM 7009 C C . VAL D 1 224 ? 102.265 -14.457 94.784 1.00 56.98 301 VAL D C 1
ATOM 7010 O O . VAL D 1 224 ? 101.900 -13.594 93.976 1.00 58.55 301 VAL D O 1
ATOM 7014 N N . CYS D 1 225 ? 101.523 -15.498 95.154 1.00 58.34 302 CYS D N 1
ATOM 7015 C CA . CYS D 1 225 ? 100.130 -15.729 94.775 1.00 53.14 302 CYS D CA 1
ATOM 7016 C C . CYS D 1 225 ? 99.191 -14.816 95.557 1.00 50.42 302 CYS D C 1
ATOM 7017 O O . CYS D 1 225 ? 99.351 -14.676 96.753 1.00 53.05 302 CYS D O 1
ATOM 7020 N N . THR D 1 226 ? 98.237 -14.170 94.894 1.00 54.19 303 THR D N 1
ATOM 7021 C CA . THR D 1 226 ? 97.282 -13.309 95.603 1.00 51.60 303 THR D CA 1
ATOM 7022 C C . THR D 1 226 ? 96.357 -14.061 96.559 1.00 59.66 303 THR D C 1
ATOM 7023 O O . THR D 1 226 ? 95.900 -13.498 97.562 1.00 68.43 303 THR D O 1
ATOM 7027 N N . THR D 1 227 ? 96.063 -15.318 96.249 1.00 54.06 304 THR D N 1
ATOM 7028 C CA . THR D 1 227 ? 95.232 -16.118 97.138 1.00 54.47 304 THR D CA 1
ATOM 7029 C C . THR D 1 227 ? 95.972 -16.327 98.457 1.00 48.28 304 THR D C 1
ATOM 7030 O O . THR D 1 227 ? 95.393 -16.209 99.533 1.00 45.67 304 THR D O 1
ATOM 7034 N N . SER D 1 228 ? 97.260 -16.625 98.365 1.00 48.72 305 SER D N 1
ATOM 7035 C CA . SER D 1 228 ? 98.111 -16.752 99.548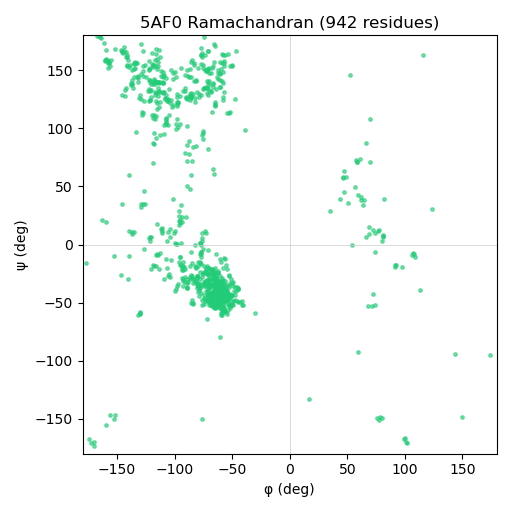 1.00 49.55 305 SER D CA 1
ATOM 7036 C C . SER D 1 228 ? 98.130 -15.479 100.427 1.00 47.27 305 SER D C 1
ATOM 7037 O O . SER D 1 228 ? 97.824 -15.546 101.608 1.00 51.21 305 SER D O 1
ATOM 7040 N N . ARG D 1 229 ? 98.485 -14.328 99.867 1.00 43.89 306 ARG D N 1
ATOM 7041 C CA . ARG D 1 229 ? 98.460 -13.081 100.638 1.00 44.67 306 ARG D CA 1
ATOM 7042 C C . ARG D 1 229 ? 97.144 -12.804 101.363 1.00 44.23 306 ARG D C 1
ATOM 7043 O O . ARG D 1 229 ? 97.151 -12.546 102.552 1.00 48.16 306 ARG D O 1
ATOM 7051 N N . VAL D 1 230 ? 96.023 -12.850 100.656 1.00 48.00 307 VAL D N 1
ATOM 7052 C CA . VAL D 1 230 ? 94.743 -12.558 101.284 1.00 45.96 307 VAL D CA 1
ATOM 7053 C C . VAL D 1 230 ? 94.476 -13.545 102.427 1.00 51.86 307 VAL D C 1
ATOM 7054 O O . VAL D 1 230 ? 93.871 -13.186 103.426 1.00 61.33 307 VAL D O 1
ATOM 7056 N N . LYS D 1 231 ? 94.911 -14.791 102.271 1.00 52.96 308 LYS D N 1
ATOM 7057 C CA . LYS D 1 231 ? 94.712 -15.814 103.299 1.00 54.91 308 LYS D CA 1
ATOM 7058 C C . LYS D 1 231 ? 95.713 -15.732 104.470 1.00 64.40 308 LYS D C 1
ATOM 7059 O O . LYS D 1 231 ? 95.360 -16.000 105.618 1.00 71.38 308 LYS D O 1
ATOM 7061 N N . ARG D 1 232 ? 96.958 -15.360 104.193 1.00 64.49 309 ARG D N 1
ATOM 7062 C CA . ARG D 1 232 ? 97.942 -15.217 105.263 1.00 61.80 309 ARG D CA 1
ATOM 7063 C C . ARG D 1 232 ? 97.582 -14.015 106.117 1.00 60.13 309 ARG D C 1
ATOM 7064 O O . ARG D 1 232 ? 97.885 -13.974 107.301 1.00 66.48 309 ARG D O 1
ATOM 7069 N N . TRP D 1 233 ? 96.962 -13.021 105.491 1.00 56.58 310 TRP D N 1
ATOM 7070 C CA . TRP D 1 233 ? 96.465 -11.847 106.191 1.00 55.41 310 TRP D CA 1
ATOM 7071 C C . TRP D 1 233 ? 95.374 -12.271 107.152 1.00 62.66 310 TRP D C 1
ATOM 7072 O O . TRP D 1 233 ? 95.429 -11.973 108.349 1.00 71.03 310 TRP D O 1
ATOM 7083 N N . VAL D 1 234 ? 94.405 -13.013 106.623 1.00 57.96 311 VAL D N 1
ATOM 7084 C CA . VAL D 1 234 ? 93.234 -13.423 107.392 1.00 51.01 311 VAL D CA 1
ATOM 7085 C C . VAL D 1 234 ? 93.534 -14.420 108.502 1.00 56.42 311 VAL D C 1
ATOM 7086 O O . VAL D 1 234 ? 93.023 -14.284 109.612 1.00 67.49 311 VAL D O 1
ATOM 7090 N N . PHE D 1 235 ? 94.380 -15.400 108.230 1.00 51.60 312 PHE D N 1
ATOM 7091 C CA . PHE D 1 235 ? 94.686 -16.407 109.233 1.00 51.49 312 PHE D CA 1
ATOM 7092 C C . PHE D 1 235 ? 95.342 -15.834 110.484 1.00 54.83 312 PHE D C 1
ATOM 7093 O O . PHE D 1 235 ? 95.090 -16.311 111.596 1.00 55.17 312 PHE D O 1
ATOM 7101 N N . THR D 1 236 ? 96.164 -14.803 110.314 1.00 55.98 313 THR D N 1
ATOM 7102 C CA . THR D 1 236 ? 96.827 -14.196 111.465 1.00 57.69 313 THR D CA 1
ATOM 7103 C C . THR D 1 236 ? 95.853 -13.295 112.213 1.00 56.73 313 THR D C 1
ATOM 7104 O O . THR D 1 236 ? 95.964 -13.136 113.426 1.00 60.34 313 THR D O 1
ATOM 7108 N N . ILE D 1 237 ? 94.897 -12.715 111.498 1.00 51.37 314 ILE D N 1
ATOM 7109 C CA . ILE D 1 237 ? 93.856 -11.941 112.155 1.00 47.24 314 ILE D CA 1
ATOM 7110 C C . ILE D 1 237 ? 93.057 -12.893 113.020 1.00 55.79 314 ILE D C 1
ATOM 7111 O O . ILE D 1 237 ? 92.725 -12.583 114.160 1.00 66.47 314 ILE D O 1
ATOM 7116 N N . LEU D 1 238 ? 92.742 -14.054 112.464 1.00 55.43 315 LEU D N 1
ATOM 7117 C CA . LEU D 1 238 ? 92.067 -15.096 113.214 1.00 54.57 315 LEU D CA 1
ATOM 7118 C C . LEU D 1 238 ? 92.870 -15.533 114.433 1.00 63.27 315 LEU D C 1
ATOM 7119 O O . LEU D 1 238 ? 92.314 -15.711 115.509 1.00 68.06 315 LEU D O 1
ATOM 7124 N N . ASP D 1 239 ? 94.175 -15.692 114.266 1.00 64.70 316 ASP D N 1
ATOM 7125 C CA . ASP D 1 239 ? 95.052 -16.059 115.378 1.00 73.00 316 ASP D CA 1
ATOM 7126 C C . ASP D 1 239 ? 94.932 -15.174 116.611 1.00 74.43 316 ASP D C 1
ATOM 7127 O O . ASP D 1 239 ? 94.904 -15.663 117.734 1.00 78.52 316 ASP D O 1
ATOM 7132 N N . ARG D 1 240 ? 94.889 -13.868 116.399 1.00 76.11 317 ARG D N 1
ATOM 7133 C CA . ARG D 1 240 ? 94.897 -12.930 117.503 1.00 77.10 317 ARG D CA 1
ATOM 7134 C C . ARG D 1 240 ? 93.477 -12.605 117.948 1.00 83.88 317 ARG D C 1
ATOM 7135 O O . ARG D 1 240 ? 93.279 -12.187 119.089 1.00 88.68 317 ARG D O 1
ATOM 7143 N N . CYS D 1 241 ? 92.490 -12.817 117.071 1.00 76.85 318 CYS D N 1
ATOM 7144 C CA . CYS D 1 241 ? 91.107 -12.424 117.380 1.00 68.32 318 CYS D CA 1
ATOM 7145 C C . CYS D 1 241 ? 90.157 -13.520 117.854 1.00 69.57 318 CYS D C 1
ATOM 7146 O O . CYS D 1 241 ? 89.357 -13.295 118.759 1.00 71.61 318 CYS D O 1
ATOM 7149 N N . CYS D 1 242 ? 90.246 -14.700 117.257 1.00 68.73 319 CYS D N 1
ATOM 7150 C CA . CYS D 1 242 ? 89.312 -15.785 117.575 1.00 64.02 319 CYS D CA 1
ATOM 7151 C C . CYS D 1 242 ? 89.332 -16.266 119.016 1.00 68.42 319 CYS D C 1
ATOM 7152 O O . CYS D 1 242 ? 88.267 -16.462 119.613 1.00 74.20 319 CYS D O 1
ATOM 7155 N N . PRO D 1 243 ? 90.528 -16.487 119.584 1.00 67.00 320 PRO D N 1
ATOM 7156 C CA . PRO D 1 243 ? 90.414 -16.999 120.944 1.00 60.64 320 PRO D CA 1
ATOM 7157 C C . PRO D 1 243 ? 89.945 -15.913 121.917 1.00 65.63 320 PRO D C 1
ATOM 7158 O O . PRO D 1 243 ? 89.404 -16.244 122.976 1.00 67.76 320 PRO D O 1
ATOM 7162 N N . LEU D 1 244 ? 90.076 -14.642 121.531 1.00 64.77 321 LEU D N 1
ATOM 7163 C CA . LEU D 1 244 ? 89.514 -13.532 122.307 1.00 65.19 321 LEU D CA 1
ATOM 7164 C C . LEU D 1 244 ? 88.021 -13.743 122.486 1.00 67.04 321 LEU D C 1
ATOM 7165 O O . LEU D 1 244 ? 87.368 -13.053 123.256 1.00 73.42 321 LEU D O 1
ATOM 7170 N N . LEU D 1 245 ? 87.486 -14.685 121.726 1.00 63.49 322 LEU D N 1
ATOM 7171 C CA . LEU D 1 245 ? 86.074 -14.953 121.720 1.00 58.24 322 LEU D CA 1
ATOM 7172 C C . LEU D 1 245 ? 85.794 -16.403 122.093 1.00 56.32 322 LEU D C 1
ATOM 7173 O O . LEU D 1 245 ? 84.663 -16.862 121.992 1.00 52.12 322 LEU D O 1
ATOM 7178 N N . GLY D 1 246 ? 86.836 -17.138 122.464 1.00 60.99 323 GLY D N 1
ATOM 7179 C CA . GLY D 1 246 ? 86.688 -18.551 122.759 1.00 61.79 323 GLY D CA 1
ATOM 7180 C C . GLY D 1 246 ? 86.106 -19.295 121.570 1.00 67.36 323 GLY D C 1
ATOM 7181 O O . GLY D 1 246 ? 84.934 -19.660 121.578 1.00 66.79 323 GLY D O 1
ATOM 7182 N N . ILE D 1 247 ? 86.907 -19.474 120.523 1.00 74.63 324 ILE D N 1
ATOM 7183 C CA . ILE D 1 247 ? 86.470 -20.188 119.321 1.00 68.29 324 ILE D CA 1
ATOM 7184 C C . ILE D 1 247 ? 87.495 -21.255 118.921 1.00 69.09 324 ILE D C 1
ATOM 7185 O O . ILE D 1 247 ? 88.692 -20.975 118.891 1.00 66.25 324 ILE D O 1
ATOM 7190 N N . PRO D 1 248 ? 87.046 -22.504 118.703 1.00 71.96 325 PRO D N 1
ATOM 7191 C CA . PRO D 1 248 ? 87.990 -23.538 118.252 1.00 76.15 325 PRO D CA 1
ATOM 7192 C C . PRO D 1 248 ? 88.435 -23.316 116.795 1.00 78.56 325 PRO D C 1
ATOM 7193 O O . PRO D 1 248 ? 87.592 -23.159 115.910 1.00 79.71 325 PRO D O 1
ATOM 7197 N N . LEU D 1 249 ? 89.742 -23.316 116.553 1.00 78.70 326 LEU D N 1
ATOM 7198 C CA . LEU D 1 249 ? 90.290 -23.009 115.231 1.00 76.32 326 LEU D CA 1
ATOM 7199 C C . LEU D 1 249 ? 90.446 -24.210 114.297 1.00 78.24 326 LEU D C 1
ATOM 7200 O O . LEU D 1 249 ? 91.513 -24.801 114.215 1.00 85.68 326 LEU D O 1
ATOM 7205 N N . GLN D 1 250 ? 89.385 -24.550 113.579 1.00 76.06 327 GLN D N 1
ATOM 7206 C CA . GLN D 1 250 ? 89.386 -25.691 112.669 1.00 79.46 327 GLN D CA 1
ATOM 7207 C C . GLN D 1 250 ? 90.318 -25.495 111.470 1.00 86.97 327 GLN D C 1
ATOM 7208 O O . GLN D 1 250 ? 90.359 -24.416 110.882 1.00 88.23 327 GLN D O 1
ATOM 7210 N N . PRO D 1 251 ? 91.054 -26.549 111.089 1.00 88.49 328 PRO D N 1
ATOM 7211 C CA . PRO D 1 251 ? 91.988 -26.463 109.965 1.00 90.99 328 PRO D CA 1
ATOM 7212 C C . PRO D 1 251 ? 91.232 -26.343 108.644 1.00 95.52 328 PRO D C 1
ATOM 7213 O O . PRO D 1 251 ? 90.190 -26.977 108.490 1.00 100.08 328 PRO D O 1
ATOM 7217 N N . GLY D 1 252 ? 91.727 -25.527 107.717 1.00 93.86 329 GLY D N 1
ATOM 7218 C CA . GLY D 1 252 ? 91.015 -25.281 106.475 1.00 96.56 329 GLY D CA 1
ATOM 7219 C C . GLY D 1 252 ? 89.929 -24.248 106.691 1.00 97.32 329 GLY D C 1
ATOM 7220 O O . GLY D 1 252 ? 89.117 -23.966 105.810 1.00 99.84 329 GLY D O 1
ATOM 7221 N N . LYS D 1 253 ? 89.923 -23.686 107.890 1.00 88.46 330 LYS D N 1
ATOM 7222 C CA . LYS D 1 253 ? 88.993 -22.641 108.252 1.00 74.22 330 LYS D CA 1
ATOM 7223 C C . LYS D 1 253 ? 89.796 -21.508 108.864 1.00 66.33 330 LYS D C 1
ATOM 7224 O O . LYS D 1 253 ? 89.738 -20.379 108.395 1.00 63.74 330 LYS D O 1
ATOM 7226 N N . HIS D 1 254 ? 90.523 -21.810 109.937 1.00 65.78 331 HIS D N 1
ATOM 7227 C CA . HIS D 1 254 ? 91.415 -20.835 110.577 1.00 64.08 331 HIS D CA 1
ATOM 7228 C C . HIS D 1 254 ? 92.896 -21.141 110.369 1.00 65.61 331 HIS D C 1
ATOM 7229 O O . HIS D 1 254 ? 93.733 -20.245 110.390 1.00 64.97 331 HIS D O 1
ATOM 7236 N N . LEU D 1 255 ? 93.205 -22.424 110.232 1.00 69.41 332 LEU D N 1
ATOM 7237 C CA . LEU D 1 255 ? 94.548 -22.897 109.927 1.00 62.62 332 LEU D CA 1
ATOM 7238 C C . LEU D 1 255 ? 94.470 -23.657 108.587 1.00 67.14 332 LEU D C 1
ATOM 7239 O O . LEU D 1 255 ? 93.366 -23.972 108.122 1.00 70.29 332 LEU D O 1
ATOM 7241 N N . PRO D 1 256 ? 95.622 -23.912 107.936 1.00 65.41 333 PRO D N 1
ATOM 7242 C CA . PRO D 1 256 ? 95.677 -24.804 106.760 1.00 63.58 333 PRO D CA 1
ATOM 7243 C C . PRO D 1 256 ? 95.597 -26.302 107.121 1.00 66.42 333 PRO D C 1
ATOM 7244 O O . PRO D 1 256 ? 94.921 -26.616 108.099 1.00 71.87 333 PRO D O 1
ATOM 7248 N N . PHE D 1 257 ? 96.220 -27.176 106.318 1.00 64.07 334 PHE D N 1
ATOM 7249 C CA . PHE D 1 257 ? 96.338 -28.635 106.551 1.00 64.96 334 PHE D CA 1
ATOM 7250 C C . PHE D 1 257 ? 95.138 -29.361 105.977 1.00 61.46 334 PHE D C 1
ATOM 7251 O O . PHE D 1 257 ? 94.096 -28.747 105.758 1.00 60.22 334 PHE D O 1
#